Protein 6J0T (pdb70)

InterPro domains:
  IPR001362 Glycoside hydrolase, family 32 [SM00640] (43-515)
  IPR013148 Glycosyl hydrolase family 32, N-terminal [PF00251] (43-360)
  IPR013189 Glycosyl hydrolase family 32, C-terminal [PF08244] (380-536)
  IPR013320 Concanavalin A-like lectin/glucanase domain superfamily [SSF49899] (376-532)
  IPR018053 Glycoside hydrolase, family 32, active site [PS00609] (43-56)
  IPR023296 Glycosyl hydrolase, five-bladed beta-propeller domain superfamily [G3DSA:2.115.10.20] (36-379)
  IPR023296 Glycosyl hydrolase, five-bladed beta-propeller domain superfamily [SSF75005] (34-362)

Structure (mmCIF, N/CA/C/O backbone):
data_6J0T
#
_entry.id   6J0T
#
_cell.length_a   172.650
_cell.length_b   172.650
_cell.length_c   172.650
_cell.angle_alpha   90.00
_cell.angle_beta   90.00
_cell.angle_gamma   90.00
#
_symmetry.space_group_name_H-M   'I 41 2 2'
#
loop_
_entity.id
_entity.type
_entity.pdbx_description
1 polymer Inulinase
2 branched 2-acetamido-2-deoxy-beta-D-glucopyranose-(1-4)-2-acetamido-2-deoxy-beta-D-glucopyranose
3 non-polymer 'MAGNESIUM ION'
4 water water
#
loop_
_atom_site.group_PDB
_atom_site.id
_atom_site.type_symbol
_atom_site.label_atom_id
_atom_site.label_alt_id
_atom_site.label_comp_id
_atom_site.label_asym_id
_atom_site.label_entity_id
_atom_site.label_seq_id
_atom_site.pdbx_PDB_ins_code
_atom_site.Cartn_x
_atom_site.Cartn_y
_atom_site.Cartn_z
_atom_site.occupancy
_atom_site.B_iso_or_equiv
_atom_site.auth_seq_id
_atom_site.auth_comp_id
_atom_site.auth_asym_id
_atom_site.auth_atom_id
_atom_site.pdbx_PDB_model_num
ATOM 1 N N . THR A 1 33 ? -18.016 8.848 -38.531 1.00 69.02 33 THR A N 1
ATOM 2 C CA . THR A 1 33 ? -18.771 10.112 -38.617 1.00 66.84 33 THR A CA 1
ATOM 3 C C . THR A 1 33 ? -19.225 10.627 -37.221 1.00 64.69 33 THR A C 1
ATOM 4 O O . THR A 1 33 ? -20.188 11.398 -37.116 1.00 66.83 33 THR A O 1
ATOM 8 N N . THR A 1 34 ? -18.550 10.179 -36.152 1.00 51.20 34 THR A N 1
ATOM 9 C CA . THR A 1 34 ? -18.645 10.844 -34.853 1.00 54.49 34 THR A CA 1
ATOM 10 C C . THR A 1 34 ? -17.249 11.025 -34.257 1.00 59.59 34 THR A C 1
ATOM 11 O O . THR A 1 34 ? -16.901 12.106 -33.761 1.00 55.07 34 THR A O 1
ATOM 15 N N . PHE A 1 35 ? -16.446 9.972 -34.307 1.00 53.71 35 PHE A N 1
ATOM 16 C CA . PHE A 1 35 ? -15.018 10.051 -34.067 1.00 49.39 35 PHE A CA 1
ATOM 17 C C . PHE A 1 35 ? -14.263 10.123 -35.393 1.00 57.45 35 PHE A C 1
ATOM 18 O O . PHE A 1 35 ? -14.789 9.779 -36.459 1.00 57.36 35 PHE A O 1
ATOM 26 N N . SER A 1 36 ? -13.012 10.578 -35.310 1.00 55.87 36 SER A N 1
ATOM 27 C CA . SER A 1 36 ? -12.128 10.748 -36.464 1.00 48.54 36 SER A CA 1
ATOM 28 C C . SER A 1 36 ? -10.995 9.734 -36.347 1.00 47.33 36 SER A C 1
ATOM 29 O O . SER A 1 36 ? -9.868 10.078 -36.002 1.00 47.92 36 SER A O 1
ATOM 32 N N . LEU A 1 37 ? -11.292 8.477 -36.682 1.00 49.17 37 LEU A N 1
ATOM 33 C CA . LEU A 1 37 ? -10.379 7.379 -36.379 1.00 47.79 37 LEU A CA 1
ATOM 34 C C . LEU A 1 37 ? -9.269 7.232 -37.411 1.00 46.22 37 LEU A C 1
ATOM 35 O O . LEU A 1 37 ? -8.807 6.119 -37.686 1.00 49.63 37 LEU A O 1
ATOM 40 N N . ASN A 1 38 ? -8.818 8.342 -37.974 1.00 40.87 38 ASN A N 1
ATOM 41 C CA . ASN A 1 38 ? -7.650 8.340 -38.838 1.00 39.80 38 ASN A CA 1
ATOM 42 C C . ASN A 1 38 ? -6.430 8.719 -38.018 1.00 40.05 38 ASN A C 1
ATOM 43 O O . ASN A 1 38 ? -6.410 9.774 -37.378 1.00 49.65 38 ASN A O 1
ATOM 48 N N . ARG A 1 39 ? -5.432 7.880 -38.038 1.00 38.22 39 ARG A N 1
ATOM 49 C CA . ARG A 1 39 ? -4.273 8.071 -37.170 1.00 40.80 39 ARG A CA 1
ATOM 50 C C . ARG A 1 39 ? -3.054 8.492 -37.969 1.00 43.38 39 ARG A C 1
ATOM 51 O O . ARG A 1 39 ? -2.717 7.820 -38.943 1.00 41.07 39 ARG A O 1
ATOM 59 N N . PRO A 1 40 ? -2.355 9.560 -37.555 1.00 46.41 40 PRO A N 1
ATOM 60 C CA . PRO A 1 40 ? -1.136 9.979 -38.258 1.00 39.98 40 PRO A CA 1
ATOM 61 C C . PRO A 1 40 ? -0.188 8.844 -38.583 1.00 42.68 40 PRO A C 1
ATOM 62 O O . PRO A 1 40 ? -0.171 7.824 -37.891 1.00 47.06 40 PRO A O 1
ATOM 66 N N . SER A 1 41 ? 0.620 9.025 -39.627 1.00 42.71 41 SER A N 1
ATOM 67 C CA . SER A 1 41 ? 1.568 8.013 -40.050 1.00 38.09 41 SER A CA 1
ATOM 68 C C . SER A 1 41 ? 3.015 8.457 -39.947 1.00 45.61 41 SER A C 1
ATOM 69 O O . SER A 1 41 ? 3.898 7.598 -39.940 1.00 49.89 41 SER A O 1
ATOM 72 N N . VAL A 1 42 ? 3.292 9.758 -39.876 1.00 43.82 42 VAL A N 1
ATOM 73 C CA . VAL A 1 42 ? 4.649 10.244 -39.660 1.00 40.34 42 VAL A CA 1
ATOM 74 C C . VAL A 1 42 ? 4.758 11.151 -38.439 1.00 40.69 42 VAL A C 1
ATOM 75 O O . VAL A 1 42 ? 5.861 11.608 -38.114 1.00 40.30 42 VAL A O 1
ATOM 79 N N . HIS A 1 43 ? 3.664 11.406 -37.737 1.00 37.05 43 HIS A N 1
ATOM 80 C CA . HIS A 1 43 ? 3.723 11.977 -36.399 1.00 40.38 43 HIS A CA 1
ATOM 81 C C . HIS A 1 43 ? 3.543 10.848 -35.395 1.00 38.07 43 HIS A C 1
ATOM 82 O O . HIS A 1 43 ? 2.645 10.021 -35.563 1.00 40.19 43 HIS A O 1
ATOM 89 N N . PHE A 1 44 ? 4.376 10.822 -34.350 1.00 37.22 44 PHE A N 1
ATOM 90 C CA . PHE A 1 44 ? 4.235 9.795 -33.322 1.00 38.30 44 PHE A CA 1
ATOM 91 C C . PHE A 1 44 ? 2.966 9.988 -32.507 1.00 34.64 44 PHE A C 1
ATOM 92 O O . PHE A 1 44 ? 2.684 11.089 -32.040 1.00 40.13 44 PHE A O 1
ATOM 100 N N . THR A 1 45 ? 2.233 8.903 -32.297 1.00 35.49 45 THR A N 1
ATOM 101 C CA . THR A 1 45 ? 1.100 8.818 -31.388 1.00 40.42 45 THR A CA 1
ATOM 102 C C . THR A 1 45 ? 1.294 7.611 -30.483 1.00 44.66 45 THR A C 1
ATOM 103 O O . THR A 1 45 ? 1.960 6.646 -30.876 1.00 40.26 45 THR A O 1
ATOM 107 N N . PRO A 1 46 ? 0.741 7.635 -29.266 1.00 41.10 46 PRO A N 1
ATOM 108 C CA . PRO A 1 46 ? 0.747 6.421 -28.447 1.00 43.33 46 PRO A CA 1
ATOM 109 C C . PRO A 1 46 ? -0.156 5.365 -29.065 1.00 45.98 46 PRO A C 1
ATOM 110 O O . PRO A 1 46 ? -1.158 5.673 -29.723 1.00 44.84 46 PRO A O 1
ATOM 114 N N . SER A 1 47 ? 0.226 4.102 -28.876 1.00 41.34 47 SER A N 1
ATOM 115 C CA . SER A 1 47 ? -0.630 3.016 -29.329 1.00 41.90 47 SER A CA 1
ATOM 116 C C . SER A 1 47 ? -2.027 3.147 -28.735 1.00 47.99 47 SER A C 1
ATOM 117 O O . SER A 1 47 ? -3.036 2.986 -29.436 1.00 46.28 47 SER A O 1
ATOM 120 N N . HIS A 1 48 ? -2.099 3.459 -27.444 1.00 47.22 48 HIS A N 1
ATOM 121 C CA . HIS A 1 48 ? -3.345 3.734 -26.750 1.00 47.74 48 HIS A CA 1
ATOM 122 C C . HIS A 1 48 ? -3.002 4.618 -25.564 1.00 47.70 48 HIS A C 1
ATOM 123 O O . HIS A 1 48 ? -1.838 4.713 -25.157 1.00 43.65 48 HIS A O 1
ATOM 130 N N . GLY A 1 49 ? -4.028 5.211 -24.974 1.00 45.07 49 GLY A N 1
ATOM 131 C CA . GLY A 1 49 ? -3.862 6.040 -23.775 1.00 43.24 49 GLY A CA 1
ATOM 132 C C . GLY A 1 49 ? -3.844 7.509 -24.066 1.00 46.29 49 GLY A C 1
ATOM 133 O O . GLY A 1 49 ? -4.126 7.889 -25.157 1.00 50.31 49 GLY A O 1
ATOM 134 N N . TRP A 1 50 ? -3.521 8.296 -23.059 1.00 48.92 50 TRP A N 1
ATOM 135 C CA . TRP A 1 50 ? -3.428 9.760 -23.205 1.00 39.57 50 TRP A CA 1
ATOM 136 C C . TRP A 1 50 ? -1.961 10.145 -23.238 1.00 38.34 50 TRP A C 1
ATOM 137 O O . TRP A 1 50 ? -1.273 9.755 -22.351 1.00 39.29 50 TRP A O 1
ATOM 148 N N . MET A 1 51 ? -1.548 10.914 -24.240 1.00 43.74 51 MET A N 1
ATOM 149 C CA . MET A 1 51 ? -0.149 11.377 -24.387 1.00 40.00 51 MET A CA 1
ATOM 150 C C . MET A 1 51 ? -0.167 12.884 -24.234 1.00 39.93 51 MET A C 1
ATOM 151 O O . MET A 1 51 ? -1.044 13.476 -24.789 1.00 41.27 51 MET A O 1
ATOM 156 N N . ASN A 1 52 ? 0.732 13.462 -23.445 1.00 44.53 52 ASN A N 1
ATOM 157 C CA . ASN A 1 52 ? 0.618 14.933 -23.311 1.00 45.56 52 ASN A CA 1
ATOM 158 C C . ASN A 1 52 ? 1.889 15.768 -23.343 1.00 40.11 52 ASN A C 1
ATOM 159 O O . ASN A 1 52 ? 1.672 16.926 -23.214 1.00 45.26 52 ASN A O 1
ATOM 164 N N . ASP A 1 53 ? 3.115 15.278 -23.345 1.00 39.03 53 ASP A N 1
ATOM 165 C CA . ASP A 1 53 ? 4.248 16.239 -23.348 1.00 37.32 53 ASP A CA 1
ATOM 166 C C . ASP A 1 53 ? 5.499 15.474 -23.697 1.00 37.92 53 ASP A C 1
ATOM 167 O O . ASP A 1 53 ? 5.675 14.442 -23.129 1.00 36.45 53 ASP A O 1
ATOM 172 N N . PRO A 1 54 ? 6.391 15.996 -24.538 1.00 37.59 54 PRO A N 1
ATOM 173 C CA . PRO A 1 54 ? 7.636 15.335 -24.832 1.00 40.07 54 PRO A CA 1
ATOM 174 C C . PRO A 1 54 ? 8.541 15.350 -23.607 1.00 40.60 54 PRO A C 1
ATOM 175 O O . PRO A 1 54 ? 8.623 16.337 -22.995 1.00 40.82 54 PRO A O 1
ATOM 179 N N . ASN A 1 55 ? 9.238 14.257 -23.344 1.00 37.72 55 ASN A N 1
ATOM 180 C CA . ASN A 1 55 ? 10.093 14.132 -22.148 1.00 34.38 55 ASN A CA 1
ATOM 181 C C . ASN A 1 55 ? 11.357 13.363 -22.480 1.00 39.58 55 ASN A C 1
ATOM 182 O O . ASN A 1 55 ? 11.417 12.780 -23.504 1.00 39.78 55 ASN A O 1
ATOM 187 N N . GLY A 1 56 ? 12.373 13.515 -21.660 1.00 38.39 56 GLY A N 1
ATOM 188 C CA . GLY A 1 56 ? 13.606 12.750 -21.748 1.00 36.33 56 GLY A CA 1
ATOM 189 C C . GLY A 1 56 ? 14.280 12.600 -23.104 1.00 42.45 56 GLY A C 1
ATOM 190 O O . GLY A 1 56 ? 14.996 11.615 -23.316 1.00 44.65 56 GLY A O 1
ATOM 191 N N . LEU A 1 57 ? 14.089 13.562 -24.013 1.00 39.89 57 LEU A N 1
ATOM 192 C CA . LEU A 1 57 ? 14.599 13.438 -25.372 1.00 39.23 57 LEU A CA 1
ATOM 193 C C . LEU A 1 57 ? 16.103 13.239 -25.367 1.00 41.60 57 LEU A C 1
ATOM 194 O O . LEU A 1 57 ? 16.842 14.065 -24.827 1.00 43.24 57 LEU A O 1
ATOM 199 N N . TRP A 1 58 ? 16.564 12.146 -25.968 1.00 39.76 58 TRP A N 1
ATOM 200 C CA . TRP A 1 58 ? 18.006 12.007 -26.100 1.00 38.84 58 TRP A CA 1
ATOM 201 C C . TRP A 1 58 ? 18.323 11.089 -27.274 1.00 47.21 58 TRP A C 1
ATOM 202 O O . TRP A 1 58 ? 17.435 10.483 -27.887 1.00 43.99 58 TRP A O 1
ATOM 213 N N . TYR A 1 59 ? 19.610 11.027 -27.605 1.00 43.98 59 TYR A N 1
ATOM 214 C CA . TYR A 1 59 ? 20.081 10.285 -28.764 1.00 47.53 59 TYR A CA 1
ATOM 215 C C . TYR A 1 59 ? 21.186 9.334 -28.335 1.00 49.91 59 TYR A C 1
ATOM 216 O O . TYR A 1 59 ? 22.202 9.765 -27.771 1.00 42.71 59 TYR A O 1
ATOM 225 N N . ASP A 1 60 ? 20.979 8.044 -28.606 1.00 46.13 60 ASP A N 1
ATOM 226 C CA . ASP A 1 60 ? 21.900 6.989 -28.226 1.00 49.35 60 ASP A CA 1
ATOM 227 C C . ASP A 1 60 ? 22.765 6.706 -29.451 1.00 51.05 60 ASP A C 1
ATOM 228 O O . ASP A 1 60 ? 22.286 6.147 -30.449 1.00 49.37 60 ASP A O 1
ATOM 233 N N . ALA A 1 61 ? 24.032 7.115 -29.373 1.00 46.15 61 ALA A N 1
ATOM 234 C CA . ALA A 1 61 ? 24.907 7.133 -30.535 1.00 44.89 61 ALA A CA 1
ATOM 235 C C . ALA A 1 61 ? 25.509 5.773 -30.847 1.00 51.27 61 ALA A C 1
ATOM 236 O O . ALA A 1 61 ? 25.925 5.549 -31.987 1.00 53.52 61 ALA A O 1
ATOM 238 N N . LYS A 1 62 ? 25.579 4.875 -29.861 1.00 54.59 62 LYS A N 1
ATOM 239 C CA . LYS A 1 62 ? 26.089 3.529 -30.088 1.00 51.59 62 LYS A CA 1
ATOM 240 C C . LYS A 1 62 ? 25.066 2.663 -30.831 1.00 56.59 62 LYS A C 1
ATOM 241 O O . LYS A 1 62 ? 25.427 1.943 -31.767 1.00 55.05 62 LYS A O 1
ATOM 247 N N . GLU A 1 63 ? 23.787 2.737 -30.443 1.00 52.72 63 GLU A N 1
ATOM 248 C CA . GLU A 1 63 ? 22.703 2.037 -31.112 1.00 48.37 63 GLU A CA 1
ATOM 249 C C . GLU A 1 63 ? 22.106 2.834 -32.259 1.00 48.71 63 GLU A C 1
ATOM 250 O O . GLU A 1 63 ? 21.255 2.301 -32.982 1.00 45.18 63 GLU A O 1
ATOM 256 N N . GLU A 1 64 ? 22.521 4.095 -32.419 1.00 51.61 64 GLU A N 1
ATOM 257 C CA . GLU A 1 64 ? 21.944 5.052 -33.374 1.00 45.70 64 GLU A CA 1
ATOM 258 C C . GLU A 1 64 ? 20.419 5.108 -33.266 1.00 43.05 64 GLU A C 1
ATOM 259 O O . GLU A 1 64 ? 19.700 5.042 -34.263 1.00 51.01 64 GLU A O 1
ATOM 265 N N . ASP A 1 65 ? 19.926 5.249 -32.031 1.00 49.22 65 ASP A N 1
ATOM 266 C CA . ASP A 1 65 ? 18.495 5.264 -31.708 1.00 47.88 65 ASP A CA 1
ATOM 267 C C . ASP A 1 65 ? 18.100 6.615 -31.107 1.00 46.58 65 ASP A C 1
ATOM 268 O O . ASP A 1 65 ? 18.788 7.115 -30.213 1.00 49.80 65 ASP A O 1
ATOM 273 N N . TRP A 1 66 ? 16.982 7.191 -31.572 1.00 45.93 66 TRP A N 1
ATOM 274 C CA . TRP A 1 66 ? 16.388 8.396 -30.988 1.00 44.04 66 TRP A CA 1
ATOM 275 C C . TRP A 1 66 ? 15.336 8.001 -29.968 1.00 47.26 66 TRP A C 1
ATOM 276 O O . TRP A 1 66 ? 14.413 7.240 -30.297 1.00 48.44 66 TRP A O 1
ATOM 287 N N . HIS A 1 67 ? 15.437 8.564 -28.762 1.00 48.12 67 HIS A N 1
ATOM 288 C CA . HIS A 1 67 ? 14.543 8.257 -27.655 1.00 43.50 67 HIS A CA 1
ATOM 289 C C . HIS A 1 67 ? 13.643 9.439 -27.377 1.00 42.96 67 HIS A C 1
ATOM 290 O O . HIS A 1 67 ? 14.128 10.559 -27.122 1.00 46.39 67 HIS A O 1
ATOM 297 N N . LEU A 1 68 ? 12.346 9.156 -27.378 1.00 43.00 68 LEU A N 1
ATOM 298 C CA . LEU A 1 68 ? 11.282 10.115 -27.113 1.00 42.58 68 LEU A CA 1
ATOM 299 C C . LEU A 1 68 ? 10.413 9.546 -26.007 1.00 42.78 68 LEU A C 1
ATOM 300 O O . LEU A 1 68 ? 9.790 8.499 -26.192 1.00 43.13 68 LEU A O 1
ATOM 305 N N . TYR A 1 69 ? 10.383 10.211 -24.861 1.00 43.37 69 TYR A N 1
ATOM 306 C CA . TYR A 1 69 ? 9.453 9.875 -23.796 1.00 38.81 69 TYR A CA 1
ATOM 307 C C . TYR A 1 69 ? 8.337 10.896 -23.811 1.00 38.58 69 TYR A C 1
ATOM 308 O O . TYR A 1 69 ? 8.436 11.947 -24.443 1.00 43.86 69 TYR A O 1
ATOM 317 N N . TYR A 1 70 ? 7.251 10.564 -23.143 1.00 38.10 70 TYR A N 1
ATOM 318 C CA . TYR A 1 70 ? 6.110 11.465 -23.181 1.00 40.99 70 TYR A CA 1
ATOM 319 C C . TYR A 1 70 ? 5.306 11.262 -21.915 1.00 41.02 70 TYR A C 1
ATOM 320 O O . TYR A 1 70 ? 5.354 10.189 -21.319 1.00 43.57 70 TYR A O 1
ATOM 329 N N . GLN A 1 71 ? 4.575 12.290 -21.491 1.00 41.60 71 GLN A N 1
ATOM 330 C CA . GLN A 1 71 ? 3.671 12.085 -20.368 1.00 43.62 71 GLN A CA 1
ATOM 331 C C . GLN A 1 71 ? 2.495 11.250 -20.847 1.00 43.97 71 GLN A C 1
ATOM 332 O O . GLN A 1 71 ? 1.904 11.531 -21.899 1.00 38.93 71 GLN A O 1
ATOM 338 N N . TYR A 1 72 ? 2.151 10.233 -20.054 1.00 42.16 72 TYR A N 1
ATOM 339 C CA . TYR A 1 72 ? 1.323 9.133 -20.521 1.00 41.76 72 TYR A CA 1
ATOM 340 C C . TYR A 1 72 ? 0.414 8.676 -19.392 1.00 46.01 72 TYR A C 1
ATOM 341 O O . TYR A 1 72 ? 0.871 8.425 -18.266 1.00 44.15 72 TYR A O 1
ATOM 350 N N . ASN A 1 73 ? -0.877 8.616 -19.692 1.00 45.54 73 ASN A N 1
ATOM 351 C CA . ASN A 1 73 ? -1.851 7.928 -18.857 1.00 43.35 73 ASN A CA 1
ATOM 352 C C . ASN A 1 73 ? -2.273 6.673 -19.613 1.00 47.17 73 ASN A C 1
ATOM 353 O O . ASN A 1 73 ? -3.125 6.747 -20.515 1.00 49.99 73 ASN A O 1
ATOM 358 N N . PRO A 1 74 ? -1.707 5.503 -19.306 1.00 42.96 74 PRO A N 1
ATOM 359 C CA . PRO A 1 74 ? -2.065 4.301 -20.076 1.00 42.62 74 PRO A CA 1
ATOM 360 C C . PRO A 1 74 ? -3.480 3.840 -19.839 1.00 44.66 74 PRO A C 1
ATOM 361 O O . PRO A 1 74 ? -4.037 3.149 -20.694 1.00 48.79 74 PRO A O 1
ATOM 365 N N . ALA A 1 75 ? -4.089 4.227 -18.723 1.00 48.95 75 ALA A N 1
ATOM 366 C CA . ALA A 1 75 ? -5.390 3.706 -18.334 1.00 48.68 75 ALA A CA 1
ATOM 367 C C . ALA A 1 75 ? -6.545 4.285 -19.146 1.00 49.55 75 ALA A C 1
ATOM 368 O O . ALA A 1 75 ? -7.614 3.663 -19.194 1.00 46.72 75 ALA A O 1
ATOM 370 N N . ALA A 1 76 ? -6.364 5.438 -19.793 1.00 48.83 76 ALA A N 1
ATOM 371 C CA . ALA A 1 76 ? -7.483 6.103 -20.459 1.00 52.94 76 ALA A CA 1
ATOM 372 C C . ALA A 1 76 ? -6.953 7.128 -21.457 1.00 46.50 76 ALA A C 1
ATOM 373 O O . ALA A 1 76 ? -5.747 7.316 -21.605 1.00 49.57 76 ALA A O 1
ATOM 375 N N . THR A 1 77 ? -7.881 7.804 -22.131 1.00 41.43 77 THR A N 1
ATOM 376 C CA . THR A 1 77 ? -7.541 8.837 -23.097 1.00 46.89 77 THR A CA 1
ATOM 377 C C . THR A 1 77 ? -7.958 10.208 -22.571 1.00 49.76 77 THR A C 1
ATOM 378 O O . THR A 1 77 ? -8.593 10.999 -23.282 1.00 43.64 77 THR A O 1
ATOM 382 N N . ILE A 1 78 ? -7.632 10.457 -21.301 1.00 44.71 78 ILE A N 1
ATOM 383 C CA . ILE A 1 78 ? -7.672 11.770 -20.673 1.00 39.55 78 ILE A CA 1
ATOM 384 C C . ILE A 1 78 ? -6.627 11.740 -19.572 1.00 43.82 78 ILE A C 1
ATOM 385 O O . ILE A 1 78 ? -6.308 10.672 -19.037 1.00 45.65 78 ILE A O 1
ATOM 390 N N . TRP A 1 79 ? -6.120 12.919 -19.208 1.00 40.42 79 TRP A N 1
ATOM 391 C CA . TRP A 1 79 ? -5.074 13.027 -18.192 1.00 44.07 79 TRP A CA 1
ATOM 392 C C . TRP A 1 79 ? -5.516 12.402 -16.857 1.00 51.19 79 TRP A C 1
ATOM 393 O O . TRP A 1 79 ? -6.658 12.588 -16.414 1.00 48.65 79 TRP A O 1
ATOM 404 N N . GLY A 1 80 ? -4.616 11.640 -16.221 1.00 43.31 80 GLY A N 1
ATOM 405 C CA . GLY A 1 80 ? -4.939 11.026 -14.940 1.00 45.52 80 GLY A CA 1
ATOM 406 C C . GLY A 1 80 ? -3.742 10.401 -14.245 1.00 54.33 80 GLY A C 1
ATOM 407 O O . GLY A 1 80 ? -2.687 10.162 -14.847 1.00 55.58 80 GLY A O 1
ATOM 408 N N . THR A 1 81 ? -3.925 10.124 -12.956 1.00 54.20 81 THR A N 1
ATOM 409 C CA . THR A 1 81 ? -2.868 9.460 -12.214 1.00 52.28 81 THR A CA 1
ATOM 410 C C . THR A 1 81 ? -3.164 7.975 -12.072 1.00 53.20 81 THR A C 1
ATOM 411 O O . THR A 1 81 ? -4.327 7.566 -12.103 1.00 59.15 81 THR A O 1
ATOM 415 N N . PRO A 1 82 ? -2.130 7.132 -11.908 1.00 51.65 82 PRO A N 1
ATOM 416 C CA . PRO A 1 82 ? -0.708 7.507 -11.924 1.00 59.12 82 PRO A CA 1
ATOM 417 C C . PRO A 1 82 ? -0.249 7.901 -13.332 1.00 55.63 82 PRO A C 1
ATOM 418 O O . PRO A 1 82 ? -0.747 7.296 -14.285 1.00 59.60 82 PRO A O 1
ATOM 422 N N . LEU A 1 83 ? 0.633 8.894 -13.464 1.00 50.88 83 LEU A N 1
ATOM 423 C CA . LEU A 1 83 ? 1.114 9.354 -14.764 1.00 45.63 83 LEU A CA 1
ATOM 424 C C . LEU A 1 83 ? 2.545 8.895 -14.963 1.00 45.51 83 LEU A C 1
ATOM 425 O O . LEU A 1 83 ? 3.396 9.123 -14.094 1.00 47.98 83 LEU A O 1
ATOM 430 N N . TYR A 1 84 ? 2.817 8.264 -16.100 1.00 43.00 84 TYR A N 1
ATOM 431 C CA . TYR A 1 84 ? 4.159 7.770 -16.359 1.00 41.52 84 TYR A CA 1
ATOM 432 C C . TYR A 1 84 ? 4.805 8.535 -17.500 1.00 42.35 84 TYR A C 1
ATOM 433 O O . TYR A 1 84 ? 4.183 9.363 -18.185 1.00 40.73 84 TYR A O 1
ATOM 442 N N . TRP A 1 85 ? 6.077 8.219 -17.711 1.00 44.35 85 TRP A N 1
ATOM 443 C CA . TRP A 1 85 ? 6.735 8.541 -18.975 1.00 39.99 85 TRP A CA 1
ATOM 444 C C . TRP A 1 85 ? 6.580 7.351 -19.930 1.00 43.64 85 TRP A C 1
ATOM 445 O O . TRP A 1 85 ? 7.250 6.327 -19.771 1.00 42.70 85 TRP A O 1
ATOM 456 N N . GLY A 1 86 ? 5.701 7.464 -20.926 1.00 45.73 86 GLY A N 1
ATOM 457 C CA . GLY A 1 86 ? 5.782 6.556 -22.063 1.00 44.23 86 GLY A CA 1
ATOM 458 C C . GLY A 1 86 ? 7.109 6.708 -22.787 1.00 45.31 86 GLY A C 1
ATOM 459 O O . GLY A 1 86 ? 7.778 7.743 -22.671 1.00 47.57 86 GLY A O 1
ATOM 460 N N . HIS A 1 87 ? 7.491 5.677 -23.552 1.00 37.56 87 HIS A N 1
ATOM 461 C CA . HIS A 1 87 ? 8.822 5.619 -24.162 1.00 39.96 87 HIS A CA 1
ATOM 462 C C . HIS A 1 87 ? 8.755 5.015 -25.556 1.00 42.90 87 HIS A C 1
ATOM 463 O O . HIS A 1 87 ? 8.185 3.936 -25.741 1.00 45.19 87 HIS A O 1
ATOM 470 N N . ALA A 1 88 ? 9.365 5.698 -26.530 1.00 49.62 88 ALA A N 1
ATOM 471 C CA . ALA A 1 88 ? 9.326 5.303 -27.933 1.00 41.05 88 ALA A CA 1
ATOM 472 C C . ALA A 1 88 ? 10.682 5.589 -28.556 1.00 42.55 88 ALA A C 1
ATOM 473 O O . ALA A 1 88 ? 11.420 6.469 -28.100 1.00 44.72 88 ALA A O 1
ATOM 475 N N . VAL A 1 89 ? 11.021 4.802 -29.579 1.00 49.89 89 VAL A N 1
ATOM 476 C CA . VAL A 1 89 ? 12.341 4.842 -30.200 1.00 46.78 89 VAL A CA 1
ATOM 477 C C . VAL A 1 89 ? 12.207 4.875 -31.714 1.00 43.97 89 VAL A C 1
ATOM 478 O O . VAL A 1 89 ? 11.280 4.299 -32.293 1.00 44.73 89 VAL A O 1
ATOM 482 N N . SER A 1 90 ? 13.139 5.569 -32.358 1.00 43.54 90 SER A N 1
ATOM 483 C CA . SER A 1 90 ? 13.094 5.731 -33.802 1.00 37.04 90 SER A CA 1
ATOM 484 C C . SER A 1 90 ? 14.499 5.726 -34.363 1.00 38.80 90 SER A C 1
ATOM 485 O O . SER A 1 90 ? 15.417 6.254 -33.744 1.00 41.84 90 SER A O 1
ATOM 488 N N . LYS A 1 91 ? 14.670 5.119 -35.536 1.00 51.34 91 LYS A N 1
ATOM 489 C CA . LYS A 1 91 ? 15.946 5.224 -36.235 1.00 46.57 91 LYS A CA 1
ATOM 490 C C . LYS A 1 91 ? 16.053 6.534 -36.988 1.00 45.06 91 LYS A C 1
ATOM 491 O O . LYS A 1 91 ? 17.169 7.023 -37.203 1.00 42.07 91 LYS A O 1
ATOM 497 N N . ASP A 1 92 ? 14.900 7.134 -37.337 1.00 42.61 92 ASP A N 1
ATOM 498 C CA . ASP A 1 92 ? 14.845 8.170 -38.357 1.00 44.72 92 ASP A CA 1
ATOM 499 C C . ASP A 1 92 ? 13.816 9.267 -38.057 1.00 44.20 92 ASP A C 1
ATOM 500 O O . ASP A 1 92 ? 13.416 10.001 -38.977 1.00 40.70 92 ASP A O 1
ATOM 505 N N . LEU A 1 93 ? 13.358 9.382 -36.811 1.00 39.42 93 LEU A N 1
ATOM 506 C CA . LEU A 1 93 ? 12.425 10.435 -36.415 1.00 43.18 93 LEU A CA 1
ATOM 507 C C . LEU A 1 93 ? 11.150 10.427 -37.259 1.00 44.72 93 LEU A C 1
ATOM 508 O O . LEU A 1 93 ? 10.286 11.297 -37.113 1.00 43.07 93 LEU A O 1
ATOM 513 N N . THR A 1 94 ? 10.992 9.419 -38.108 1.00 44.73 94 THR A N 1
ATOM 514 C CA . THR A 1 94 ? 9.780 9.242 -38.892 1.00 39.06 94 THR A CA 1
ATOM 515 C C . THR A 1 94 ? 8.958 8.048 -38.439 1.00 43.30 94 THR A C 1
ATOM 516 O O . THR A 1 94 ? 7.721 8.125 -38.390 1.00 39.70 94 THR A O 1
ATOM 520 N N . SER A 1 95 ? 9.627 6.952 -38.082 1.00 48.33 95 SER A N 1
ATOM 521 C CA . SER A 1 95 ? 8.982 5.701 -37.705 1.00 47.12 95 SER A CA 1
ATOM 522 C C . SER A 1 95 ? 9.254 5.420 -36.239 1.00 50.14 95 SER A C 1
ATOM 523 O O . SER A 1 95 ? 10.411 5.449 -35.800 1.00 50.43 95 SER A O 1
ATOM 526 N N . TRP A 1 96 ? 8.201 5.117 -35.491 1.00 47.50 96 TRP A N 1
ATOM 527 C CA . TRP A 1 96 ? 8.308 5.016 -34.044 1.00 46.58 96 TRP A CA 1
ATOM 528 C C . TRP A 1 96 ? 7.893 3.640 -33.551 1.00 40.68 96 TRP A C 1
ATOM 529 O O . TRP A 1 96 ? 6.925 3.051 -34.040 1.00 42.58 96 TRP A O 1
ATOM 540 N N . THR A 1 97 ? 8.638 3.149 -32.576 1.00 42.11 97 THR A N 1
ATOM 541 C CA . THR A 1 97 ? 8.313 1.945 -31.816 1.00 48.74 97 THR A CA 1
ATOM 542 C C . THR A 1 97 ? 7.942 2.412 -30.407 1.00 47.94 97 THR A C 1
ATOM 543 O O . THR A 1 97 ? 8.806 2.920 -29.671 1.00 48.30 97 THR A O 1
ATOM 547 N N . ASP A 1 98 ? 6.655 2.273 -30.043 1.00 39.94 98 ASP A N 1
ATOM 548 C CA . ASP A 1 98 ? 6.129 2.734 -28.755 1.00 37.63 98 ASP A CA 1
ATOM 549 C C . ASP A 1 98 ? 6.124 1.606 -27.725 1.00 46.28 98 ASP A C 1
ATOM 550 O O . ASP A 1 98 ? 5.220 0.760 -27.735 1.00 54.19 98 ASP A O 1
ATOM 555 N N . TYR A 1 99 ? 7.049 1.652 -26.781 1.00 42.57 99 TYR A N 1
ATOM 556 C CA . TYR A 1 99 ? 7.146 0.594 -25.756 1.00 46.69 99 TYR A CA 1
ATOM 557 C C . TYR A 1 99 ? 6.233 0.865 -24.563 1.00 44.10 99 TYR A C 1
ATOM 558 O O . TYR A 1 99 ? 6.247 0.086 -23.655 1.00 40.39 99 TYR A O 1
ATOM 567 N N . GLY A 1 100 ? 5.493 1.958 -24.551 1.00 45.72 100 GLY A N 1
ATOM 568 C CA . GLY A 1 100 ? 4.583 2.200 -23.425 1.00 46.33 100 GLY A CA 1
ATOM 569 C C . GLY A 1 100 ? 5.285 2.739 -22.201 1.00 47.89 100 GLY A C 1
ATOM 570 O O . GLY A 1 100 ? 6.385 3.171 -22.323 1.00 41.46 100 GLY A O 1
ATOM 571 N N . ALA A 1 101 ? 4.662 2.607 -21.037 1.00 52.52 101 ALA A N 1
ATOM 572 C CA . ALA A 1 101 ? 5.155 3.154 -19.760 1.00 42.96 101 ALA A CA 1
ATOM 573 C C . ALA A 1 101 ? 6.523 2.613 -19.384 1.00 43.32 101 ALA A C 1
ATOM 574 O O . ALA A 1 101 ? 6.739 1.438 -19.527 1.00 44.76 101 ALA A O 1
ATOM 576 N N . SER A 1 102 ? 7.391 3.502 -18.905 1.00 48.26 102 SER A N 1
ATOM 577 C CA . SER A 1 102 ? 8.752 3.138 -18.451 1.00 48.74 102 SER A CA 1
ATOM 578 C C . SER A 1 102 ? 9.074 3.788 -17.108 1.00 50.23 102 SER A C 1
ATOM 579 O O . SER A 1 102 ? 9.351 3.082 -16.168 1.00 60.27 102 SER A O 1
ATOM 582 N N . LEU A 1 103 ? 9.040 5.102 -17.033 1.00 35.25 103 LEU A N 1
ATOM 583 C CA . LEU A 1 103 ? 9.414 5.767 -15.772 1.00 50.06 103 LEU A CA 1
ATOM 584 C C . LEU A 1 103 ? 8.154 6.081 -14.993 1.00 46.28 103 LEU A C 1
ATOM 585 O O . LEU A 1 103 ? 7.299 6.710 -15.547 1.00 39.77 103 LEU A O 1
ATOM 590 N N . GLY A 1 104 ? 8.118 5.718 -13.716 1.00 46.05 104 GLY A N 1
ATOM 591 C CA . GLY A 1 104 ? 6.887 5.890 -12.940 1.00 45.63 104 GLY A CA 1
ATOM 592 C C . GLY A 1 104 ? 7.057 6.654 -11.654 1.00 47.97 104 GLY A C 1
ATOM 593 O O . GLY A 1 104 ? 8.165 6.835 -11.224 1.00 44.28 104 GLY A O 1
ATOM 594 N N . PRO A 1 105 ? 5.952 7.191 -11.117 1.00 48.78 105 PRO A N 1
ATOM 595 C CA . PRO A 1 105 ? 5.942 7.945 -9.886 1.00 47.16 105 PRO A CA 1
ATOM 596 C C . PRO A 1 105 ? 6.219 7.142 -8.613 1.00 53.41 105 PRO A C 1
ATOM 597 O O . PRO A 1 105 ? 6.931 7.610 -7.789 1.00 60.80 105 PRO A O 1
ATOM 601 N N . GLY A 1 106 ? 5.673 5.938 -8.527 1.00 47.56 106 GLY A N 1
ATOM 602 C CA . GLY A 1 106 ? 5.849 5.091 -7.341 1.00 45.57 106 GLY A CA 1
ATOM 603 C C . GLY A 1 106 ? 4.587 4.859 -6.539 1.00 53.15 106 GLY A C 1
ATOM 604 O O . GLY A 1 106 ? 4.653 4.073 -5.624 1.00 52.53 106 GLY A O 1
ATOM 605 N N . SER A 1 107 ? 3.489 5.524 -6.863 1.00 45.49 107 SER A N 1
ATOM 606 C CA . SER A 1 107 ? 2.195 5.287 -6.182 1.00 46.70 107 SER A CA 1
ATOM 607 C C . SER A 1 107 ? 1.060 5.781 -7.068 1.00 52.43 107 SER A C 1
ATOM 608 O O . SER A 1 107 ? 1.319 6.610 -7.878 1.00 58.22 107 SER A O 1
ATOM 611 N N . ASP A 1 108 ? -0.156 5.281 -6.900 1.00 53.82 108 ASP A N 1
ATOM 612 C CA . ASP A 1 108 ? -1.283 5.732 -7.715 1.00 54.03 108 ASP A CA 1
ATOM 613 C C . ASP A 1 108 ? -1.598 7.211 -7.546 1.00 55.46 108 ASP A C 1
ATOM 614 O O . ASP A 1 108 ? -2.240 7.792 -8.423 1.00 64.39 108 ASP A O 1
ATOM 619 N N . ASP A 1 109 ? -1.195 7.824 -6.434 1.00 57.74 109 ASP A N 1
ATOM 620 C CA . ASP A 1 109 ? -1.545 9.214 -6.165 1.00 63.94 109 ASP A CA 1
ATOM 621 C C . ASP A 1 109 ? -0.747 10.195 -7.020 1.00 61.75 109 ASP A C 1
ATOM 622 O O . ASP A 1 109 ? -1.185 11.334 -7.217 1.00 64.74 109 ASP A O 1
ATOM 627 N N . ALA A 1 110 ? 0.395 9.776 -7.547 1.00 54.82 110 ALA A N 1
ATOM 628 C CA . ALA A 1 110 ? 1.437 10.703 -7.945 1.00 51.04 110 ALA A CA 1
ATOM 629 C C . ALA A 1 110 ? 1.600 10.769 -9.458 1.00 58.29 110 ALA A C 1
ATOM 630 O O . ALA A 1 110 ? 1.018 9.998 -10.235 1.00 56.95 110 ALA A O 1
ATOM 632 N N . GLY A 1 111 ? 2.423 11.721 -9.874 1.00 54.60 111 GLY A N 1
ATOM 633 C CA . GLY A 1 111 ? 2.751 11.816 -11.273 1.00 50.66 111 GLY A CA 1
ATOM 634 C C . GLY A 1 111 ? 4.240 11.886 -11.527 1.00 47.12 111 GLY A C 1
ATOM 635 O O . GLY A 1 111 ? 4.970 12.599 -10.836 1.00 44.50 111 GLY A O 1
ATOM 636 N N . ALA A 1 112 ? 4.707 11.120 -12.513 1.00 51.46 112 ALA A N 1
ATOM 637 C CA . ALA A 1 112 ? 6.017 11.376 -13.108 1.00 52.09 112 ALA A CA 1
ATOM 638 C C . ALA A 1 112 ? 5.844 12.512 -14.123 1.00 45.60 112 ALA A C 1
ATOM 639 O O . ALA A 1 112 ? 5.849 12.319 -15.336 1.00 49.46 112 ALA A O 1
ATOM 641 N N . PHE A 1 113 ? 5.659 13.726 -13.590 1.00 50.26 113 PHE A N 1
ATOM 642 C CA . PHE A 1 113 ? 5.477 14.934 -14.391 1.00 42.93 113 PHE A CA 1
ATOM 643 C C . PHE A 1 113 ? 6.716 15.197 -15.238 1.00 41.71 113 PHE A C 1
ATOM 644 O O . PHE A 1 113 ? 7.681 14.437 -15.171 1.00 40.24 113 PHE A O 1
ATOM 652 N N . SER A 1 114 ? 6.712 16.268 -16.028 1.00 48.00 114 SER A N 1
ATOM 653 C CA . SER A 1 114 ? 7.694 16.395 -17.103 1.00 44.74 114 SER A CA 1
ATOM 654 C C . SER A 1 114 ? 9.131 16.513 -16.590 1.00 42.81 114 SER A C 1
ATOM 655 O O . SER A 1 114 ? 9.404 16.678 -15.390 1.00 50.47 114 SER A O 1
ATOM 658 N N . GLY A 1 115 ? 10.055 16.372 -17.534 1.00 41.86 115 GLY A N 1
ATOM 659 C CA . GLY A 1 115 ? 11.471 16.347 -17.230 1.00 37.37 115 GLY A CA 1
ATOM 660 C C . GLY A 1 115 ? 12.274 15.953 -18.452 1.00 40.43 115 GLY A C 1
ATOM 661 O O . GLY A 1 115 ? 11.736 15.745 -19.546 1.00 41.54 115 GLY A O 1
ATOM 662 N N . SER A 1 116 ? 13.583 15.829 -18.239 1.00 36.83 116 SER A N 1
ATOM 663 C CA . SER A 1 116 ? 14.535 15.712 -19.333 1.00 39.12 116 SER A CA 1
ATOM 664 C C . SER A 1 116 ? 15.500 14.553 -19.085 1.00 41.30 116 SER A C 1
ATOM 665 O O . SER A 1 116 ? 15.498 13.928 -18.022 1.00 43.17 116 SER A O 1
ATOM 668 N N . MET A 1 117 ? 16.339 14.281 -20.084 1.00 35.01 117 MET A N 1
ATOM 669 C CA . MET A 1 117 ? 17.383 13.275 -20.009 1.00 37.69 117 MET A CA 1
ATOM 670 C C . MET A 1 117 ? 18.735 13.944 -20.208 1.00 37.54 117 MET A C 1
ATOM 671 O O . MET A 1 117 ? 18.829 14.977 -20.868 1.00 45.37 117 MET A O 1
ATOM 676 N N . VAL A 1 118 ? 19.780 13.349 -19.626 1.00 37.89 118 VAL A N 1
ATOM 677 C CA . VAL A 1 118 ? 21.161 13.779 -19.816 1.00 44.62 118 VAL A CA 1
ATOM 678 C C . VAL A 1 118 ? 22.047 12.537 -19.955 1.00 47.10 118 VAL A C 1
ATOM 679 O O . VAL A 1 118 ? 21.707 11.442 -19.492 1.00 43.66 118 VAL A O 1
ATOM 683 N N . ILE A 1 119 ? 23.193 12.717 -20.619 1.00 45.65 119 ILE A N 1
ATOM 684 C CA . ILE A 1 119 ? 24.209 11.672 -20.745 1.00 47.22 119 ILE A CA 1
ATOM 685 C C . ILE A 1 119 ? 25.400 12.089 -19.891 1.00 48.09 119 ILE A C 1
ATOM 686 O O . ILE A 1 119 ? 26.112 13.052 -20.212 1.00 50.67 119 ILE A O 1
ATOM 691 N N . ASP A 1 120 ? 25.610 11.348 -18.805 1.00 47.13 120 ASP A N 1
ATOM 692 C CA . ASP A 1 120 ? 26.648 11.619 -17.814 1.00 46.87 120 ASP A CA 1
ATOM 693 C C . ASP A 1 120 ? 27.926 10.896 -18.248 1.00 48.90 120 ASP A C 1
ATOM 694 O O . ASP A 1 120 ? 28.322 9.873 -17.686 1.00 52.18 120 ASP A O 1
ATOM 699 N N . TYR A 1 121 ? 28.562 11.445 -19.298 1.00 48.38 121 TYR A N 1
ATOM 700 C CA . TYR A 1 121 ? 29.730 10.794 -19.907 1.00 56.64 121 TYR A CA 1
ATOM 701 C C . TYR A 1 121 ? 30.842 10.555 -18.882 1.00 54.85 121 TYR A C 1
ATOM 702 O O . TYR A 1 121 ? 31.453 9.479 -18.855 1.00 46.74 121 TYR A O 1
ATOM 711 N N . ASN A 1 122 ? 31.125 11.551 -18.042 1.00 55.33 122 ASN A N 1
ATOM 712 C CA . ASN A 1 122 ? 32.203 11.476 -17.066 1.00 55.59 122 ASN A CA 1
ATOM 713 C C . ASN A 1 122 ? 31.774 10.829 -15.752 1.00 56.11 122 ASN A C 1
ATOM 714 O O . ASN A 1 122 ? 32.594 10.768 -14.823 1.00 50.87 122 ASN A O 1
ATOM 719 N N . ASN A 1 123 ? 30.516 10.366 -15.647 1.00 51.65 123 ASN A N 1
ATOM 720 C CA . ASN A 1 123 ? 30.021 9.657 -14.458 1.00 52.56 123 ASN A CA 1
ATOM 721 C C . ASN A 1 123 ? 30.031 10.574 -13.228 1.00 56.46 123 ASN A C 1
ATOM 722 O O . ASN A 1 123 ? 30.529 10.218 -12.156 1.00 56.81 123 ASN A O 1
ATOM 727 N N . THR A 1 124 ? 29.480 11.780 -13.384 1.00 51.94 124 THR A N 1
ATOM 728 C CA . THR A 1 124 ? 29.486 12.699 -12.251 1.00 56.78 124 THR A CA 1
ATOM 729 C C . THR A 1 124 ? 28.530 12.235 -11.165 1.00 56.23 124 THR A C 1
ATOM 730 O O . THR A 1 124 ? 28.831 12.339 -9.968 1.00 53.95 124 THR A O 1
ATOM 734 N N . SER A 1 125 ? 27.362 11.749 -11.569 1.00 53.39 125 SER A N 1
ATOM 735 C CA . SER A 1 125 ? 26.457 11.127 -10.621 1.00 55.63 125 SER A CA 1
ATOM 736 C C . SER A 1 125 ? 27.168 10.031 -9.837 1.00 55.91 125 SER A C 1
ATOM 737 O O . SER A 1 125 ? 26.948 9.870 -8.631 1.00 58.32 125 SER A O 1
ATOM 740 N N . GLY A 1 126 ? 28.062 9.302 -10.494 1.00 56.57 126 GLY A N 1
ATOM 741 C CA . GLY A 1 126 ? 28.647 8.138 -9.875 1.00 54.85 126 GLY A CA 1
ATOM 742 C C . GLY A 1 126 ? 27.748 6.930 -9.900 1.00 55.90 126 GLY A C 1
ATOM 743 O O . GLY A 1 126 ? 27.895 6.043 -9.061 1.00 57.10 126 GLY A O 1
ATOM 744 N N . PHE A 1 127 ? 26.805 6.873 -10.829 1.00 59.22 127 PHE A N 1
ATOM 745 C CA . PHE A 1 127 ? 25.880 5.753 -10.908 1.00 62.23 127 PHE A CA 1
ATOM 746 C C . PHE A 1 127 ? 26.398 4.610 -11.768 1.00 57.61 127 PHE A C 1
ATOM 747 O O . PHE A 1 127 ? 25.781 3.539 -11.786 1.00 61.80 127 PHE A O 1
ATOM 755 N N . PHE A 1 128 ? 27.516 4.801 -12.455 1.00 58.64 128 PHE A N 1
ATOM 756 C CA . PHE A 1 128 ? 27.836 4.032 -13.655 1.00 62.84 128 PHE A CA 1
ATOM 757 C C . PHE A 1 128 ? 29.203 3.364 -13.527 1.00 63.60 128 PHE A C 1
ATOM 758 O O . PHE A 1 128 ? 30.232 4.024 -13.711 1.00 65.04 128 PHE A O 1
ATOM 766 N N . ASN A 1 129 ? 29.232 2.059 -13.243 1.00 67.56 129 ASN A N 1
ATOM 767 C CA . ASN A 1 129 ? 30.521 1.374 -13.300 1.00 64.89 129 ASN A CA 1
ATOM 768 C C . ASN A 1 129 ? 30.974 1.265 -14.762 1.00 67.20 129 ASN A C 1
ATOM 769 O O . ASN A 1 129 ? 30.244 1.607 -15.700 1.00 68.77 129 ASN A O 1
ATOM 774 N N . SER A 1 130 ? 32.218 0.812 -14.947 1.00 69.95 130 SER A N 1
ATOM 775 C CA . SER A 1 130 ? 32.854 0.816 -16.264 1.00 66.65 130 SER A CA 1
ATOM 776 C C . SER A 1 130 ? 32.053 0.061 -17.321 1.00 68.72 130 SER A C 1
ATOM 777 O O . SER A 1 130 ? 32.300 0.240 -18.518 1.00 68.77 130 SER A O 1
ATOM 780 N N . SER A 1 131 ? 31.099 -0.772 -16.909 1.00 69.08 131 SER A N 1
ATOM 781 C CA . SER A 1 131 ? 30.390 -1.654 -17.820 1.00 63.87 131 SER A CA 1
ATOM 782 C C . SER A 1 131 ? 29.281 -0.955 -18.581 1.00 64.71 131 SER A C 1
ATOM 783 O O . SER A 1 131 ? 28.662 -1.581 -19.445 1.00 65.30 131 SER A O 1
ATOM 786 N N . VAL A 1 132 ? 28.984 0.300 -18.265 1.00 61.83 132 VAL A N 1
ATOM 787 C CA . VAL A 1 132 ? 27.982 1.065 -18.995 1.00 62.80 132 VAL A CA 1
ATOM 788 C C . VAL A 1 132 ? 28.714 1.982 -19.962 1.00 57.56 132 VAL A C 1
ATOM 789 O O . VAL A 1 132 ? 29.464 2.869 -19.540 1.00 62.56 132 VAL A O 1
ATOM 793 N N . ASP A 1 133 ? 28.515 1.751 -21.250 1.00 56.70 133 ASP A N 1
ATOM 794 C CA . ASP A 1 133 ? 29.086 2.607 -22.276 1.00 58.09 133 ASP A CA 1
ATOM 795 C C . ASP A 1 133 ? 28.836 4.075 -21.935 1.00 57.85 133 ASP A C 1
ATOM 796 O O . ASP A 1 133 ? 27.693 4.448 -21.626 1.00 59.30 133 ASP A O 1
ATOM 801 N N . PRO A 1 134 ? 29.868 4.922 -21.944 1.00 56.15 134 PRO A N 1
ATOM 802 C CA . PRO A 1 134 ? 29.646 6.349 -21.640 1.00 58.61 134 PRO A CA 1
ATOM 803 C C . PRO A 1 134 ? 28.522 6.989 -22.439 1.00 55.72 134 PRO A C 1
ATOM 804 O O . PRO A 1 134 ? 27.803 7.835 -21.892 1.00 53.42 134 PRO A O 1
ATOM 808 N N . ARG A 1 135 ? 28.339 6.587 -23.709 1.00 59.52 135 ARG A N 1
ATOM 809 C CA . ARG A 1 135 ? 27.313 7.116 -24.612 1.00 50.88 135 ARG A CA 1
ATOM 810 C C . ARG A 1 135 ? 25.897 6.728 -24.211 1.00 52.04 135 ARG A C 1
ATOM 811 O O . ARG A 1 135 ? 24.947 7.243 -24.810 1.00 50.69 135 ARG A O 1
ATOM 819 N N . GLN A 1 136 ? 25.729 5.834 -23.234 1.00 56.63 136 GLN A N 1
ATOM 820 C CA . GLN A 1 136 ? 24.413 5.382 -22.811 1.00 51.37 136 GLN A CA 1
ATOM 821 C C . GLN A 1 136 ? 24.120 5.657 -21.347 1.00 49.53 136 GLN A C 1
ATOM 822 O O . GLN A 1 136 ? 23.061 5.249 -20.864 1.00 49.12 136 GLN A O 1
ATOM 828 N N . ARG A 1 137 ? 25.015 6.322 -20.619 1.00 51.60 137 ARG A N 1
ATOM 829 C CA . ARG A 1 137 ? 24.734 6.652 -19.225 1.00 50.94 137 ARG A CA 1
ATOM 830 C C . ARG A 1 137 ? 23.590 7.666 -19.098 1.00 49.27 137 ARG A C 1
ATOM 831 O O . ARG A 1 137 ? 23.808 8.818 -18.705 1.00 51.34 137 ARG A O 1
ATOM 839 N N . ALA A 1 138 ? 22.367 7.244 -19.414 1.00 37.60 138 ALA A N 1
ATOM 840 C CA . ALA A 1 138 ? 21.204 8.122 -19.378 1.00 41.07 138 ALA A CA 1
ATOM 841 C C . ALA A 1 138 ? 20.727 8.325 -17.947 1.00 41.89 138 ALA A C 1
ATOM 842 O O . ALA A 1 138 ? 20.402 7.359 -17.252 1.00 48.47 138 ALA A O 1
ATOM 844 N N . VAL A 1 139 ? 20.693 9.580 -17.507 1.00 46.89 139 VAL A N 1
ATOM 845 C CA . VAL A 1 139 ? 20.128 9.985 -16.222 1.00 42.41 139 VAL A CA 1
ATOM 846 C C . VAL A 1 139 ? 18.921 10.854 -16.536 1.00 42.95 139 VAL A C 1
ATOM 847 O O . VAL A 1 139 ? 18.995 11.718 -17.414 1.00 44.96 139 VAL A O 1
ATOM 851 N N . ALA A 1 140 ? 17.815 10.638 -15.837 1.00 37.53 140 ALA A N 1
ATOM 852 C CA . ALA A 1 140 ? 16.583 11.365 -16.088 1.00 38.27 140 ALA A CA 1
ATOM 853 C C . ALA A 1 140 ? 16.299 12.281 -14.908 1.00 44.64 140 ALA A C 1
ATOM 854 O O . ALA A 1 140 ? 16.303 11.827 -13.758 1.00 48.80 140 ALA A O 1
ATOM 856 N N . VAL A 1 141 ? 16.057 13.561 -15.190 1.00 40.29 141 VAL A N 1
ATOM 857 C CA . VAL A 1 141 ? 15.743 14.562 -14.170 1.00 45.61 141 VAL A CA 1
ATOM 858 C C . VAL A 1 141 ? 14.279 14.935 -14.331 1.00 41.95 141 VAL A C 1
ATOM 859 O O . VAL A 1 141 ? 13.898 15.451 -15.382 1.00 48.30 141 VAL A O 1
ATOM 863 N N . TRP A 1 142 ? 13.462 14.711 -13.299 1.00 35.49 142 TRP A N 1
ATOM 864 C CA . TRP A 1 142 ? 12.023 14.726 -13.528 1.00 42.19 142 TRP A CA 1
ATOM 865 C C . TRP A 1 142 ? 11.251 15.207 -12.308 1.00 50.64 142 TRP A C 1
ATOM 866 O O . TRP A 1 142 ? 11.701 15.046 -11.171 1.00 50.17 142 TRP A O 1
ATOM 877 N N . THR A 1 143 ? 10.048 15.746 -12.549 1.00 46.73 143 THR A N 1
ATOM 878 C CA . THR A 1 143 ? 9.211 16.264 -11.470 1.00 45.70 143 THR A CA 1
ATOM 879 C C . THR A 1 143 ? 8.294 15.177 -10.914 1.00 46.29 143 THR A C 1
ATOM 880 O O . THR A 1 143 ? 7.467 14.614 -11.646 1.00 47.99 143 THR A O 1
ATOM 884 N N . LEU A 1 144 ? 8.400 14.912 -9.615 1.00 46.27 144 LEU A N 1
ATOM 885 C CA . LEU A 1 144 ? 7.366 14.169 -8.904 1.00 43.51 144 LEU A CA 1
ATOM 886 C C . LEU A 1 144 ? 6.310 15.158 -8.421 1.00 44.85 144 LEU A C 1
ATOM 887 O O . LEU A 1 144 ? 6.631 16.138 -7.730 1.00 51.93 144 LEU A O 1
ATOM 892 N N . SER A 1 145 ? 5.065 14.915 -8.812 1.00 41.14 145 SER A N 1
ATOM 893 C CA . SER A 1 145 ? 3.904 15.610 -8.275 1.00 44.41 145 SER A CA 1
ATOM 894 C C . SER A 1 145 ? 3.111 14.619 -7.434 1.00 48.10 145 SER A C 1
ATOM 895 O O . SER A 1 145 ? 2.647 13.592 -7.948 1.00 44.78 145 SER A O 1
ATOM 898 N N . LYS A 1 146 ? 2.987 14.912 -6.143 1.00 47.56 146 LYS A N 1
ATOM 899 C CA . LYS A 1 146 ? 2.230 14.072 -5.222 1.00 52.88 146 LYS A CA 1
ATOM 900 C C . LYS A 1 146 ? 1.553 14.982 -4.210 1.00 56.29 146 LYS A C 1
ATOM 901 O O . LYS A 1 146 ? 2.226 15.776 -3.539 1.00 69.12 146 LYS A O 1
ATOM 907 N N . GLY A 1 147 ? 0.233 14.880 -4.099 1.00 47.59 147 GLY A N 1
ATOM 908 C CA . GLY A 1 147 ? -0.503 15.819 -3.291 1.00 52.14 147 GLY A CA 1
ATOM 909 C C . GLY A 1 147 ? -0.139 17.238 -3.679 1.00 54.56 147 GLY A C 1
ATOM 910 O O . GLY A 1 147 ? -0.138 17.596 -4.860 1.00 62.40 147 GLY A O 1
ATOM 911 N N . PRO A 1 148 ? 0.215 18.063 -2.695 1.00 56.15 148 PRO A N 1
ATOM 912 C CA . PRO A 1 148 ? 0.596 19.457 -2.969 1.00 56.31 148 PRO A CA 1
ATOM 913 C C . PRO A 1 148 ? 2.082 19.698 -3.200 1.00 57.30 148 PRO A C 1
ATOM 914 O O . PRO A 1 148 ? 2.505 20.861 -3.165 1.00 59.83 148 PRO A O 1
ATOM 918 N N . SER A 1 149 ? 2.904 18.672 -3.402 1.00 55.12 149 SER A N 1
ATOM 919 C CA . SER A 1 149 ? 4.329 18.912 -3.573 1.00 59.42 149 SER A CA 1
ATOM 920 C C . SER A 1 149 ? 4.787 18.444 -4.943 1.00 57.78 149 SER A C 1
ATOM 921 O O . SER A 1 149 ? 4.531 17.298 -5.345 1.00 58.76 149 SER A O 1
ATOM 924 N N . GLN A 1 150 ? 5.430 19.365 -5.660 1.00 51.72 150 GLN A N 1
ATOM 925 C CA . GLN A 1 150 ? 6.126 19.112 -6.912 1.00 47.09 150 GLN A CA 1
ATOM 926 C C . GLN A 1 150 ? 7.602 19.356 -6.639 1.00 44.18 150 GLN A C 1
ATOM 927 O O . GLN A 1 150 ? 7.995 20.475 -6.291 1.00 46.14 150 GLN A O 1
ATOM 933 N N . ALA A 1 151 ? 8.407 18.307 -6.766 1.00 47.04 151 ALA A N 1
ATOM 934 C CA . ALA A 1 151 ? 9.837 18.398 -6.489 1.00 50.96 151 ALA A CA 1
ATOM 935 C C . ALA A 1 151 ? 10.601 17.521 -7.478 1.00 52.83 151 ALA A C 1
ATOM 936 O O . ALA A 1 151 ? 10.054 16.565 -8.035 1.00 49.56 151 ALA A O 1
ATOM 938 N N . GLN A 1 152 ? 11.888 17.822 -7.674 1.00 50.70 152 GLN A N 1
ATOM 939 C CA . GLN A 1 152 ? 12.674 17.167 -8.723 1.00 51.97 152 GLN A CA 1
ATOM 940 C C . GLN A 1 152 ? 13.489 15.987 -8.191 1.00 50.45 152 GLN A C 1
ATOM 941 O O . GLN A 1 152 ? 14.251 16.128 -7.229 1.00 46.29 152 GLN A O 1
ATOM 947 N N . HIS A 1 153 ? 13.339 14.833 -8.842 1.00 49.03 153 HIS A N 1
ATOM 948 C CA . HIS A 1 153 ? 14.118 13.633 -8.578 1.00 47.42 153 HIS A CA 1
ATOM 949 C C . HIS A 1 153 ? 15.033 13.334 -9.755 1.00 43.24 153 HIS A C 1
ATOM 950 O O . HIS A 1 153 ? 14.902 13.905 -10.843 1.00 42.42 153 HIS A O 1
ATOM 957 N N . ILE A 1 154 ? 15.948 12.396 -9.535 1.00 41.88 154 ILE A N 1
ATOM 958 C CA . ILE A 1 154 ? 16.737 11.850 -10.626 1.00 45.47 154 ILE A CA 1
ATOM 959 C C . ILE A 1 154 ? 16.670 10.332 -10.585 1.00 45.10 154 ILE A C 1
ATOM 960 O O . ILE A 1 154 ? 16.573 9.721 -9.521 1.00 47.30 154 ILE A O 1
ATOM 965 N N . SER A 1 155 ? 16.718 9.729 -11.772 1.00 49.55 155 SER A N 1
ATOM 966 C CA . SER A 1 155 ? 16.648 8.284 -11.949 1.00 47.54 155 SER A CA 1
ATOM 967 C C . SER A 1 155 ? 17.541 7.918 -13.118 1.00 48.19 155 SER A C 1
ATOM 968 O O . SER A 1 155 ? 17.341 8.420 -14.219 1.00 48.31 155 SER A O 1
ATOM 971 N N . TYR A 1 156 ? 18.519 7.054 -12.895 1.00 55.28 156 TYR A N 1
ATOM 972 C CA . TYR A 1 156 ? 19.420 6.620 -13.954 1.00 52.22 156 TYR A CA 1
ATOM 973 C C . TYR A 1 156 ? 18.944 5.306 -14.562 1.00 57.23 156 TYR A C 1
ATOM 974 O O . TYR A 1 156 ? 18.285 4.495 -13.902 1.00 56.59 156 TYR A O 1
ATOM 983 N N . SER A 1 157 ? 19.283 5.106 -15.833 1.00 51.86 157 SER A N 1
ATOM 984 C CA . SER A 1 157 ? 19.020 3.860 -16.534 1.00 44.85 157 SER A CA 1
ATOM 985 C C . SER A 1 157 ? 20.331 3.127 -16.757 1.00 47.39 157 SER A C 1
ATOM 986 O O . SER A 1 157 ? 21.337 3.747 -17.104 1.00 51.33 157 SER A O 1
ATOM 989 N N . LEU A 1 158 ? 20.324 1.807 -16.553 1.00 46.82 158 LEU A N 1
ATOM 990 C CA . LEU A 1 158 ? 21.513 0.985 -16.772 1.00 49.68 158 LEU A CA 1
ATOM 991 C C . LEU A 1 158 ? 21.325 -0.013 -17.912 1.00 47.77 158 LEU A C 1
ATOM 992 O O . LEU A 1 158 ? 22.084 -0.992 -18.003 1.00 41.46 158 LEU A O 1
ATOM 997 N N . ASP A 1 159 ? 20.319 0.220 -18.777 1.00 43.59 159 ASP A N 1
ATOM 998 C CA . ASP A 1 159 ? 19.971 -0.642 -19.905 1.00 46.65 159 ASP A CA 1
ATOM 999 C C . ASP A 1 159 ? 19.699 0.175 -21.175 1.00 51.86 159 ASP A C 1
ATOM 1000 O O . ASP A 1 159 ? 18.932 -0.260 -22.050 1.00 40.61 159 ASP A O 1
ATOM 1005 N N . GLY A 1 160 ? 20.294 1.368 -21.273 1.00 49.96 160 GLY A N 1
ATOM 1006 C CA . GLY A 1 160 ? 20.121 2.215 -22.439 1.00 46.36 160 GLY A CA 1
ATOM 1007 C C . GLY A 1 160 ? 18.821 2.987 -22.480 1.00 48.77 160 GLY A C 1
ATOM 1008 O O . GLY A 1 160 ? 18.342 3.337 -23.571 1.00 47.93 160 GLY A O 1
ATOM 1009 N N . GLY A 1 161 ? 18.229 3.266 -21.323 1.00 48.90 161 GLY A N 1
ATOM 1010 C CA . GLY A 1 161 ? 17.054 4.107 -21.278 1.00 43.02 161 GLY A CA 1
ATOM 1011 C C . GLY A 1 161 ? 15.756 3.366 -21.436 1.00 44.27 161 GLY A C 1
ATOM 1012 O O . GLY A 1 161 ? 14.786 3.941 -21.945 1.00 42.68 161 GLY A O 1
ATOM 1013 N N . TYR A 1 162 ? 15.697 2.100 -21.029 1.00 45.97 162 TYR A N 1
ATOM 1014 C CA . TYR A 1 162 ? 14.451 1.355 -21.141 1.00 46.47 162 TYR A CA 1
ATOM 1015 C C . TYR A 1 162 ? 13.755 1.163 -19.800 1.00 47.40 162 TYR A C 1
ATOM 1016 O O . TYR A 1 162 ? 12.531 1.307 -19.727 1.00 43.65 162 TYR A O 1
ATOM 1025 N N . THR A 1 163 ? 14.510 0.908 -18.729 1.00 48.04 163 THR A N 1
ATOM 1026 C CA . THR A 1 163 ? 14.031 0.973 -17.351 1.00 50.58 163 THR A CA 1
ATOM 1027 C C . THR A 1 163 ? 14.831 2.021 -16.595 1.00 52.48 163 THR A C 1
ATOM 1028 O O . THR A 1 163 ? 15.840 2.534 -17.086 1.00 52.63 163 THR A O 1
ATOM 1032 N N . PHE A 1 164 ? 14.392 2.320 -15.373 1.00 47.86 164 PHE A N 1
ATOM 1033 C CA . PHE A 1 164 ? 15.054 3.351 -14.584 1.00 50.12 164 PHE A CA 1
ATOM 1034 C C . PHE A 1 164 ? 15.089 2.968 -13.109 1.00 54.57 164 PHE A C 1
ATOM 1035 O O . PHE A 1 164 ? 14.180 2.311 -12.584 1.00 54.22 164 PHE A O 1
ATOM 1043 N N . GLN A 1 165 ? 16.170 3.367 -12.442 1.00 56.32 165 GLN A N 1
ATOM 1044 C CA . GLN A 1 165 ? 16.308 3.162 -11.008 1.00 59.68 165 GLN A CA 1
ATOM 1045 C C . GLN A 1 165 ? 16.388 4.518 -10.330 1.00 58.43 165 GLN A C 1
ATOM 1046 O O . GLN A 1 165 ? 17.188 5.365 -10.738 1.00 58.36 165 GLN A O 1
ATOM 1052 N N . HIS A 1 166 ? 15.521 4.732 -9.334 1.00 61.29 166 HIS A N 1
ATOM 1053 C CA . HIS A 1 166 ? 15.485 5.980 -8.576 1.00 61.68 166 HIS A CA 1
ATOM 1054 C C . HIS A 1 166 ? 16.745 6.141 -7.722 1.00 60.68 166 HIS A C 1
ATOM 1055 O O . HIS A 1 166 ? 17.201 5.188 -7.087 1.00 63.36 166 HIS A O 1
ATOM 1062 N N . TYR A 1 167 ? 17.295 7.362 -7.691 1.00 60.19 167 TYR A N 1
ATOM 1063 C CA . TYR A 1 167 ? 18.601 7.587 -7.080 1.00 63.31 167 TYR A CA 1
ATOM 1064 C C . TYR A 1 167 ? 18.567 7.181 -5.611 1.00 63.31 167 TYR A C 1
ATOM 1065 O O . TYR A 1 167 ? 19.193 6.185 -5.235 1.00 75.97 167 TYR A O 1
ATOM 1074 N N . SER A 1 168 ? 17.869 7.916 -4.758 1.00 57.53 168 SER A N 1
ATOM 1075 C CA . SER A 1 168 ? 17.905 7.593 -3.337 1.00 64.57 168 SER A CA 1
ATOM 1076 C C . SER A 1 168 ? 16.470 7.376 -2.868 1.00 73.87 168 SER A C 1
ATOM 1077 O O . SER A 1 168 ? 15.589 7.000 -3.653 1.00 72.58 168 SER A O 1
ATOM 1080 N N . ASP A 1 169 ? 16.235 7.594 -1.565 1.00 72.60 169 ASP A N 1
ATOM 1081 C CA . ASP A 1 169 ? 14.883 7.539 -1.019 1.00 71.04 169 ASP A CA 1
ATOM 1082 C C . ASP A 1 169 ? 14.093 8.820 -1.275 1.00 72.78 169 ASP A C 1
ATOM 1083 O O . ASP A 1 169 ? 12.858 8.789 -1.210 1.00 79.74 169 ASP A O 1
ATOM 1088 N N . ASN A 1 170 ? 14.788 9.905 -1.553 1.00 63.89 170 ASN A N 1
ATOM 1089 C CA . ASN A 1 170 ? 14.108 11.211 -1.600 1.00 65.70 170 ASN A CA 1
ATOM 1090 C C . ASN A 1 170 ? 14.403 11.915 -2.906 1.00 58.56 170 ASN A C 1
ATOM 1091 O O . ASN A 1 170 ? 15.024 11.338 -3.754 1.00 57.98 170 ASN A O 1
ATOM 1096 N N . ALA A 1 171 ? 13.961 13.163 -2.974 1.00 54.20 171 ALA A N 1
ATOM 1097 C CA . ALA A 1 171 ? 14.172 14.106 -4.086 1.00 50.29 171 ALA A CA 1
ATOM 1098 C C . ALA A 1 171 ? 15.563 14.714 -3.999 1.00 54.37 171 ALA A C 1
ATOM 1099 O O . ALA A 1 171 ? 16.231 14.520 -3.009 1.00 63.52 171 ALA A O 1
ATOM 1101 N N . VAL A 1 172 ? 15.994 15.394 -5.050 1.00 45.61 172 VAL A N 1
ATOM 1102 C CA . VAL A 1 172 ? 17.306 16.083 -5.002 1.00 43.00 172 VAL A CA 1
ATOM 1103 C C . VAL A 1 172 ? 17.060 17.582 -4.880 1.00 44.54 172 VAL A C 1
ATOM 1104 O O . VAL A 1 172 ? 18.001 18.298 -4.700 1.00 51.89 172 VAL A O 1
ATOM 1108 N N . LEU A 1 173 ? 15.822 18.023 -5.025 1.00 44.00 173 LEU A N 1
ATOM 1109 C CA . LEU A 1 173 ? 15.528 19.465 -4.966 1.00 43.45 173 LEU A CA 1
ATOM 1110 C C . LEU A 1 173 ? 14.062 19.675 -4.634 1.00 47.67 173 LEU A C 1
ATOM 1111 O O . LEU A 1 173 ? 13.285 19.537 -5.527 1.00 54.93 173 LEU A O 1
ATOM 1116 N N . ASP A 1 174 ? 13.731 20.032 -3.401 1.00 55.57 174 ASP A N 1
ATOM 1117 C CA . ASP A 1 174 ? 12.337 20.294 -2.965 1.00 50.54 174 ASP A CA 1
ATOM 1118 C C . ASP A 1 174 ? 12.300 21.686 -2.359 1.00 53.78 174 ASP A C 1
ATOM 1119 O O . ASP A 1 174 ? 13.068 21.918 -1.466 1.00 54.20 174 ASP A O 1
ATOM 1124 N N . ILE A 1 175 ? 11.425 22.566 -2.819 1.00 55.80 175 ILE A N 1
ATOM 1125 C CA . ILE A 1 175 ? 11.386 23.928 -2.217 1.00 59.97 175 ILE A CA 1
ATOM 1126 C C . ILE A 1 175 ? 10.043 24.183 -1.537 1.00 62.13 175 ILE A C 1
ATOM 1127 O O . ILE A 1 175 ? 9.671 25.338 -1.445 1.00 61.76 175 ILE A O 1
ATOM 1132 N N . ASN A 1 176 ? 9.376 23.130 -1.073 1.00 59.23 176 ASN A N 1
ATOM 1133 C CA . ASN A 1 176 ? 8.061 23.263 -0.401 1.00 61.83 176 ASN A CA 1
ATOM 1134 C C . ASN A 1 176 ? 7.151 24.047 -1.333 1.00 58.16 176 ASN A C 1
ATOM 1135 O O . ASN A 1 176 ? 6.538 24.997 -0.903 1.00 61.54 176 ASN A O 1
ATOM 1140 N N . SER A 1 177 ? 7.136 23.654 -2.593 1.00 60.64 177 SER A N 1
ATOM 1141 C CA . SER A 1 177 ? 6.329 24.342 -3.590 1.00 53.03 177 SER A CA 1
ATOM 1142 C C . SER A 1 177 ? 5.334 23.379 -4.216 1.00 55.11 177 SER A C 1
ATOM 1143 O O . SER A 1 177 ? 5.628 22.194 -4.399 1.00 56.64 177 SER A O 1
ATOM 1146 N N . SER A 1 178 ? 4.144 23.894 -4.517 1.00 53.66 178 SER A N 1
ATOM 1147 C CA . SER A 1 178 ? 3.145 23.122 -5.239 1.00 58.28 178 SER A CA 1
ATOM 1148 C C . SER A 1 178 ? 3.309 23.221 -6.752 1.00 55.95 178 SER A C 1
ATOM 1149 O O . SER A 1 178 ? 2.920 22.289 -7.465 1.00 47.46 178 SER A O 1
ATOM 1152 N N . ASN A 1 179 ? 3.898 24.314 -7.243 1.00 49.39 179 ASN A N 1
ATOM 1153 C CA . ASN A 1 179 ? 4.117 24.573 -8.662 1.00 47.34 179 ASN A CA 1
ATOM 1154 C C . ASN A 1 179 ? 5.617 24.727 -8.889 1.00 44.08 179 ASN A C 1
ATOM 1155 O O . ASN A 1 179 ? 6.178 25.819 -8.768 1.00 39.07 179 ASN A O 1
ATOM 1160 N N . PHE A 1 180 ? 6.257 23.608 -9.233 1.00 44.33 180 PHE A N 1
ATOM 1161 C CA . PHE A 1 180 ? 7.717 23.539 -9.305 1.00 45.76 180 PHE A CA 1
ATOM 1162 C C . PHE A 1 180 ? 8.072 22.329 -10.181 1.00 47.36 180 PHE A C 1
ATOM 1163 O O . PHE A 1 180 ? 8.281 21.225 -9.674 1.00 45.61 180 PHE A O 1
ATOM 1171 N N . ARG A 1 181 ? 8.153 22.557 -11.489 1.00 45.21 181 ARG A N 1
ATOM 1172 C CA . ARG A 1 181 ? 8.105 21.452 -12.435 1.00 42.61 181 ARG A CA 1
ATOM 1173 C C . ARG A 1 181 ? 8.995 21.731 -13.642 1.00 47.33 181 ARG A C 1
ATOM 1174 O O . ARG A 1 181 ? 9.494 22.848 -13.852 1.00 43.90 181 ARG A O 1
ATOM 1182 N N . ASP A 1 182 ? 9.188 20.670 -14.431 1.00 45.41 182 ASP A N 1
ATOM 1183 C CA . ASP A 1 182 ? 9.669 20.672 -15.808 1.00 40.18 182 ASP A CA 1
ATOM 1184 C C . ASP A 1 182 ? 11.163 20.973 -15.890 1.00 40.33 182 ASP A C 1
ATOM 1185 O O . ASP A 1 182 ? 11.589 21.844 -16.665 1.00 37.18 182 ASP A O 1
ATOM 1190 N N . PRO A 1 183 ? 11.995 20.246 -15.149 1.00 37.02 183 PRO A N 1
ATOM 1191 C CA . PRO A 1 183 ? 13.445 20.498 -15.220 1.00 38.56 183 PRO A CA 1
ATOM 1192 C C . PRO A 1 183 ? 14.016 20.111 -16.582 1.00 41.67 183 PRO A C 1
ATOM 1193 O O . PRO A 1 183 ? 13.734 19.028 -17.103 1.00 43.42 183 PRO A O 1
ATOM 1197 N N . LYS A 1 184 ? 14.810 21.011 -17.166 1.00 40.76 184 LYS A N 1
ATOM 1198 C CA . LYS A 1 184 ? 15.551 20.746 -18.396 1.00 40.37 184 LYS A CA 1
ATOM 1199 C C . LYS A 1 184 ? 17.020 21.063 -18.152 1.00 44.91 184 LYS A C 1
ATOM 1200 O O . LYS A 1 184 ? 17.370 22.219 -17.884 1.00 48.29 184 LYS A O 1
ATOM 1206 N N . VAL A 1 185 ? 17.875 20.047 -18.251 1.00 40.66 185 VAL A N 1
ATOM 1207 C CA . VAL A 1 185 ? 19.244 20.129 -17.761 1.00 40.71 185 VAL A CA 1
ATOM 1208 C C . VAL A 1 185 ? 20.223 19.966 -18.914 1.00 41.33 185 VAL A C 1
ATOM 1209 O O . VAL A 1 185 ? 20.034 19.117 -19.795 1.00 46.13 185 VAL A O 1
ATOM 1213 N N . PHE A 1 186 ? 21.269 20.789 -18.905 1.00 42.00 186 PHE A N 1
ATOM 1214 C CA . PHE A 1 186 ? 22.371 20.633 -19.838 1.00 44.12 186 PHE A CA 1
ATOM 1215 C C . PHE A 1 186 ? 23.712 20.742 -19.121 1.00 46.99 186 PHE A C 1
ATOM 1216 O O . PHE A 1 186 ? 23.814 21.167 -17.968 1.00 48.07 186 PHE A O 1
ATOM 1224 N N . TRP A 1 187 ? 24.744 20.289 -19.810 1.00 50.48 187 TRP A N 1
ATOM 1225 C CA . TRP A 1 187 ? 26.102 20.418 -19.322 1.00 47.49 187 TRP A CA 1
ATOM 1226 C C . TRP A 1 187 ? 26.646 21.736 -19.848 1.00 49.59 187 TRP A C 1
ATOM 1227 O O . TRP A 1 187 ? 26.593 21.991 -21.056 1.00 50.46 187 TRP A O 1
ATOM 1238 N N . HIS A 1 188 ? 27.115 22.592 -18.943 1.00 52.82 188 HIS A N 1
ATOM 1239 C CA . HIS A 1 188 ? 27.748 23.855 -19.295 1.00 56.53 188 HIS A CA 1
ATOM 1240 C C . HIS A 1 188 ? 29.209 23.788 -18.870 1.00 56.90 188 HIS A C 1
ATOM 1241 O O . HIS A 1 188 ? 29.506 23.374 -17.743 1.00 59.79 188 HIS A O 1
ATOM 1248 N N . GLU A 1 189 ? 30.123 24.171 -19.762 1.00 58.90 189 GLU A N 1
ATOM 1249 C CA . GLU A 1 189 ? 31.540 24.185 -19.366 1.00 70.78 189 GLU A CA 1
ATOM 1250 C C . GLU A 1 189 ? 32.165 25.579 -19.400 1.00 67.84 189 GLU A C 1
ATOM 1251 O O . GLU A 1 189 ? 33.075 25.878 -18.623 1.00 70.94 189 GLU A O 1
ATOM 1257 N N . GLY A 1 196 ? 33.425 22.847 -15.378 1.00 70.05 196 GLY A N 1
ATOM 1258 C CA . GLY A 1 196 ? 32.049 22.777 -15.849 1.00 66.11 196 GLY A CA 1
ATOM 1259 C C . GLY A 1 196 ? 31.072 22.171 -14.852 1.00 60.91 196 GLY A C 1
ATOM 1260 O O . GLY A 1 196 ? 31.475 21.412 -13.981 1.00 61.58 196 GLY A O 1
ATOM 1261 N N . ARG A 1 197 ? 29.788 22.505 -14.981 1.00 58.13 197 ARG A N 1
ATOM 1262 C CA . ARG A 1 197 ? 28.725 21.998 -14.122 1.00 51.91 197 ARG A CA 1
ATOM 1263 C C . ARG A 1 197 ? 27.495 21.635 -14.945 1.00 55.27 197 ARG A C 1
ATOM 1264 O O . ARG A 1 197 ? 27.360 22.014 -16.114 1.00 55.05 197 ARG A O 1
ATOM 1272 N N . TRP A 1 198 ? 26.558 20.938 -14.294 1.00 47.28 198 TRP A N 1
ATOM 1273 C CA . TRP A 1 198 ? 25.216 20.764 -14.815 1.00 42.63 198 TRP A CA 1
ATOM 1274 C C . TRP A 1 198 ? 24.405 22.003 -14.465 1.00 46.35 198 TRP A C 1
ATOM 1275 O O . TRP A 1 198 ? 24.490 22.503 -13.337 1.00 45.47 198 TRP A O 1
ATOM 1286 N N . ILE A 1 199 ? 23.654 22.513 -15.440 1.00 48.64 199 ILE A N 1
ATOM 1287 C CA . ILE A 1 199 ? 22.690 23.591 -15.240 1.00 48.49 199 ILE A CA 1
ATOM 1288 C C . ILE A 1 199 ? 21.293 23.028 -15.459 1.00 48.51 199 ILE A C 1
ATOM 1289 O O . ILE A 1 199 ? 21.034 22.334 -16.452 1.00 45.75 199 ILE A O 1
ATOM 1294 N N . MET A 1 200 ? 20.397 23.336 -14.538 1.00 46.67 200 MET A N 1
ATOM 1295 C CA . MET A 1 200 ? 19.000 22.962 -14.629 1.00 43.73 200 MET A CA 1
ATOM 1296 C C . MET A 1 200 ? 18.176 24.226 -14.798 1.00 47.02 200 MET A C 1
ATOM 1297 O O . MET A 1 200 ? 18.449 25.239 -14.147 1.00 47.88 200 MET A O 1
ATOM 1302 N N . ALA A 1 201 ? 17.188 24.170 -15.687 1.00 42.97 201 ALA A N 1
ATOM 1303 C CA . ALA A 1 201 ? 16.156 25.186 -15.777 1.00 40.30 201 ALA A CA 1
ATOM 1304 C C . ALA A 1 201 ? 14.844 24.560 -15.305 1.00 45.44 201 ALA A C 1
ATOM 1305 O O . ALA A 1 201 ? 14.437 23.522 -15.829 1.00 47.01 201 ALA A O 1
ATOM 1307 N N . VAL A 1 202 ? 14.207 25.153 -14.288 1.00 43.49 202 VAL A N 1
ATOM 1308 C CA . VAL A 1 202 ? 12.926 24.656 -13.792 1.00 42.35 202 VAL A CA 1
ATOM 1309 C C . VAL A 1 202 ? 11.923 25.798 -13.808 1.00 47.83 202 VAL A C 1
ATOM 1310 O O . VAL A 1 202 ? 12.273 26.973 -13.704 1.00 46.14 202 VAL A O 1
ATOM 1314 N N . ALA A 1 203 ? 10.655 25.441 -13.920 1.00 46.80 203 ALA A N 1
ATOM 1315 C CA . ALA A 1 203 ? 9.591 26.420 -13.817 1.00 42.23 203 ALA A CA 1
ATOM 1316 C C . ALA A 1 203 ? 9.109 26.453 -12.377 1.00 45.50 203 ALA A C 1
ATOM 1317 O O . ALA A 1 203 ? 8.666 25.435 -11.842 1.00 49.43 203 ALA A O 1
ATOM 1319 N N . GLU A 1 204 ? 9.272 27.594 -11.729 1.00 50.31 204 GLU A N 1
ATOM 1320 C CA . GLU A 1 204 ? 8.372 27.975 -10.652 1.00 51.76 204 GLU A CA 1
ATOM 1321 C C . GLU A 1 204 ? 7.239 28.640 -11.416 1.00 52.86 204 GLU A C 1
ATOM 1322 O O . GLU A 1 204 ? 7.290 29.837 -11.754 1.00 52.46 204 GLU A O 1
ATOM 1328 N N . SER A 1 205 ? 6.250 27.815 -11.773 1.00 45.96 205 SER A N 1
ATOM 1329 C CA . SER A 1 205 ? 5.292 28.196 -12.803 1.00 43.03 205 SER A CA 1
ATOM 1330 C C . SER A 1 205 ? 4.439 29.373 -12.370 1.00 41.96 205 SER A C 1
ATOM 1331 O O . SER A 1 205 ? 4.238 30.321 -13.130 1.00 46.89 205 SER A O 1
ATOM 1334 N N . GLN A 1 206 ? 3.918 29.326 -11.154 1.00 47.34 206 GLN A N 1
ATOM 1335 C CA . GLN A 1 206 ? 2.917 30.309 -10.781 1.00 48.99 206 GLN A CA 1
ATOM 1336 C C . GLN A 1 206 ? 3.517 31.695 -10.561 1.00 49.51 206 GLN A C 1
ATOM 1337 O O . GLN A 1 206 ? 2.784 32.689 -10.624 1.00 51.20 206 GLN A O 1
ATOM 1343 N N . VAL A 1 207 ? 4.826 31.792 -10.345 1.00 51.33 207 VAL A N 1
ATOM 1344 C CA . VAL A 1 207 ? 5.492 33.084 -10.216 1.00 52.62 207 VAL A CA 1
ATOM 1345 C C . VAL A 1 207 ? 6.138 33.511 -11.536 1.00 49.80 207 VAL A C 1
ATOM 1346 O O . VAL A 1 207 ? 6.948 34.444 -11.554 1.00 48.29 207 VAL A O 1
ATOM 1350 N N . PHE A 1 208 ? 5.775 32.858 -12.645 1.00 48.61 208 PHE A N 1
ATOM 1351 C CA . PHE A 1 208 ? 6.363 33.136 -13.960 1.00 41.47 208 PHE A CA 1
ATOM 1352 C C . PHE A 1 208 ? 7.890 33.182 -13.878 1.00 38.98 208 PHE A C 1
ATOM 1353 O O . PHE A 1 208 ? 8.534 34.152 -14.285 1.00 35.30 208 PHE A O 1
ATOM 1361 N N . SER A 1 209 ? 8.476 32.131 -13.319 1.00 39.24 209 SER A N 1
ATOM 1362 C CA . SER A 1 209 ? 9.921 32.118 -13.151 1.00 45.80 209 SER A CA 1
ATOM 1363 C C . SER A 1 209 ? 10.518 30.853 -13.740 1.00 43.99 209 SER A C 1
ATOM 1364 O O . SER A 1 209 ? 10.057 29.742 -13.461 1.00 43.09 209 SER A O 1
ATOM 1367 N N . VAL A 1 210 ? 11.549 31.031 -14.546 1.00 38.70 210 VAL A N 1
ATOM 1368 C CA . VAL A 1 210 ? 12.519 29.978 -14.771 1.00 41.99 210 VAL A CA 1
ATOM 1369 C C . VAL A 1 210 ? 13.636 30.146 -13.747 1.00 48.51 210 VAL A C 1
ATOM 1370 O O . VAL A 1 210 ? 14.430 31.090 -13.821 1.00 49.02 210 VAL A O 1
ATOM 1374 N N . LEU A 1 211 ? 13.669 29.253 -12.767 1.00 47.23 211 LEU A N 1
ATOM 1375 C CA . LEU A 1 211 ? 14.808 29.142 -11.874 1.00 47.91 211 LEU A CA 1
ATOM 1376 C C . LEU A 1 211 ? 15.945 28.424 -12.603 1.00 49.60 211 LEU A C 1
ATOM 1377 O O . LEU A 1 211 ? 15.715 27.494 -13.385 1.00 48.40 211 LEU A O 1
ATOM 1382 N N . PHE A 1 212 ? 17.171 28.865 -12.357 1.00 47.50 212 PHE A N 1
ATOM 1383 C CA . PHE A 1 212 ? 18.365 28.172 -12.820 1.00 48.98 212 PHE A CA 1
ATOM 1384 C C . PHE A 1 212 ? 19.145 27.668 -11.619 1.00 45.12 212 PHE A C 1
ATOM 1385 O O . PHE A 1 212 ? 19.348 28.403 -10.650 1.00 54.32 212 PHE A O 1
ATOM 1393 N N . TYR A 1 213 ? 19.569 26.424 -11.681 1.00 45.48 213 TYR A N 1
ATOM 1394 C CA . TYR A 1 213 ? 20.266 25.786 -10.577 1.00 47.38 213 TYR A CA 1
ATOM 1395 C C . TYR A 1 213 ? 21.526 25.127 -11.109 1.00 43.66 213 TYR A C 1
ATOM 1396 O O . TYR A 1 213 ? 21.531 24.585 -12.211 1.00 50.71 213 TYR A O 1
ATOM 1405 N N . SER A 1 214 ? 22.603 25.160 -10.346 1.00 46.32 214 SER A N 1
ATOM 1406 C CA . SER A 1 214 ? 23.750 24.385 -10.793 1.00 51.03 214 SER A CA 1
ATOM 1407 C C . SER A 1 214 ? 23.983 23.192 -9.878 1.00 49.15 214 SER A C 1
ATOM 1408 O O . SER A 1 214 ? 23.464 23.102 -8.758 1.00 47.36 214 SER A O 1
ATOM 1411 N N . SER A 1 215 ? 24.746 22.247 -10.410 1.00 46.49 215 SER A N 1
ATOM 1412 C CA . SER A 1 215 ? 25.107 21.085 -9.629 1.00 47.19 215 SER A CA 1
ATOM 1413 C C . SER A 1 215 ? 26.365 20.492 -10.223 1.00 50.03 215 SER A C 1
ATOM 1414 O O . SER A 1 215 ? 26.483 20.405 -11.452 1.00 43.35 215 SER A O 1
ATOM 1417 N N . PRO A 1 216 ? 27.322 20.098 -9.402 1.00 54.18 216 PRO A N 1
ATOM 1418 C CA . PRO A 1 216 ? 28.425 19.309 -9.947 1.00 52.13 216 PRO A CA 1
ATOM 1419 C C . PRO A 1 216 ? 27.992 17.913 -10.365 1.00 52.93 216 PRO A C 1
ATOM 1420 O O . PRO A 1 216 ? 28.408 17.459 -11.432 1.00 55.78 216 PRO A O 1
ATOM 1424 N N . ASN A 1 217 ? 27.107 17.252 -9.607 1.00 51.90 217 ASN A N 1
ATOM 1425 C CA . ASN A 1 217 ? 26.931 15.801 -9.680 1.00 55.69 217 ASN A CA 1
ATOM 1426 C C . ASN A 1 217 ? 25.505 15.346 -9.989 1.00 57.15 217 ASN A C 1
ATOM 1427 O O . ASN A 1 217 ? 25.222 14.137 -9.916 1.00 52.83 217 ASN A O 1
ATOM 1432 N N . LEU A 1 218 ? 24.601 16.276 -10.305 1.00 53.45 218 LEU A N 1
ATOM 1433 C CA . LEU A 1 218 ? 23.154 16.089 -10.438 1.00 48.31 218 LEU A CA 1
ATOM 1434 C C . LEU A 1 218 ? 22.455 15.828 -9.114 1.00 51.26 218 LEU A C 1
ATOM 1435 O O . LEU A 1 218 ? 21.232 15.641 -9.121 1.00 50.07 218 LEU A O 1
ATOM 1440 N N . LYS A 1 219 ? 23.165 15.830 -7.979 1.00 56.13 219 LYS A N 1
ATOM 1441 C CA . LYS A 1 219 ? 22.551 15.582 -6.673 1.00 55.58 219 LYS A CA 1
ATOM 1442 C C . LYS A 1 219 ? 22.422 16.835 -5.813 1.00 54.54 219 LYS A C 1
ATOM 1443 O O . LYS A 1 219 ? 21.341 17.108 -5.271 1.00 51.04 219 LYS A O 1
ATOM 1449 N N . ASN A 1 220 ? 23.495 17.612 -5.676 1.00 53.83 220 ASN A N 1
ATOM 1450 C CA . ASN A 1 220 ? 23.502 18.818 -4.853 1.00 56.36 220 ASN A CA 1
ATOM 1451 C C . ASN A 1 220 ? 23.270 20.015 -5.760 1.00 51.40 220 ASN A C 1
ATOM 1452 O O . ASN A 1 220 ? 24.162 20.407 -6.521 1.00 53.42 220 ASN A O 1
ATOM 1457 N N . TRP A 1 221 ? 22.088 20.612 -5.665 1.00 48.60 221 TRP A N 1
ATOM 1458 C CA . TRP A 1 221 ? 21.722 21.719 -6.530 1.00 53.17 221 TRP A CA 1
ATOM 1459 C C . TRP A 1 221 ? 21.705 23.014 -5.735 1.00 54.87 221 TRP A C 1
ATOM 1460 O O . TRP A 1 221 ? 21.180 23.056 -4.620 1.00 52.07 221 TRP A O 1
ATOM 1471 N N . THR A 1 222 ? 22.291 24.072 -6.296 1.00 53.74 222 THR A N 1
ATOM 1472 C CA . THR A 1 222 ? 22.270 25.361 -5.618 1.00 58.15 222 THR A CA 1
ATOM 1473 C C . THR A 1 222 ? 21.667 26.428 -6.529 1.00 56.00 222 THR A C 1
ATOM 1474 O O . THR A 1 222 ? 21.988 26.491 -7.722 1.00 52.62 222 THR A O 1
ATOM 1478 N N . LEU A 1 223 ? 20.789 27.262 -5.960 1.00 51.81 223 LEU A N 1
ATOM 1479 C CA . LEU A 1 223 ? 20.121 28.293 -6.747 1.00 55.54 223 LEU A CA 1
ATOM 1480 C C . LEU A 1 223 ? 21.141 29.276 -7.304 1.00 54.95 223 LEU A C 1
ATOM 1481 O O . LEU A 1 223 ? 22.129 29.609 -6.649 1.00 60.50 223 LEU A O 1
ATOM 1486 N N . GLU A 1 224 ? 20.881 29.755 -8.529 1.00 51.75 224 GLU A N 1
ATOM 1487 C CA . GLU A 1 224 ? 21.833 30.600 -9.250 1.00 52.91 224 GLU A CA 1
ATOM 1488 C C . GLU A 1 224 ? 21.246 31.856 -9.885 1.00 57.13 224 GLU A C 1
ATOM 1489 O O . GLU A 1 224 ? 21.972 32.853 -9.975 1.00 60.83 224 GLU A O 1
ATOM 1495 N N . SER A 1 225 ? 19.995 31.849 -10.346 1.00 54.49 225 SER A N 1
ATOM 1496 C CA . SER A 1 225 ? 19.352 33.033 -10.906 1.00 51.82 225 SER A CA 1
ATOM 1497 C C . SER A 1 225 ? 17.879 32.715 -11.144 1.00 56.88 225 SER A C 1
ATOM 1498 O O . SER A 1 225 ? 17.488 31.549 -11.275 1.00 57.01 225 SER A O 1
ATOM 1501 N N . ASN A 1 226 ? 17.067 33.768 -11.209 1.00 51.67 226 ASN A N 1
ATOM 1502 C CA . ASN A 1 226 ? 15.609 33.654 -11.160 1.00 43.92 226 ASN A CA 1
ATOM 1503 C C . ASN A 1 226 ? 15.044 34.529 -12.278 1.00 46.29 226 ASN A C 1
ATOM 1504 O O . ASN A 1 226 ? 14.728 35.699 -12.057 1.00 47.77 226 ASN A O 1
ATOM 1509 N N . PHE A 1 227 ? 14.926 33.960 -13.475 1.00 41.64 227 PHE A N 1
ATOM 1510 C CA . PHE A 1 227 ? 14.416 34.667 -14.642 1.00 46.77 227 PHE A CA 1
ATOM 1511 C C . PHE A 1 227 ? 12.897 34.780 -14.538 1.00 47.80 227 PHE A C 1
ATOM 1512 O O . PHE A 1 227 ? 12.219 33.777 -14.323 1.00 47.53 227 PHE A O 1
ATOM 1520 N N . THR A 1 228 ? 12.352 35.989 -14.672 1.00 44.65 228 THR A N 1
ATOM 1521 C CA . THR A 1 228 ? 10.987 36.154 -14.188 1.00 46.57 228 THR A CA 1
ATOM 1522 C C . THR A 1 228 ? 10.256 37.315 -14.861 1.00 46.63 228 THR A C 1
ATOM 1523 O O . THR A 1 228 ? 10.808 38.408 -15.013 1.00 45.82 228 THR A O 1
ATOM 1527 N N . HIS A 1 229 ? 8.990 37.064 -15.222 1.00 43.40 229 HIS A N 1
ATOM 1528 C CA . HIS A 1 229 ? 8.070 38.082 -15.751 1.00 42.97 229 HIS A CA 1
ATOM 1529 C C . HIS A 1 229 ? 8.558 38.657 -17.080 1.00 47.92 229 HIS A C 1
ATOM 1530 O O . HIS A 1 229 ? 8.650 39.875 -17.261 1.00 56.93 229 HIS A O 1
ATOM 1537 N N . HIS A 1 230 ? 8.841 37.765 -18.029 1.00 44.54 230 HIS A N 1
ATOM 1538 C CA . HIS A 1 230 ? 9.275 38.142 -19.365 1.00 45.53 230 HIS A CA 1
ATOM 1539 C C . HIS A 1 230 ? 8.270 37.690 -20.414 1.00 43.39 230 HIS A C 1
ATOM 1540 O O . HIS A 1 230 ? 7.584 36.679 -20.249 1.00 43.02 230 HIS A O 1
ATOM 1547 N N . GLY A 1 231 ? 8.205 38.451 -21.500 1.00 42.39 231 GLY A N 1
ATOM 1548 C CA . GLY A 1 231 ? 7.474 38.013 -22.676 1.00 47.18 231 GLY A CA 1
ATOM 1549 C C . GLY A 1 231 ? 5.977 37.986 -22.465 1.00 40.79 231 GLY A C 1
ATOM 1550 O O . GLY A 1 231 ? 5.391 38.881 -21.853 1.00 47.84 231 GLY A O 1
ATOM 1551 N N . TRP A 1 232 ? 5.342 36.961 -23.026 1.00 41.73 232 TRP A N 1
ATOM 1552 C CA . TRP A 1 232 ? 3.920 36.693 -22.830 1.00 36.95 232 TRP A CA 1
ATOM 1553 C C . TRP A 1 232 ? 3.797 35.753 -21.640 1.00 35.67 232 TRP A C 1
ATOM 1554 O O . TRP A 1 232 ? 4.198 34.592 -21.723 1.00 44.79 232 TRP A O 1
ATOM 1565 N N . THR A 1 233 ? 3.257 36.251 -20.536 1.00 37.26 233 THR A N 1
ATOM 1566 C CA . THR A 1 233 ? 3.226 35.499 -19.289 1.00 36.84 233 THR A CA 1
ATOM 1567 C C . THR A 1 233 ? 2.027 34.582 -19.179 1.00 36.74 233 THR A C 1
ATOM 1568 O O . THR A 1 233 ? 2.138 33.515 -18.560 1.00 40.05 233 THR A O 1
ATOM 1572 N N . GLY A 1 234 ? 0.894 34.963 -19.766 1.00 31.65 234 GLY A N 1
ATOM 1573 C CA . GLY A 1 234 ? -0.312 34.170 -19.591 1.00 37.61 234 GLY A CA 1
ATOM 1574 C C . GLY A 1 234 ? -0.588 33.871 -18.125 1.00 44.27 234 GLY A C 1
ATOM 1575 O O . GLY A 1 234 ? -0.432 34.729 -17.243 1.00 46.72 234 GLY A O 1
ATOM 1576 N N . THR A 1 235 ? -0.972 32.630 -17.848 1.00 41.42 235 THR A N 1
ATOM 1577 C CA . THR A 1 235 ? -1.267 32.201 -16.491 1.00 43.14 235 THR A CA 1
ATOM 1578 C C . THR A 1 235 ? -0.095 31.520 -15.794 1.00 46.76 235 THR A C 1
ATOM 1579 O O . THR A 1 235 ? 0.057 31.678 -14.578 1.00 48.78 235 THR A O 1
ATOM 1583 N N . GLN A 1 236 ? 0.714 30.730 -16.507 1.00 41.60 236 GLN A N 1
ATOM 1584 C CA . GLN A 1 236 ? 1.860 30.079 -15.877 1.00 44.37 236 GLN A CA 1
ATOM 1585 C C . GLN A 1 236 ? 3.006 29.980 -16.866 1.00 40.96 236 GLN A C 1
ATOM 1586 O O . GLN A 1 236 ? 2.814 30.065 -18.077 1.00 40.61 236 GLN A O 1
ATOM 1592 N N . TYR A 1 237 ? 4.208 29.804 -16.314 1.00 39.07 237 TYR A N 1
ATOM 1593 C CA . TYR A 1 237 ? 5.384 29.374 -17.056 1.00 42.50 237 TYR A CA 1
ATOM 1594 C C . TYR A 1 237 ? 5.456 27.856 -16.978 1.00 48.78 237 TYR A C 1
ATOM 1595 O O . TYR A 1 237 ? 5.371 27.284 -15.883 1.00 42.13 237 TYR A O 1
ATOM 1604 N N . GLU A 1 238 ? 5.606 27.201 -18.127 1.00 43.17 238 GLU A N 1
ATOM 1605 C CA . GLU A 1 238 ? 5.756 25.756 -18.111 1.00 44.57 238 GLU A CA 1
ATOM 1606 C C . GLU A 1 238 ? 6.878 25.364 -19.059 1.00 46.61 238 GLU A C 1
ATOM 1607 O O . GLU A 1 238 ? 7.107 26.030 -20.076 1.00 43.53 238 GLU A O 1
ATOM 1613 N N . CYS A 1 239 ? 7.597 24.279 -18.706 1.00 43.74 239 CYS A N 1
ATOM 1614 C CA . CYS A 1 239 ? 8.488 23.592 -19.646 1.00 43.08 239 CYS A CA 1
ATOM 1615 C C . CYS A 1 239 ? 9.621 24.471 -20.158 1.00 48.59 239 CYS A C 1
ATOM 1616 O O . CYS A 1 239 ? 9.759 24.628 -21.381 1.00 50.84 239 CYS A O 1
ATOM 1619 N N . PRO A 1 240 ? 10.439 25.070 -19.304 1.00 45.96 240 PRO A N 1
ATOM 1620 C CA . PRO A 1 240 ? 11.555 25.854 -19.829 1.00 45.41 240 PRO A CA 1
ATOM 1621 C C . PRO A 1 240 ? 12.607 24.936 -20.421 1.00 46.20 240 PRO A C 1
ATOM 1622 O O . PRO A 1 240 ? 12.710 23.763 -20.053 1.00 53.37 240 PRO A O 1
ATOM 1626 N N . GLY A 1 241 ? 13.390 25.481 -21.351 1.00 45.29 241 GLY A N 1
ATOM 1627 C CA . GLY A 1 241 ? 14.597 24.800 -21.796 1.00 36.36 241 GLY A CA 1
ATOM 1628 C C . GLY A 1 241 ? 15.590 25.767 -22.413 1.00 44.95 241 GLY A C 1
ATOM 1629 O O . GLY A 1 241 ? 15.224 26.492 -23.344 1.00 43.30 241 GLY A O 1
ATOM 1630 N N . LEU A 1 242 ? 16.827 25.824 -21.902 1.00 40.11 242 LEU A N 1
ATOM 1631 C CA . LEU A 1 242 ? 17.841 26.736 -22.417 1.00 38.66 242 LEU A CA 1
ATOM 1632 C C . LEU A 1 242 ? 18.792 25.992 -23.350 1.00 46.49 242 LEU A C 1
ATOM 1633 O O . LEU A 1 242 ? 19.160 24.846 -23.081 1.00 58.40 242 LEU A O 1
ATOM 1638 N N . VAL A 1 243 ? 19.190 26.638 -24.443 1.00 42.94 243 VAL A N 1
ATOM 1639 C CA . VAL A 1 243 ? 19.838 25.930 -25.547 1.00 50.29 243 VAL A CA 1
ATOM 1640 C C . VAL A 1 243 ? 20.783 26.889 -26.296 1.00 51.52 243 VAL A C 1
ATOM 1641 O O . VAL A 1 243 ? 20.505 28.074 -26.440 1.00 53.70 243 VAL A O 1
ATOM 1645 N N . LYS A 1 244 ? 21.930 26.401 -26.738 1.00 53.66 244 LYS A N 1
ATOM 1646 C CA . LYS A 1 244 ? 22.800 27.193 -27.609 1.00 48.58 244 LYS A CA 1
ATOM 1647 C C . LYS A 1 244 ? 22.528 26.781 -29.053 1.00 51.41 244 LYS A C 1
ATOM 1648 O O . LYS A 1 244 ? 22.569 25.590 -29.378 1.00 48.76 244 LYS A O 1
ATOM 1654 N N . VAL A 1 245 ? 22.255 27.756 -29.917 1.00 55.49 245 VAL A N 1
ATOM 1655 C CA . VAL A 1 245 ? 21.743 27.502 -31.268 1.00 55.89 245 VAL A CA 1
ATOM 1656 C C . VAL A 1 245 ? 22.657 28.149 -32.301 1.00 56.31 245 VAL A C 1
ATOM 1657 O O . VAL A 1 245 ? 23.143 29.270 -32.077 1.00 58.38 245 VAL A O 1
ATOM 1661 N N . PRO A 1 246 ? 22.929 27.479 -33.424 1.00 57.80 246 PRO A N 1
ATOM 1662 C CA . PRO A 1 246 ? 23.696 28.111 -34.505 1.00 59.08 246 PRO A CA 1
ATOM 1663 C C . PRO A 1 246 ? 22.989 29.342 -35.043 1.00 58.24 246 PRO A C 1
ATOM 1664 O O . PRO A 1 246 ? 21.771 29.501 -34.906 1.00 53.28 246 PRO A O 1
ATOM 1668 N N . TYR A 1 247 ? 23.779 30.200 -35.700 1.00 61.52 247 TYR A N 1
ATOM 1669 C CA . TYR A 1 247 ? 23.335 31.520 -36.154 1.00 58.42 247 TYR A CA 1
ATOM 1670 C C . TYR A 1 247 ? 23.900 31.783 -37.547 1.00 63.36 247 TYR A C 1
ATOM 1671 O O . TYR A 1 247 ? 25.085 32.102 -37.686 1.00 67.58 247 TYR A O 1
ATOM 1680 N N . ASP A 1 248 ? 23.048 31.679 -38.575 1.00 68.59 248 ASP A N 1
ATOM 1681 C CA . ASP A 1 248 ? 23.422 32.003 -39.959 1.00 72.89 248 ASP A CA 1
ATOM 1682 C C . ASP A 1 248 ? 23.198 33.496 -40.217 1.00 77.46 248 ASP A C 1
ATOM 1683 O O . ASP A 1 248 ? 22.088 33.924 -40.570 1.00 64.69 248 ASP A O 1
ATOM 1688 N N . SER A 1 249 ? 24.275 34.280 -40.089 1.00 77.24 249 SER A N 1
ATOM 1689 C CA . SER A 1 249 ? 24.236 35.735 -40.188 1.00 70.16 249 SER A CA 1
ATOM 1690 C C . SER A 1 249 ? 24.117 36.138 -41.662 1.00 75.92 249 SER A C 1
ATOM 1691 O O . SER A 1 249 ? 23.898 35.300 -42.545 1.00 84.97 249 SER A O 1
ATOM 1694 N N . VAL A 1 250 ? 24.245 37.437 -41.951 1.00 80.78 250 VAL A N 1
ATOM 1695 C CA . VAL A 1 250 ? 24.263 37.917 -43.338 1.00 84.02 250 VAL A CA 1
ATOM 1696 C C . VAL A 1 250 ? 25.403 38.905 -43.565 1.00 76.67 250 VAL A C 1
ATOM 1697 O O . VAL A 1 250 ? 26.472 38.778 -42.983 1.00 70.11 250 VAL A O 1
ATOM 1701 N N . PRO A 1 262 ? 28.493 36.955 -35.153 1.00 66.43 262 PRO A N 1
ATOM 1702 C CA . PRO A 1 262 ? 28.897 35.835 -34.285 1.00 69.09 262 PRO A CA 1
ATOM 1703 C C . PRO A 1 262 ? 28.357 34.503 -34.789 1.00 65.06 262 PRO A C 1
ATOM 1704 O O . PRO A 1 262 ? 27.681 34.482 -35.820 1.00 68.33 262 PRO A O 1
ATOM 1708 N N . ASP A 1 263 ? 28.661 33.408 -34.086 1.00 71.92 263 ASP A N 1
ATOM 1709 C CA . ASP A 1 263 ? 28.388 32.060 -34.586 1.00 72.03 263 ASP A CA 1
ATOM 1710 C C . ASP A 1 263 ? 27.145 31.436 -33.982 1.00 66.22 263 ASP A C 1
ATOM 1711 O O . ASP A 1 263 ? 26.411 30.726 -34.675 1.00 63.96 263 ASP A O 1
ATOM 1716 N N . SER A 1 264 ? 26.899 31.684 -32.704 1.00 68.81 264 SER A N 1
ATOM 1717 C CA . SER A 1 264 ? 25.797 31.064 -31.994 1.00 66.76 264 SER A CA 1
ATOM 1718 C C . SER A 1 264 ? 25.114 32.091 -31.097 1.00 63.45 264 SER A C 1
ATOM 1719 O O . SER A 1 264 ? 25.551 33.237 -30.966 1.00 58.96 264 SER A O 1
ATOM 1722 N N . ALA A 1 265 ? 24.011 31.655 -30.490 1.00 60.25 265 ALA A N 1
ATOM 1723 C CA . ALA A 1 265 ? 23.231 32.492 -29.588 1.00 51.13 265 ALA A CA 1
ATOM 1724 C C . ALA A 1 265 ? 22.487 31.582 -28.624 1.00 50.63 265 ALA A C 1
ATOM 1725 O O . ALA A 1 265 ? 22.112 30.464 -28.988 1.00 50.82 265 ALA A O 1
ATOM 1727 N N . TRP A 1 266 ? 22.280 32.037 -27.387 1.00 47.42 266 TRP A N 1
ATOM 1728 C CA . TRP A 1 266 ? 21.447 31.235 -26.506 1.00 46.35 266 TRP A CA 1
ATOM 1729 C C . TRP A 1 266 ? 19.976 31.544 -26.730 1.00 47.48 266 TRP A C 1
ATOM 1730 O O . TRP A 1 266 ? 19.597 32.665 -27.069 1.00 52.03 266 TRP A O 1
ATOM 1741 N N . VAL A 1 267 ? 19.148 30.522 -26.566 1.00 46.65 267 VAL A N 1
ATOM 1742 C CA . VAL A 1 267 ? 17.703 30.612 -26.712 1.00 41.88 267 VAL A CA 1
ATOM 1743 C C . VAL A 1 267 ? 17.064 29.954 -25.493 1.00 47.45 267 VAL A C 1
ATOM 1744 O O . VAL A 1 267 ? 17.425 28.824 -25.123 1.00 46.57 267 VAL A O 1
ATOM 1748 N N . LEU A 1 268 ? 16.128 30.660 -24.860 1.00 44.36 268 LEU A N 1
ATOM 1749 C CA . LEU A 1 268 ? 15.310 30.067 -23.804 1.00 41.54 268 LEU A CA 1
ATOM 1750 C C . LEU A 1 268 ? 13.929 29.812 -24.367 1.00 36.74 268 LEU A C 1
ATOM 1751 O O . LEU A 1 268 ? 13.294 30.737 -24.882 1.00 36.70 268 LEU A O 1
ATOM 1756 N N . PHE A 1 269 ? 13.478 28.560 -24.295 1.00 36.81 269 PHE A N 1
ATOM 1757 C CA . PHE A 1 269 ? 12.084 28.236 -24.566 1.00 35.58 269 PHE A CA 1
ATOM 1758 C C . PHE A 1 269 ? 11.288 28.291 -23.273 1.00 39.83 269 PHE A C 1
ATOM 1759 O O . PHE A 1 269 ? 11.757 27.830 -22.212 1.00 34.82 269 PHE A O 1
ATOM 1767 N N . VAL A 1 270 ? 10.083 28.862 -23.372 1.00 36.22 270 VAL A N 1
ATOM 1768 C CA . VAL A 1 270 ? 9.151 28.944 -22.257 1.00 36.49 270 VAL A CA 1
ATOM 1769 C C . VAL A 1 270 ? 7.767 28.681 -22.821 1.00 33.93 270 VAL A C 1
ATOM 1770 O O . VAL A 1 270 ? 7.310 29.399 -23.717 1.00 38.94 270 VAL A O 1
ATOM 1774 N N . SER A 1 271 ? 7.110 27.650 -22.321 1.00 34.35 271 SER A N 1
ATOM 1775 C CA . SER A 1 271 ? 5.748 27.359 -22.720 1.00 35.40 271 SER A CA 1
ATOM 1776 C C . SER A 1 271 ? 4.764 28.063 -21.791 1.00 37.48 271 SER A C 1
ATOM 1777 O O . SER A 1 271 ? 5.060 28.342 -20.623 1.00 38.99 271 SER A O 1
ATOM 1780 N N . ILE A 1 272 ? 3.580 28.348 -22.316 1.00 33.95 272 ILE A N 1
ATOM 1781 C CA . ILE A 1 272 ? 2.568 29.084 -21.576 1.00 37.42 272 ILE A CA 1
ATOM 1782 C C . ILE A 1 272 ? 1.281 28.282 -21.645 1.00 41.92 272 ILE A C 1
ATOM 1783 O O . ILE A 1 272 ? 0.787 27.992 -22.747 1.00 43.03 272 ILE A O 1
ATOM 1788 N N . ASN A 1 273 ? 0.744 27.912 -20.470 1.00 39.64 273 ASN A N 1
ATOM 1789 C CA . ASN A 1 273 ? -0.629 27.444 -20.368 1.00 40.25 273 ASN A CA 1
ATOM 1790 C C . ASN A 1 273 ? -1.146 27.670 -18.955 1.00 43.81 273 ASN A C 1
ATOM 1791 O O . ASN A 1 273 ? -0.400 27.435 -17.991 1.00 49.68 273 ASN A O 1
ATOM 1796 N N . PRO A 1 274 ? -2.394 28.151 -18.788 1.00 42.43 274 PRO A N 1
ATOM 1797 C CA . PRO A 1 274 ? -3.286 28.746 -19.799 1.00 38.77 274 PRO A CA 1
ATOM 1798 C C . PRO A 1 274 ? -2.823 30.134 -20.232 1.00 38.30 274 PRO A C 1
ATOM 1799 O O . PRO A 1 274 ? -1.710 30.536 -19.896 1.00 38.19 274 PRO A O 1
ATOM 1803 N N . GLY A 1 275 ? -3.674 30.864 -20.954 1.00 38.91 275 GLY A N 1
ATOM 1804 C CA . GLY A 1 275 ? -3.454 32.277 -21.199 1.00 36.51 275 GLY A CA 1
ATOM 1805 C C . GLY A 1 275 ? -2.834 32.665 -22.531 1.00 41.23 275 GLY A C 1
ATOM 1806 O O . GLY A 1 275 ? -2.581 33.854 -22.740 1.00 43.60 275 GLY A O 1
ATOM 1807 N N . GLY A 1 276 ? -2.576 31.718 -23.434 1.00 45.11 276 GLY A N 1
ATOM 1808 C CA . GLY A 1 276 ? -2.004 32.034 -24.727 1.00 42.79 276 GLY A CA 1
ATOM 1809 C C . GLY A 1 276 ? -2.948 32.880 -25.553 1.00 44.08 276 GLY A C 1
ATOM 1810 O O . GLY A 1 276 ? -4.169 32.838 -25.363 1.00 49.73 276 GLY A O 1
ATOM 1811 N N . PRO A 1 277 ? -2.407 33.654 -26.499 1.00 40.31 277 PRO A N 1
ATOM 1812 C CA . PRO A 1 277 ? -3.236 34.668 -27.182 1.00 44.81 277 PRO A CA 1
ATOM 1813 C C . PRO A 1 277 ? -4.322 34.095 -28.073 1.00 45.85 277 PRO A C 1
ATOM 1814 O O . PRO A 1 277 ? -5.304 34.793 -28.338 1.00 51.29 277 PRO A O 1
ATOM 1818 N N . LEU A 1 278 ? -4.196 32.870 -28.558 1.00 49.00 278 LEU A N 1
ATOM 1819 C CA . LEU A 1 278 ? -5.337 32.279 -29.243 1.00 50.56 278 LEU A CA 1
ATOM 1820 C C . LEU A 1 278 ? -6.263 31.560 -28.280 1.00 49.87 278 LEU A C 1
ATOM 1821 O O . LEU A 1 278 ? -7.405 31.248 -28.652 1.00 45.60 278 LEU A O 1
ATOM 1826 N N . GLY A 1 279 ? -5.818 31.337 -27.052 1.00 45.72 279 GLY A N 1
ATOM 1827 C CA . GLY A 1 279 ? -6.542 30.538 -26.083 1.00 37.83 279 GLY A CA 1
ATOM 1828 C C . GLY A 1 279 ? -5.610 29.430 -25.632 1.00 39.98 279 GLY A C 1
ATOM 1829 O O . GLY A 1 279 ? -4.911 28.805 -26.437 1.00 49.85 279 GLY A O 1
ATOM 1830 N N . GLY A 1 280 ? -5.577 29.190 -24.348 1.00 32.41 280 GLY A N 1
ATOM 1831 C CA . GLY A 1 280 ? -4.869 28.006 -23.902 1.00 43.66 280 GLY A CA 1
ATOM 1832 C C . GLY A 1 280 ? -3.376 28.112 -24.161 1.00 48.51 280 GLY A C 1
ATOM 1833 O O . GLY A 1 280 ? -2.746 29.162 -23.946 1.00 48.12 280 GLY A O 1
ATOM 1834 N N . SER A 1 281 ? -2.795 27.018 -24.641 1.00 41.87 281 SER A N 1
ATOM 1835 C CA . SER A 1 281 ? -1.349 26.887 -24.623 1.00 41.58 281 SER A CA 1
ATOM 1836 C C . SER A 1 281 ? -0.700 27.497 -25.863 1.00 42.46 281 SER A C 1
ATOM 1837 O O . SER A 1 281 ? -1.332 27.682 -26.909 1.00 44.18 281 SER A O 1
ATOM 1840 N N . VAL A 1 282 ? 0.580 27.839 -25.699 1.00 42.98 282 VAL A N 1
ATOM 1841 C CA . VAL A 1 282 ? 1.417 28.388 -26.764 1.00 38.45 282 VAL A CA 1
ATOM 1842 C C . VAL A 1 282 ? 2.847 28.226 -26.285 1.00 39.59 282 VAL A C 1
ATOM 1843 O O . VAL A 1 282 ? 3.095 27.986 -25.101 1.00 39.57 282 VAL A O 1
ATOM 1847 N N . THR A 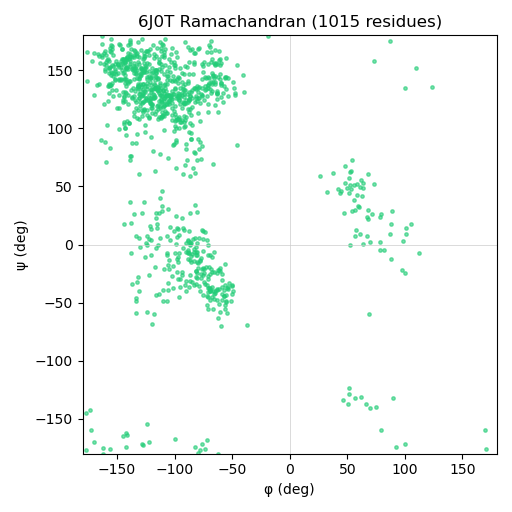1 283 ? 3.801 28.333 -27.199 1.00 41.30 283 THR A N 1
ATOM 1848 C CA . THR A 1 283 ? 5.209 28.282 -26.823 1.00 41.43 283 THR A CA 1
ATOM 1849 C C . THR A 1 283 ? 5.894 29.535 -27.337 1.00 34.30 283 THR A C 1
ATOM 1850 O O . THR A 1 283 ? 5.792 29.858 -28.523 1.00 32.50 283 THR A O 1
ATOM 1854 N N . GLN A 1 284 ? 6.564 30.247 -26.443 1.00 32.55 284 GLN A N 1
ATOM 1855 C CA . GLN A 1 284 ? 7.340 31.414 -26.805 1.00 35.36 284 GLN A CA 1
ATOM 1856 C C . GLN A 1 284 ? 8.814 31.111 -26.596 1.00 33.32 284 GLN A C 1
ATOM 1857 O O . GLN A 1 284 ? 9.181 30.128 -25.934 1.00 36.74 284 GLN A O 1
ATOM 1863 N N . TYR A 1 285 ? 9.666 31.978 -27.150 1.00 33.97 285 TYR A N 1
ATOM 1864 C CA . TYR A 1 285 ? 11.104 31.870 -26.942 1.00 36.59 285 TYR A CA 1
ATOM 1865 C C . TYR A 1 285 ? 11.734 33.256 -26.826 1.00 39.96 285 TYR A C 1
ATOM 1866 O O . TYR A 1 285 ? 11.210 34.254 -27.334 1.00 42.78 285 TYR A O 1
ATOM 1875 N N . PHE A 1 286 ? 12.896 33.283 -26.166 1.00 40.22 286 PHE A N 1
ATOM 1876 C CA . PHE A 1 286 ? 13.741 34.461 -26.020 1.00 43.77 286 PHE A CA 1
ATOM 1877 C C . PHE A 1 286 ? 15.128 34.205 -26.604 1.00 44.21 286 PHE A C 1
ATOM 1878 O O . PHE A 1 286 ? 15.666 33.101 -26.475 1.00 49.92 286 PHE A O 1
ATOM 1886 N N . VAL A 1 287 ? 15.703 35.240 -27.224 1.00 45.86 287 VAL A N 1
ATOM 1887 C CA . VAL A 1 287 ? 17.045 35.226 -27.809 1.00 46.87 287 VAL A CA 1
ATOM 1888 C C . VAL A 1 287 ? 17.982 36.035 -26.912 1.00 52.78 287 VAL A C 1
ATOM 1889 O O . VAL A 1 287 ? 17.690 37.192 -26.590 1.00 54.01 287 VAL A O 1
ATOM 1893 N N . GLY A 1 288 ? 19.121 35.453 -26.538 1.00 47.96 288 GLY A N 1
ATOM 1894 C CA . GLY A 1 288 ? 20.055 36.167 -25.690 1.00 42.24 288 GLY A CA 1
ATOM 1895 C C . GLY A 1 288 ? 21.388 35.483 -25.439 1.00 46.87 288 GLY A C 1
ATOM 1896 O O . GLY A 1 288 ? 21.953 34.826 -26.328 1.00 52.64 288 GLY A O 1
ATOM 1897 N N . ASP A 1 289 ? 21.890 35.630 -24.210 1.00 41.50 289 ASP A N 1
ATOM 1898 C CA . ASP A 1 289 ? 23.177 35.082 -23.820 1.00 42.82 289 ASP A CA 1
ATOM 1899 C C . ASP A 1 289 ? 23.102 34.558 -22.388 1.00 48.17 289 ASP A C 1
ATOM 1900 O O . ASP A 1 289 ? 22.321 35.048 -21.570 1.00 51.27 289 ASP A O 1
ATOM 1905 N N . PHE A 1 290 ? 23.925 33.555 -22.086 1.00 46.00 290 PHE A N 1
ATOM 1906 C CA . PHE A 1 290 ? 23.927 32.897 -20.784 1.00 48.83 290 PHE A CA 1
ATOM 1907 C C . PHE A 1 290 ? 25.335 32.963 -20.193 1.00 54.56 290 PHE A C 1
ATOM 1908 O O . PHE A 1 290 ? 26.267 32.364 -20.740 1.00 59.71 290 PHE A O 1
ATOM 1916 N N . ASN A 1 291 ? 25.487 33.672 -19.068 1.00 58.63 291 ASN A N 1
ATOM 1917 C CA . ASN A 1 291 ? 26.799 33.990 -18.505 1.00 49.61 291 ASN A CA 1
ATOM 1918 C C . ASN A 1 291 ? 27.336 32.909 -17.557 1.00 55.46 291 ASN A C 1
ATOM 1919 O O . ASN A 1 291 ? 28.329 33.148 -16.871 1.00 62.23 291 ASN A O 1
ATOM 1924 N N . GLY A 1 292 ? 26.728 31.726 -17.515 1.00 56.37 292 GLY A N 1
ATOM 1925 C CA . GLY A 1 292 ? 27.038 30.735 -16.511 1.00 49.81 292 GLY A CA 1
ATOM 1926 C C . GLY A 1 292 ? 26.075 30.718 -15.338 1.00 55.30 292 GLY A C 1
ATOM 1927 O O . GLY A 1 292 ? 25.979 29.693 -14.634 1.00 54.11 292 GLY A O 1
ATOM 1928 N N . THR A 1 293 ? 25.365 31.822 -15.093 1.00 49.52 293 THR A N 1
ATOM 1929 C CA . THR A 1 293 ? 24.371 31.810 -14.023 1.00 52.15 293 THR A CA 1
ATOM 1930 C C . THR A 1 293 ? 23.092 32.495 -14.478 1.00 49.98 293 THR A C 1
ATOM 1931 O O . THR A 1 293 ? 21.995 32.084 -14.088 1.00 53.35 293 THR A O 1
ATOM 1935 N N . HIS A 1 294 ? 23.208 33.514 -15.318 1.00 50.06 294 HIS A N 1
ATOM 1936 C CA . HIS A 1 294 ? 22.075 34.357 -15.661 1.00 48.07 294 HIS A CA 1
ATOM 1937 C C . HIS A 1 294 ? 21.810 34.330 -17.158 1.00 49.77 294 HIS A C 1
ATOM 1938 O O . HIS A 1 294 ? 22.739 34.269 -17.968 1.00 48.19 294 HIS A O 1
ATOM 1945 N N . PHE A 1 295 ? 20.530 34.362 -17.523 1.00 52.26 295 PHE A N 1
ATOM 1946 C CA . PHE A 1 295 ? 20.130 34.491 -18.916 1.00 44.33 295 PHE A CA 1
ATOM 1947 C C . PHE A 1 295 ? 19.678 35.911 -19.190 1.00 46.38 295 PHE A C 1
ATOM 1948 O O . PHE A 1 295 ? 18.794 36.426 -18.502 1.00 52.67 295 PHE A O 1
ATOM 1956 N N . THR A 1 296 ? 20.261 36.519 -20.212 1.00 47.68 296 THR A N 1
ATOM 1957 C CA . THR A 1 296 ? 20.048 37.930 -20.514 1.00 51.09 296 THR A CA 1
ATOM 1958 C C . THR A 1 296 ? 19.543 38.046 -21.935 1.00 50.77 296 THR A C 1
ATOM 1959 O O . THR A 1 296 ? 20.299 37.757 -22.884 1.00 55.45 296 THR A O 1
ATOM 1963 N N . PRO A 1 297 ? 18.294 38.443 -22.124 1.00 48.92 297 PRO A N 1
ATOM 1964 C CA . PRO A 1 297 ? 17.745 38.540 -23.481 1.00 44.82 297 PRO A CA 1
ATOM 1965 C C . PRO A 1 297 ? 18.311 39.736 -24.232 1.00 47.56 297 PRO A C 1
ATOM 1966 O O . PRO A 1 297 ? 18.394 40.840 -23.693 1.00 52.29 297 PRO A O 1
ATOM 1970 N N . ILE A 1 298 ? 18.662 39.518 -25.506 1.00 51.66 298 ILE A N 1
ATOM 1971 C CA . ILE A 1 298 ? 19.168 40.613 -26.341 1.00 50.06 298 ILE A CA 1
ATOM 1972 C C . ILE A 1 298 ? 18.210 41.794 -26.337 1.00 51.02 298 ILE A C 1
ATOM 1973 O O . ILE A 1 298 ? 18.639 42.951 -26.318 1.00 60.06 298 ILE A O 1
ATOM 1978 N N . ASP A 1 299 ? 16.903 41.527 -26.356 1.00 45.96 299 ASP A N 1
ATOM 1979 C CA . ASP A 1 299 ? 15.900 42.561 -26.571 1.00 48.41 299 ASP A CA 1
ATOM 1980 C C . ASP A 1 299 ? 14.694 42.279 -25.689 1.00 54.15 299 ASP A C 1
ATOM 1981 O O . ASP A 1 299 ? 14.705 41.377 -24.847 1.00 56.71 299 ASP A O 1
ATOM 1986 N N . ASP A 1 300 ? 13.647 43.073 -25.868 1.00 59.32 300 ASP A N 1
ATOM 1987 C CA . ASP A 1 300 ? 12.443 42.950 -25.061 1.00 60.38 300 ASP A CA 1
ATOM 1988 C C . ASP A 1 300 ? 11.260 42.483 -25.907 1.00 58.65 300 ASP A C 1
ATOM 1989 O O . ASP A 1 300 ? 10.099 42.762 -25.588 1.00 60.86 300 ASP A O 1
ATOM 1994 N N . GLN A 1 301 ? 11.550 41.762 -26.987 1.00 54.01 301 GLN A N 1
ATOM 1995 C CA . GLN A 1 301 ? 10.539 41.306 -27.929 1.00 52.54 301 GLN A CA 1
ATOM 1996 C C . GLN A 1 301 ? 9.872 40.020 -27.437 1.00 45.19 301 GLN A C 1
ATOM 1997 O O . GLN A 1 301 ? 10.434 39.270 -26.633 1.00 46.06 301 GLN A O 1
ATOM 2003 N N . THR A 1 302 ? 8.650 39.788 -27.906 1.00 40.77 302 THR A N 1
ATOM 2004 C CA . THR A 1 302 ? 7.929 38.544 -27.665 1.00 41.83 302 THR A CA 1
ATOM 2005 C C . THR A 1 302 ? 7.867 37.748 -28.958 1.00 39.37 302 THR A C 1
ATOM 2006 O O . THR A 1 302 ? 7.458 38.271 -29.997 1.00 45.26 302 THR A O 1
ATOM 2010 N N . ARG A 1 303 ? 8.283 36.490 -28.895 1.00 39.55 303 ARG A N 1
ATOM 2011 C CA . ARG A 1 303 ? 8.422 35.665 -30.084 1.00 36.27 303 ARG A CA 1
ATOM 2012 C C . ARG A 1 303 ? 7.747 34.333 -29.844 1.00 34.89 303 ARG A C 1
ATOM 2013 O O . ARG A 1 303 ? 8.078 33.628 -28.888 1.00 35.56 303 ARG A O 1
ATOM 2021 N N . PHE A 1 304 ? 6.844 33.969 -30.731 1.00 37.45 304 PHE A N 1
ATOM 2022 C CA . PHE A 1 304 ? 6.213 32.665 -30.672 1.00 41.92 304 PHE A CA 1
ATOM 2023 C C . PHE A 1 304 ? 6.936 31.707 -31.612 1.00 40.57 304 PHE A C 1
ATOM 2024 O O . PHE A 1 304 ? 7.423 32.111 -32.673 1.00 37.02 304 PHE A O 1
ATOM 2032 N N . LEU A 1 305 ? 7.045 30.447 -31.183 1.00 33.38 305 LEU A N 1
ATOM 2033 C CA . LEU A 1 305 ? 7.645 29.420 -32.026 1.00 37.93 305 LEU A CA 1
ATOM 2034 C C . LEU A 1 305 ? 6.708 29.018 -33.150 1.00 36.71 305 LEU A C 1
ATOM 2035 O O . LEU A 1 305 ? 7.142 28.720 -34.270 1.00 35.59 305 LEU A O 1
ATOM 2040 N N . ASP A 1 306 ? 5.426 29.028 -32.875 1.00 36.27 306 ASP A N 1
ATOM 2041 C CA . ASP A 1 306 ? 4.446 28.507 -33.798 1.00 34.40 306 ASP A CA 1
ATOM 2042 C C . ASP A 1 306 ? 3.271 29.460 -33.741 1.00 38.20 306 ASP A C 1
ATOM 2043 O O . ASP A 1 306 ? 2.934 29.980 -32.669 1.00 38.86 306 ASP A O 1
ATOM 2048 N N . MET A 1 307 ? 2.686 29.723 -34.896 1.00 32.49 307 MET A N 1
ATOM 2049 C CA . MET A 1 307 ? 1.569 30.637 -34.991 1.00 30.45 307 MET A CA 1
ATOM 2050 C C . MET A 1 307 ? 0.255 29.900 -35.075 1.00 34.84 307 MET A C 1
ATOM 2051 O O . MET A 1 307 ? -0.768 30.502 -35.410 1.00 41.68 307 MET A O 1
ATOM 2056 N N . GLY A 1 308 ? 0.261 28.602 -34.823 1.00 37.59 308 GLY A N 1
ATOM 2057 C CA . GLY A 1 308 ? -0.956 27.824 -34.826 1.00 41.67 308 GLY A CA 1
ATOM 2058 C C . GLY A 1 308 ? -1.422 27.546 -33.413 1.00 41.29 308 GLY A C 1
ATOM 2059 O O . GLY A 1 308 ? -0.718 27.778 -32.434 1.00 50.45 308 GLY A O 1
ATOM 2060 N N . LYS A 1 309 ? -2.635 27.031 -33.314 1.00 39.57 309 LYS A N 1
ATOM 2061 C CA . LYS A 1 309 ? -3.177 26.751 -31.994 1.00 39.08 309 LYS A CA 1
ATOM 2062 C C . LYS A 1 309 ? -2.671 25.457 -31.373 1.00 37.66 309 LYS A C 1
ATOM 2063 O O . LYS A 1 309 ? -2.832 25.288 -30.161 1.00 44.49 309 LYS A O 1
ATOM 2069 N N . ASP A 1 310 ? -2.064 24.546 -32.141 1.00 35.91 310 ASP A N 1
ATOM 2070 C CA . ASP A 1 310 ? -1.758 23.224 -31.591 1.00 37.76 310 ASP A CA 1
ATOM 2071 C C . ASP A 1 310 ? -0.261 22.937 -31.542 1.00 39.64 310 ASP A C 1
ATOM 2072 O O . ASP A 1 310 ? 0.218 21.987 -32.167 1.00 37.07 310 ASP A O 1
ATOM 2077 N N . TYR A 1 311 ? 0.483 23.710 -30.756 1.00 41.53 311 TYR A N 1
ATOM 2078 C CA . TYR A 1 311 ? 1.917 23.480 -30.621 1.00 40.47 311 TYR A CA 1
ATOM 2079 C C . TYR A 1 311 ? 2.350 23.927 -29.228 1.00 40.19 311 TYR A C 1
ATOM 2080 O O . TYR A 1 311 ? 2.216 25.104 -28.883 1.00 45.65 311 TYR A O 1
ATOM 2089 N N . TYR A 1 312 ? 2.849 22.993 -28.421 1.00 34.03 312 TYR A N 1
ATOM 2090 C CA . TYR A 1 312 ? 3.075 23.279 -27.015 1.00 40.33 312 TYR A CA 1
ATOM 2091 C C . TYR A 1 312 ? 4.121 22.331 -26.442 1.00 37.11 312 TYR A C 1
ATOM 2092 O O . TYR A 1 312 ? 4.364 21.246 -26.971 1.00 35.66 312 TYR A O 1
ATOM 2101 N N . ALA A 1 313 ? 4.733 22.769 -25.343 1.00 33.19 313 ALA A N 1
ATOM 2102 C CA . ALA A 1 313 ? 5.618 21.948 -24.521 1.00 34.98 313 ALA A CA 1
ATOM 2103 C C . ALA A 1 313 ? 6.809 21.435 -25.313 1.00 36.53 313 ALA A C 1
ATOM 2104 O O . ALA A 1 313 ? 7.327 20.347 -25.041 1.00 36.57 313 ALA A O 1
ATOM 2106 N N . LEU A 1 314 ? 7.256 22.236 -26.276 1.00 34.29 314 LEU A N 1
ATOM 2107 C CA . LEU A 1 314 ? 8.472 21.939 -27.014 1.00 38.87 314 LEU A CA 1
ATOM 2108 C C . LEU A 1 314 ? 9.625 21.573 -26.087 1.00 33.87 314 LEU A C 1
ATOM 2109 O O . LEU A 1 314 ? 9.860 22.244 -25.088 1.00 42.20 314 LEU A O 1
ATOM 2114 N N . GLN A 1 315 ? 10.352 20.504 -26.424 1.00 38.23 315 GLN A N 1
ATOM 2115 C CA . GLN A 1 315 ? 11.611 20.175 -25.763 1.00 38.03 315 GLN A CA 1
ATOM 2116 C C . GLN A 1 315 ? 12.656 19.808 -26.817 1.00 42.19 315 GLN A C 1
ATOM 2117 O O . GLN A 1 315 ? 12.305 19.338 -27.906 1.00 41.87 315 GLN A O 1
ATOM 2123 N N . THR A 1 316 ? 13.942 20.037 -26.501 1.00 37.09 316 THR A N 1
ATOM 2124 C CA . THR A 1 316 ? 15.040 19.723 -27.413 1.00 35.75 316 THR A CA 1
ATOM 2125 C C . THR A 1 316 ? 15.817 18.496 -26.957 1.00 32.39 316 THR A C 1
ATOM 2126 O O . THR A 1 316 ? 15.991 18.256 -25.764 1.00 37.02 316 THR A O 1
ATOM 2130 N N . PHE A 1 317 ? 16.281 17.725 -27.929 1.00 43.11 317 PHE A N 1
ATOM 2131 C CA . PHE A 1 317 ? 17.062 16.529 -27.661 1.00 41.34 317 PHE A CA 1
ATOM 2132 C C . PHE A 1 317 ? 18.355 16.921 -26.974 1.00 41.38 317 PHE A C 1
ATOM 2133 O O . PHE A 1 317 ? 19.041 17.839 -27.415 1.00 44.54 317 PHE A O 1
ATOM 2141 N N . PHE A 1 318 ? 18.686 16.227 -25.889 1.00 44.41 318 PHE A N 1
ATOM 2142 C CA . PHE A 1 318 ? 19.923 16.531 -25.188 1.00 39.64 318 PHE A CA 1
ATOM 2143 C C . PHE A 1 318 ? 21.098 16.572 -26.154 1.00 47.64 318 PHE A C 1
ATOM 2144 O O . PHE A 1 318 ? 22.013 17.390 -25.994 1.00 52.53 318 PHE A O 1
ATOM 2152 N N . ASN A 1 319 ? 21.077 15.717 -27.179 1.00 43.30 319 ASN A N 1
ATOM 2153 C CA . ASN A 1 319 ? 22.198 15.593 -28.100 1.00 42.04 319 ASN A CA 1
ATOM 2154 C C . ASN A 1 319 ? 21.658 15.170 -29.455 1.00 45.37 319 ASN A C 1
ATOM 2155 O O . ASN A 1 319 ? 20.553 14.633 -29.557 1.00 42.99 319 ASN A O 1
ATOM 2160 N N . THR A 1 320 ? 22.430 15.436 -30.501 1.00 46.00 320 THR A N 1
ATOM 2161 C CA . THR A 1 320 ? 22.129 14.990 -31.854 1.00 47.01 320 THR A CA 1
ATOM 2162 C C . THR A 1 320 ? 23.361 14.308 -32.422 1.00 49.79 320 THR A C 1
ATOM 2163 O O . THR A 1 320 ? 24.444 14.377 -31.831 1.00 50.74 320 THR A O 1
ATOM 2167 N N . PRO A 1 321 ? 23.231 13.601 -33.558 1.00 54.53 321 PRO A N 1
ATOM 2168 C CA . PRO A 1 321 ? 24.388 12.847 -34.078 1.00 56.10 321 PRO A CA 1
ATOM 2169 C C . PRO A 1 321 ? 25.627 13.685 -34.335 1.00 55.84 321 PRO A C 1
ATOM 2170 O O . PRO A 1 321 ? 26.728 13.255 -33.965 1.00 58.40 321 PRO A O 1
ATOM 2174 N N . ASN A 1 322 ? 25.497 14.863 -34.942 1.00 50.57 322 ASN A N 1
ATOM 2175 C CA . ASN A 1 322 ? 26.681 15.663 -35.240 1.00 56.79 322 ASN A CA 1
ATOM 2176 C C . ASN A 1 322 ? 27.093 16.594 -34.099 1.00 59.87 322 ASN A C 1
ATOM 2177 O O . ASN A 1 322 ? 28.122 17.272 -34.210 1.00 59.18 322 ASN A O 1
ATOM 2182 N N . GLU A 1 323 ? 26.303 16.661 -33.026 1.00 54.66 323 GLU A N 1
ATOM 2183 C CA . GLU A 1 323 ? 26.613 17.416 -31.810 1.00 59.02 323 GLU A CA 1
ATOM 2184 C C . GLU A 1 323 ? 26.637 18.925 -32.026 1.00 55.31 323 GLU A C 1
ATOM 2185 O O . GLU A 1 323 ? 27.270 19.651 -31.256 1.00 50.09 323 GLU A O 1
ATOM 2191 N N . LYS A 1 324 ? 25.939 19.418 -33.044 1.00 55.21 324 LYS A N 1
ATOM 2192 C CA . LYS A 1 324 ? 25.837 20.852 -33.262 1.00 57.50 324 LYS A CA 1
ATOM 2193 C C . LYS A 1 324 ? 24.381 21.206 -33.529 1.00 57.32 324 LYS A C 1
ATOM 2194 O O . LYS A 1 324 ? 23.849 22.143 -32.929 1.00 56.87 324 LYS A O 1
ATOM 2200 N N . ASP A 1 325 ? 23.733 20.462 -34.426 1.00 54.95 325 ASP A N 1
ATOM 2201 C CA . ASP A 1 325 ? 22.341 20.731 -34.772 1.00 53.82 325 ASP A CA 1
ATOM 2202 C C . ASP A 1 325 ? 21.456 20.713 -33.535 1.00 54.04 325 ASP A C 1
ATOM 2203 O O . ASP A 1 325 ? 21.662 19.927 -32.606 1.00 47.62 325 ASP A O 1
ATOM 2208 N N . VAL A 1 326 ? 20.456 21.583 -33.526 1.00 51.31 326 VAL A N 1
ATOM 2209 C CA . VAL A 1 326 ? 19.516 21.649 -32.420 1.00 42.53 326 VAL A CA 1
ATOM 2210 C C . VAL A 1 326 ? 18.176 21.164 -32.943 1.00 39.64 326 VAL A C 1
ATOM 2211 O O . VAL A 1 326 ? 17.545 21.827 -33.770 1.00 42.73 326 VAL A O 1
ATOM 2215 N N . TYR A 1 327 ? 17.767 19.980 -32.493 1.00 44.79 327 TYR A N 1
ATOM 2216 C CA . TYR A 1 327 ? 16.483 19.380 -32.819 1.00 37.28 327 TYR A CA 1
ATOM 2217 C C . TYR A 1 327 ? 15.561 19.445 -31.608 1.00 37.52 327 TYR A C 1
ATOM 2218 O O . TYR A 1 327 ? 16.003 19.370 -30.459 1.00 36.20 327 TYR A O 1
ATOM 2227 N N . GLY A 1 328 ? 14.268 19.537 -31.877 1.00 39.45 328 GLY A N 1
ATOM 2228 C CA . GLY A 1 328 ? 13.286 19.540 -30.815 1.00 34.27 328 GLY A CA 1
ATOM 2229 C C . GLY A 1 328 ? 11.923 19.200 -31.363 1.00 39.63 328 GLY A C 1
ATOM 2230 O O . GLY A 1 328 ? 11.637 19.418 -32.543 1.00 41.07 328 GLY A O 1
ATOM 2231 N N . ILE A 1 329 ? 11.071 18.674 -30.489 1.00 42.91 329 ILE A N 1
ATOM 2232 C CA . ILE A 1 329 ? 9.745 18.201 -30.843 1.00 39.86 329 ILE A CA 1
ATOM 2233 C C . ILE A 1 329 ? 8.760 18.810 -29.850 1.00 44.45 329 ILE A C 1
ATOM 2234 O O . ILE A 1 329 ? 9.139 19.249 -28.757 1.00 41.50 329 ILE A O 1
ATOM 2239 N N . ALA A 1 330 ? 7.477 18.809 -30.231 1.00 37.59 330 ALA A N 1
ATOM 2240 C CA . ALA A 1 330 ? 6.434 19.411 -29.417 1.00 35.68 330 ALA A CA 1
ATOM 2241 C C . ALA A 1 330 ? 5.166 18.552 -29.422 1.00 43.32 330 ALA A C 1
ATOM 2242 O O . ALA A 1 330 ? 4.901 17.785 -30.354 1.00 41.57 330 ALA A O 1
ATOM 2244 N N . TRP A 1 331 ? 4.328 18.763 -28.422 1.00 39.68 331 TRP A N 1
ATOM 2245 C CA . TRP A 1 331 ? 3.020 18.093 -28.326 1.00 33.81 331 TRP A CA 1
ATOM 2246 C C . TRP A 1 331 ? 2.076 18.839 -29.256 1.00 34.15 331 TRP A C 1
ATOM 2247 O O . TRP A 1 331 ? 1.985 20.008 -29.127 1.00 40.82 331 TRP A O 1
ATOM 2258 N N . ALA A 1 332 ? 1.423 18.151 -30.182 1.00 37.23 332 ALA A N 1
ATOM 2259 C CA . ALA A 1 332 ? 0.570 18.793 -31.202 1.00 32.80 332 ALA A CA 1
ATOM 2260 C C . ALA A 1 332 ? -0.891 18.906 -30.812 1.00 37.23 332 ALA A C 1
ATOM 2261 O O . ALA A 1 332 ? -1.711 18.440 -31.536 1.00 35.36 332 ALA A O 1
ATOM 2263 N N . SER A 1 333 ? -1.179 19.610 -29.744 1.00 44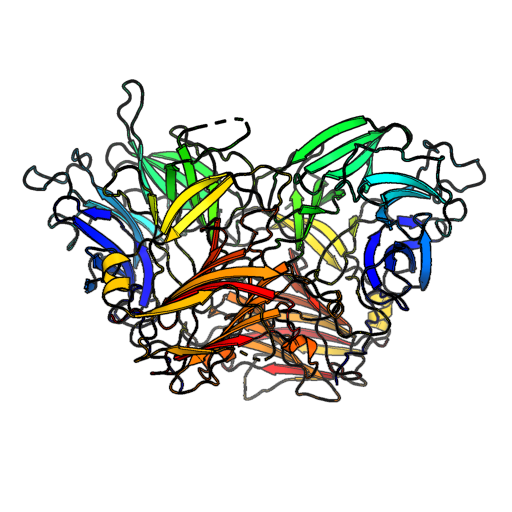.61 333 SER A N 1
ATOM 2264 C CA . SER A 1 333 ? -2.578 19.886 -29.355 1.00 43.68 333 SER A CA 1
ATOM 2265 C C . SER A 1 333 ? -2.618 21.133 -28.498 1.00 38.57 333 SER A C 1
ATOM 2266 O O . SER A 1 333 ? -1.635 21.801 -28.390 1.00 42.06 333 SER A O 1
ATOM 2269 N N . ASN A 1 334 ? -3.788 21.454 -28.001 1.00 35.98 334 ASN A N 1
ATOM 2270 C CA . ASN A 1 334 ? -3.917 22.624 -27.123 1.00 39.07 334 ASN A CA 1
ATOM 2271 C C . ASN A 1 334 ? -4.684 22.182 -25.901 1.00 39.49 334 ASN A C 1
ATOM 2272 O O . ASN A 1 334 ? -5.651 21.560 -26.099 1.00 43.95 334 ASN A O 1
ATOM 2277 N N . TRP A 1 335 ? -4.357 22.665 -24.712 1.00 37.71 335 TRP A N 1
ATOM 2278 C CA . TRP A 1 335 ? -4.996 22.243 -23.441 1.00 34.45 335 TRP A CA 1
ATOM 2279 C C . TRP A 1 335 ? -6.480 22.575 -23.360 1.00 34.97 335 TRP A C 1
ATOM 2280 O O . TRP A 1 335 ? -7.135 21.991 -22.561 1.00 37.74 335 TRP A O 1
ATOM 2291 N N . GLN A 1 336 ? -6.950 23.566 -24.085 1.00 34.34 336 GLN A N 1
ATOM 2292 C CA . GLN A 1 336 ? -8.374 23.935 -24.085 1.00 36.29 336 GLN A CA 1
ATOM 2293 C C . GLN A 1 336 ? -9.225 22.796 -24.627 1.00 36.83 336 GLN A C 1
ATOM 2294 O O . GLN A 1 336 ? -10.324 22.646 -24.167 1.00 46.54 336 GLN A O 1
ATOM 2300 N N . TYR A 1 337 ? -8.776 22.081 -25.642 1.00 38.71 337 TYR A N 1
ATOM 2301 C CA . TYR A 1 337 ? -9.631 20.987 -26.164 1.00 38.67 337 TYR A CA 1
ATOM 2302 C C . TYR A 1 337 ? -8.910 19.654 -26.326 1.00 41.39 337 TYR A C 1
ATOM 2303 O O . TYR A 1 337 ? -9.572 18.765 -26.743 1.00 46.27 337 TYR A O 1
ATOM 2312 N N . ALA A 1 338 ? -7.665 19.498 -25.906 1.00 35.52 338 ALA A N 1
ATOM 2313 C CA . ALA A 1 338 ? -6.887 18.274 -26.193 1.00 40.33 338 ALA A CA 1
ATOM 2314 C C . ALA A 1 338 ? -7.519 16.998 -25.656 1.00 42.46 338 ALA A C 1
ATOM 2315 O O . ALA A 1 338 ? -7.406 15.988 -26.297 1.00 41.61 338 ALA A O 1
ATOM 2317 N N . GLN A 1 339 ? -8.142 17.035 -24.495 1.00 43.96 339 GLN A N 1
ATOM 2318 C CA . GLN A 1 339 ? -8.732 15.800 -23.947 1.00 40.31 339 GLN A CA 1
ATOM 2319 C C . GLN A 1 339 ? -10.091 15.498 -24.565 1.00 46.18 339 GLN A C 1
ATOM 2320 O O . GLN A 1 339 ? -10.639 14.502 -24.185 1.00 49.06 339 GLN A O 1
ATOM 2326 N N . GLN A 1 340 ? -10.661 16.379 -25.380 1.00 41.31 340 GLN A N 1
ATOM 2327 C CA . GLN A 1 340 ? -11.951 16.094 -26.032 1.00 39.83 340 GLN A CA 1
ATOM 2328 C C . GLN A 1 340 ? -11.748 15.803 -27.510 1.00 46.91 340 GLN A C 1
ATOM 2329 O O . GLN A 1 340 ? -12.735 15.614 -28.186 1.00 46.52 340 GLN A O 1
ATOM 2335 N N . ALA A 1 341 ? -10.511 15.691 -27.960 1.00 45.74 341 ALA A N 1
ATOM 2336 C CA . ALA A 1 341 ? -10.245 15.446 -29.386 1.00 44.29 341 ALA A CA 1
ATOM 2337 C C . ALA A 1 341 ? -10.913 14.146 -29.777 1.00 46.17 341 ALA A C 1
ATOM 2338 O O . ALA A 1 341 ? -10.760 13.185 -29.079 1.00 42.43 341 ALA A O 1
ATOM 2340 N N . PRO A 1 342 ? -11.549 14.056 -30.951 1.00 49.90 342 PRO A N 1
ATOM 2341 C CA . PRO A 1 342 ? -12.273 12.861 -31.305 1.00 46.40 342 PRO A CA 1
ATOM 2342 C C . PRO A 1 342 ? -11.419 11.733 -31.882 1.00 48.28 342 PRO A C 1
ATOM 2343 O O . PRO A 1 342 ? -11.681 11.321 -32.940 1.00 48.00 342 PRO A O 1
ATOM 2347 N N . THR A 1 343 ? -10.471 11.220 -31.110 1.00 41.77 343 THR A N 1
ATOM 2348 C CA . THR A 1 343 ? -9.631 10.090 -31.570 1.00 44.35 343 THR A CA 1
ATOM 2349 C C . THR A 1 343 ? -9.677 8.966 -30.543 1.00 39.06 343 THR A C 1
ATOM 2350 O O . THR A 1 343 ? -9.968 9.227 -29.427 1.00 45.43 343 THR A O 1
ATOM 2354 N N . ASP A 1 344 ? -9.525 7.736 -30.983 1.00 41.71 344 ASP A N 1
ATOM 2355 C CA . ASP A 1 344 ? -9.568 6.581 -30.068 1.00 46.35 344 ASP A CA 1
ATOM 2356 C C . ASP A 1 344 ? -8.813 5.435 -30.724 1.00 47.83 344 ASP A C 1
ATOM 2357 O O . ASP A 1 344 ? -9.033 5.206 -31.871 1.00 42.32 344 ASP A O 1
ATOM 2362 N N . PRO A 1 345 ? -7.983 4.654 -30.024 1.00 48.19 345 PRO A N 1
ATOM 2363 C CA . PRO A 1 345 ? -7.932 4.641 -28.584 1.00 50.01 345 PRO A CA 1
ATOM 2364 C C . PRO A 1 345 ? -6.855 5.529 -27.945 1.00 52.63 345 PRO A C 1
ATOM 2365 O O . PRO A 1 345 ? -6.701 5.451 -26.788 1.00 58.45 345 PRO A O 1
ATOM 2369 N N . TRP A 1 346 ? -6.169 6.350 -28.732 1.00 47.43 346 TRP A N 1
ATOM 2370 C CA . TRP A 1 346 ? -5.104 7.276 -28.273 1.00 44.89 346 TRP A CA 1
ATOM 2371 C C . TRP A 1 346 ? -5.592 8.714 -28.360 1.00 45.42 346 TRP A C 1
ATOM 2372 O O . TRP A 1 346 ? -6.570 8.930 -28.997 1.00 49.54 346 TRP A O 1
ATOM 2383 N N . ARG A 1 347 ? -4.967 9.658 -27.660 1.00 45.88 347 ARG A N 1
ATOM 2384 C CA . ARG A 1 347 ? -5.434 11.049 -27.864 1.00 40.54 347 ARG A CA 1
ATOM 2385 C C . ARG A 1 347 ? -4.402 12.040 -28.397 1.00 39.81 347 ARG A C 1
ATOM 2386 O O . ARG A 1 347 ? -4.540 12.438 -29.553 1.00 43.28 347 ARG A O 1
ATOM 2394 N N . SER A 1 348 ? -3.381 12.411 -27.654 1.00 40.26 348 SER A N 1
ATOM 2395 C CA . SER A 1 348 ? -2.552 13.505 -28.224 1.00 45.84 348 SER A CA 1
ATOM 2396 C C . SER A 1 348 ? -1.652 13.067 -29.381 1.00 35.30 348 SER A C 1
ATOM 2397 O O . SER A 1 348 ? -1.401 11.930 -29.513 1.00 44.33 348 SER A O 1
ATOM 2400 N N . SER A 1 349 ? -1.243 13.982 -30.241 1.00 39.25 349 SER A N 1
ATOM 2401 C CA . SER A 1 349 ? -0.248 13.663 -31.296 1.00 36.00 349 SER A CA 1
ATOM 2402 C C . SER A 1 349 ? 0.998 14.514 -31.066 1.00 39.26 349 SER A C 1
ATOM 2403 O O . SER A 1 349 ? 0.933 15.466 -30.339 1.00 34.39 349 SER A O 1
ATOM 2406 N N . MET A 1 350 ? 2.122 14.118 -31.628 1.00 37.73 350 MET A N 1
ATOM 2407 C CA . MET A 1 350 ? 3.325 14.969 -31.512 1.00 34.81 350 MET A CA 1
ATOM 2408 C C . MET A 1 350 ? 3.551 15.661 -32.856 1.00 42.01 350 MET A C 1
ATOM 2409 O O . MET A 1 350 ? 2.993 15.242 -33.847 1.00 37.63 350 MET A O 1
ATOM 2414 N N . SER A 1 351 ? 4.172 16.818 -32.847 1.00 39.84 351 SER A N 1
ATOM 2415 C CA . SER A 1 351 ? 4.571 17.435 -34.100 1.00 40.29 351 SER A CA 1
ATOM 2416 C C . SER A 1 351 ? 5.692 16.618 -34.748 1.00 44.69 351 SER A C 1
ATOM 2417 O O . SER A 1 351 ? 6.224 15.651 -34.170 1.00 41.88 351 SER A O 1
ATOM 2420 N N . LEU A 1 352 ? 6.079 17.033 -35.955 1.00 41.09 352 LEU A N 1
ATOM 2421 C CA . LEU A 1 352 ? 7.365 16.614 -36.504 1.00 41.46 352 LEU A CA 1
ATOM 2422 C C . LEU A 1 352 ? 8.517 17.129 -35.638 1.00 36.94 352 LEU A C 1
ATOM 2423 O O . LEU A 1 352 ? 8.385 18.114 -34.915 1.00 41.70 352 LEU A O 1
ATOM 2428 N N . VAL A 1 353 ? 9.659 16.439 -35.699 1.00 39.98 353 VAL A N 1
ATOM 2429 C CA . VAL A 1 353 ? 10.894 17.019 -35.179 1.00 35.14 353 VAL A CA 1
ATOM 2430 C C . VAL A 1 353 ? 11.273 18.217 -36.042 1.00 41.13 353 VAL A C 1
ATOM 2431 O O . VAL A 1 353 ? 11.023 18.239 -37.260 1.00 41.02 353 VAL A O 1
ATOM 2435 N N . ARG A 1 354 ? 11.869 19.234 -35.412 1.00 39.76 354 ARG A N 1
ATOM 2436 C CA . ARG A 1 354 ? 12.295 20.434 -36.120 1.00 36.76 354 ARG A CA 1
ATOM 2437 C C . ARG A 1 354 ? 13.741 20.765 -35.784 1.00 40.11 354 ARG A C 1
ATOM 2438 O O . ARG A 1 354 ? 14.221 20.527 -34.672 1.00 40.35 354 ARG A O 1
ATOM 2446 N N . GLN A 1 355 ? 14.426 21.313 -36.773 1.00 43.37 355 GLN A N 1
ATOM 2447 C CA . GLN A 1 355 ? 15.751 21.881 -36.625 1.00 40.23 355 GLN A CA 1
ATOM 2448 C C . GLN A 1 355 ? 15.606 23.389 -36.496 1.00 42.21 355 GLN A C 1
ATOM 2449 O O . GLN A 1 355 ? 14.967 24.029 -37.338 1.00 37.08 355 GLN A O 1
ATOM 2455 N N . PHE A 1 356 ? 16.182 23.942 -35.433 1.00 42.29 356 PHE A N 1
ATOM 2456 C CA . PHE A 1 356 ? 16.081 25.354 -35.104 1.00 37.35 356 PHE A CA 1
ATOM 2457 C C . PHE A 1 356 ? 17.431 26.004 -35.335 1.00 43.31 356 PHE A C 1
ATOM 2458 O O . PHE A 1 356 ? 18.447 25.566 -34.777 1.00 43.88 356 PHE A O 1
ATOM 2466 N N . THR A 1 357 ? 17.448 27.031 -36.173 1.00 41.92 357 THR A N 1
ATOM 2467 C CA . THR A 1 357 ? 18.663 27.814 -36.360 1.00 46.64 357 THR A CA 1
ATOM 2468 C C . THR A 1 357 ? 18.273 29.280 -36.331 1.00 46.04 357 THR A C 1
ATOM 2469 O O . THR A 1 357 ? 17.205 29.646 -36.838 1.00 42.35 357 THR A O 1
ATOM 2473 N N . LEU A 1 358 ? 19.125 30.125 -35.736 1.00 41.01 358 LEU A N 1
ATOM 2474 C CA . LEU A 1 358 ? 18.821 31.556 -35.700 1.00 42.65 358 LEU A CA 1
ATOM 2475 C C . LEU A 1 358 ? 19.182 32.198 -37.025 1.00 44.78 358 LEU A C 1
ATOM 2476 O O . LEU A 1 358 ? 20.277 31.969 -37.540 1.00 51.68 358 LEU A O 1
ATOM 2481 N N . LYS A 1 359 ? 18.262 32.979 -37.596 1.00 43.68 359 LYS A N 1
ATOM 2482 C CA . LYS A 1 359 ? 18.510 33.666 -38.859 1.00 48.52 359 LYS A CA 1
ATOM 2483 C C . LYS A 1 359 ? 18.235 35.153 -38.724 1.00 48.11 359 LYS A C 1
ATOM 2484 O O . LYS A 1 359 ? 17.378 35.582 -37.945 1.00 52.12 359 LYS A O 1
ATOM 2490 N N . ASP A 1 360 ? 18.974 35.943 -39.495 1.00 55.69 360 ASP A N 1
ATOM 2491 C CA . ASP A 1 360 ? 18.631 37.349 -39.654 1.00 47.94 360 ASP A CA 1
ATOM 2492 C C . ASP A 1 360 ? 17.366 37.435 -40.503 1.00 45.97 360 ASP A C 1
ATOM 2493 O O . ASP A 1 360 ? 17.327 36.946 -41.635 1.00 50.85 360 ASP A O 1
ATOM 2498 N N . PHE A 1 361 ? 16.322 38.037 -39.954 1.00 45.35 361 PHE A N 1
ATOM 2499 C CA . PHE A 1 361 ? 15.066 38.135 -40.679 1.00 41.33 361 PHE A CA 1
ATOM 2500 C C . PHE A 1 361 ? 14.244 39.247 -40.055 1.00 39.74 361 PHE A C 1
ATOM 2501 O O . PHE A 1 361 ? 14.340 39.508 -38.854 1.00 38.34 361 PHE A O 1
ATOM 2509 N N . SER A 1 362 ? 13.433 39.894 -40.879 1.00 34.00 362 SER A N 1
ATOM 2510 C CA . SER A 1 362 ? 12.476 40.867 -40.391 1.00 32.92 362 SER A CA 1
ATOM 2511 C C . SER A 1 362 ? 11.205 40.710 -41.207 1.00 37.83 362 SER A C 1
ATOM 2512 O O . SER A 1 362 ? 11.205 40.107 -42.284 1.00 41.74 362 SER A O 1
ATOM 2515 N N . THR A 1 363 ? 10.111 41.238 -40.670 1.00 39.78 363 THR A N 1
ATOM 2516 C CA . THR A 1 363 ? 8.800 41.038 -41.267 1.00 36.35 363 THR A CA 1
ATOM 2517 C C . THR A 1 363 ? 8.491 42.025 -42.383 1.00 38.39 363 THR A C 1
ATOM 2518 O O . THR A 1 363 ? 7.370 42.024 -42.897 1.00 37.30 363 THR A O 1
ATOM 2522 N N . ASN A 1 364 ? 9.445 42.868 -42.755 1.00 38.91 364 ASN A N 1
ATOM 2523 C CA . ASN A 1 364 ? 9.286 43.830 -43.832 1.00 37.14 364 ASN A CA 1
ATOM 2524 C C . ASN A 1 364 ? 10.674 44.116 -44.384 1.00 43.05 364 ASN A C 1
ATOM 2525 O O . ASN A 1 364 ? 11.679 43.799 -43.731 1.00 41.66 364 ASN A O 1
ATOM 2530 N N . PRO A 1 365 ? 10.769 44.692 -45.587 1.00 40.16 365 PRO A N 1
ATOM 2531 C CA . PRO A 1 365 ? 12.075 44.846 -46.243 1.00 40.30 365 PRO A CA 1
ATOM 2532 C C . PRO A 1 365 ? 12.915 46.021 -45.766 1.00 48.49 365 PRO A C 1
ATOM 2533 O O . PRO A 1 365 ? 14.012 46.221 -46.299 1.00 47.28 365 PRO A O 1
ATOM 2537 N N . ASN A 1 366 ? 12.462 46.808 -44.789 1.00 50.23 366 ASN A N 1
ATOM 2538 C CA . ASN A 1 366 ? 13.142 48.049 -44.435 1.00 43.63 366 ASN A CA 1
ATOM 2539 C C . ASN A 1 366 ? 13.716 48.039 -43.015 1.00 44.73 366 ASN A C 1
ATOM 2540 O O . ASN A 1 366 ? 13.942 49.108 -42.441 1.00 47.00 366 ASN A O 1
ATOM 2545 N N . SER A 1 367 ? 13.969 46.866 -42.435 1.00 44.24 367 SER A N 1
ATOM 2546 C CA . SER A 1 367 ? 14.440 46.786 -41.054 1.00 45.33 367 SER A CA 1
ATOM 2547 C C . SER A 1 367 ? 15.203 45.482 -40.850 1.00 41.32 367 SER A C 1
ATOM 2548 O O . SER A 1 367 ? 15.266 44.624 -41.736 1.00 43.75 367 SER A O 1
ATOM 2551 N N . ALA A 1 368 ? 15.737 45.321 -39.644 1.00 34.45 368 ALA A N 1
ATOM 2552 C CA . ALA A 1 368 ? 16.597 44.200 -39.301 1.00 37.43 368 ALA A CA 1
ATOM 2553 C C . ALA A 1 368 ? 16.192 43.617 -37.953 1.00 40.38 368 ALA A C 1
ATOM 2554 O O . ALA A 1 368 ? 16.149 44.330 -36.946 1.00 38.48 368 ALA A O 1
ATOM 2556 N N . ASP A 1 369 ? 15.907 42.322 -37.938 1.00 42.55 369 ASP A N 1
ATOM 2557 C CA . ASP A 1 369 ? 15.591 41.613 -36.707 1.00 42.93 369 ASP A CA 1
ATOM 2558 C C . ASP A 1 369 ? 16.209 40.218 -36.797 1.00 41.99 369 ASP A C 1
ATOM 2559 O O . ASP A 1 369 ? 17.064 39.937 -37.645 1.00 45.86 369 ASP A O 1
ATOM 2564 N N . VAL A 1 370 ? 15.727 39.311 -35.954 1.00 46.50 370 VAL A N 1
ATOM 2565 C CA . VAL A 1 370 ? 16.312 37.991 -35.741 1.00 42.80 370 VAL A CA 1
ATOM 2566 C C . VAL A 1 370 ? 15.166 37.013 -35.452 1.00 50.95 370 VAL A C 1
ATOM 2567 O O . VAL A 1 370 ? 14.174 37.387 -34.812 1.00 55.08 370 VAL A O 1
ATOM 2571 N N . VAL A 1 371 ? 15.261 35.772 -35.951 1.00 50.46 371 VAL A N 1
ATOM 2572 C CA . VAL A 1 371 ? 14.156 34.821 -35.775 1.00 46.99 371 VAL A CA 1
ATOM 2573 C C . VAL A 1 371 ? 14.666 33.394 -35.792 1.00 45.34 371 VAL A C 1
ATOM 2574 O O . VAL A 1 371 ? 15.606 33.066 -36.512 1.00 49.65 371 VAL A O 1
ATOM 2578 N N . LEU A 1 372 ? 14.040 32.535 -34.985 1.00 49.58 372 LEU A N 1
ATOM 2579 C CA . LEU A 1 372 ? 14.357 31.107 -34.993 1.00 43.69 372 LEU A CA 1
ATOM 2580 C C . LEU A 1 372 ? 13.694 30.452 -36.199 1.00 39.05 372 LEU A C 1
ATOM 2581 O O . LEU A 1 372 ? 12.473 30.276 -36.238 1.00 37.58 372 LEU A O 1
ATOM 2586 N N . ASN A 1 373 ? 14.503 30.114 -37.193 1.00 42.82 373 ASN A N 1
ATOM 2587 C CA . ASN A 1 373 ? 14.054 29.334 -38.330 1.00 42.13 373 ASN A CA 1
ATOM 2588 C C . ASN A 1 373 ? 13.828 27.892 -37.904 1.00 37.31 373 ASN A C 1
ATOM 2589 O O . ASN A 1 373 ? 14.573 27.347 -37.079 1.00 40.49 373 ASN A O 1
ATOM 2594 N N . SER A 1 374 ? 12.797 27.281 -38.476 1.00 34.48 374 SER A N 1
ATOM 2595 C CA . SER A 1 374 ? 12.458 25.888 -38.232 1.00 38.59 374 SER A CA 1
ATOM 2596 C C . SER A 1 374 ? 12.507 25.133 -39.551 1.00 39.73 374 SER A C 1
ATOM 2597 O O . SER A 1 374 ? 11.785 25.468 -40.501 1.00 39.39 374 SER A O 1
ATOM 2600 N N . GLN A 1 375 ? 13.332 24.150 -39.609 1.00 36.40 375 GLN A N 1
ATOM 2601 C CA . GLN A 1 375 ? 13.322 23.264 -40.751 1.00 42.73 375 GLN A CA 1
ATOM 2602 C C . GLN A 1 375 ? 12.768 21.909 -40.313 1.00 41.78 375 GLN A C 1
ATOM 2603 O O . GLN A 1 375 ? 13.086 21.455 -39.214 1.00 43.00 375 GLN A O 1
ATOM 2609 N N . PRO A 1 376 ? 11.900 21.260 -41.092 1.00 38.94 376 PRO A N 1
ATOM 2610 C CA . PRO A 1 376 ? 11.341 19.966 -40.647 1.00 37.51 376 PRO A CA 1
ATOM 2611 C C . PRO A 1 376 ? 12.306 18.798 -40.867 1.00 39.34 376 PRO A C 1
ATOM 2612 O O . PRO A 1 376 ? 12.909 18.655 -41.931 1.00 45.56 376 PRO A O 1
ATOM 2616 N N . VAL A 1 377 ? 12.438 17.951 -39.852 1.00 40.84 377 VAL A N 1
ATOM 2617 C CA . VAL A 1 377 ? 13.232 16.724 -39.924 1.00 41.54 377 VAL A CA 1
ATOM 2618 C C . VAL A 1 377 ? 12.293 15.537 -40.168 1.00 44.05 377 VAL A C 1
ATOM 2619 O O . VAL A 1 377 ? 11.485 15.179 -39.303 1.00 45.67 377 VAL A O 1
ATOM 2623 N N . LEU A 1 378 ? 12.392 14.937 -41.354 1.00 48.89 378 LEU A N 1
ATOM 2624 C CA . LEU A 1 378 ? 11.765 13.666 -41.707 1.00 44.90 378 LEU A CA 1
ATOM 2625 C C . LEU A 1 378 ? 12.760 12.857 -42.529 1.00 45.34 378 LEU A C 1
ATOM 2626 O O . LEU A 1 378 ? 13.816 13.355 -42.918 1.00 46.73 378 LEU A O 1
ATOM 2631 N N . ASN A 1 379 ? 12.415 11.598 -42.806 1.00 48.87 379 ASN A N 1
ATOM 2632 C CA . ASN A 1 379 ? 13.221 10.758 -43.698 1.00 46.62 379 ASN A CA 1
ATOM 2633 C C . ASN A 1 379 ? 12.690 10.955 -45.114 1.00 47.67 379 ASN A C 1
ATOM 2634 O O . ASN A 1 379 ? 11.890 10.173 -45.627 1.00 48.90 379 ASN A O 1
ATOM 2639 N N . TYR A 1 380 ? 13.133 12.039 -45.754 1.00 46.37 380 TYR A N 1
ATOM 2640 C CA . TYR A 1 380 ? 12.564 12.382 -47.053 1.00 47.81 380 TYR A CA 1
ATOM 2641 C C . TYR A 1 380 ? 13.102 11.519 -48.193 1.00 51.15 380 TYR A C 1
ATOM 2642 O O . TYR A 1 380 ? 12.414 11.372 -49.213 1.00 50.78 380 TYR A O 1
ATOM 2651 N N . ASP A 1 381 ? 14.309 10.957 -48.056 1.00 49.42 381 ASP A N 1
ATOM 2652 C CA . ASP A 1 381 ? 14.791 10.002 -49.052 1.00 52.57 381 ASP A CA 1
ATOM 2653 C C . ASP A 1 381 ? 13.813 8.837 -49.206 1.00 54.68 381 ASP A C 1
ATOM 2654 O O . ASP A 1 381 ? 13.291 8.593 -50.305 1.00 60.80 381 ASP A O 1
ATOM 2659 N N . ALA A 1 382 ? 13.501 8.149 -48.099 1.00 41.01 382 ALA A N 1
ATOM 2660 C CA . ALA A 1 382 ? 12.622 6.984 -48.161 1.00 43.20 382 ALA A CA 1
ATOM 2661 C C . ALA A 1 382 ? 11.188 7.384 -48.481 1.00 41.70 382 ALA A C 1
ATOM 2662 O O . ALA A 1 382 ? 10.483 6.692 -49.237 1.00 45.20 382 ALA A O 1
ATOM 2664 N N . LEU A 1 383 ? 10.754 8.509 -47.928 1.00 38.80 383 LEU A N 1
ATOM 2665 C CA . LEU A 1 383 ? 9.370 8.928 -48.068 1.00 43.26 383 LEU A CA 1
ATOM 2666 C C . LEU A 1 383 ? 9.067 9.387 -49.490 1.00 54.97 383 LEU A C 1
ATOM 2667 O O . LEU A 1 383 ? 7.962 9.146 -50.011 1.00 52.76 383 LEU A O 1
ATOM 2672 N N . ARG A 1 384 ? 10.030 10.065 -50.129 1.00 49.25 384 ARG A N 1
ATOM 2673 C CA . ARG A 1 384 ? 9.825 10.552 -51.480 1.00 56.39 384 ARG A CA 1
ATOM 2674 C C . ARG A 1 384 ? 10.105 9.480 -52.528 1.00 59.09 384 ARG A C 1
ATOM 2675 O O . ARG A 1 384 ? 9.393 9.419 -53.539 1.00 50.43 384 ARG A O 1
ATOM 2683 N N . LYS A 1 385 ? 11.084 8.600 -52.286 1.00 59.33 385 LYS A N 1
ATOM 2684 C CA . LYS A 1 385 ? 11.275 7.433 -53.143 1.00 55.65 385 LYS A CA 1
ATOM 2685 C C . LYS A 1 385 ? 10.008 6.588 -53.226 1.00 51.25 385 LYS A C 1
ATOM 2686 O O . LYS A 1 385 ? 9.545 6.261 -54.321 1.00 54.82 385 LYS A O 1
ATOM 2692 N N . ASN A 1 386 ? 9.432 6.212 -52.074 1.00 58.05 386 ASN A N 1
ATOM 2693 C CA . ASN A 1 386 ? 8.279 5.309 -52.075 1.00 57.28 386 ASN A CA 1
ATOM 2694 C C . ASN A 1 386 ? 6.969 6.011 -52.422 1.00 57.37 386 ASN A C 1
ATOM 2695 O O . ASN A 1 386 ? 5.912 5.374 -52.349 1.00 58.54 386 ASN A O 1
ATOM 2700 N N . GLY A 1 387 ? 6.998 7.292 -52.795 1.00 59.62 387 GLY A N 1
ATOM 2701 C CA . GLY A 1 387 ? 5.760 8.045 -52.908 1.00 53.76 387 GLY A CA 1
ATOM 2702 C C . GLY A 1 387 ? 5.542 8.663 -54.268 1.00 57.78 387 GLY A C 1
ATOM 2703 O O . GLY A 1 387 ? 6.479 8.744 -55.073 1.00 58.04 387 GLY A O 1
ATOM 2704 N N . THR A 1 388 ? 4.324 9.128 -54.542 1.00 59.31 388 THR A N 1
ATOM 2705 C CA . THR A 1 388 ? 3.983 9.534 -55.905 1.00 62.59 388 THR A CA 1
ATOM 2706 C C . THR A 1 388 ? 3.760 11.047 -55.995 1.00 55.62 388 THR A C 1
ATOM 2707 O O . THR A 1 388 ? 3.008 11.626 -55.202 1.00 52.10 388 THR A O 1
ATOM 2711 N N . THR A 1 389 ? 4.435 11.679 -56.955 1.00 55.02 389 THR A N 1
ATOM 2712 C CA . THR A 1 389 ? 4.498 13.130 -57.068 1.00 46.20 389 THR A CA 1
ATOM 2713 C C . THR A 1 389 ? 3.607 13.653 -58.186 1.00 52.77 389 THR A C 1
ATOM 2714 O O . THR A 1 389 ? 3.496 13.044 -59.250 1.00 56.11 389 THR A O 1
ATOM 2718 N N . TYR A 1 390 ? 2.968 14.784 -57.926 1.00 46.61 390 TYR A N 1
ATOM 2719 C CA . TYR A 1 390 ? 2.202 15.512 -58.914 1.00 44.58 390 TYR A CA 1
ATOM 2720 C C . TYR A 1 390 ? 2.727 16.938 -58.889 1.00 46.36 390 TYR A C 1
ATOM 2721 O O . TYR A 1 390 ? 3.366 17.354 -57.926 1.00 48.60 390 TYR A O 1
ATOM 2730 N N . SER A 1 391 ? 2.496 17.692 -59.956 1.00 45.00 391 SER A N 1
ATOM 2731 C CA . SER A 1 391 ? 3.113 19.012 -60.000 1.00 46.31 391 SER A CA 1
ATOM 2732 C C . SER A 1 391 ? 2.480 19.866 -61.082 1.00 44.94 391 SER A C 1
ATOM 2733 O O . SER A 1 391 ? 1.825 19.363 -61.997 1.00 38.44 391 SER A O 1
ATOM 2736 N N . ILE A 1 392 ? 2.702 21.182 -60.950 1.00 50.41 392 ILE A N 1
ATOM 2737 C CA . ILE A 1 392 ? 2.152 22.211 -61.826 1.00 44.26 392 ILE A CA 1
ATOM 2738 C C . ILE A 1 392 ? 3.234 23.268 -62.037 1.00 42.92 392 ILE A C 1
ATOM 2739 O O . ILE A 1 392 ? 4.205 23.348 -61.285 1.00 42.90 392 ILE A O 1
ATOM 2744 N N . THR A 1 393 ? 3.107 24.048 -63.107 1.00 49.41 393 THR A N 1
ATOM 2745 C CA . THR A 1 393 ? 4.132 25.046 -63.383 1.00 49.92 393 THR A CA 1
ATOM 2746 C C . THR A 1 393 ? 3.542 26.151 -64.247 1.00 57.00 393 THR A C 1
ATOM 2747 O O . THR A 1 393 ? 2.617 25.906 -65.034 1.00 56.93 393 THR A O 1
ATOM 2751 N N . ASN A 1 394 ? 4.051 27.377 -64.037 1.00 53.77 394 ASN A N 1
ATOM 2752 C CA . ASN A 1 394 ? 3.677 28.562 -64.814 1.00 51.67 394 ASN A CA 1
ATOM 2753 C C . ASN A 1 394 ? 2.181 28.595 -65.058 1.00 44.10 394 ASN A C 1
ATOM 2754 O O . ASN A 1 394 ? 1.710 28.787 -66.178 1.00 45.21 394 ASN A O 1
ATOM 2759 N N . TYR A 1 395 ? 1.450 28.365 -63.981 1.00 38.17 395 TYR A N 1
ATOM 2760 C CA . TYR A 1 395 ? -0.017 28.318 -64.094 1.00 42.40 395 TYR A CA 1
ATOM 2761 C C . TYR A 1 395 ? -0.646 29.607 -63.598 1.00 45.03 395 TYR A C 1
ATOM 2762 O O . TYR A 1 395 ? -0.564 29.955 -62.451 1.00 45.25 395 TYR A O 1
ATOM 2771 N N . THR A 1 396 ? -1.305 30.278 -64.519 1.00 47.63 396 THR A N 1
ATOM 2772 C CA . THR A 1 396 ? -2.015 31.518 -64.219 1.00 40.07 396 THR A CA 1
ATOM 2773 C C . THR A 1 396 ? -3.403 31.060 -63.842 1.00 42.12 396 THR A C 1
ATOM 2774 O O . THR A 1 396 ? -4.092 30.618 -64.692 1.00 49.63 396 THR A O 1
ATOM 2778 N N . VAL A 1 397 ? -3.751 31.170 -62.576 1.00 45.74 397 VAL A N 1
ATOM 2779 C CA . VAL A 1 397 ? -5.062 30.674 -62.106 1.00 45.17 397 VAL A CA 1
ATOM 2780 C C . VAL A 1 397 ? -6.157 31.460 -62.791 1.00 46.12 397 VAL A C 1
ATOM 2781 O O . VAL A 1 397 ? -6.143 32.642 -62.712 1.00 49.41 397 VAL A O 1
ATOM 2785 N N . THR A 1 398 ? -7.121 30.767 -63.354 1.00 53.00 398 THR A N 1
ATOM 2786 C CA . THR A 1 398 ? -8.249 31.440 -64.014 1.00 58.40 398 THR A CA 1
ATOM 2787 C C . THR A 1 398 ? -9.403 30.456 -64.037 1.00 61.72 398 THR A C 1
ATOM 2788 O O . THR A 1 398 ? -9.150 29.286 -64.134 1.00 67.92 398 THR A O 1
ATOM 2792 N N . SER A 1 399 ? -10.625 30.944 -64.045 1.00 61.67 399 SER A N 1
ATOM 2793 C CA . SER A 1 399 ? -11.807 30.052 -64.057 1.00 70.02 399 SER A CA 1
ATOM 2794 C C . SER A 1 399 ? -11.832 29.222 -65.342 1.00 79.29 399 SER A C 1
ATOM 2795 O O . SER A 1 399 ? -12.162 28.036 -65.282 1.00 75.78 399 SER A O 1
ATOM 2798 N N . GLU A 1 400 ? -11.475 29.826 -66.469 1.00 77.98 400 GLU A N 1
ATOM 2799 C CA . GLU A 1 400 ? -11.573 29.079 -67.741 1.00 84.24 400 GLU A CA 1
ATOM 2800 C C . GLU A 1 400 ? -10.667 27.855 -67.707 1.00 87.29 400 GLU A C 1
ATOM 2801 O O . GLU A 1 400 ? -11.162 26.744 -67.922 1.00 88.83 400 GLU A O 1
ATOM 2807 N N . ASN A 1 401 ? -9.405 28.063 -67.358 1.00 83.09 401 ASN A N 1
ATOM 2808 C CA . ASN A 1 401 ? -8.420 26.963 -67.289 1.00 81.82 401 ASN A CA 1
ATOM 2809 C C . ASN A 1 401 ? -8.436 26.409 -65.872 1.00 87.37 401 ASN A C 1
ATOM 2810 O O . ASN A 1 401 ? -7.440 26.602 -65.175 1.00 88.75 401 ASN A O 1
ATOM 2815 N N . GLY A 1 402 ? -9.514 25.746 -65.458 1.00 84.46 402 GLY A N 1
ATOM 2816 C CA . GLY A 1 402 ? -9.567 25.223 -64.082 1.00 77.04 402 GLY A CA 1
ATOM 2817 C C . GLY A 1 402 ? -8.522 24.154 -63.889 1.00 70.43 402 GLY A C 1
ATOM 2818 O O . GLY A 1 402 ? -8.352 23.381 -64.801 1.00 81.38 402 GLY A O 1
ATOM 2819 N N . LYS A 1 403 ? -7.843 24.106 -62.750 1.00 65.78 403 LYS A N 1
ATOM 2820 C CA . LYS A 1 403 ? -6.854 23.021 -62.568 1.00 63.74 403 LYS A CA 1
ATOM 2821 C C . LYS A 1 403 ? -7.075 22.349 -61.224 1.00 64.00 403 LYS A C 1
ATOM 2822 O O . LYS A 1 403 ? -7.752 22.909 -60.400 1.00 63.06 403 LYS A O 1
ATOM 2828 N N . LYS A 1 404 ? -6.646 21.107 -61.128 1.00 55.90 404 LYS A N 1
ATOM 2829 C CA . LYS A 1 404 ? -6.831 20.313 -59.904 1.00 52.96 404 LYS A CA 1
ATOM 2830 C C . LYS A 1 404 ? -5.855 19.152 -59.914 1.00 53.54 404 LYS A C 1
ATOM 2831 O O . LYS A 1 404 ? -5.225 18.916 -60.922 1.00 50.96 404 LYS A O 1
ATOM 2837 N N . ILE A 1 405 ? -5.697 18.507 -58.775 1.00 51.99 405 ILE A N 1
ATOM 2838 C CA . ILE A 1 405 ? -4.810 17.321 -58.722 1.00 47.31 405 ILE A CA 1
ATOM 2839 C C . ILE A 1 405 ? -5.577 16.173 -58.092 1.00 49.64 405 ILE A C 1
ATOM 2840 O O . ILE A 1 405 ? -5.952 16.317 -56.966 1.00 51.20 405 ILE A O 1
ATOM 2845 N N . LYS A 1 406 ? -5.831 15.102 -58.836 1.00 55.95 406 LYS A N 1
ATOM 2846 C CA . LYS A 1 406 ? -6.423 13.911 -58.238 1.00 52.57 406 LYS A CA 1
ATOM 2847 C C . LYS A 1 406 ? -5.279 13.015 -57.797 1.00 54.72 406 LYS A C 1
ATOM 2848 O O . LYS A 1 406 ? -4.318 12.822 -58.549 1.00 60.25 406 LYS A O 1
ATOM 2854 N N . LEU A 1 407 ? -5.362 12.506 -56.575 1.00 49.98 407 LEU A N 1
ATOM 2855 C CA . LEU A 1 407 ? -4.312 11.679 -55.997 1.00 54.93 407 LEU A CA 1
ATOM 2856 C C . LEU A 1 407 ? -4.640 10.207 -56.219 1.00 58.91 407 LEU A C 1
ATOM 2857 O O . LEU A 1 407 ? -5.691 9.726 -55.774 1.00 56.89 407 LEU A O 1
ATOM 2862 N N . ASP A 1 408 ? -3.741 9.497 -56.900 1.00 64.80 408 ASP A N 1
ATOM 2863 C CA . ASP A 1 408 ? -3.894 8.057 -57.068 1.00 73.45 408 ASP A CA 1
ATOM 2864 C C . ASP A 1 408 ? -3.697 7.359 -55.729 1.00 68.04 408 ASP A C 1
ATOM 2865 O O . ASP A 1 408 ? -2.702 7.599 -55.032 1.00 61.78 408 ASP A O 1
ATOM 2870 N N . ASN A 1 409 ? -4.652 6.477 -55.388 1.00 67.77 409 ASN A N 1
ATOM 2871 C CA . ASN A 1 409 ? -4.636 5.637 -54.194 1.00 63.56 409 ASN A CA 1
ATOM 2872 C C . ASN A 1 409 ? -4.288 6.500 -52.988 1.00 61.08 409 ASN A C 1
ATOM 2873 O O . ASN A 1 409 ? -3.201 6.350 -52.411 1.00 58.25 409 ASN A O 1
ATOM 2878 N N . PRO A 1 410 ? -5.184 7.417 -52.600 1.00 55.39 410 PRO A N 1
ATOM 2879 C CA . PRO A 1 410 ? -4.860 8.400 -51.556 1.00 49.15 410 PRO A CA 1
ATOM 2880 C C . PRO A 1 410 ? -4.518 7.736 -50.235 1.00 52.02 410 PRO A C 1
ATOM 2881 O O . PRO A 1 410 ? -5.072 6.693 -49.880 1.00 53.13 410 PRO A O 1
ATOM 2885 N N . SER A 1 411 ? -3.606 8.375 -49.492 1.00 51.00 411 SER A N 1
ATOM 2886 C CA . SER A 1 411 ? -3.119 7.857 -48.223 1.00 45.95 411 SER A CA 1
ATOM 2887 C C . SER A 1 411 ? -3.351 8.775 -47.032 1.00 45.48 411 SER A C 1
ATOM 2888 O O . SER A 1 411 ? -3.097 8.354 -45.900 1.00 48.92 411 SER A O 1
ATOM 2891 N N . GLY A 1 412 ? -3.787 10.016 -47.248 1.00 47.80 412 GLY A N 1
ATOM 2892 C CA . GLY A 1 412 ? -3.959 10.990 -46.185 1.00 48.14 412 GLY A CA 1
ATOM 2893 C C . GLY A 1 412 ? -2.699 11.666 -45.681 1.00 42.47 412 GLY A C 1
ATOM 2894 O O . GLY A 1 412 ? -2.803 12.552 -44.824 1.00 44.52 412 GLY A O 1
ATOM 2895 N N . SER A 1 413 ? -1.518 11.277 -46.161 1.00 36.21 413 SER A N 1
ATOM 2896 C CA . SER A 1 413 ? -0.263 11.909 -45.763 1.00 46.37 413 SER A CA 1
ATOM 2897 C C . SER A 1 413 ? 0.440 12.432 -47.010 1.00 45.90 413 SER A C 1
ATOM 2898 O O . SER A 1 413 ? 0.937 11.653 -47.830 1.00 46.73 413 SER A O 1
ATOM 2901 N N . LEU A 1 414 ? 0.483 13.747 -47.149 1.00 42.40 414 LEU A N 1
ATOM 2902 C CA . LEU A 1 414 ? 1.178 14.366 -48.264 1.00 42.03 414 LEU A CA 1
ATOM 2903 C C . LEU A 1 414 ? 2.020 15.532 -47.767 1.00 44.92 414 LEU A C 1
ATOM 2904 O O . LEU A 1 414 ? 1.917 15.970 -46.624 1.00 45.54 414 LEU A O 1
ATOM 2909 N N . GLU A 1 415 ? 2.892 16.000 -48.639 1.00 49.76 415 GLU A N 1
ATOM 2910 C CA . GLU A 1 415 ? 3.613 17.241 -48.467 1.00 43.27 415 GLU A CA 1
ATOM 2911 C C . GLU A 1 415 ? 3.361 18.034 -49.728 1.00 42.54 415 GLU A C 1
ATOM 2912 O O . GLU A 1 415 ? 2.887 17.487 -50.723 1.00 47.64 415 GLU A O 1
ATOM 2918 N N . PHE A 1 416 ? 3.656 19.326 -49.674 1.00 43.93 416 PHE A N 1
ATOM 2919 C CA . PHE A 1 416 ? 3.602 20.136 -50.884 1.00 46.29 416 PHE A CA 1
ATOM 2920 C C . PHE A 1 416 ? 4.518 21.338 -50.728 1.00 49.26 416 PHE A C 1
ATOM 2921 O O . PHE A 1 416 ? 4.730 21.828 -49.616 1.00 47.71 416 PHE A O 1
ATOM 2929 N N . HIS A 1 417 ? 5.088 21.783 -51.849 1.00 46.41 417 HIS A N 1
ATOM 2930 C CA . HIS A 1 417 ? 5.665 23.111 -51.947 1.00 42.25 417 HIS A CA 1
ATOM 2931 C C . HIS A 1 417 ? 4.804 23.907 -52.914 1.00 43.85 417 HIS A C 1
ATOM 2932 O O . HIS A 1 417 ? 4.330 23.377 -53.921 1.00 48.48 417 HIS A O 1
ATOM 2939 N N . LEU A 1 418 ? 4.553 25.159 -52.572 1.00 42.45 418 LEU A N 1
ATOM 2940 C CA . LEU A 1 418 ? 3.721 26.047 -53.361 1.00 40.40 418 LEU A CA 1
ATOM 2941 C C . LEU A 1 418 ? 4.453 27.367 -53.458 1.00 40.72 418 LEU A C 1
ATOM 2942 O O . LEU A 1 418 ? 4.975 27.866 -52.457 1.00 44.59 418 LEU A O 1
ATOM 2947 N N . GLU A 1 419 ? 4.531 27.894 -54.669 1.00 44.84 419 GLU A N 1
ATOM 2948 C CA . GLU A 1 419 ? 5.198 29.154 -54.971 1.00 48.77 419 GLU A CA 1
ATOM 2949 C C . GLU A 1 419 ? 4.178 29.988 -55.727 1.00 45.64 419 GLU A C 1
ATOM 2950 O O . GLU A 1 419 ? 3.789 29.619 -56.841 1.00 44.14 419 GLU A O 1
ATOM 2956 N N . TYR A 1 420 ? 3.720 31.094 -55.140 1.00 46.17 420 TYR A N 1
ATOM 2957 C CA . TYR A 1 420 ? 2.744 31.897 -55.876 1.00 43.16 420 TYR A CA 1
ATOM 2958 C C . TYR A 1 420 ? 3.077 33.376 -55.829 1.00 39.42 420 TYR A C 1
ATOM 2959 O O . TYR A 1 420 ? 3.923 33.839 -55.057 1.00 37.83 420 TYR A O 1
ATOM 2968 N N . VAL A 1 421 ? 2.393 34.107 -56.706 1.00 36.67 421 VAL A N 1
ATOM 2969 C CA . VAL A 1 421 ? 2.509 35.554 -56.778 1.00 40.04 421 VAL A CA 1
ATOM 2970 C C . VAL A 1 421 ? 1.139 36.119 -57.073 1.00 39.60 421 VAL A C 1
ATOM 2971 O O . VAL A 1 421 ? 0.285 35.473 -57.694 1.00 41.33 421 VAL A O 1
ATOM 2975 N N . PHE A 1 422 ? 0.949 37.344 -56.637 1.00 40.79 422 PHE A N 1
ATOM 2976 C CA . PHE A 1 422 ? -0.281 38.075 -56.879 1.00 40.35 422 PHE A CA 1
ATOM 2977 C C . PHE A 1 422 ? 0.021 39.045 -58.014 1.00 44.50 422 PHE A C 1
ATOM 2978 O O . PHE A 1 422 ? 0.842 39.958 -57.857 1.00 48.86 422 PHE A O 1
ATOM 2986 N N . ASN A 1 423 ? -0.589 38.808 -59.175 1.00 42.12 423 ASN A N 1
ATOM 2987 C CA . ASN A 1 423 ? -0.430 39.727 -60.294 1.00 45.38 423 ASN A CA 1
ATOM 2988 C C . ASN A 1 423 ? -1.253 40.990 -60.126 1.00 46.06 423 ASN A C 1
ATOM 2989 O O . ASN A 1 423 ? -0.959 41.995 -60.780 1.00 50.55 423 ASN A O 1
ATOM 2994 N N . GLY A 1 424 ? -2.285 40.950 -59.296 1.00 42.11 424 GLY A N 1
ATOM 2995 C CA . GLY A 1 424 ? -3.281 41.993 -59.320 1.00 41.23 424 GLY A CA 1
ATOM 2996 C C . GLY A 1 424 ? -4.186 41.933 -60.529 1.00 43.37 424 GLY A C 1
ATOM 2997 O O . GLY A 1 424 ? -3.844 41.357 -61.566 1.00 38.66 424 GLY A O 1
ATOM 2998 N N . SER A 1 425 ? -5.355 42.544 -60.381 1.00 48.58 425 SER A N 1
ATOM 2999 C CA . SER A 1 425 ? -6.352 42.698 -61.423 1.00 46.69 425 SER A CA 1
ATOM 3000 C C . SER A 1 425 ? -7.017 44.051 -61.217 1.00 48.55 425 SER A C 1
ATOM 3001 O O . SER A 1 425 ? -7.121 44.510 -60.074 1.00 49.99 425 SER A O 1
ATOM 3004 N N . PRO A 1 426 ? -7.453 44.724 -62.289 1.00 55.98 426 PRO A N 1
ATOM 3005 C CA . PRO A 1 426 ? -8.229 45.964 -62.099 1.00 45.41 426 PRO A CA 1
ATOM 3006 C C . PRO A 1 426 ? -9.496 45.768 -61.294 1.00 46.29 426 PRO A C 1
ATOM 3007 O O . PRO A 1 426 ? -9.986 46.724 -60.688 1.00 49.19 426 PRO A O 1
ATOM 3011 N N . ASP A 1 427 ? -10.068 44.570 -61.276 1.00 52.47 427 ASP A N 1
ATOM 3012 C CA . ASP A 1 427 ? -11.365 44.409 -60.637 1.00 48.03 427 ASP A CA 1
ATOM 3013 C C . ASP A 1 427 ? -11.272 44.099 -59.151 1.00 49.77 427 ASP A C 1
ATOM 3014 O O . ASP A 1 427 ? -12.309 44.068 -58.479 1.00 52.69 427 ASP A O 1
ATOM 3019 N N . ILE A 1 428 ? -10.068 43.888 -58.625 1.00 47.56 428 ILE A N 1
ATOM 3020 C CA . ILE A 1 428 ? -9.860 43.663 -57.201 1.00 44.84 428 ILE A CA 1
ATOM 3021 C C . ILE A 1 428 ? -9.703 45.005 -56.511 1.00 46.64 428 ILE A C 1
ATOM 3022 O O . ILE A 1 428 ? -8.870 45.827 -56.917 1.00 49.07 428 ILE A O 1
ATOM 3027 N N . LYS A 1 429 ? -10.486 45.231 -55.464 1.00 45.25 429 LYS A N 1
ATOM 3028 C CA . LYS A 1 429 ? -10.226 46.343 -54.556 1.00 46.87 429 LYS A CA 1
ATOM 3029 C C . LYS A 1 429 ? -10.599 45.915 -53.143 1.00 45.34 429 LYS A C 1
ATOM 3030 O O . LYS A 1 429 ? -10.772 44.731 -52.836 1.00 48.78 429 LYS A O 1
ATOM 3036 N N . SER A 1 430 ? -10.726 46.893 -52.258 1.00 46.50 430 SER A N 1
ATOM 3037 C CA . SER A 1 430 ? -10.619 46.580 -50.848 1.00 45.08 430 SER A CA 1
ATOM 3038 C C . SER A 1 430 ? -11.894 46.017 -50.249 1.00 42.80 430 SER A C 1
ATOM 3039 O O . SER A 1 430 ? -11.845 45.522 -49.110 1.00 39.14 430 SER A O 1
ATOM 3042 N N . ASN A 1 431 ? -13.008 46.036 -50.988 1.00 40.41 431 ASN A N 1
ATOM 3043 C CA . ASN A 1 431 ? -14.285 45.558 -50.472 1.00 45.22 431 ASN A CA 1
ATOM 3044 C C . ASN A 1 431 ? -14.750 44.267 -51.149 1.00 42.86 431 ASN A C 1
ATOM 3045 O O . ASN A 1 431 ? -15.950 44.041 -51.325 1.00 43.30 431 ASN A O 1
ATOM 3050 N N . VAL A 1 432 ? -13.809 43.413 -51.531 1.00 43.59 432 VAL A N 1
ATOM 3051 C CA . VAL A 1 432 ? -14.105 42.070 -52.006 1.00 46.64 432 VAL A CA 1
ATOM 3052 C C . VAL A 1 432 ? -13.093 41.118 -51.383 1.00 46.24 432 VAL A C 1
ATOM 3053 O O . VAL A 1 432 ? -11.965 41.507 -51.056 1.00 42.17 432 VAL A O 1
ATOM 3057 N N . PHE A 1 433 ? -13.508 39.865 -51.192 1.00 44.26 433 PHE A N 1
ATOM 3058 C CA . PHE A 1 433 ? -12.579 38.816 -50.788 1.00 41.37 433 PHE A CA 1
ATOM 3059 C C . PHE A 1 433 ? -11.938 38.252 -52.052 1.00 45.83 433 PHE A C 1
ATOM 3060 O O . PHE A 1 433 ? -12.618 37.626 -52.868 1.00 51.02 433 PHE A O 1
ATOM 3068 N N . ALA A 1 434 ? -10.641 38.493 -52.235 1.00 43.45 434 ALA A N 1
ATOM 3069 C CA . ALA A 1 434 ? -9.955 38.158 -53.491 1.00 48.67 434 ALA A CA 1
ATOM 3070 C C . ALA A 1 434 ? -8.845 37.133 -53.223 1.00 45.69 434 ALA A C 1
ATOM 3071 O O . ALA A 1 434 ? -7.658 37.466 -53.162 1.00 39.71 434 ALA A O 1
ATOM 3073 N N . ASP A 1 435 ? -9.239 35.868 -53.108 1.00 45.71 435 ASP A N 1
ATOM 3074 C CA . ASP A 1 435 ? -8.391 34.822 -52.551 1.00 44.31 435 ASP A CA 1
ATOM 3075 C C . ASP A 1 435 ? -7.908 33.843 -53.610 1.00 44.16 435 ASP A C 1
ATOM 3076 O O . ASP A 1 435 ? -8.625 33.527 -54.565 1.00 51.58 435 ASP A O 1
ATOM 3081 N N . LEU A 1 436 ? -6.695 33.347 -53.403 1.00 42.18 436 LEU A N 1
ATOM 3082 C CA . LEU A 1 436 ? -6.197 32.118 -54.016 1.00 42.39 436 LEU A CA 1
ATOM 3083 C C . LEU A 1 436 ? -6.352 31.001 -52.991 1.00 40.90 436 LEU A C 1
ATOM 3084 O O . LEU A 1 436 ? -5.632 30.978 -51.979 1.00 43.17 436 LEU A O 1
ATOM 3089 N N . SER A 1 437 ? -7.322 30.116 -53.227 1.00 36.51 437 SER A N 1
ATOM 3090 C CA . SER A 1 437 ? -7.639 28.988 -52.350 1.00 39.48 437 SER A CA 1
ATOM 3091 C C . SER A 1 437 ? -7.178 27.664 -52.956 1.00 40.33 437 SER A C 1
ATOM 3092 O O . SER A 1 437 ? -7.366 27.410 -54.152 1.00 44.69 437 SER A O 1
ATOM 3095 N N . LEU A 1 438 ? -6.609 26.802 -52.125 1.00 39.09 438 LEU A N 1
ATOM 3096 C CA . LEU A 1 438 ? -6.430 25.383 -52.435 1.00 39.44 438 LEU A CA 1
ATOM 3097 C C . LEU A 1 438 ? -7.304 24.573 -51.498 1.00 39.35 438 LEU A C 1
ATOM 3098 O O . LEU A 1 438 ? -7.046 24.539 -50.288 1.00 40.48 438 LEU A O 1
ATOM 3103 N N . TYR A 1 439 ? -8.363 23.970 -52.029 1.00 39.69 439 TYR A N 1
ATOM 3104 C CA . TYR A 1 439 ? -9.170 23.047 -51.246 1.00 46.42 439 TYR A CA 1
ATOM 3105 C C . TYR A 1 439 ? -8.529 21.662 -51.302 1.00 46.25 439 TYR A C 1
ATOM 3106 O O . TYR A 1 439 ? -8.407 21.082 -52.388 1.00 44.34 439 TYR A O 1
ATOM 3115 N N . PHE A 1 440 ? -8.118 21.139 -50.141 1.00 45.68 440 PHE A N 1
ATOM 3116 C CA . PHE A 1 440 ? -7.734 19.732 -49.988 1.00 47.57 440 PHE A CA 1
ATOM 3117 C C . PHE A 1 440 ? -8.981 18.966 -49.571 1.00 49.57 440 PHE A C 1
ATOM 3118 O O . PHE A 1 440 ? -9.398 18.991 -48.395 1.00 44.03 440 PHE A O 1
ATOM 3126 N N . LYS A 1 441 ? -9.566 18.296 -50.572 1.00 58.39 441 LYS A N 1
ATOM 3127 C CA . LYS A 1 441 ? -10.883 17.667 -50.546 1.00 57.38 441 LYS A CA 1
ATOM 3128 C C . LYS A 1 441 ? -10.624 16.204 -50.269 1.00 57.61 441 LYS A C 1
ATOM 3129 O O . LYS A 1 441 ? -9.488 15.732 -50.471 1.00 57.94 441 LYS A O 1
ATOM 3135 N N . GLY A 1 442 ? -11.627 15.404 -49.905 1.00 53.64 442 GLY A N 1
ATOM 3136 C CA . GLY A 1 442 ? -11.148 14.051 -49.591 1.00 56.46 442 GLY A CA 1
ATOM 3137 C C . GLY A 1 442 ? -12.056 12.956 -50.112 1.00 55.23 442 GLY A C 1
ATOM 3138 O O . GLY A 1 442 ? -13.289 13.120 -50.166 1.00 62.33 442 GLY A O 1
ATOM 3139 N N . ASN A 1 443 ? -11.454 11.762 -50.184 1.00 49.91 443 ASN A N 1
ATOM 3140 C CA . ASN A 1 443 ? -11.786 10.786 -51.195 1.00 51.18 443 ASN A CA 1
ATOM 3141 C C . ASN A 1 443 ? -13.190 10.258 -51.014 1.00 54.80 443 ASN A C 1
ATOM 3142 O O . ASN A 1 443 ? -13.933 10.165 -51.989 1.00 59.70 443 ASN A O 1
ATOM 3147 N N . ASN A 1 444 ? -13.611 10.018 -49.782 1.00 50.57 444 ASN A N 1
ATOM 3148 C CA . ASN A 1 444 ? -14.911 9.395 -49.617 1.00 51.78 444 ASN A CA 1
ATOM 3149 C C . ASN A 1 444 ? -16.029 10.405 -49.420 1.00 50.08 444 ASN A C 1
ATOM 3150 O O . ASN A 1 444 ? -17.191 10.084 -49.690 1.00 49.80 444 ASN A O 1
ATOM 3155 N N . ASP A 1 445 ? -15.713 11.610 -48.944 1.00 51.33 445 ASP A N 1
ATOM 3156 C CA . ASP A 1 445 ? -16.707 12.672 -48.756 1.00 52.89 445 ASP A CA 1
ATOM 3157 C C . ASP A 1 445 ? -16.049 14.002 -49.135 1.00 53.33 445 ASP A C 1
ATOM 3158 O O . ASP A 1 445 ? -15.401 14.642 -48.307 1.00 54.61 445 ASP A O 1
ATOM 3163 N N . ASP A 1 446 ? -16.234 14.422 -50.389 1.00 51.16 446 ASP A N 1
ATOM 3164 C CA . ASP A 1 446 ? -15.553 15.644 -50.815 1.00 55.82 446 ASP A CA 1
ATOM 3165 C C . ASP A 1 446 ? -16.220 16.941 -50.245 1.00 59.59 446 ASP A C 1
ATOM 3166 O O . ASP A 1 446 ? -15.872 18.060 -50.696 1.00 63.16 446 ASP A O 1
ATOM 3171 N N . ASN A 1 447 ? -17.142 16.824 -49.283 1.00 52.72 447 ASN A N 1
ATOM 3172 C CA . ASN A 1 447 ? -17.598 17.974 -48.513 1.00 53.27 447 ASN A CA 1
ATOM 3173 C C . ASN A 1 447 ? -16.764 18.206 -47.267 1.00 54.63 447 ASN A C 1
ATOM 3174 O O . ASN A 1 447 ? -16.977 19.200 -46.567 1.00 57.54 447 ASN A O 1
ATOM 3179 N N . GLU A 1 448 ? -15.846 17.309 -46.958 1.00 50.48 448 GLU A N 1
ATOM 3180 C CA . GLU A 1 448 ? -14.881 17.529 -45.899 1.00 49.65 448 GLU A CA 1
ATOM 3181 C C . GLU A 1 448 ? -13.579 17.969 -46.553 1.00 53.50 448 GLU A C 1
ATOM 3182 O O . GLU A 1 448 ? -13.016 17.237 -47.380 1.00 56.37 448 GLU A O 1
ATOM 3188 N N . TYR A 1 449 ? -13.121 19.174 -46.213 1.00 51.51 449 TYR A N 1
ATOM 3189 C CA . TYR A 1 449 ? -11.925 19.699 -46.846 1.00 45.24 449 TYR A CA 1
ATOM 3190 C C . TYR A 1 449 ? -11.217 20.667 -45.907 1.00 42.07 449 TYR A C 1
ATOM 3191 O O . TYR A 1 449 ? -11.838 21.322 -45.070 1.00 48.28 449 TYR A O 1
ATOM 3200 N N . LEU A 1 450 ? -9.905 20.718 -46.039 1.00 42.20 450 LEU A N 1
ATOM 3201 C CA . LEU A 1 450 ? -9.131 21.844 -45.554 1.00 37.32 450 LEU A CA 1
ATOM 3202 C C . LEU A 1 450 ? -9.105 22.884 -46.662 1.00 39.74 450 LEU A C 1
ATOM 3203 O O . LEU A 1 450 ? -8.821 22.552 -47.812 1.00 42.24 450 LEU A O 1
ATOM 3208 N N . ARG A 1 451 ? -9.402 24.134 -46.332 1.00 40.45 451 ARG A N 1
ATOM 3209 C CA . ARG A 1 451 ? -9.301 25.205 -47.321 1.00 38.95 451 ARG A CA 1
ATOM 3210 C C . ARG A 1 451 ? -8.136 26.093 -46.925 1.00 39.44 451 ARG A C 1
ATOM 3211 O O . ARG A 1 451 ? -8.207 26.780 -45.908 1.00 43.92 451 ARG A O 1
ATOM 3219 N N . LEU A 1 452 ? -7.053 26.090 -47.690 1.00 41.32 452 LEU A N 1
ATOM 3220 C CA . LEU A 1 452 ? -5.946 26.936 -47.283 1.00 39.33 452 LEU A CA 1
ATOM 3221 C C . LEU A 1 452 ? -5.510 27.835 -48.422 1.00 41.03 452 LEU A C 1
ATOM 3222 O O . LEU A 1 452 ? -5.617 27.467 -49.585 1.00 43.44 452 LEU A O 1
ATOM 3227 N N . GLY A 1 453 ? -5.028 29.029 -48.092 1.00 42.78 453 GLY A N 1
ATOM 3228 C CA . GLY A 1 453 ? -4.614 29.922 -49.164 1.00 43.49 453 GLY A CA 1
ATOM 3229 C C . GLY A 1 453 ? -4.315 31.338 -48.697 1.00 47.52 453 GLY A C 1
ATOM 3230 O O . GLY A 1 453 ? -4.033 31.575 -47.526 1.00 44.08 453 GLY A O 1
ATOM 3231 N N . TYR A 1 454 ? -4.359 32.272 -49.654 1.00 45.28 454 TYR A N 1
ATOM 3232 C CA . TYR A 1 454 ? -3.900 33.643 -49.434 1.00 40.66 454 TYR A CA 1
ATOM 3233 C C . TYR A 1 454 ? -4.925 34.629 -49.968 1.00 42.29 454 TYR A C 1
ATOM 3234 O O . TYR A 1 454 ? -5.622 34.358 -50.950 1.00 39.38 454 TYR A O 1
ATOM 3243 N N . GLU A 1 455 ? -5.010 35.780 -49.304 1.00 45.32 455 GLU A N 1
ATOM 3244 C CA . GLU A 1 455 ? -5.864 36.867 -49.770 1.00 44.67 455 GLU A CA 1
ATOM 3245 C C . GLU A 1 455 ? -5.122 38.198 -49.620 1.00 49.64 455 GLU A C 1
ATOM 3246 O O . GLU A 1 455 ? -4.503 38.454 -48.567 1.00 48.64 455 GLU A O 1
ATOM 3252 N N . THR A 1 456 ? -5.165 39.018 -50.691 1.00 46.05 456 THR A N 1
ATOM 3253 C CA . THR A 1 456 ? -4.489 40.320 -50.707 1.00 47.21 456 THR A CA 1
ATOM 3254 C C . THR A 1 456 ? -5.027 41.226 -49.614 1.00 44.35 456 THR A C 1
ATOM 3255 O O . THR A 1 456 ? -4.273 41.726 -48.776 1.00 46.06 456 THR A O 1
ATOM 3259 N N . ASN A 1 457 ? -6.335 41.481 -49.638 1.00 40.13 457 ASN A N 1
ATOM 3260 C CA . ASN A 1 457 ? -6.883 42.552 -48.831 1.00 43.00 457 ASN A CA 1
ATOM 3261 C C . ASN A 1 457 ? -6.673 42.308 -47.340 1.00 45.10 457 ASN A C 1
ATOM 3262 O O . ASN A 1 457 ? -6.649 43.267 -46.560 1.00 48.49 457 ASN A O 1
ATOM 3267 N N . GLY A 1 458 ? -6.459 41.062 -46.933 1.00 41.94 458 GLY A N 1
ATOM 3268 C CA . GLY A 1 458 ? -6.048 40.764 -45.580 1.00 39.79 458 GLY A CA 1
ATOM 3269 C C . GLY A 1 458 ? -4.569 40.532 -45.464 1.00 45.33 458 GLY A C 1
ATOM 3270 O O . GLY A 1 458 ? -4.068 40.265 -44.364 1.00 43.49 458 GLY A O 1
ATOM 3271 N N . GLY A 1 459 ? -3.857 40.629 -46.585 1.00 50.52 459 GLY A N 1
ATOM 3272 C CA . GLY A 1 459 ? -2.430 40.417 -46.665 1.00 42.59 459 GLY A CA 1
ATOM 3273 C C . GLY A 1 459 ? -2.007 39.207 -45.876 1.00 41.03 459 GLY A C 1
ATOM 3274 O O . GLY A 1 459 ? -1.015 39.272 -45.150 1.00 45.61 459 GLY A O 1
ATOM 3275 N N . ALA A 1 460 ? -2.731 38.096 -45.986 1.00 46.29 460 ALA A N 1
ATOM 3276 C CA . ALA A 1 460 ? -2.356 36.977 -45.126 1.00 43.06 460 ALA A CA 1
ATOM 3277 C C . ALA A 1 460 ? -2.773 35.642 -45.727 1.00 37.04 460 ALA A C 1
ATOM 3278 O O . ALA A 1 460 ? -3.543 35.576 -46.698 1.00 38.85 460 ALA A O 1
ATOM 3280 N N . PHE A 1 461 ? -2.247 34.579 -45.107 1.00 35.89 461 PHE A N 1
ATOM 3281 C CA . PHE A 1 461 ? -2.600 33.186 -45.372 1.00 39.17 461 PHE A CA 1
ATOM 3282 C C . PHE A 1 461 ? -3.635 32.711 -44.351 1.00 48.33 461 PHE A C 1
ATOM 3283 O O . PHE A 1 461 ? -3.578 33.079 -43.169 1.00 51.42 461 PHE A O 1
ATOM 3291 N N . PHE A 1 462 ? -4.566 31.869 -44.803 1.00 45.41 462 PHE A N 1
ATOM 3292 C CA . PHE A 1 462 ? -5.673 31.390 -43.987 1.00 43.50 462 PHE A CA 1
ATOM 3293 C C . PHE A 1 462 ? -5.736 29.875 -44.047 1.00 46.35 462 PHE A C 1
ATOM 3294 O O . PHE A 1 462 ? -5.354 29.262 -45.057 1.00 48.89 462 PHE A O 1
ATOM 3302 N N . LEU A 1 463 ? -6.251 29.292 -42.962 1.00 40.75 463 LEU A N 1
ATOM 3303 C CA . LEU A 1 463 ? -6.551 27.870 -42.869 1.00 37.83 463 LEU A CA 1
ATOM 3304 C C . LEU A 1 463 ? -7.965 27.757 -42.350 1.00 43.79 463 LEU A C 1
ATOM 3305 O O . LEU A 1 463 ? -8.267 28.256 -41.257 1.00 52.52 463 LEU A O 1
ATOM 3310 N N . ASP A 1 464 ? -8.839 27.152 -43.139 1.00 43.90 464 ASP A N 1
ATOM 3311 C CA . ASP A 1 464 ? -10.186 26.840 -42.696 1.00 41.01 464 ASP A CA 1
ATOM 3312 C C . ASP A 1 464 ? -10.217 25.350 -42.425 1.00 44.74 464 ASP A C 1
ATOM 3313 O O . ASP A 1 464 ? -9.904 24.549 -43.325 1.00 40.36 464 ASP A O 1
ATOM 3318 N N . ARG A 1 465 ? -10.549 24.997 -41.167 1.00 48.00 465 ARG A N 1
ATOM 3319 C CA . ARG A 1 465 ? -10.582 23.628 -40.660 1.00 40.04 465 ARG A CA 1
ATOM 3320 C C . ARG A 1 465 ? -11.920 23.320 -39.989 1.00 37.15 465 ARG A C 1
ATOM 3321 O O . ARG A 1 465 ? -11.995 22.465 -39.104 1.00 32.78 465 ARG A O 1
ATOM 3329 N N . GLY A 1 466 ? -12.991 23.996 -40.397 1.00 40.95 466 GLY A N 1
ATOM 3330 C CA . GLY A 1 466 ? -14.299 23.690 -39.854 1.00 37.60 466 GLY A CA 1
ATOM 3331 C C . GLY A 1 466 ? -15.164 22.809 -40.741 1.00 43.79 466 GLY A C 1
ATOM 3332 O O . GLY A 1 466 ? -16.243 22.387 -40.326 1.00 41.08 466 GLY A O 1
ATOM 3333 N N . HIS A 1 467 ? -14.728 22.529 -41.969 1.00 43.67 467 HIS A N 1
ATOM 3334 C CA . HIS A 1 467 ? -15.586 21.834 -42.931 1.00 42.23 467 HIS A CA 1
ATOM 3335 C C . HIS A 1 467 ? -15.371 20.332 -42.788 1.00 46.90 467 HIS A C 1
ATOM 3336 O O . HIS A 1 467 ? -14.553 19.723 -43.478 1.00 45.17 467 HIS A O 1
ATOM 3343 N N . THR A 1 468 ? -16.119 19.738 -41.859 1.00 46.48 468 THR A N 1
ATOM 3344 C CA . THR A 1 468 ? -16.026 18.330 -41.510 1.00 43.82 468 THR A CA 1
ATOM 3345 C C . THR A 1 468 ? -17.313 17.943 -40.797 1.00 46.93 468 THR A C 1
ATOM 3346 O O . THR A 1 468 ? -17.948 18.775 -40.138 1.00 45.32 468 THR A O 1
ATOM 3350 N N . LYS A 1 469 ? -17.690 16.673 -40.932 1.00 52.86 469 LYS A N 1
ATOM 3351 C CA . LYS A 1 469 ? -18.904 16.178 -40.290 1.00 53.65 469 LYS A CA 1
ATOM 3352 C C . LYS A 1 469 ? -18.670 15.788 -38.838 1.00 46.27 469 LYS A C 1
ATOM 3353 O O . LYS A 1 469 ? -19.630 15.448 -38.143 1.00 45.05 469 LYS A O 1
ATOM 3359 N N . ILE A 1 470 ? -17.426 15.813 -38.372 1.00 46.09 470 ILE A N 1
ATOM 3360 C CA . ILE A 1 470 ? -17.164 15.436 -36.982 1.00 39.32 470 ILE A CA 1
ATOM 3361 C C . ILE A 1 470 ? -17.862 16.420 -36.058 1.00 48.01 470 ILE A C 1
ATOM 3362 O O . ILE A 1 470 ? -17.671 17.645 -36.195 1.00 46.87 470 ILE A O 1
ATOM 3367 N N . PRO A 1 471 ? -18.697 15.951 -35.129 1.00 52.72 471 PRO A N 1
ATOM 3368 C CA . PRO A 1 471 ? -19.340 16.877 -34.181 1.00 45.41 471 PRO A CA 1
ATOM 3369 C C . PRO A 1 471 ? -18.372 17.723 -33.369 1.00 41.47 471 PRO A C 1
ATOM 3370 O O . PRO A 1 471 ? -18.658 18.901 -33.141 1.00 44.16 471 PRO A O 1
ATOM 3374 N N . PHE A 1 472 ? -17.245 17.161 -32.917 1.00 45.02 472 PHE A N 1
ATOM 3375 C CA . PHE A 1 472 ? -16.345 17.876 -32.008 1.00 40.33 472 PHE A CA 1
ATOM 3376 C C . PHE A 1 472 ? -15.993 19.249 -32.542 1.00 45.29 472 PHE A C 1
ATOM 3377 O O . PHE A 1 472 ? -16.066 20.249 -31.817 1.00 43.28 472 PHE A O 1
ATOM 3385 N N . VAL A 1 473 ? -15.601 19.304 -33.819 1.00 43.70 473 VAL A N 1
ATOM 3386 C CA . VAL A 1 473 ? -15.173 20.537 -34.462 1.00 42.89 473 VAL A CA 1
ATOM 3387 C C . VAL A 1 473 ? -16.273 21.589 -34.468 1.00 44.52 473 VAL A C 1
ATOM 3388 O O . VAL A 1 473 ? -15.991 22.787 -34.584 1.00 46.26 473 VAL A O 1
ATOM 3392 N N . LYS A 1 474 ? -17.524 21.172 -34.363 1.00 38.66 474 LYS A N 1
ATOM 3393 C CA . LYS A 1 474 ? -18.618 22.122 -34.351 1.00 39.78 474 LYS A CA 1
ATOM 3394 C C . LYS A 1 474 ? -19.013 22.467 -32.930 1.00 45.83 474 LYS A C 1
ATOM 3395 O O . LYS A 1 474 ? -19.439 23.596 -32.656 1.00 52.50 474 LYS A O 1
ATOM 3401 N N . GLU A 1 475 ? -18.824 21.530 -32.015 1.00 46.19 475 GLU A N 1
ATOM 3402 C CA . GLU A 1 475 ? -19.368 21.663 -30.674 1.00 52.02 475 GLU A CA 1
ATOM 3403 C C . GLU A 1 475 ? -18.415 22.326 -29.709 1.00 44.90 475 GLU A C 1
ATOM 3404 O O . GLU A 1 475 ? -18.869 23.028 -28.799 1.00 52.06 475 GLU A O 1
ATOM 3410 N N . ASN A 1 476 ? -17.118 22.092 -29.854 1.00 43.72 476 ASN A N 1
ATOM 3411 C CA . ASN A 1 476 ? -16.140 22.698 -28.967 1.00 44.26 476 ASN A CA 1
ATOM 3412 C C . ASN A 1 476 ? -15.776 24.064 -29.517 1.00 45.54 476 ASN A C 1
ATOM 3413 O O . ASN A 1 476 ? -15.211 24.171 -30.612 1.00 50.38 476 ASN A O 1
ATOM 3418 N N . LEU A 1 477 ? -16.080 25.098 -28.756 1.00 39.66 477 LEU A N 1
ATOM 3419 C CA . LEU A 1 477 ? -16.009 26.432 -29.322 1.00 43.53 477 LEU A CA 1
ATOM 3420 C C . LEU A 1 477 ? -14.613 27.034 -29.248 1.00 44.86 477 LEU A C 1
ATOM 3421 O O . LEU A 1 477 ? -14.437 28.182 -29.669 1.00 42.09 477 LEU A O 1
ATOM 3426 N N . PHE A 1 478 ? -13.626 26.298 -28.721 1.00 45.17 478 PHE A N 1
ATOM 3427 C CA . PHE A 1 478 ? -12.240 26.760 -28.708 1.00 46.56 478 PHE A CA 1
ATOM 3428 C C . PHE A 1 478 ? -11.413 26.173 -29.847 1.00 40.80 478 PHE A C 1
ATOM 3429 O O . PHE A 1 478 ? -10.302 26.643 -30.092 1.00 46.22 478 PHE A O 1
ATOM 3437 N N . PHE A 1 479 ? -11.931 25.169 -30.538 1.00 41.60 479 PHE A N 1
ATOM 3438 C CA . PHE A 1 479 ? -11.376 24.662 -31.793 1.00 42.95 479 PHE A CA 1
ATOM 3439 C C . PHE A 1 479 ? -11.735 25.633 -32.919 1.00 45.04 479 PHE A C 1
ATOM 3440 O O . PHE A 1 479 ? -12.731 25.440 -33.626 1.00 43.93 479 PHE A O 1
ATOM 3448 N N . ASN A 1 480 ? -10.926 26.694 -33.091 1.00 45.33 480 ASN A N 1
ATOM 3449 C CA . ASN A 1 480 ? -11.289 27.750 -34.032 1.00 41.42 480 ASN A CA 1
ATOM 3450 C C . ASN A 1 480 ? -11.305 27.210 -35.441 1.00 43.84 480 ASN A C 1
ATOM 3451 O O . ASN A 1 480 ? -10.409 26.468 -35.854 1.00 46.30 480 ASN A O 1
ATOM 3456 N N . HIS A 1 481 ? -12.320 27.622 -36.188 1.00 47.55 481 HIS A N 1
ATOM 3457 C CA . HIS A 1 481 ? -12.412 27.247 -37.587 1.00 41.38 481 HIS A CA 1
ATOM 3458 C C . HIS A 1 481 ? -11.354 27.974 -38.402 1.00 44.94 481 HIS A C 1
ATOM 3459 O O . HIS A 1 481 ? -10.643 27.362 -39.212 1.00 50.04 481 HIS A O 1
ATOM 3466 N N . GLN A 1 482 ? -11.197 29.270 -38.163 1.00 43.06 482 GLN A N 1
ATOM 3467 C CA . GLN A 1 482 ? -10.356 30.125 -38.985 1.00 39.69 482 GLN A CA 1
ATOM 3468 C C . GLN A 1 482 ? -9.044 30.417 -38.264 1.00 36.93 482 GLN A C 1
ATOM 3469 O O . GLN A 1 482 ? -9.043 30.806 -37.094 1.00 39.13 482 GLN A O 1
ATOM 3475 N N . LEU A 1 483 ? -7.931 30.177 -38.948 1.00 37.89 483 LEU A N 1
ATOM 3476 C CA . LEU A 1 483 ? -6.612 30.537 -38.451 1.00 34.00 483 LEU A CA 1
ATOM 3477 C C . LEU A 1 483 ? -5.877 31.325 -39.519 1.00 36.16 483 LEU A C 1
ATOM 3478 O O . LEU A 1 483 ? -6.103 31.150 -40.717 1.00 46.14 483 LEU A O 1
ATOM 3483 N N . ALA A 1 484 ? -4.999 32.204 -39.082 1.00 34.27 484 ALA A N 1
ATOM 3484 C CA . ALA A 1 484 ? -4.325 33.074 -40.022 1.00 34.60 484 ALA A CA 1
ATOM 3485 C C . ALA A 1 484 ? -2.845 33.122 -39.694 1.00 36.42 484 ALA A C 1
ATOM 3486 O O . ALA A 1 484 ? -2.429 32.898 -38.555 1.00 33.73 484 ALA A O 1
ATOM 3488 N N . VAL A 1 485 ? -2.049 33.393 -40.714 1.00 36.45 485 VAL A N 1
ATOM 3489 C CA . VAL A 1 485 ? -0.630 33.634 -40.513 1.00 34.10 485 VAL A CA 1
ATOM 3490 C C . VAL A 1 485 ? -0.191 34.742 -41.466 1.00 36.07 485 VAL A C 1
ATOM 3491 O O . VAL A 1 485 ? -0.721 34.883 -42.574 1.00 39.85 485 VAL A O 1
ATOM 3495 N N . THR A 1 486 ? 0.704 35.596 -40.987 1.00 39.45 486 THR A N 1
ATOM 3496 C CA . THR A 1 486 ? 1.155 36.768 -41.733 1.00 43.99 486 THR A CA 1
ATOM 3497 C C . THR A 1 486 ? 2.483 36.371 -42.370 1.00 37.92 486 THR A C 1
ATOM 3498 O O . THR A 1 486 ? 3.551 36.578 -41.791 1.00 42.35 486 THR A O 1
ATOM 3502 N N . ASN A 1 487 ? 2.403 35.791 -43.576 1.00 37.84 487 ASN A N 1
ATOM 3503 C CA . ASN A 1 487 ? 3.542 35.117 -44.208 1.00 38.09 487 ASN A CA 1
ATOM 3504 C C . ASN A 1 487 ? 4.319 36.090 -45.087 1.00 35.83 487 ASN A C 1
ATOM 3505 O O . ASN A 1 487 ? 3.741 36.674 -46.015 1.00 39.10 487 ASN A O 1
ATOM 3510 N N . PRO A 1 488 ? 5.598 36.294 -44.850 1.00 32.87 488 PRO A N 1
ATOM 3511 C CA . PRO A 1 488 ? 6.345 37.247 -45.674 1.00 44.87 488 PRO A CA 1
ATOM 3512 C C . PRO A 1 488 ? 6.673 36.653 -47.031 1.00 42.02 488 PRO A C 1
ATOM 3513 O O . PRO A 1 488 ? 6.719 35.441 -47.211 1.00 47.96 488 PRO A O 1
ATOM 3517 N N . VAL A 1 489 ? 6.870 37.541 -48.005 1.00 46.76 489 VAL A N 1
ATOM 3518 C CA . VAL A 1 489 ? 7.405 37.113 -49.284 1.00 37.14 489 VAL A CA 1
ATOM 3519 C C . VAL A 1 489 ? 8.854 36.687 -49.094 1.00 35.02 489 VAL A C 1
ATOM 3520 O O . VAL A 1 489 ? 9.481 36.944 -48.064 1.00 40.98 489 VAL A O 1
ATOM 3524 N N . SER A 1 490 ? 9.383 36.002 -50.091 1.00 37.49 490 SER A N 1
ATOM 3525 C CA . SER A 1 490 ? 10.760 35.541 -50.021 1.00 40.34 490 SER A CA 1
ATOM 3526 C C . SER A 1 490 ? 11.716 36.531 -50.662 1.00 40.73 490 SER A C 1
ATOM 3527 O O . SER A 1 490 ? 12.896 36.599 -50.279 1.00 45.18 490 SER A O 1
ATOM 3530 N N . ASN A 1 491 ? 11.222 37.311 -51.612 1.00 33.97 491 ASN A N 1
ATOM 3531 C CA . ASN A 1 491 ? 12.063 38.232 -52.358 1.00 50.65 491 ASN A CA 1
ATOM 3532 C C . ASN A 1 491 ? 11.192 39.437 -52.721 1.00 52.87 491 ASN A C 1
ATOM 3533 O O . ASN A 1 491 ? 10.166 39.289 -53.401 1.00 42.06 491 ASN A O 1
ATOM 3538 N N . TYR A 1 492 ? 11.567 40.623 -52.205 1.00 46.40 492 TYR A N 1
ATOM 3539 C CA . TYR A 1 492 ? 10.700 41.789 -52.310 1.00 43.43 492 TYR A CA 1
ATOM 3540 C C . TYR A 1 492 ? 10.745 42.439 -53.688 1.00 53.26 492 TYR A C 1
ATOM 3541 O O . TYR A 1 492 ? 9.859 43.246 -54.000 1.00 58.90 492 TYR A O 1
ATOM 3550 N N . THR A 1 493 ? 11.732 42.104 -54.530 1.00 53.41 493 THR A N 1
ATOM 3551 C CA . THR A 1 493 ? 11.638 42.532 -55.927 1.00 53.77 493 THR A CA 1
ATOM 3552 C C . THR A 1 493 ? 10.728 41.611 -56.746 1.00 43.13 493 THR A C 1
ATOM 3553 O O . THR A 1 493 ? 10.050 42.085 -57.655 1.00 45.63 493 THR A O 1
ATOM 3557 N N . THR A 1 494 ? 10.608 40.329 -56.402 1.00 48.33 494 THR A N 1
ATOM 3558 C CA . THR A 1 494 ? 9.633 39.470 -57.080 1.00 45.53 494 THR A CA 1
ATOM 3559 C C . THR A 1 494 ? 8.303 39.291 -56.340 1.00 42.46 494 THR A C 1
ATOM 3560 O O . THR A 1 494 ? 7.283 39.090 -56.999 1.00 40.01 494 THR A O 1
ATOM 3564 N N . ASN A 1 495 ? 8.265 39.356 -55.002 1.00 47.16 495 ASN A N 1
ATOM 3565 C CA . ASN A 1 495 ? 7.026 39.142 -54.225 1.00 47.58 495 ASN A CA 1
ATOM 3566 C C . ASN A 1 495 ? 6.498 37.725 -54.416 1.00 48.36 495 ASN A C 1
ATOM 3567 O O . ASN A 1 495 ? 5.297 37.497 -54.577 1.00 48.06 495 ASN A O 1
ATOM 3572 N N . VAL A 1 496 ? 7.412 36.774 -54.407 1.00 47.30 496 VAL A N 1
ATOM 3573 C CA . VAL A 1 496 ? 7.090 35.361 -54.481 1.00 47.21 496 VAL A CA 1
ATOM 3574 C C . VAL A 1 496 ? 6.897 34.846 -53.066 1.00 41.54 496 VAL A C 1
ATOM 3575 O O . VAL A 1 496 ? 7.745 35.074 -52.197 1.00 43.04 496 VAL A O 1
ATOM 3579 N N . PHE A 1 497 ? 5.785 34.153 -52.837 1.00 42.77 497 PHE A N 1
ATOM 3580 C CA . PHE A 1 497 ? 5.486 33.502 -51.563 1.00 39.88 497 PHE A CA 1
ATOM 3581 C C . PHE A 1 497 ? 5.792 32.008 -51.648 1.00 39.25 497 PHE A C 1
ATOM 3582 O O . PHE A 1 497 ? 5.292 31.318 -52.548 1.00 47.51 497 PHE A O 1
ATOM 3590 N N . ASP A 1 498 ? 6.555 31.503 -50.682 1.00 39.37 498 ASP A N 1
ATOM 3591 C CA . ASP A 1 498 ? 6.859 30.082 -50.546 1.00 40.57 498 ASP A CA 1
ATOM 3592 C C . ASP A 1 498 ? 6.092 29.513 -49.363 1.00 43.17 498 ASP A C 1
ATOM 3593 O O . ASP A 1 498 ? 6.275 29.967 -48.233 1.00 44.67 498 ASP A O 1
ATOM 3598 N N . VAL A 1 499 ? 5.258 28.513 -49.618 1.00 41.12 499 VAL A N 1
ATOM 3599 C CA . VAL A 1 499 ? 4.639 27.720 -48.568 1.00 44.50 499 VAL A CA 1
ATOM 3600 C C . VAL A 1 499 ? 5.084 26.276 -48.736 1.00 44.03 499 VAL A C 1
ATOM 3601 O O . VAL A 1 499 ? 4.964 25.719 -49.829 1.00 43.98 499 VAL A O 1
ATOM 3605 N N . TYR A 1 500 ? 5.561 25.656 -47.660 1.00 41.32 500 TYR A N 1
ATOM 3606 C CA . TYR A 1 500 ? 5.776 24.215 -47.638 1.00 41.45 500 TYR A CA 1
ATOM 3607 C C . TYR A 1 500 ? 4.909 23.607 -46.541 1.00 47.10 500 TYR A C 1
ATOM 3608 O O . TYR A 1 500 ? 5.064 23.961 -45.372 1.00 49.53 500 TYR A O 1
ATOM 3617 N N . GLY A 1 501 ? 4.012 22.699 -46.892 1.00 47.32 501 GLY A N 1
ATOM 3618 C CA . GLY A 1 501 ? 3.126 22.106 -45.880 1.00 45.14 501 GLY A CA 1
ATOM 3619 C C . GLY A 1 501 ? 3.186 20.594 -45.800 1.00 47.69 501 GLY A C 1
ATOM 3620 O O . GLY A 1 501 ? 3.635 19.977 -46.713 1.00 46.99 501 GLY A O 1
ATOM 3621 N N . VAL A 1 502 ? 2.824 20.050 -44.648 1.00 45.87 502 VAL A N 1
ATOM 3622 C CA . VAL A 1 502 ? 2.779 18.588 -44.419 1.00 35.28 502 VAL A CA 1
ATOM 3623 C C . VAL A 1 502 ? 1.396 18.291 -43.898 1.00 33.60 502 VAL A C 1
ATOM 3624 O O . VAL A 1 502 ? 0.991 18.980 -43.052 1.00 38.02 502 VAL A O 1
ATOM 3628 N N . ILE A 1 503 ? 0.733 17.294 -44.453 1.00 36.19 503 ILE A N 1
ATOM 3629 C CA . ILE A 1 503 ? -0.608 16.851 -43.994 1.00 39.68 503 ILE A CA 1
ATOM 3630 C C . ILE A 1 503 ? -0.500 15.378 -43.620 1.00 46.06 503 ILE A C 1
ATOM 3631 O O . ILE A 1 503 ? 0.048 14.633 -44.393 1.00 46.65 503 ILE A O 1
ATOM 3636 N N . ASP A 1 504 ? -0.953 15.023 -42.426 1.00 41.45 504 ASP A N 1
ATOM 3637 C CA . ASP A 1 504 ? -0.893 13.640 -41.923 1.00 37.52 504 ASP A CA 1
ATOM 3638 C C . ASP A 1 504 ? -2.182 13.299 -41.197 1.00 41.78 504 ASP A C 1
ATOM 3639 O O . ASP A 1 504 ? -2.196 13.444 -40.009 1.00 45.82 504 ASP A O 1
ATOM 3644 N N . LYS A 1 505 ? -3.264 13.047 -41.913 1.00 36.95 505 LYS A N 1
ATOM 3645 C CA . LYS A 1 505 ? -4.537 12.520 -41.356 1.00 31.85 505 LYS A CA 1
ATOM 3646 C C . LYS A 1 505 ? -5.310 13.485 -40.464 1.00 30.02 505 LYS A C 1
ATOM 3647 O O . LYS A 1 505 ? -6.464 13.637 -40.708 1.00 37.45 505 LYS A O 1
ATOM 3653 N N . ASN A 1 506 ? -4.746 13.967 -39.370 1.00 36.42 506 ASN A N 1
ATOM 3654 C CA . ASN A 1 506 ? -5.517 14.885 -38.503 1.00 37.28 506 ASN A CA 1
ATOM 3655 C C . ASN A 1 506 ? -4.711 16.133 -38.192 1.00 40.94 506 ASN A C 1
ATOM 3656 O O . ASN A 1 506 ? -5.252 17.005 -37.566 1.00 37.83 506 ASN A O 1
ATOM 3661 N N . ILE A 1 507 ? -3.485 16.203 -38.677 1.00 39.54 507 ILE A N 1
ATOM 3662 C CA . ILE A 1 507 ? -2.616 17.369 -38.383 1.00 39.75 507 ILE A CA 1
ATOM 3663 C C . ILE A 1 507 ? -1.964 17.930 -39.650 1.00 42.05 507 ILE A C 1
ATOM 3664 O O . ILE A 1 507 ? -1.503 17.186 -40.448 1.00 39.13 507 ILE A O 1
ATOM 3669 N N . ILE A 1 508 ? -1.913 19.248 -39.761 1.00 41.43 508 ILE A N 1
ATOM 3670 C CA . ILE A 1 508 ? -1.279 19.948 -40.905 1.00 37.71 508 ILE A CA 1
ATOM 3671 C C . ILE A 1 508 ? -0.281 20.965 -40.352 1.00 33.64 508 ILE A C 1
ATOM 3672 O O . ILE A 1 508 ? -0.624 21.648 -39.440 1.00 41.17 508 ILE A O 1
ATOM 3677 N N . GLU A 1 509 ? 0.926 21.019 -40.892 1.00 34.45 509 GLU A N 1
ATOM 3678 C CA . GLU A 1 509 ? 1.942 22.008 -40.478 1.00 37.02 509 GLU A CA 1
ATOM 3679 C C . GLU A 1 509 ? 2.329 22.825 -41.701 1.00 37.97 509 GLU A C 1
ATOM 3680 O O . GLU A 1 509 ? 2.721 22.247 -42.648 1.00 37.81 509 GLU A O 1
ATOM 3686 N N . LEU A 1 510 ? 2.246 24.142 -41.618 1.00 34.79 510 LEU A N 1
ATOM 3687 C CA . LEU A 1 510 ? 2.540 25.060 -42.710 1.00 35.76 510 LEU A CA 1
ATOM 3688 C C . LEU A 1 510 ? 3.795 25.857 -42.369 1.00 38.55 510 LEU A C 1
ATOM 3689 O O . LEU A 1 510 ? 3.817 26.582 -41.371 1.00 41.00 510 LEU A O 1
ATOM 3694 N N . TYR A 1 511 ? 4.850 25.694 -43.180 1.00 43.23 511 TYR A N 1
ATOM 3695 C CA . TYR A 1 511 ? 6.129 26.382 -43.026 1.00 35.74 511 TYR A CA 1
ATOM 3696 C C . TYR A 1 511 ? 6.239 27.432 -44.124 1.00 37.59 511 TYR A C 1
ATOM 3697 O O . TYR A 1 511 ? 6.328 27.096 -45.310 1.00 38.89 511 TYR A O 1
ATOM 3706 N N . PHE A 1 512 ? 6.224 28.693 -43.728 1.00 36.85 512 PHE A N 1
ATOM 3707 C CA . PHE A 1 512 ? 6.311 29.827 -44.622 1.00 33.83 512 PHE A CA 1
ATOM 3708 C C . PHE A 1 512 ? 7.725 30.390 -44.624 1.00 32.86 512 PHE A C 1
ATOM 3709 O O . PHE A 1 512 ? 8.401 30.435 -43.577 1.00 39.39 512 PHE A O 1
ATOM 3717 N N . ASP A 1 513 ? 8.163 30.790 -45.817 1.00 30.73 513 ASP A N 1
ATOM 3718 C CA . ASP A 1 513 ? 9.413 31.515 -46.028 1.00 35.64 513 ASP A CA 1
ATOM 3719 C C . ASP A 1 513 ? 10.600 30.689 -45.578 1.00 33.73 513 ASP A C 1
ATOM 3720 O O . ASP A 1 513 ? 11.450 31.160 -44.830 1.00 46.39 513 ASP A O 1
ATOM 3725 N N . ASN A 1 514 ? 10.642 29.437 -46.026 1.00 38.02 514 ASN A N 1
ATOM 3726 C CA . ASN A 1 514 ? 11.718 28.499 -45.680 1.00 39.68 514 ASN A CA 1
ATOM 3727 C C . ASN A 1 514 ? 11.869 28.314 -44.172 1.00 41.95 514 ASN A C 1
ATOM 3728 O O . ASN A 1 514 ? 12.975 28.064 -43.678 1.00 43.39 514 ASN A O 1
ATOM 3733 N N . GLY A 1 515 ? 10.769 28.451 -43.428 1.00 37.40 515 GLY A N 1
ATOM 3734 C CA . GLY A 1 515 ? 10.745 28.092 -42.025 1.00 41.55 515 GLY A CA 1
ATOM 3735 C C . GLY A 1 515 ? 10.867 29.228 -41.038 1.00 42.39 515 GLY A C 1
ATOM 3736 O O . GLY A 1 515 ? 11.059 28.968 -39.836 1.00 39.49 515 GLY A O 1
ATOM 3737 N N . ASN A 1 516 ? 10.792 30.475 -41.511 1.00 44.16 516 ASN A N 1
ATOM 3738 C CA . ASN A 1 516 ? 10.801 31.629 -40.625 1.00 37.43 516 ASN A CA 1
ATOM 3739 C C . ASN A 1 516 ? 9.474 31.801 -39.941 1.00 38.13 516 ASN A C 1
ATOM 3740 O O . ASN A 1 516 ? 9.420 32.385 -38.852 1.00 44.90 516 ASN A O 1
ATOM 3745 N N . VAL A 1 517 ? 8.392 31.326 -40.558 1.00 41.05 517 VAL A N 1
ATOM 3746 C CA . VAL A 1 517 ? 7.093 31.353 -39.890 1.00 39.78 517 VAL A CA 1
ATOM 3747 C C . VAL A 1 517 ? 6.464 29.979 -40.020 1.00 40.19 517 VAL A C 1
ATOM 3748 O O . VAL A 1 517 ? 6.523 29.369 -41.079 1.00 41.86 517 VAL A O 1
ATOM 3752 N N . VAL A 1 518 ? 5.891 29.474 -38.944 1.00 41.58 518 VAL A N 1
ATOM 3753 C CA . VAL A 1 518 ? 5.382 28.107 -38.906 1.00 33.17 518 VAL A CA 1
ATOM 3754 C C . VAL A 1 518 ? 4.062 28.077 -38.146 1.00 32.86 518 VAL A C 1
ATOM 3755 O O . VAL A 1 518 ? 3.910 28.722 -37.104 1.00 38.31 518 VAL A O 1
ATOM 3759 N N . SER A 1 519 ? 3.110 27.308 -38.655 1.00 34.05 519 SER A N 1
ATOM 3760 C CA . SER A 1 519 ? 1.796 27.200 -38.036 1.00 34.40 519 SER A CA 1
ATOM 3761 C C . SER A 1 519 ? 1.364 25.743 -38.047 1.00 37.91 519 SER A C 1
ATOM 3762 O O . SER A 1 519 ? 1.335 25.124 -39.109 1.00 38.16 519 SER A O 1
ATOM 3765 N N . THR A 1 520 ? 0.994 25.210 -36.885 1.00 34.72 520 THR A N 1
ATOM 3766 C CA . THR A 1 520 ? 0.661 23.799 -36.727 1.00 37.74 520 THR A CA 1
ATOM 3767 C C . THR A 1 520 ? -0.751 23.680 -36.170 1.00 37.23 520 THR A C 1
ATOM 3768 O O . THR A 1 520 ? -1.058 24.261 -35.127 1.00 39.99 520 THR A O 1
ATOM 3772 N N . ASN A 1 521 ? -1.619 22.952 -36.865 1.00 37.78 521 ASN A N 1
ATOM 3773 C CA . ASN A 1 521 ? -2.986 22.811 -36.386 1.00 38.60 521 ASN A CA 1
ATOM 3774 C C . ASN A 1 521 ? -3.483 21.406 -36.687 1.00 36.54 521 ASN A C 1
ATOM 3775 O O . ASN A 1 521 ? -2.929 20.708 -37.533 1.00 38.51 521 ASN A O 1
ATOM 3780 N N . THR A 1 522 ? -4.480 20.971 -35.919 1.00 31.76 522 THR A N 1
ATOM 3781 C CA . THR A 1 522 ? -5.107 19.670 -36.102 1.00 37.78 522 THR A CA 1
ATOM 3782 C C . THR A 1 522 ? -6.452 19.847 -36.810 1.00 41.50 522 THR A C 1
ATOM 3783 O O . THR A 1 522 ? -7.186 20.807 -36.552 1.00 39.94 522 THR A O 1
ATOM 3787 N N . PHE A 1 523 ? -6.766 18.934 -37.720 1.00 39.08 523 PHE A N 1
ATOM 3788 C CA . PHE A 1 523 ? -8.103 18.857 -38.291 1.00 39.99 523 PHE A CA 1
ATOM 3789 C C . PHE A 1 523 ? -8.606 17.446 -38.069 1.00 34.88 523 PHE A C 1
ATOM 3790 O O . PHE A 1 523 ? -7.841 16.542 -37.735 1.00 29.94 523 PHE A O 1
ATOM 3798 N N . PHE A 1 524 ? -9.897 17.251 -38.272 1.00 37.09 524 PHE A N 1
ATOM 3799 C CA . PHE A 1 524 ? -10.484 15.925 -38.097 1.00 41.13 524 PHE A CA 1
ATOM 3800 C C . PHE A 1 524 ? -11.506 15.675 -39.199 1.00 46.65 524 PHE A C 1
ATOM 3801 O O . PHE A 1 524 ? -12.614 16.225 -39.181 1.00 44.15 524 PHE A O 1
ATOM 3809 N N . PHE A 1 525 ? -11.114 14.850 -40.162 1.00 48.22 525 PHE A N 1
ATOM 3810 C CA . PHE A 1 525 ? -12.051 14.343 -41.144 1.00 46.74 525 PHE A CA 1
ATOM 3811 C C . PHE A 1 525 ? -12.867 13.197 -40.546 1.00 53.94 525 PHE A C 1
ATOM 3812 O O . PHE A 1 525 ? -12.567 12.681 -39.461 1.00 53.71 525 PHE A O 1
ATOM 3820 N N . SER A 1 526 ? -13.919 12.800 -41.263 1.00 55.15 526 SER A N 1
ATOM 3821 C CA . SER A 1 526 ? -14.599 11.563 -40.911 1.00 52.26 526 SER A CA 1
ATOM 3822 C C . SER A 1 526 ? -13.664 10.369 -41.102 1.00 51.69 526 SER A C 1
ATOM 3823 O O . SER A 1 526 ? -12.683 10.410 -41.865 1.00 42.07 526 SER A O 1
ATOM 3826 N N . THR A 1 527 ? -13.972 9.300 -40.369 1.00 50.01 527 THR A N 1
ATOM 3827 C CA . THR A 1 527 ? -13.139 8.110 -40.404 1.00 48.82 527 THR A CA 1
ATOM 3828 C C . THR A 1 527 ? -13.022 7.551 -41.820 1.00 50.31 527 THR A C 1
ATOM 3829 O O . THR A 1 527 ? -14.024 7.375 -42.529 1.00 43.55 527 THR A O 1
ATOM 3833 N N . ASN A 1 528 ? -11.782 7.291 -42.227 1.00 44.15 528 ASN A N 1
ATOM 3834 C CA . ASN A 1 528 ? -11.418 6.753 -43.533 1.00 52.45 528 ASN A CA 1
ATOM 3835 C C . ASN A 1 528 ? -11.705 7.718 -44.670 1.00 58.68 528 ASN A C 1
ATOM 3836 O O . ASN A 1 528 ? -11.574 7.351 -45.848 1.00 56.49 528 ASN A O 1
ATOM 3841 N N . ASN A 1 529 ? -12.085 8.946 -44.345 1.00 60.97 529 ASN A N 1
ATOM 3842 C CA . ASN A 1 529 ? -12.015 10.055 -45.270 1.00 49.22 529 ASN A CA 1
ATOM 3843 C C . ASN A 1 529 ? -10.602 10.619 -45.263 1.00 50.82 529 ASN A C 1
ATOM 3844 O O . ASN A 1 529 ? -10.003 10.851 -44.207 1.00 56.93 529 ASN A O 1
ATOM 3849 N N . VAL A 1 530 ? -10.090 10.864 -46.455 1.00 52.85 530 VAL A N 1
ATOM 3850 C CA . VAL A 1 530 ? -8.679 11.114 -46.671 1.00 49.37 530 VAL A CA 1
ATOM 3851 C C . VAL A 1 530 ? -8.549 12.017 -47.880 1.00 55.09 530 VAL A C 1
ATOM 3852 O O . VAL A 1 530 ? -9.380 11.980 -48.795 1.00 63.35 530 VAL A O 1
ATOM 3856 N N . ILE A 1 531 ? -7.533 12.872 -47.849 1.00 47.90 531 ILE A N 1
ATOM 3857 C CA . ILE A 1 531 ? -7.364 13.895 -48.875 1.00 54.42 531 ILE A CA 1
ATOM 3858 C C . ILE A 1 531 ? -6.944 13.269 -50.198 1.00 59.51 531 ILE A C 1
ATOM 3859 O O . ILE A 1 531 ? -5.841 12.683 -50.304 1.00 60.28 531 ILE A O 1
ATOM 3864 N N . GLY A 1 532 ? -7.851 13.375 -51.192 1.00 53.28 532 GLY A N 1
ATOM 3865 C CA . GLY A 1 532 ? -7.584 12.715 -52.451 1.00 54.61 532 GLY A CA 1
ATOM 3866 C C . GLY A 1 532 ? -7.650 13.621 -53.665 1.00 55.15 532 GLY A C 1
ATOM 3867 O O . GLY A 1 532 ? -7.261 13.233 -54.772 1.00 55.62 532 GLY A O 1
ATOM 3868 N N . GLU A 1 533 ? -8.150 14.838 -53.467 1.00 59.61 533 GLU A N 1
ATOM 3869 C CA . GLU A 1 533 ? -8.251 15.843 -54.519 1.00 60.47 533 GLU A CA 1
ATOM 3870 C C . GLU A 1 533 ? -7.824 17.200 -53.974 1.00 53.77 533 GLU A C 1
ATOM 3871 O O . GLU A 1 533 ? -8.376 17.673 -52.976 1.00 54.83 533 GLU A O 1
ATOM 3877 N N . ILE A 1 534 ? -6.877 17.836 -54.657 1.00 50.12 534 ILE A N 1
ATOM 3878 C CA . ILE A 1 534 ? -6.456 19.200 -54.359 1.00 45.66 534 ILE A CA 1
ATOM 3879 C C . ILE A 1 534 ? -6.937 20.115 -55.474 1.00 47.22 534 ILE A C 1
ATOM 3880 O O . ILE A 1 534 ? -6.519 19.978 -56.627 1.00 53.23 534 ILE A O 1
ATOM 3885 N N . ASP A 1 535 ? -7.758 21.085 -55.120 1.00 49.93 535 ASP A N 1
ATOM 3886 C CA . ASP A 1 535 ? -8.493 21.894 -56.072 1.00 50.08 535 ASP A CA 1
ATOM 3887 C C . ASP A 1 535 ? -8.071 23.351 -55.929 1.00 51.36 535 ASP A C 1
ATOM 3888 O O . ASP A 1 535 ? -8.086 23.894 -54.819 1.00 50.95 535 ASP A O 1
ATOM 3893 N N . ILE A 1 536 ? -7.708 23.978 -57.046 1.00 53.05 536 ILE A N 1
ATOM 3894 C CA . ILE A 1 536 ? -7.201 25.352 -57.079 1.00 55.65 536 ILE A CA 1
ATOM 3895 C C . ILE A 1 536 ? -8.282 26.293 -57.612 1.00 50.75 536 ILE A C 1
ATOM 3896 O O . ILE A 1 536 ? -8.840 26.053 -58.687 1.00 47.06 536 ILE A O 1
ATOM 3901 N N . LYS A 1 537 ? -8.560 27.380 -56.884 1.00 46.97 537 LYS A N 1
ATOM 3902 C CA . LYS A 1 537 ? -9.650 28.282 -57.253 1.00 46.90 537 LYS A CA 1
ATOM 3903 C C . LYS A 1 537 ? -9.279 29.736 -56.951 1.00 46.41 537 LYS A C 1
ATOM 3904 O O . LYS A 1 537 ? -8.361 30.019 -56.179 1.00 45.98 537 LYS A O 1
ATOM 3910 N N . SER A 1 538 ? -9.988 30.667 -57.615 1.00 46.68 538 SER A N 1
ATOM 3911 C CA . SER A 1 538 ? -9.933 32.101 -57.341 1.00 45.87 538 SER A CA 1
ATOM 3912 C C . SER A 1 538 ? -11.020 32.839 -58.098 1.00 46.61 538 SER A C 1
ATOM 3913 O O . SER A 1 538 ? -11.111 32.706 -59.325 1.00 48.04 538 SER A O 1
ATOM 3916 N N . PRO A 1 539 ? -11.826 33.666 -57.423 1.00 46.39 539 PRO A N 1
ATOM 3917 C CA . PRO A 1 539 ? -12.898 34.378 -58.127 1.00 50.21 539 PRO A CA 1
ATOM 3918 C C . PRO A 1 539 ? -12.398 35.485 -59.035 1.00 49.80 539 PRO A C 1
ATOM 3919 O O . PRO A 1 539 ? -13.226 36.171 -59.643 1.00 54.48 539 PRO A O 1
ATOM 3923 N N . TYR A 1 540 ? -11.084 35.665 -59.175 1.00 46.22 540 TYR A N 1
ATOM 3924 C CA . TYR A 1 540 ? -10.531 36.730 -60.006 1.00 49.81 540 TYR A CA 1
ATOM 3925 C C . TYR A 1 540 ? -9.513 36.138 -60.975 1.00 47.30 540 TYR A C 1
ATOM 3926 O O . TYR A 1 540 ? -8.431 35.693 -60.572 1.00 48.52 540 TYR A O 1
ATOM 3935 N N . ASP A 1 541 ? -9.870 36.140 -62.253 1.00 46.64 541 ASP A N 1
ATOM 3936 C CA . ASP A 1 541 ? -9.083 35.454 -63.259 1.00 46.30 541 ASP A CA 1
ATOM 3937 C C . ASP A 1 541 ? -7.766 36.173 -63.513 1.00 48.12 541 ASP A C 1
ATOM 3938 O O . ASP A 1 541 ? -7.698 37.406 -63.553 1.00 50.21 541 ASP A O 1
ATOM 3943 N N . LYS A 1 542 ? -6.710 35.380 -63.628 1.00 40.17 542 LYS A N 1
ATOM 3944 C CA . LYS A 1 542 ? -5.364 35.863 -63.867 1.00 43.50 542 LYS A CA 1
ATOM 3945 C C . LYS A 1 542 ? -4.874 36.716 -62.699 1.00 43.67 542 LYS A C 1
ATOM 3946 O O . LYS A 1 542 ? -3.723 37.172 -62.702 1.00 43.35 542 LYS A O 1
ATOM 3952 N N . ALA A 1 543 ? -5.702 36.881 -61.661 1.00 39.69 543 ALA A N 1
ATOM 3953 C CA . ALA A 1 543 ? -5.272 37.649 -60.496 1.00 39.20 543 ALA A CA 1
ATOM 3954 C C . ALA A 1 543 ? -4.068 37.009 -59.816 1.00 44.03 543 ALA A C 1
ATOM 3955 O O . ALA A 1 543 ? -3.165 37.711 -59.350 1.00 44.91 543 ALA A O 1
ATOM 3957 N N . TYR A 1 544 ? -4.027 35.682 -59.746 1.00 45.07 544 TYR A N 1
ATOM 3958 C CA . TYR A 1 544 ? -2.877 35.011 -59.158 1.00 43.28 544 TYR A CA 1
ATOM 3959 C C . TYR A 1 544 ? -2.157 34.154 -60.183 1.00 42.23 544 TYR A C 1
ATOM 3960 O O . TYR A 1 544 ? -2.709 33.792 -61.222 1.00 47.70 544 TYR A O 1
ATOM 3969 N N . THR A 1 545 ? -0.917 33.811 -59.858 1.00 38.91 545 THR A N 1
ATOM 3970 C CA . THR A 1 545 ? -0.152 32.888 -60.677 1.00 42.71 545 THR A CA 1
ATOM 3971 C C . THR A 1 545 ? 0.652 31.958 -59.781 1.00 41.87 545 THR A C 1
ATOM 3972 O O . THR A 1 545 ? 1.362 32.414 -58.881 1.00 45.63 545 THR A O 1
ATOM 3976 N N . ILE A 1 546 ? 0.532 30.659 -60.027 1.00 41.30 546 ILE A N 1
ATOM 3977 C CA . ILE A 1 546 ? 1.290 29.640 -59.316 1.00 44.35 546 ILE A CA 1
ATOM 3978 C C . ILE A 1 546 ? 2.505 29.302 -60.169 1.00 44.16 546 ILE A C 1
ATOM 3979 O O . ILE A 1 546 ? 2.385 28.687 -61.235 1.00 44.49 546 ILE A O 1
ATOM 3984 N N . ASN A 1 547 ? 3.679 29.732 -59.711 1.00 44.47 547 ASN A N 1
ATOM 3985 C CA . ASN A 1 547 ? 4.907 29.352 -60.387 1.00 40.97 547 ASN A CA 1
ATOM 3986 C C . ASN A 1 547 ? 5.102 27.854 -60.310 1.00 43.39 547 ASN A C 1
ATOM 3987 O O . ASN A 1 547 ? 5.354 27.193 -61.321 1.00 52.94 547 ASN A O 1
ATOM 3992 N N . SER A 1 548 ? 4.938 27.298 -59.120 1.00 49.22 548 SER A N 1
ATOM 3993 C CA . SER A 1 548 ? 5.326 25.930 -58.820 1.00 48.44 548 SER A CA 1
ATOM 3994 C C . SER A 1 548 ? 4.359 25.394 -57.784 1.00 46.85 548 SER A C 1
ATOM 3995 O O . SER A 1 548 ? 3.949 26.127 -56.885 1.00 46.57 548 SER A O 1
ATOM 3998 N N . PHE A 1 549 ? 3.986 24.124 -57.929 1.00 50.96 549 PHE A N 1
ATOM 3999 C CA . PHE A 1 549 ? 3.146 23.455 -56.948 1.00 48.97 549 PHE A CA 1
ATOM 4000 C C . PHE A 1 549 ? 3.338 21.942 -57.012 1.00 52.90 549 PHE A C 1
ATOM 4001 O O . PHE A 1 549 ? 2.559 21.241 -57.668 1.00 53.94 549 PHE A O 1
ATOM 4009 N N . ASN A 1 550 ? 4.375 21.442 -56.339 1.00 51.81 550 ASN A N 1
ATOM 4010 C CA . ASN A 1 550 ? 4.596 20.012 -56.182 1.00 47.08 550 ASN A CA 1
ATOM 4011 C C . ASN A 1 550 ? 3.723 19.460 -55.057 1.00 51.50 550 ASN A C 1
ATOM 4012 O O . ASN A 1 550 ? 3.620 20.062 -53.987 1.00 55.45 550 ASN A O 1
ATOM 4017 N N . VAL A 1 551 ? 3.101 18.316 -55.294 1.00 51.23 551 VAL A N 1
ATOM 4018 C CA . VAL A 1 551 ? 2.541 17.471 -54.245 1.00 46.14 551 VAL A CA 1
ATOM 4019 C C . VAL A 1 551 ? 3.306 16.153 -54.273 1.00 46.43 551 VAL A C 1
ATOM 4020 O O . VAL A 1 551 ? 3.792 15.713 -55.318 1.00 49.01 551 VAL A O 1
ATOM 4024 N N . THR A 1 552 ? 3.422 15.520 -53.118 1.00 47.16 552 THR A N 1
ATOM 4025 C CA . THR A 1 552 ? 4.059 14.214 -53.039 1.00 44.15 552 THR A CA 1
ATOM 4026 C C . THR A 1 552 ? 3.309 13.387 -52.004 1.00 48.90 552 THR A C 1
ATOM 4027 O O . THR A 1 552 ? 3.498 13.586 -50.801 1.00 49.67 552 THR A O 1
ATOM 4031 N N . GLN A 1 553 ? 2.422 12.502 -52.469 1.00 46.74 553 GLN A N 1
ATOM 4032 C CA . GLN A 1 553 ? 1.718 11.623 -51.550 1.00 44.68 553 GLN A CA 1
ATOM 4033 C C . GLN A 1 553 ? 2.684 10.589 -50.988 1.00 43.70 553 GLN A C 1
ATOM 4034 O O . GLN A 1 553 ? 3.488 10.010 -51.732 1.00 50.12 553 GLN A O 1
ATOM 4040 N N . PHE A 1 554 ? 2.615 10.393 -49.669 1.00 42.36 554 PHE A N 1
ATOM 4041 C CA . PHE A 1 554 ? 3.453 9.445 -48.939 1.00 51.65 554 PHE A CA 1
ATOM 4042 C C . PHE A 1 554 ? 2.718 8.121 -48.869 1.00 51.64 554 PHE A C 1
ATOM 4043 O O . PHE A 1 554 ? 1.564 8.069 -48.427 1.00 43.78 554 PHE A O 1
ATOM 4051 N N . ASN A 1 555 ? 3.377 7.055 -49.289 1.00 52.71 555 ASN A N 1
ATOM 4052 C CA . ASN A 1 555 ? 2.720 5.754 -49.346 1.00 53.62 555 ASN A CA 1
ATOM 4053 C C . ASN A 1 555 ? 3.116 4.983 -48.089 1.00 55.69 555 ASN A C 1
ATOM 4054 O O . ASN A 1 555 ? 4.218 4.439 -47.981 1.00 51.01 555 ASN A O 1
ATOM 4059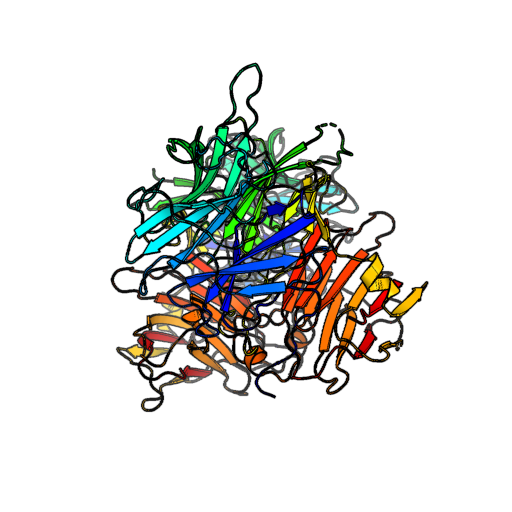 N N . VAL A 1 556 ? 2.191 4.998 -47.129 1.00 62.40 556 VAL A N 1
ATOM 4060 C CA . VAL A 1 556 ? 2.359 4.644 -45.723 1.00 63.71 556 VAL A CA 1
ATOM 4061 C C . VAL A 1 556 ? 0.949 4.602 -45.135 1.00 75.18 556 VAL A C 1
ATOM 4062 O O . VAL A 1 556 ? 0.722 4.143 -44.007 1.00 83.45 556 VAL A O 1
ATOM 4067 N N . THR B 1 33 ? -30.742 40.746 -47.375 1.00 76.64 33 THR B N 1
ATOM 4068 C CA . THR B 1 33 ? -30.090 39.612 -46.726 1.00 80.27 33 THR B CA 1
ATOM 4069 C C . THR B 1 33 ? -28.553 39.753 -46.839 1.00 78.68 33 THR B C 1
ATOM 4070 O O . THR B 1 33 ? -27.815 39.143 -46.044 1.00 73.40 33 THR B O 1
ATOM 4074 N N . THR B 1 34 ? -28.077 40.601 -47.772 1.00 72.08 34 THR B N 1
ATOM 4075 C CA . THR B 1 34 ? -26.646 40.695 -48.086 1.00 68.23 34 THR B CA 1
ATOM 4076 C C . THR B 1 34 ? -25.891 41.728 -47.246 1.00 68.66 34 THR B C 1
ATOM 4077 O O . THR B 1 34 ? -24.744 41.479 -46.841 1.00 57.53 34 THR B O 1
ATOM 4081 N N . PHE B 1 35 ? -26.501 42.888 -46.996 1.00 67.70 35 PHE B N 1
ATOM 4082 C CA . PHE B 1 35 ? -25.876 43.981 -46.267 1.00 53.69 35 PHE B CA 1
ATOM 4083 C C . PHE B 1 35 ? -26.614 44.221 -44.957 1.00 56.49 35 PHE B C 1
ATOM 4084 O O . PHE B 1 35 ? -27.846 44.275 -44.920 1.00 63.23 35 PHE B O 1
ATOM 4092 N N . SER B 1 36 ? -25.852 44.396 -43.889 1.00 54.75 36 SER B N 1
ATOM 4093 C CA . SER B 1 36 ? -26.378 44.428 -42.528 1.00 51.64 36 SER B CA 1
ATOM 4094 C C . SER B 1 36 ? -26.521 45.899 -42.125 1.00 54.41 36 SER B C 1
ATOM 4095 O O . SER B 1 36 ? -25.601 46.498 -41.577 1.00 52.09 36 SER B O 1
ATOM 4098 N N . LEU B 1 37 ? -27.686 46.499 -42.398 1.00 56.79 37 LEU B N 1
ATOM 4099 C CA . LEU B 1 37 ? -27.818 47.958 -42.315 1.00 54.39 37 LEU B CA 1
ATOM 4100 C C . LEU B 1 37 ? -28.166 48.471 -40.923 1.00 51.99 37 LEU B C 1
ATOM 4101 O O . LEU B 1 37 ? -28.764 49.546 -40.806 1.00 54.65 37 LEU B O 1
ATOM 4106 N N . ASN B 1 38 ? -27.793 47.742 -39.874 1.00 43.14 38 ASN B N 1
ATOM 4107 C CA . ASN B 1 38 ? -28.051 48.165 -38.500 1.00 48.07 38 ASN B CA 1
ATOM 4108 C C . ASN B 1 38 ? -26.914 49.057 -38.013 1.00 50.40 38 ASN B C 1
ATOM 4109 O O . ASN B 1 38 ? -25.780 48.588 -37.882 1.00 58.77 38 ASN B O 1
ATOM 4114 N N . ARG B 1 39 ? -27.218 50.393 -37.746 1.00 47.72 39 ARG B N 1
ATOM 4115 C CA . ARG B 1 39 ? -26.213 51.379 -37.332 1.00 44.37 39 ARG B CA 1
ATOM 4116 C C . ARG B 1 39 ? -26.123 51.458 -35.808 1.00 45.48 39 ARG B C 1
ATOM 4117 O O . ARG B 1 39 ? -27.158 51.505 -35.137 1.00 46.73 39 ARG B O 1
ATOM 4125 N N . PRO B 1 40 ? -24.912 51.448 -35.239 1.00 49.53 40 PRO B N 1
ATOM 4126 C CA . PRO B 1 40 ? -24.772 51.523 -33.775 1.00 50.43 40 PRO B CA 1
ATOM 4127 C C . PRO B 1 40 ? -25.260 52.846 -33.209 1.00 51.00 40 PRO B C 1
ATOM 4128 O O . PRO B 1 40 ? -25.043 53.909 -33.800 1.00 56.77 40 PRO B O 1
ATOM 4132 N N . SER B 1 41 ? -25.851 52.779 -32.007 1.00 51.21 41 SER B N 1
ATOM 4133 C CA . SER B 1 41 ? -26.530 53.913 -31.384 1.00 47.82 41 SER B CA 1
ATOM 4134 C C . SER B 1 41 ? -25.743 54.605 -30.290 1.00 50.19 41 SER B C 1
ATOM 4135 O O . SER B 1 41 ? -25.988 55.786 -30.044 1.00 61.77 41 SER B O 1
ATOM 4138 N N . VAL B 1 42 ? -24.834 53.922 -29.599 1.00 51.55 42 VAL B N 1
ATOM 4139 C CA . VAL B 1 42 ? -23.984 54.582 -28.614 1.00 46.90 42 VAL B CA 1
ATOM 4140 C C . VAL B 1 42 ? -22.516 54.571 -29.005 1.00 47.98 42 VAL B C 1
ATOM 4141 O O . VAL B 1 42 ? -21.690 55.129 -28.266 1.00 52.95 42 VAL B O 1
ATOM 4145 N N . HIS B 1 43 ? -22.161 53.973 -30.148 1.00 48.09 43 HIS B N 1
ATOM 4146 C CA . HIS B 1 43 ? -20.822 54.043 -30.728 1.00 40.19 43 HIS B CA 1
ATOM 4147 C C . HIS B 1 43 ? -20.845 54.960 -31.940 1.00 38.00 43 HIS B C 1
ATOM 4148 O O . HIS B 1 43 ? -21.789 54.924 -32.736 1.00 44.07 43 HIS B O 1
ATOM 4155 N N . PHE B 1 44 ? -19.789 55.749 -32.115 1.00 36.99 44 PHE B N 1
ATOM 4156 C CA . PHE B 1 44 ? -19.774 56.718 -33.204 1.00 39.05 44 PHE B CA 1
ATOM 4157 C C . PHE B 1 44 ? -19.500 56.083 -34.562 1.00 43.95 44 PHE B C 1
ATOM 4158 O O . PHE B 1 44 ? -18.500 55.382 -34.741 1.00 47.81 44 PHE B O 1
ATOM 4166 N N . THR B 1 45 ? -20.345 56.403 -35.539 1.00 39.76 45 THR B N 1
ATOM 4167 C CA . THR B 1 45 ? -20.144 56.053 -36.926 1.00 35.33 45 THR B CA 1
ATOM 4168 C C . THR B 1 45 ? -20.399 57.281 -37.787 1.00 37.18 45 THR B C 1
ATOM 4169 O O . THR B 1 45 ? -21.308 58.057 -37.485 1.00 41.21 45 THR B O 1
ATOM 4173 N N . PRO B 1 46 ? -19.649 57.480 -38.870 1.00 43.31 46 PRO B N 1
ATOM 4174 C CA . PRO B 1 46 ? -19.899 58.648 -39.723 1.00 45.60 46 PRO B CA 1
ATOM 4175 C C . PRO B 1 46 ? -21.239 58.521 -40.432 1.00 44.56 46 PRO B C 1
ATOM 4176 O O . PRO B 1 46 ? -21.817 57.436 -40.543 1.00 43.65 46 PRO B O 1
ATOM 4180 N N . SER B 1 47 ? -21.759 59.665 -40.878 1.00 42.40 47 SER B N 1
ATOM 4181 C CA . SER B 1 47 ? -22.995 59.631 -41.655 1.00 44.67 47 SER B CA 1
ATOM 4182 C C . SER B 1 47 ? -22.841 58.708 -42.856 1.00 42.38 47 SER B C 1
ATOM 4183 O O . SER B 1 47 ? -23.694 57.856 -43.116 1.00 42.42 47 SER B O 1
ATOM 4186 N N . HIS B 1 48 ? -21.761 58.880 -43.593 1.00 48.02 48 HIS B N 1
ATOM 4187 C CA . HIS B 1 48 ? -21.497 58.057 -44.791 1.00 48.80 48 HIS B CA 1
ATOM 4188 C C . HIS B 1 48 ? -20.003 58.043 -45.077 1.00 50.35 48 HIS B C 1
ATOM 4189 O O . HIS B 1 48 ? -19.300 58.823 -44.502 1.00 51.22 48 HIS B O 1
ATOM 4196 N N . GLY B 1 49 ? -19.541 57.157 -45.937 1.00 43.52 49 GLY B N 1
ATOM 4197 C CA . GLY B 1 49 ? -18.103 57.139 -46.221 1.00 41.48 49 GLY B CA 1
ATOM 4198 C C . GLY B 1 49 ? -17.319 56.185 -45.347 1.00 45.56 49 GLY B C 1
ATOM 4199 O O . GLY B 1 49 ? -17.895 55.476 -44.567 1.00 43.34 49 GLY B O 1
ATOM 4200 N N . TRP B 1 50 ? -16.003 56.214 -45.482 1.00 41.31 50 TRP B N 1
ATOM 4201 C CA . TRP B 1 50 ? -15.118 55.287 -44.754 1.00 34.43 50 TRP B CA 1
ATOM 4202 C C . TRP B 1 50 ? -14.468 55.993 -43.579 1.00 38.36 50 TRP B C 1
ATOM 4203 O O . TRP B 1 50 ? -13.949 57.043 -43.760 1.00 38.77 50 TRP B O 1
ATOM 4214 N N . MET B 1 51 ? -14.501 55.372 -42.413 1.00 37.80 51 MET B N 1
ATOM 4215 C CA . MET B 1 51 ? -13.887 55.951 -41.207 1.00 39.10 51 MET B CA 1
ATOM 4216 C C . MET B 1 51 ? -12.800 54.996 -40.751 1.00 43.89 51 MET B C 1
ATOM 4217 O O . MET B 1 51 ? -12.974 53.818 -40.845 1.00 42.17 51 MET B O 1
ATOM 4222 N N . ASN B 1 52 ? -11.774 55.567 -40.158 1.00 43.21 52 ASN B N 1
ATOM 4223 C CA . ASN B 1 52 ? -10.527 54.877 -39.793 1.00 41.43 52 ASN B CA 1
ATOM 4224 C C . ASN B 1 52 ? -10.142 55.472 -38.440 1.00 43.93 52 ASN B C 1
ATOM 4225 O O . ASN B 1 52 ? -10.960 56.073 -37.849 1.00 42.73 52 ASN B O 1
ATOM 4230 N N . ASP B 1 53 ? -8.903 55.286 -38.010 1.00 42.47 53 ASP B N 1
ATOM 4231 C CA . ASP B 1 53 ? -8.400 55.660 -36.666 1.00 46.54 53 ASP B CA 1
ATOM 4232 C C . ASP B 1 53 ? -8.860 56.985 -36.065 1.00 45.54 53 ASP B C 1
ATOM 4233 O O . ASP B 1 53 ? -9.149 57.891 -36.799 1.00 45.37 53 ASP B O 1
ATOM 4238 N N . PRO B 1 54 ? -9.034 57.053 -34.735 1.00 44.15 54 PRO B N 1
ATOM 4239 C CA . PRO B 1 54 ? -9.361 58.273 -34.032 1.00 45.83 54 PRO B CA 1
ATOM 4240 C C . PRO B 1 54 ? -8.241 59.312 -34.073 1.00 45.69 54 PRO B C 1
ATOM 4241 O O . PRO B 1 54 ? -7.142 58.966 -33.916 1.00 47.00 54 PRO B O 1
ATOM 4245 N N . ASN B 1 55 ? -8.582 60.580 -34.238 1.00 41.18 55 ASN B N 1
ATOM 4246 C CA . ASN B 1 55 ? -7.522 61.600 -34.389 1.00 47.05 55 ASN B CA 1
ATOM 4247 C C . ASN B 1 55 ? -7.874 62.888 -33.654 1.00 48.80 55 ASN B C 1
ATOM 4248 O O . ASN B 1 55 ? -9.036 63.151 -33.465 1.00 46.08 55 ASN B O 1
ATOM 4253 N N . GLY B 1 56 ? -6.858 63.608 -33.206 1.00 48.01 56 GLY B N 1
ATOM 4254 C CA . GLY B 1 56 ? -6.992 64.937 -32.593 1.00 47.83 56 GLY B CA 1
ATOM 4255 C C . GLY B 1 56 ? -8.000 64.993 -31.482 1.00 50.80 56 GLY B C 1
ATOM 4256 O O . GLY B 1 56 ? -8.754 65.928 -31.463 1.00 52.49 56 GLY B O 1
ATOM 4257 N N . LEU B 1 57 ? -8.014 64.022 -30.592 1.00 45.33 57 LEU B N 1
ATOM 4258 C CA . LEU B 1 57 ? -8.999 64.037 -29.537 1.00 43.35 57 LEU B CA 1
ATOM 4259 C C . LEU B 1 57 ? -8.671 65.077 -28.484 1.00 51.09 57 LEU B C 1
ATOM 4260 O O . LEU B 1 57 ? -7.570 65.057 -27.899 1.00 45.30 57 LEU B O 1
ATOM 4265 N N . TRP B 1 58 ? -9.625 65.985 -28.228 1.00 50.34 58 TRP B N 1
ATOM 4266 C CA . TRP B 1 58 ? -9.403 66.900 -27.113 1.00 54.79 58 TRP B CA 1
ATOM 4267 C C . TRP B 1 58 ? -10.732 67.256 -26.465 1.00 55.77 58 TRP B C 1
ATOM 4268 O O . TRP B 1 58 ? -11.816 66.907 -26.955 1.00 53.58 58 TRP B O 1
ATOM 4279 N N . TYR B 1 59 ? -10.625 67.940 -25.336 1.00 55.06 59 TYR B N 1
ATOM 4280 C CA . TYR B 1 59 ? -11.774 68.375 -24.560 1.00 53.78 59 TYR B CA 1
ATOM 4281 C C . TYR B 1 59 ? -11.793 69.896 -24.486 1.00 50.67 59 TYR B C 1
ATOM 4282 O O . TYR B 1 59 ? -10.812 70.522 -24.065 1.00 50.03 59 TYR B O 1
ATOM 4291 N N . ASP B 1 60 ? -12.918 70.479 -24.881 1.00 50.73 60 ASP B N 1
ATOM 4292 C CA . ASP B 1 60 ? -13.166 71.913 -24.773 1.00 58.74 60 ASP B CA 1
ATOM 4293 C C . ASP B 1 60 ? -13.829 72.199 -23.426 1.00 54.30 60 ASP B C 1
ATOM 4294 O O . ASP B 1 60 ? -15.027 71.961 -23.250 1.00 55.44 60 ASP B O 1
ATOM 4299 N N . ALA B 1 61 ? -13.043 72.695 -22.464 1.00 52.55 61 ALA B N 1
ATOM 4300 C CA . ALA B 1 61 ? -13.569 72.976 -21.131 1.00 56.33 61 ALA B CA 1
ATOM 4301 C C . ALA B 1 61 ? -14.437 74.234 -21.098 1.00 57.76 61 ALA B C 1
ATOM 4302 O O . ALA B 1 61 ? -15.290 74.360 -20.215 1.00 51.49 61 ALA B O 1
ATOM 4304 N N . LYS B 1 62 ? -14.238 75.164 -22.035 1.00 63.40 62 LYS B N 1
ATOM 4305 C CA . LYS B 1 62 ? -15.107 76.325 -22.183 1.00 56.24 62 LYS B CA 1
ATOM 4306 C C . LYS B 1 62 ? -16.516 75.898 -22.527 1.00 61.79 62 LYS B C 1
ATOM 4307 O O . LYS B 1 62 ? -17.453 76.156 -21.764 1.00 72.76 62 LYS B O 1
ATOM 4313 N N . GLU B 1 63 ? -16.674 75.261 -23.686 1.00 59.26 63 GLU B N 1
ATOM 4314 C CA . GLU B 1 63 ? -17.985 74.820 -24.136 1.00 54.18 63 GLU B CA 1
ATOM 4315 C C . GLU B 1 63 ? -18.369 73.464 -23.576 1.00 48.81 63 GLU B C 1
ATOM 4316 O O . GLU B 1 63 ? -19.522 73.054 -23.746 1.00 48.39 63 GLU B O 1
ATOM 4322 N N . GLU B 1 64 ? -17.435 72.780 -22.907 1.00 55.79 64 GLU B N 1
ATOM 4323 C CA . GLU B 1 64 ? -17.603 71.412 -22.402 1.00 55.04 64 GLU B CA 1
ATOM 4324 C C . GLU B 1 64 ? -17.999 70.438 -23.524 1.00 56.19 64 GLU B C 1
ATOM 4325 O O . GLU B 1 64 ? -18.967 69.669 -23.432 1.00 50.82 64 GLU B O 1
ATOM 4331 N N . ASP B 1 65 ? -17.214 70.470 -24.599 1.00 52.37 65 ASP B N 1
ATOM 4332 C CA . ASP B 1 65 ? -17.467 69.668 -25.791 1.00 57.70 65 ASP B CA 1
ATOM 4333 C C . ASP B 1 65 ? -16.300 68.700 -26.010 1.00 57.27 65 ASP B C 1
ATOM 4334 O O . ASP B 1 65 ? -15.135 69.113 -26.055 1.00 52.34 65 ASP B O 1
ATOM 4339 N N . TRP B 1 66 ? -16.603 67.416 -26.143 1.00 56.01 66 TRP B N 1
ATOM 4340 C CA . TRP B 1 66 ? -15.604 66.441 -26.554 1.00 53.85 66 TRP B CA 1
ATOM 4341 C C . TRP B 1 66 ? -15.443 66.466 -28.070 1.00 47.67 66 TRP B C 1
ATOM 4342 O O . TRP B 1 66 ? -16.436 66.344 -28.803 1.00 47.09 66 TRP B O 1
ATOM 4353 N N . HIS B 1 67 ? -14.203 66.608 -28.539 1.00 45.27 67 HIS B N 1
ATOM 4354 C CA . HIS B 1 67 ? -13.898 66.641 -29.963 1.00 48.82 67 HIS B CA 1
ATOM 4355 C C . HIS B 1 67 ? -13.192 65.358 -30.374 1.00 50.32 67 HIS B C 1
ATOM 4356 O O . HIS B 1 67 ? -12.146 64.990 -29.791 1.00 49.15 67 HIS B O 1
ATOM 4363 N N . LEU B 1 68 ? -13.768 64.708 -31.395 1.00 47.52 68 LEU B N 1
ATOM 4364 C CA . LEU B 1 68 ? -13.252 63.497 -32.012 1.00 45.13 68 LEU B CA 1
ATOM 4365 C C . LEU B 1 68 ? -12.991 63.760 -33.488 1.00 45.51 68 LEU B C 1
ATOM 4366 O O . LEU B 1 68 ? -13.835 64.334 -34.180 1.00 44.73 68 LEU B O 1
ATOM 4371 N N . TYR B 1 69 ? -11.825 63.359 -33.970 1.00 45.09 69 TYR B N 1
ATOM 4372 C CA . TYR B 1 69 ? -11.565 63.402 -35.397 1.00 45.22 69 TYR B CA 1
ATOM 4373 C C . TYR B 1 69 ? -11.213 62.001 -35.871 1.00 48.57 69 TYR B C 1
ATOM 4374 O O . TYR B 1 69 ? -10.767 61.140 -35.094 1.00 42.89 69 TYR B O 1
ATOM 4383 N N . TYR B 1 70 ? -11.455 61.774 -37.156 1.00 44.53 70 TYR B N 1
ATOM 4384 C CA . TYR B 1 70 ? -11.263 60.444 -37.701 1.00 43.08 70 TYR B CA 1
ATOM 4385 C C . TYR B 1 70 ? -10.713 60.468 -39.124 1.00 46.06 70 TYR B C 1
ATOM 4386 O O . TYR B 1 70 ? -11.085 61.316 -39.940 1.00 44.86 70 TYR B O 1
ATOM 4395 N N . GLN B 1 71 ? -9.826 59.523 -39.418 1.00 43.49 71 GLN B N 1
ATOM 4396 C CA . GLN B 1 71 ? -9.463 59.248 -40.805 1.00 41.52 71 GLN B CA 1
ATOM 4397 C C . GLN B 1 71 ? -10.712 58.990 -41.629 1.00 41.22 71 GLN B C 1
ATOM 4398 O O . GLN B 1 71 ? -11.528 58.141 -41.269 1.00 45.38 71 GLN B O 1
ATOM 4404 N N . TYR B 1 72 ? -10.860 59.707 -42.744 1.00 39.44 72 TYR B N 1
ATOM 4405 C CA . TYR B 1 72 ? -12.149 59.787 -43.419 1.00 38.09 72 TYR B CA 1
ATOM 4406 C C . TYR B 1 72 ? -11.996 59.843 -44.936 1.00 43.07 72 TYR B C 1
ATOM 4407 O O . TYR B 1 72 ? -11.214 60.641 -45.471 1.00 44.39 72 TYR B O 1
ATOM 4416 N N . ASN B 1 73 ? -12.755 59.010 -45.630 1.00 38.44 73 ASN B N 1
ATOM 4417 C CA . ASN B 1 73 ? -12.984 59.208 -47.055 1.00 39.26 73 ASN B CA 1
ATOM 4418 C C . ASN B 1 73 ? -14.478 59.386 -47.242 1.00 40.67 73 ASN B C 1
ATOM 4419 O O . ASN B 1 73 ? -15.252 58.455 -46.954 1.00 42.01 73 ASN B O 1
ATOM 4424 N N . PRO B 1 74 ? -14.932 60.569 -47.652 1.00 40.79 74 PRO B N 1
ATOM 4425 C CA . PRO B 1 74 ? -16.362 60.777 -47.907 1.00 43.19 74 PRO B CA 1
ATOM 4426 C C . PRO B 1 74 ? -16.825 60.319 -49.271 1.00 44.98 74 PRO B C 1
ATOM 4427 O O . PRO B 1 74 ? -18.042 60.213 -49.481 1.00 50.61 74 PRO B O 1
ATOM 4431 N N . ALA B 1 75 ? -15.911 60.051 -50.204 1.00 46.84 75 ALA B N 1
ATOM 4432 C CA . ALA B 1 75 ? -16.291 59.727 -51.572 1.00 34.92 75 ALA B CA 1
ATOM 4433 C C . ALA B 1 75 ? -16.601 58.254 -51.773 1.00 37.51 75 ALA B C 1
ATOM 4434 O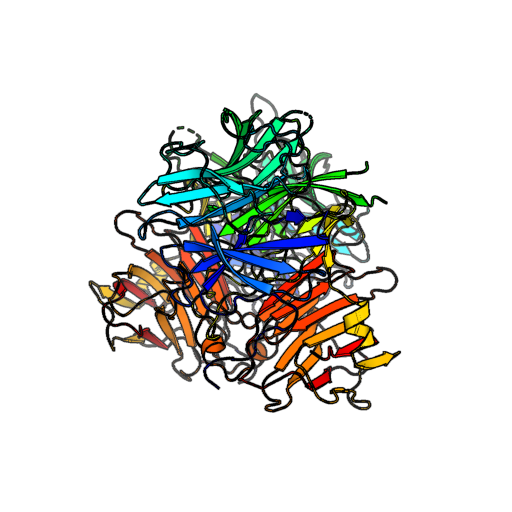 O . ALA B 1 75 ? -17.109 57.889 -52.836 1.00 46.09 75 ALA B O 1
ATOM 4436 N N . ALA B 1 76 ? -16.314 57.400 -50.793 1.00 42.29 76 ALA B N 1
ATOM 4437 C CA . ALA B 1 76 ? -16.686 55.991 -50.872 1.00 39.39 76 ALA B CA 1
ATOM 4438 C C . ALA B 1 76 ? -16.621 55.378 -49.481 1.00 41.32 76 ALA B C 1
ATOM 4439 O O . ALA B 1 76 ? -16.161 55.996 -48.524 1.00 41.65 76 ALA B O 1
ATOM 4441 N N . THR B 1 77 ? -17.079 54.136 -49.391 1.00 47.04 77 THR B N 1
ATOM 4442 C CA . THR B 1 77 ? -17.033 53.378 -48.154 1.00 42.51 77 THR B CA 1
ATOM 4443 C C . THR B 1 77 ? -15.776 52.519 -48.061 1.00 47.45 77 THR B C 1
ATOM 4444 O O . THR B 1 77 ? -15.758 51.523 -47.326 1.00 49.29 77 THR B O 1
ATOM 4448 N N . ILE B 1 78 ? -14.725 52.883 -48.793 1.00 43.35 78 ILE B N 1
ATOM 4449 C CA . ILE B 1 78 ? -13.427 52.234 -48.688 1.00 39.82 78 ILE B CA 1
ATOM 4450 C C . ILE B 1 78 ? -12.366 53.317 -48.605 1.00 42.24 78 ILE B C 1
ATOM 4451 O O . ILE B 1 78 ? -12.561 54.444 -49.071 1.00 47.79 78 ILE B O 1
ATOM 4456 N N . TRP B 1 79 ? -11.242 52.980 -47.991 1.00 43.12 79 TRP B N 1
ATOM 4457 C CA . TRP B 1 79 ? -10.142 53.927 -47.923 1.00 40.92 79 TRP B CA 1
ATOM 4458 C C . TRP B 1 79 ? -9.759 54.397 -49.328 1.00 47.37 79 TRP B C 1
ATOM 4459 O O . TRP B 1 79 ? -9.844 53.646 -50.308 1.00 50.36 79 TRP B O 1
ATOM 4470 N N . GLY B 1 80 ? -9.383 55.661 -49.424 1.00 44.35 80 GLY B N 1
ATOM 4471 C CA . GLY B 1 80 ? -8.970 56.236 -50.691 1.00 44.93 80 GLY B CA 1
ATOM 4472 C C . GLY B 1 80 ? -8.513 57.658 -50.483 1.00 44.40 80 GLY B C 1
ATOM 4473 O O . GLY B 1 80 ? -8.754 58.262 -49.434 1.00 45.27 80 GLY B O 1
ATOM 4474 N N . THR B 1 81 ? -7.842 58.185 -51.499 1.00 38.88 81 THR B N 1
ATOM 4475 C CA . THR B 1 81 ? -7.415 59.563 -51.343 1.00 42.16 81 THR B CA 1
ATOM 4476 C C . THR B 1 81 ? -8.235 60.468 -52.256 1.00 41.33 81 THR B C 1
ATOM 4477 O O . THR B 1 81 ? -8.810 60.006 -53.246 1.00 47.44 81 THR B O 1
ATOM 4481 N N . PRO B 1 82 ? -8.378 61.767 -51.910 1.00 46.44 82 PRO B N 1
ATOM 4482 C CA . PRO B 1 82 ? -7.823 62.410 -50.704 1.00 47.60 82 PRO B CA 1
ATOM 4483 C C . PRO B 1 82 ? -8.504 62.028 -49.381 1.00 40.76 82 PRO B C 1
ATOM 4484 O O . PRO B 1 82 ? -9.724 62.095 -49.251 1.00 43.56 82 PRO B O 1
ATOM 4488 N N . LEU B 1 83 ? -7.699 61.613 -48.411 1.00 37.42 83 LEU B N 1
ATOM 4489 C CA . LEU B 1 83 ? -8.178 61.327 -47.063 1.00 45.13 83 LEU B CA 1
ATOM 4490 C C . LEU B 1 83 ? -8.226 62.614 -46.243 1.00 44.82 83 LEU B C 1
ATOM 4491 O O . LEU B 1 83 ? -7.264 63.392 -46.243 1.00 44.89 83 LEU B O 1
ATOM 4496 N N . TYR B 1 84 ? -9.339 62.831 -45.543 1.00 41.14 84 TYR B N 1
ATOM 4497 C CA . TYR B 1 84 ? -9.519 63.976 -44.657 1.00 40.90 84 TYR B CA 1
ATOM 4498 C C . TYR B 1 84 ? -9.550 63.513 -43.205 1.00 43.27 84 TYR B C 1
ATOM 4499 O O . TYR B 1 84 ? -9.580 62.310 -42.914 1.00 43.03 84 TYR B O 1
ATOM 4508 N N . TRP B 1 85 ? -9.559 64.493 -42.289 1.00 43.23 85 TRP B N 1
ATOM 4509 C CA . TRP B 1 85 ? -10.012 64.284 -40.908 1.00 41.96 85 TRP B CA 1
ATOM 4510 C C . TRP B 1 85 ? -11.491 64.652 -40.821 1.00 46.99 85 TRP B C 1
ATOM 4511 O O . TRP B 1 85 ? -11.841 65.835 -40.842 1.00 49.78 85 TRP B O 1
ATOM 4522 N N . GLY B 1 86 ? -12.364 63.662 -40.709 1.00 48.26 86 GLY B N 1
ATOM 4523 C CA . GLY B 1 86 ? -13.725 63.943 -40.295 1.00 48.85 86 GLY B CA 1
ATOM 4524 C C . GLY B 1 86 ? -13.781 64.444 -38.861 1.00 51.31 86 GLY B C 1
ATOM 4525 O O . GLY B 1 86 ? -12.892 64.157 -38.045 1.00 49.24 86 GLY B O 1
ATOM 4526 N N . HIS B 1 87 ? -14.854 65.186 -38.546 1.00 47.82 87 HIS B N 1
ATOM 4527 C CA . HIS B 1 87 ? -14.997 65.837 -37.247 1.00 42.53 87 HIS B CA 1
ATOM 4528 C C . HIS B 1 87 ? -16.353 65.542 -36.615 1.00 47.43 87 HIS B C 1
ATOM 4529 O O . HIS B 1 87 ? -17.395 65.684 -37.266 1.00 46.49 87 HIS B O 1
ATOM 4536 N N . ALA B 1 88 ? -16.337 65.159 -35.336 1.00 48.94 88 ALA B N 1
ATOM 4537 C CA . ALA B 1 88 ? -17.546 64.935 -34.552 1.00 47.06 88 ALA B CA 1
ATOM 4538 C C . ALA B 1 88 ? -17.394 65.598 -33.187 1.00 47.77 88 ALA B C 1
ATOM 4539 O O . ALA B 1 88 ? -16.275 65.725 -32.663 1.00 49.22 88 ALA B O 1
ATOM 4541 N N . VAL B 1 89 ? -18.534 66.030 -32.615 1.00 49.74 89 VAL B N 1
ATOM 4542 C CA . VAL B 1 89 ? -18.571 66.677 -31.296 1.00 47.35 89 VAL B CA 1
ATOM 4543 C C . VAL B 1 89 ? -19.631 66.022 -30.411 1.00 47.80 89 VAL B C 1
ATOM 4544 O O . VAL B 1 89 ? -20.691 65.602 -30.899 1.00 47.73 89 VAL B O 1
ATOM 4548 N N . SER B 1 90 ? -19.347 65.930 -29.105 1.00 42.57 90 SER B N 1
ATOM 4549 C CA . SER B 1 90 ? -20.294 65.291 -28.188 1.00 44.99 90 SER B CA 1
ATOM 4550 C C . SER B 1 90 ? -20.228 65.886 -26.785 1.00 50.92 90 SER B C 1
ATOM 4551 O O . SER B 1 90 ? -19.161 66.268 -26.295 1.00 45.01 90 SER B O 1
ATOM 4554 N N . LYS B 1 91 ? -21.386 65.905 -26.119 1.00 50.15 91 LYS B N 1
ATOM 4555 C CA . LYS B 1 91 ? -21.447 66.405 -24.751 1.00 49.96 91 LYS B CA 1
ATOM 4556 C C . LYS B 1 91 ? -21.144 65.312 -23.736 1.00 47.74 91 LYS B C 1
ATOM 4557 O O . LYS B 1 91 ? -20.480 65.571 -22.728 1.00 48.33 91 LYS B O 1
ATOM 4563 N N . ASP B 1 92 ? -21.589 64.087 -24.004 1.00 43.50 92 ASP B N 1
ATOM 4564 C CA . ASP B 1 92 ? -21.534 63.012 -23.026 1.00 49.78 92 ASP B CA 1
ATOM 4565 C C . ASP B 1 92 ? -20.718 61.812 -23.496 1.00 53.58 92 ASP B C 1
ATOM 4566 O O . ASP B 1 92 ? -20.814 60.739 -22.883 1.00 51.06 92 ASP B O 1
ATOM 4571 N N . LEU B 1 93 ? -19.940 61.949 -24.577 1.00 51.16 93 LEU B N 1
ATOM 4572 C CA . LEU B 1 93 ? -19.224 60.816 -25.172 1.00 46.10 93 LEU B CA 1
ATOM 4573 C C . LEU B 1 93 ? -20.179 59.666 -25.500 1.00 50.04 93 LEU B C 1
ATOM 4574 O O . LEU B 1 93 ? -19.796 58.491 -25.478 1.00 54.18 93 LEU B O 1
ATOM 4579 N N . THR B 1 94 ? -21.447 59.991 -25.782 1.00 52.73 94 THR B N 1
ATOM 4580 C CA . THR B 1 94 ? -22.460 58.975 -26.068 1.00 47.85 94 THR B CA 1
ATOM 4581 C C . THR B 1 94 ? -23.254 59.289 -27.324 1.00 50.53 94 THR B C 1
ATOM 4582 O O . THR B 1 94 ? -23.544 58.376 -28.099 1.00 57.31 94 THR B O 1
ATOM 4586 N N . SER B 1 95 ? -23.610 60.553 -27.549 1.00 51.85 95 SER B N 1
ATOM 4587 C CA . SER B 1 95 ? -24.303 60.980 -28.757 1.00 46.70 95 SER B CA 1
ATOM 4588 C C . SER B 1 95 ? -23.401 61.975 -29.451 1.00 45.86 95 SER B C 1
ATOM 4589 O O . SER B 1 95 ? -22.854 62.863 -28.795 1.00 47.85 95 SER B O 1
ATOM 4592 N N . TRP B 1 96 ? -23.235 61.825 -30.762 1.00 45.85 96 TRP B N 1
ATOM 4593 C CA . TRP B 1 96 ? -22.256 62.606 -31.508 1.00 40.17 96 TRP B CA 1
ATOM 4594 C C . TRP B 1 96 ? -22.956 63.329 -32.637 1.00 42.46 96 TRP B C 1
ATOM 4595 O O . TRP B 1 96 ? -23.886 62.793 -33.244 1.00 47.10 96 TRP B O 1
ATOM 4606 N N . THR B 1 97 ? -22.492 64.539 -32.919 1.00 44.81 97 THR B N 1
ATOM 4607 C CA . THR B 1 97 ? -22.896 65.309 -34.088 1.00 44.75 97 THR B CA 1
ATOM 4608 C C . THR B 1 97 ? -21.731 65.261 -35.069 1.00 47.27 97 THR B C 1
ATOM 4609 O O . THR B 1 97 ? -20.610 65.643 -34.710 1.00 52.39 97 THR B O 1
ATOM 4613 N N . ASP B 1 98 ? -21.988 64.770 -36.284 1.00 46.13 98 ASP B N 1
ATOM 4614 C CA . ASP B 1 98 ? -20.962 64.619 -37.313 1.00 43.17 98 ASP B CA 1
ATOM 4615 C C . ASP B 1 98 ? -20.941 65.868 -38.191 1.00 42.45 98 ASP B C 1
ATOM 4616 O O . ASP B 1 98 ? -21.948 66.211 -38.808 1.00 46.21 98 ASP B O 1
ATOM 4621 N N . TYR B 1 99 ? -19.789 66.523 -38.284 1.00 50.49 99 TYR B N 1
ATOM 4622 C CA . TYR B 1 99 ? -19.631 67.776 -39.065 1.00 46.37 99 TYR B CA 1
ATOM 4623 C C . TYR B 1 99 ? -18.902 67.548 -40.389 1.00 48.73 99 TYR B C 1
ATOM 4624 O O . TYR B 1 99 ? -18.639 68.514 -41.072 1.00 43.99 99 TYR B O 1
ATOM 4633 N N . GLY B 1 100 ? -18.585 66.297 -40.711 1.00 45.45 100 GLY B N 1
ATOM 4634 C CA . GLY B 1 100 ? -17.915 65.907 -41.963 1.00 45.29 100 GLY B CA 1
ATOM 4635 C C . GLY B 1 100 ? -16.437 66.216 -42.060 1.00 47.61 100 GLY B C 1
ATOM 4636 O O . GLY B 1 100 ? -15.708 65.974 -41.122 1.00 45.22 100 GLY B O 1
ATOM 4637 N N . ALA B 1 101 ? -16.014 66.665 -43.230 1.00 43.79 101 ALA B N 1
ATOM 4638 C CA . ALA B 1 101 ? -14.595 66.927 -43.518 1.00 41.22 101 ALA B CA 1
ATOM 4639 C C . ALA B 1 101 ? -14.144 68.256 -42.932 1.00 43.32 101 ALA B C 1
ATOM 4640 O O . ALA B 1 101 ? -14.731 69.254 -43.248 1.00 52.61 101 ALA B O 1
ATOM 4642 N N . SER B 1 102 ? -13.085 68.234 -42.136 1.00 47.89 102 SER B N 1
ATOM 4643 C CA . SER B 1 102 ? -12.540 69.456 -41.520 1.00 43.92 102 SER B CA 1
ATOM 4644 C C . SER B 1 102 ? -11.072 69.615 -41.879 1.00 43.01 102 SER B C 1
ATOM 4645 O O . SER B 1 102 ? -10.764 70.589 -42.462 1.00 57.41 102 SER B O 1
ATOM 4648 N N . LEU B 1 103 ? -10.198 68.677 -41.575 1.00 45.43 103 LEU B N 1
ATOM 4649 C CA . LEU B 1 103 ? -8.784 68.922 -41.943 1.00 51.73 103 LEU B CA 1
ATOM 4650 C C . LEU B 1 103 ? -8.444 68.119 -43.187 1.00 48.38 103 LEU B C 1
ATOM 4651 O O . LEU B 1 103 ? -8.588 66.937 -43.143 1.00 46.57 103 LEU B O 1
ATOM 4656 N N . GLY B 1 104 ? -7.943 68.775 -44.224 1.00 49.53 104 GLY B N 1
ATOM 4657 C CA . GLY B 1 104 ? -7.644 68.110 -45.498 1.00 45.21 104 GLY B CA 1
ATOM 4658 C C . GLY B 1 104 ? -6.217 68.344 -45.912 1.00 48.35 104 GLY B C 1
ATOM 4659 O O . GLY B 1 104 ? -5.624 69.241 -45.382 1.00 49.51 104 GLY B O 1
ATOM 4660 N N . PRO B 1 105 ? -5.658 67.539 -46.832 1.00 47.29 105 PRO B N 1
ATOM 4661 C CA . PRO B 1 105 ? -4.280 67.622 -47.256 1.00 41.81 105 PRO B CA 1
ATOM 4662 C C . PRO B 1 105 ? -3.993 68.719 -48.280 1.00 44.16 105 PRO B C 1
ATOM 4663 O O . PRO B 1 105 ? -2.886 69.016 -48.497 1.00 47.19 105 PRO B O 1
ATOM 4667 N N . GLY B 1 106 ? -5.017 69.266 -48.903 1.00 44.94 106 GLY B N 1
ATOM 4668 C CA . GLY B 1 106 ? -4.764 70.338 -49.863 1.00 39.58 106 GLY B CA 1
ATOM 4669 C C . GLY B 1 106 ? -4.461 69.869 -51.262 1.00 49.69 106 GLY B C 1
ATOM 4670 O O . GLY B 1 106 ? -4.049 70.710 -52.029 1.00 54.57 106 GLY B O 1
ATOM 4671 N N . SER B 1 107 ? -4.614 68.584 -51.573 1.00 47.02 107 SER B N 1
ATOM 4672 C CA . SER B 1 107 ? -4.355 68.067 -52.943 1.00 43.48 107 SER B CA 1
ATOM 4673 C C . SER B 1 107 ? -5.109 66.760 -53.155 1.00 53.76 107 SER B C 1
ATOM 4674 O O . SER B 1 107 ? -5.421 66.143 -52.176 1.00 55.15 107 SER B O 1
ATOM 4677 N N . ASP B 1 108 ? -5.348 66.355 -54.399 1.00 54.69 108 ASP B N 1
ATOM 4678 C CA . ASP B 1 108 ? -6.127 65.145 -54.653 1.00 56.29 108 ASP B CA 1
ATOM 4679 C C . ASP B 1 108 ? -5.348 63.886 -54.270 1.00 58.82 108 ASP B C 1
ATOM 4680 O O . ASP B 1 108 ? -5.824 63.049 -53.494 1.00 60.03 108 ASP B O 1
ATOM 4685 N N . ASP B 1 109 ? -4.153 63.724 -54.828 1.00 60.37 109 ASP B N 1
ATOM 4686 C CA . ASP B 1 109 ? -3.380 62.510 -54.611 1.00 51.09 109 ASP B CA 1
ATOM 4687 C C . ASP B 1 109 ? -3.087 62.272 -53.137 1.00 51.87 109 ASP B C 1
ATOM 4688 O O . ASP B 1 109 ? -2.992 61.118 -52.701 1.00 60.84 109 ASP B O 1
ATOM 4693 N N . ALA B 1 110 ? -2.968 63.336 -52.352 1.00 53.14 110 ALA B N 1
ATOM 4694 C CA . ALA B 1 110 ? -2.362 63.269 -51.032 1.00 50.67 110 ALA B CA 1
ATOM 4695 C C . ALA B 1 110 ? -3.325 62.717 -49.975 1.00 47.75 110 ALA B C 1
ATOM 4696 O O . ALA B 1 110 ? -4.480 62.365 -50.242 1.00 41.84 110 ALA B O 1
ATOM 4698 N N . GLY B 1 111 ? -2.826 62.649 -48.743 1.00 42.82 111 GLY B N 1
ATOM 4699 C CA . GLY B 1 111 ? -3.612 62.155 -47.637 1.00 38.16 111 GLY B CA 1
ATOM 4700 C C . GLY B 1 111 ? -3.264 62.844 -46.335 1.00 42.64 111 GLY B C 1
ATOM 4701 O O . GLY B 1 111 ? -2.097 63.143 -46.075 1.00 42.66 111 GLY B O 1
ATOM 4702 N N . ALA B 1 112 ? -4.278 63.111 -45.510 1.00 45.90 112 ALA B N 1
ATOM 4703 C CA . ALA B 1 112 ? -4.117 63.740 -44.198 1.00 42.72 112 ALA B CA 1
ATOM 4704 C C . ALA B 1 112 ? -4.206 62.643 -43.145 1.00 42.22 112 ALA B C 1
ATOM 4705 O O . ALA B 1 112 ? -5.274 62.381 -42.589 1.00 45.02 112 ALA B O 1
ATOM 4707 N N . PHE B 1 113 ? -3.075 61.999 -42.865 1.00 43.08 113 PHE B N 1
ATOM 4708 C CA . PHE B 1 113 ? -3.059 60.805 -42.023 1.00 43.91 113 PHE B CA 1
ATOM 4709 C C . PHE B 1 113 ? -3.164 61.187 -40.551 1.00 38.75 113 PHE B C 1
ATOM 4710 O O . PHE B 1 113 ? -3.285 62.355 -40.197 1.00 40.89 113 PHE B O 1
ATOM 4718 N N . SER B 1 114 ? -3.091 60.182 -39.681 1.00 44.24 114 SER B N 1
ATOM 4719 C CA . SER B 1 114 ? -3.355 60.355 -38.252 1.00 47.38 114 SER B CA 1
ATOM 4720 C C . SER B 1 114 ? -2.493 61.450 -37.599 1.00 43.06 114 SER B C 1
ATOM 4721 O O . SER B 1 114 ? -1.435 61.864 -38.097 1.00 44.80 114 SER B O 1
ATOM 4724 N N . GLY B 1 115 ? -2.981 61.902 -36.451 1.00 47.10 115 GLY B N 1
ATOM 4725 C CA . GLY B 1 115 ? -2.306 62.881 -35.623 1.00 45.49 115 GLY B CA 1
ATOM 4726 C C . GLY B 1 115 ? -3.113 63.114 -34.364 1.00 45.92 115 GLY B C 1
ATOM 4727 O O . GLY B 1 115 ? -4.150 62.480 -34.126 1.00 46.86 115 GLY B O 1
ATOM 4728 N N . SER B 1 116 ? -2.625 64.049 -33.563 1.00 45.24 116 SER B N 1
ATOM 4729 C CA . SER B 1 116 ? -3.204 64.347 -32.263 1.00 45.44 116 SER B CA 1
ATOM 4730 C C . SER B 1 116 ? -3.463 65.850 -32.153 1.00 47.07 116 SER B C 1
ATOM 4731 O O . SER B 1 116 ? -3.162 66.635 -33.056 1.00 47.58 116 SER B O 1
ATOM 4734 N N . MET B 1 117 ? -4.053 66.248 -31.039 1.00 46.63 117 MET B N 1
ATOM 4735 C CA . MET B 1 117 ? -4.407 67.636 -30.827 1.00 43.89 117 MET B CA 1
ATOM 4736 C C . MET B 1 117 ? -3.893 68.065 -29.473 1.00 41.31 117 MET B C 1
ATOM 4737 O O . MET B 1 117 ? -3.983 67.312 -28.499 1.00 39.78 117 MET B O 1
ATOM 4742 N N . VAL B 1 118 ? -3.344 69.269 -29.416 1.00 44.96 118 VAL B N 1
ATOM 4743 C CA . VAL B 1 118 ? -2.885 69.827 -28.152 1.00 49.24 118 VAL B CA 1
ATOM 4744 C C . VAL B 1 118 ? -3.562 71.168 -27.952 1.00 50.16 118 VAL B C 1
ATOM 4745 O O . VAL B 1 118 ? -3.877 71.875 -28.917 1.00 48.75 118 VAL B O 1
ATOM 4749 N N . ILE B 1 119 ? -3.800 71.508 -26.687 1.00 49.01 119 ILE B N 1
ATOM 4750 C CA . ILE B 1 119 ? -4.332 72.818 -26.313 1.00 54.64 119 ILE B CA 1
ATOM 4751 C C . ILE B 1 119 ? -3.164 73.689 -25.848 1.00 55.43 119 ILE B C 1
ATOM 4752 O O . ILE B 1 119 ? -2.635 73.502 -24.744 1.00 55.50 119 ILE B O 1
ATOM 4757 N N . ASP B 1 120 ? -2.760 74.650 -26.690 1.00 51.04 120 ASP B N 1
ATOM 4758 C CA . ASP B 1 120 ? -1.572 75.475 -26.443 1.00 50.33 120 ASP B CA 1
ATOM 4759 C C . ASP B 1 120 ? -1.933 76.646 -25.531 1.00 53.38 120 ASP B C 1
ATOM 4760 O O . ASP B 1 120 ? -1.897 77.814 -25.921 1.00 58.02 120 ASP B O 1
ATOM 4765 N N . TYR B 1 121 ? -2.284 76.303 -24.292 1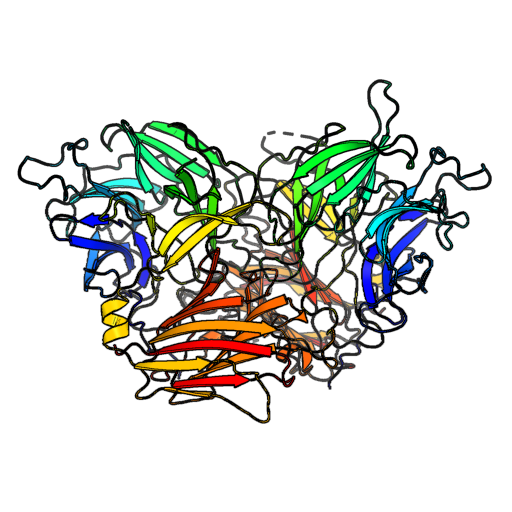.00 50.74 121 TYR B N 1
ATOM 4766 C CA . TYR B 1 121 ? -2.681 77.272 -23.277 1.00 54.17 121 TYR B CA 1
ATOM 4767 C C . TYR B 1 121 ? -1.876 78.571 -23.343 1.00 57.83 121 TYR B C 1
ATOM 4768 O O . TYR B 1 121 ? -2.413 79.610 -23.743 1.00 59.82 121 TYR B O 1
ATOM 4777 N N . ASN B 1 122 ? -0.585 78.515 -23.003 1.00 55.97 122 ASN B N 1
ATOM 4778 C CA . ASN B 1 122 ? 0.279 79.694 -22.940 1.00 52.05 122 ASN B CA 1
ATOM 4779 C C . ASN B 1 122 ? 0.805 80.151 -24.310 1.00 56.46 122 ASN B C 1
ATOM 4780 O O . ASN B 1 122 ? 1.875 80.769 -24.380 1.00 55.25 122 ASN B O 1
ATOM 4785 N N . ASN B 1 123 ? 0.060 79.875 -25.388 1.00 54.36 123 ASN B N 1
ATOM 4786 C CA . ASN B 1 123 ? 0.386 80.266 -26.774 1.00 52.28 123 ASN B CA 1
ATOM 4787 C C . ASN B 1 123 ? 1.893 80.174 -27.073 1.00 52.25 123 ASN B C 1
ATOM 4788 O O . ASN B 1 123 ? 2.573 81.157 -27.374 1.00 46.68 123 ASN B O 1
ATOM 4793 N N . THR B 1 124 ? 2.412 78.947 -26.964 1.00 56.38 124 THR B N 1
ATOM 4794 C CA . THR B 1 124 ? 3.806 78.674 -27.300 1.00 51.74 124 THR B CA 1
ATOM 4795 C C . THR B 1 124 ? 4.005 78.586 -28.797 1.00 44.22 124 THR B C 1
ATOM 4796 O O . THR B 1 124 ? 5.145 78.612 -29.266 1.00 45.56 124 THR B O 1
ATOM 4800 N N . SER B 1 125 ? 2.915 78.494 -29.543 1.00 46.61 125 SER B N 1
ATOM 4801 C CA . SER B 1 125 ? 2.972 78.365 -30.985 1.00 52.29 125 SER B CA 1
ATOM 4802 C C . SER B 1 125 ? 3.065 79.709 -31.698 1.00 57.52 125 SER B C 1
ATOM 4803 O O . SER B 1 125 ? 3.403 79.733 -32.886 1.00 56.26 125 SER B O 1
ATOM 4806 N N . GLY B 1 126 ? 2.779 80.817 -31.008 1.00 50.99 126 GLY B N 1
ATOM 4807 C CA . GLY B 1 126 ? 2.712 82.113 -31.654 1.00 55.98 126 GLY B CA 1
ATOM 4808 C C . GLY B 1 126 ? 1.559 82.292 -32.623 1.00 64.28 126 GLY B C 1
ATOM 4809 O O . GLY B 1 126 ? 1.630 83.157 -33.507 1.00 61.32 126 GLY B O 1
ATOM 4810 N N . PHE B 1 127 ? 0.496 81.491 -32.490 1.00 63.43 127 PHE B N 1
ATOM 4811 C CA . PHE B 1 127 ? -0.636 81.531 -33.411 1.00 64.45 127 PHE B CA 1
ATOM 4812 C C . PHE B 1 127 ? -1.841 82.278 -32.864 1.00 63.31 127 PHE B C 1
ATOM 4813 O O . PHE B 1 127 ? -2.733 82.618 -33.643 1.00 69.68 127 PHE B O 1
ATOM 4821 N N . PHE B 1 128 ? -1.928 82.490 -31.554 1.00 64.12 128 PHE B N 1
ATOM 4822 C CA . PHE B 1 128 ? -3.186 82.846 -30.904 1.00 64.33 128 PHE B CA 1
ATOM 4823 C C . PHE B 1 128 ? -3.085 84.227 -30.267 1.00 64.99 128 PHE B C 1
ATOM 4824 O O . PHE B 1 128 ? -2.342 84.407 -29.298 1.00 68.83 128 PHE B O 1
ATOM 4832 N N . ASN B 1 129 ? -3.833 85.198 -30.805 1.00 79.12 129 ASN B N 1
ATOM 4833 C CA . ASN B 1 129 ? -4.029 86.472 -30.111 1.00 63.17 129 ASN B CA 1
ATOM 4834 C C . ASN B 1 129 ? -4.908 86.225 -28.877 1.00 64.26 129 ASN B C 1
ATOM 4835 O O . ASN B 1 129 ? -5.468 85.139 -28.704 1.00 71.81 129 ASN B O 1
ATOM 4840 N N . SER B 1 130 ? -5.026 87.223 -27.994 1.00 68.05 130 SER B N 1
ATOM 4841 C CA . SER B 1 130 ? -5.725 86.922 -26.746 1.00 60.99 130 SER B CA 1
ATOM 4842 C C . SER B 1 130 ? -7.244 86.823 -26.915 1.00 61.64 130 SER B C 1
ATOM 4843 O O . SER B 1 130 ? -7.929 86.461 -25.953 1.00 68.26 130 SER B O 1
ATOM 4846 N N . SER B 1 131 ? -7.808 87.118 -28.093 1.00 62.10 131 SER B N 1
ATOM 4847 C CA . SER B 1 131 ? -9.244 86.913 -28.244 1.00 66.19 131 SER B CA 1
ATOM 4848 C C . SER B 1 131 ? -9.590 85.433 -28.275 1.00 65.01 131 SER B C 1
ATOM 4849 O O . SER B 1 131 ? -10.741 85.064 -28.040 1.00 66.21 131 SER B O 1
ATOM 4852 N N . VAL B 1 132 ? -8.615 84.586 -28.561 1.00 65.46 132 VAL B N 1
ATOM 4853 C CA . VAL B 1 132 ? -8.796 83.144 -28.512 1.00 64.39 132 VAL B CA 1
ATOM 4854 C C . VAL B 1 132 ? -8.629 82.707 -27.067 1.00 59.49 132 VAL B C 1
ATOM 4855 O O . VAL B 1 132 ? -7.588 82.957 -26.456 1.00 63.01 132 VAL B O 1
ATOM 4859 N N . ASP B 1 133 ? -9.646 82.061 -26.520 1.00 56.99 133 ASP B N 1
ATOM 4860 C CA . ASP B 1 133 ? -9.552 81.573 -25.153 1.00 56.80 133 ASP B CA 1
ATOM 4861 C C . ASP B 1 133 ? -8.380 80.597 -25.049 1.00 61.47 133 ASP B C 1
ATOM 4862 O O . ASP B 1 133 ? -8.119 79.837 -25.995 1.00 56.07 133 ASP B O 1
ATOM 4867 N N . PRO B 1 134 ? -7.594 80.660 -23.957 1.00 65.44 134 PRO B N 1
ATOM 4868 C CA . PRO B 1 134 ? -6.578 79.620 -23.715 1.00 64.91 134 PRO B CA 1
ATOM 4869 C C . PRO B 1 134 ? -7.086 78.192 -23.805 1.00 62.01 134 PRO B C 1
ATOM 4870 O O . PRO B 1 134 ? -6.406 77.328 -24.384 1.00 59.83 134 PRO B O 1
ATOM 4874 N N . ARG B 1 135 ? -8.264 77.922 -23.241 1.00 59.14 135 ARG B N 1
ATOM 4875 C CA . ARG B 1 135 ? -8.819 76.577 -23.228 1.00 56.16 135 ARG B CA 1
ATOM 4876 C C . ARG B 1 135 ? -9.167 76.072 -24.624 1.00 58.66 135 ARG B C 1
ATOM 4877 O O . ARG B 1 135 ? -9.537 74.899 -24.770 1.00 58.27 135 ARG B O 1
ATOM 4885 N N . GLN B 1 136 ? -9.054 76.924 -25.644 1.00 57.60 136 GLN B N 1
ATOM 4886 C CA . GLN B 1 136 ? -9.502 76.624 -26.998 1.00 55.82 136 GLN B CA 1
ATOM 4887 C C . GLN B 1 136 ? -8.383 76.723 -28.029 1.00 56.22 136 GLN B C 1
ATOM 4888 O O . GLN B 1 136 ? -8.651 76.615 -29.232 1.00 55.94 136 GLN B O 1
ATOM 4894 N N . ARG B 1 137 ? -7.145 76.961 -27.596 1.00 54.81 137 ARG B N 1
ATOM 4895 C CA . ARG B 1 137 ? -6.022 77.172 -28.510 1.00 59.73 137 ARG B CA 1
ATOM 4896 C C . ARG B 1 137 ? -5.533 75.822 -29.035 1.00 63.64 137 ARG B C 1
ATOM 4897 O O . ARG B 1 137 ? -4.545 75.247 -28.559 1.00 58.12 137 ARG B O 1
ATOM 4905 N N . ALA B 1 138 ? -6.232 75.329 -30.065 1.00 57.23 138 ALA B N 1
ATOM 4906 C CA . ALA B 1 138 ? -6.097 73.957 -30.539 1.00 52.34 138 ALA B CA 1
ATOM 4907 C C . ALA B 1 138 ? -5.120 73.889 -31.712 1.00 53.26 138 ALA B C 1
ATOM 4908 O O . ALA B 1 138 ? -5.301 74.577 -32.724 1.00 52.56 138 ALA B O 1
ATOM 4910 N N . VAL B 1 139 ? -4.094 73.050 -31.574 1.00 56.08 139 VAL B N 1
ATOM 4911 C CA . VAL B 1 139 ? -3.138 72.767 -32.641 1.00 54.58 139 VAL B CA 1
ATOM 4912 C C . VAL B 1 139 ? -3.161 71.268 -32.925 1.00 58.09 139 VAL B C 1
ATOM 4913 O O . VAL B 1 139 ? -2.917 70.448 -32.022 1.00 51.66 139 VAL B O 1
ATOM 4917 N N . ALA B 1 140 ? -3.468 70.923 -34.179 1.00 55.22 140 ALA B N 1
ATOM 4918 C CA . ALA B 1 140 ? -3.387 69.564 -34.691 1.00 47.05 140 ALA B CA 1
ATOM 4919 C C . ALA B 1 140 ? -1.977 69.284 -35.191 1.00 45.59 140 ALA B C 1
ATOM 4920 O O . ALA B 1 140 ? -1.426 70.065 -35.979 1.00 50.21 140 ALA B O 1
ATOM 4922 N N . VAL B 1 141 ? -1.394 68.184 -34.720 1.00 44.21 141 VAL B N 1
ATOM 4923 C CA . VAL B 1 141 ? -0.106 67.683 -35.197 1.00 49.50 141 VAL B CA 1
ATOM 4924 C C . VAL B 1 141 ? -0.388 66.390 -35.954 1.00 48.53 141 VAL B C 1
ATOM 4925 O O . VAL B 1 141 ? -0.805 65.398 -35.341 1.00 46.19 141 VAL B O 1
ATOM 4929 N N . TRP B 1 142 ? -0.150 66.380 -37.272 1.00 42.41 142 TRP B N 1
ATOM 4930 C CA . TRP B 1 142 ? -0.664 65.316 -38.124 1.00 40.48 142 TRP B CA 1
ATOM 4931 C C . TRP B 1 142 ? 0.364 64.928 -39.173 1.00 44.81 142 TRP B C 1
ATOM 4932 O O . TRP B 1 142 ? 1.319 65.659 -39.424 1.00 46.39 142 TRP B O 1
ATOM 4943 N N . THR B 1 143 ? 0.155 63.769 -39.808 1.00 43.51 143 THR B N 1
ATOM 4944 C CA . THR B 1 143 ? 1.039 63.295 -40.874 1.00 40.80 143 THR B CA 1
ATOM 4945 C C . THR B 1 143 ? 0.481 63.631 -42.256 1.00 39.89 143 THR B C 1
ATOM 4946 O O . THR B 1 143 ? -0.654 63.264 -42.581 1.00 40.21 143 THR B O 1
ATOM 4950 N N . LEU B 1 144 ? 1.280 64.298 -43.085 1.00 42.53 144 LEU B N 1
ATOM 4951 C CA . LEU B 1 144 ? 0.952 64.440 -44.503 1.00 43.75 144 LEU B CA 1
ATOM 4952 C C . LEU B 1 144 ? 1.612 63.296 -45.263 1.00 40.74 144 LEU B C 1
ATOM 4953 O O . LEU B 1 144 ? 2.836 63.094 -45.186 1.00 45.24 144 LEU B O 1
ATOM 4958 N N . SER B 1 145 ? 0.792 62.518 -45.927 1.00 36.21 145 SER B N 1
ATOM 4959 C CA . SER B 1 145 ? 1.233 61.414 -46.756 1.00 43.02 145 SER B CA 1
ATOM 4960 C C . SER B 1 145 ? 0.932 61.824 -48.180 1.00 46.93 145 SER B C 1
ATOM 4961 O O . SER B 1 145 ? -0.240 61.935 -48.564 1.00 44.98 145 SER B O 1
ATOM 4964 N N . LYS B 1 146 ? 1.980 62.079 -48.953 1.00 45.41 146 LYS B N 1
ATOM 4965 C CA . LYS B 1 146 ? 1.760 62.477 -50.332 1.00 52.15 146 LYS B CA 1
ATOM 4966 C C . LYS B 1 146 ? 2.853 61.879 -51.195 1.00 56.28 146 LYS B C 1
ATOM 4967 O O . LYS B 1 146 ? 4.043 62.057 -50.905 1.00 56.68 146 LYS B O 1
ATOM 4973 N N . GLY B 1 147 ? 2.438 61.175 -52.253 1.00 53.34 147 GLY B N 1
ATOM 4974 C CA . GLY B 1 147 ? 3.348 60.393 -53.052 1.00 51.31 147 GLY B CA 1
ATOM 4975 C C . GLY B 1 147 ? 4.163 59.496 -52.146 1.00 56.23 147 GLY B C 1
ATOM 4976 O O . GLY B 1 147 ? 3.614 58.727 -51.346 1.00 58.58 147 GLY B O 1
ATOM 4977 N N . PRO B 1 148 ? 5.489 59.612 -52.212 1.00 50.83 148 PRO B N 1
ATOM 4978 C CA . PRO B 1 148 ? 6.353 58.766 -51.381 1.00 50.92 148 PRO B CA 1
ATOM 4979 C C . PRO B 1 148 ? 6.703 59.344 -50.022 1.00 46.93 148 PRO B C 1
ATOM 4980 O O . PRO B 1 148 ? 7.446 58.694 -49.286 1.00 54.62 148 PRO B O 1
ATOM 4984 N N . SER B 1 149 ? 6.209 60.523 -49.662 1.00 47.74 149 SER B N 1
ATOM 4985 C CA . SER B 1 149 ? 6.632 61.188 -48.437 1.00 42.31 149 SER B CA 1
ATOM 4986 C C . SER B 1 149 ? 5.609 61.032 -47.316 1.00 45.87 149 SER B C 1
ATOM 4987 O O . SER B 1 149 ? 4.389 61.059 -47.545 1.00 47.38 149 SER B O 1
ATOM 4990 N N . GLN B 1 150 ? 6.119 60.924 -46.092 1.00 40.54 150 GLN B N 1
ATOM 4991 C CA . GLN B 1 150 ? 5.300 60.997 -44.887 1.00 46.22 150 GLN B CA 1
ATOM 4992 C C . GLN B 1 150 ? 6.002 61.889 -43.874 1.00 47.95 150 GLN B C 1
ATOM 4993 O O . GLN B 1 150 ? 7.046 61.512 -43.321 1.00 50.38 150 GLN B O 1
ATOM 4999 N N . ALA B 1 151 ? 5.429 63.067 -43.634 1.00 42.87 151 ALA B N 1
ATOM 5000 C CA . ALA B 1 151 ? 6.080 64.047 -42.776 1.00 45.42 151 ALA B CA 1
ATOM 5001 C C . ALA B 1 151 ? 5.047 64.699 -41.865 1.00 44.62 151 ALA B C 1
ATOM 5002 O O . ALA B 1 151 ? 3.867 64.767 -42.205 1.00 43.39 151 ALA B O 1
ATOM 5004 N N . GLN B 1 152 ? 5.490 65.183 -40.707 1.00 40.92 152 GLN B N 1
ATOM 5005 C CA . GLN B 1 152 ? 4.579 65.784 -39.730 1.00 43.31 152 GLN B CA 1
ATOM 5006 C C . GLN B 1 152 ? 4.364 67.273 -40.003 1.00 50.25 152 GLN B C 1
ATOM 5007 O O . GLN B 1 152 ? 5.321 68.062 -40.048 1.00 52.09 152 GLN B O 1
ATOM 5013 N N . HIS B 1 153 ? 3.101 67.650 -40.160 1.00 45.20 153 HIS B N 1
ATOM 5014 C CA . HIS B 1 153 ? 2.641 69.019 -40.286 1.00 45.77 153 HIS B CA 1
ATOM 5015 C C . HIS B 1 153 ? 1.880 69.426 -39.029 1.00 46.80 153 HIS B C 1
ATOM 5016 O O . HIS B 1 153 ? 1.502 68.583 -38.208 1.00 46.67 153 HIS B O 1
ATOM 5023 N N . ILE B 1 154 ? 1.695 70.737 -38.851 1.00 55.33 154 ILE B N 1
ATOM 5024 C CA . ILE B 1 154 ? 0.764 71.250 -37.849 1.00 51.83 154 ILE B CA 1
ATOM 5025 C C . ILE B 1 154 ? -0.190 72.228 -38.512 1.00 47.81 154 ILE B C 1
ATOM 5026 O O . ILE B 1 154 ? 0.203 73.026 -39.371 1.00 51.05 154 ILE B O 1
ATOM 5031 N N . SER B 1 155 ? -1.451 72.129 -38.131 1.00 49.18 155 SER B N 1
ATOM 5032 C CA . SER B 1 155 ? -2.474 73.110 -38.439 1.00 50.90 155 SER B CA 1
ATOM 5033 C C . SER B 1 155 ? -3.086 73.583 -37.117 1.00 54.82 155 SER B C 1
ATOM 5034 O O . SER B 1 155 ? -2.855 72.996 -36.057 1.00 54.60 155 SER B O 1
ATOM 5037 N N . TYR B 1 156 ? -3.842 74.679 -37.157 1.00 60.41 156 TYR B N 1
ATOM 5038 C CA . TYR B 1 156 ? -4.414 75.233 -35.933 1.00 57.74 156 TYR B CA 1
ATOM 5039 C C . TYR B 1 156 ? -5.771 75.835 -36.250 1.00 55.19 156 TYR B C 1
ATOM 5040 O O . TYR B 1 156 ? -6.055 76.203 -37.394 1.00 54.85 156 TYR B O 1
ATOM 5049 N N . SER B 1 157 ? -6.606 75.923 -35.215 1.00 52.74 157 SER B N 1
ATOM 5050 C CA . SER B 1 157 ? -7.977 76.396 -35.334 1.00 55.64 157 SER B CA 1
ATOM 5051 C C . SER B 1 157 ? -8.166 77.676 -34.527 1.00 58.56 157 SER B C 1
ATOM 5052 O O . SER B 1 157 ? -7.616 77.823 -33.430 1.00 55.09 157 SER B O 1
ATOM 5055 N N . LEU B 1 158 ? -8.950 78.600 -35.086 1.00 59.40 158 LEU B N 1
ATOM 5056 C CA . LEU B 1 158 ? -9.357 79.828 -34.417 1.00 51.47 158 LEU B CA 1
ATOM 5057 C C . LEU B 1 158 ? -10.850 79.855 -34.119 1.00 55.71 158 LEU B C 1
ATOM 5058 O O . LEU B 1 158 ? -11.362 80.877 -33.646 1.00 61.90 158 LEU B O 1
ATOM 5063 N N . ASP B 1 159 ? -11.566 78.766 -34.382 1.00 49.53 159 ASP B N 1
ATOM 5064 C CA . ASP B 1 159 ? -12.976 78.681 -34.042 1.00 45.10 159 ASP B CA 1
ATOM 5065 C C . ASP B 1 159 ? -13.241 77.439 -33.219 1.00 50.75 159 ASP B C 1
ATOM 5066 O O . ASP B 1 159 ? -14.282 76.796 -33.351 1.00 53.92 159 ASP B O 1
ATOM 5071 N N . GLY B 1 160 ? -12.299 77.091 -32.345 1.00 54.94 160 GLY B N 1
ATOM 5072 C CA . GLY B 1 160 ? -12.507 76.011 -31.398 1.00 48.31 160 GLY B CA 1
ATOM 5073 C C . GLY B 1 160 ? -12.522 74.621 -31.997 1.00 49.94 160 GLY B C 1
ATOM 5074 O O . GLY B 1 160 ? -13.164 73.720 -31.443 1.00 54.97 160 GLY B O 1
ATOM 5075 N N . GLY B 1 161 ? -11.848 74.419 -33.122 1.00 46.47 161 GLY B N 1
ATOM 5076 C CA . GLY B 1 161 ? -11.639 73.088 -33.652 1.00 55.90 161 GLY B CA 1
ATOM 5077 C C . GLY B 1 161 ? -12.540 72.672 -34.793 1.00 52.92 161 GLY B C 1
ATOM 5078 O O . GLY B 1 161 ? -12.591 71.480 -35.120 1.00 50.92 161 GLY B O 1
ATOM 5079 N N . TYR B 1 162 ? -13.241 73.602 -35.418 1.00 52.82 162 TYR B N 1
ATOM 5080 C CA . TYR B 1 162 ? -14.081 73.222 -36.539 1.00 53.08 162 TYR B CA 1
ATOM 5081 C C . TYR B 1 162 ? -13.387 73.428 -37.884 1.00 52.91 162 TYR B C 1
ATOM 5082 O O . TYR B 1 162 ? -13.393 72.519 -38.722 1.00 50.15 162 TYR B O 1
ATOM 5091 N N . THR B 1 163 ? -12.732 74.565 -38.092 1.00 49.93 163 THR B N 1
ATOM 5092 C CA . THR B 1 163 ? -11.987 74.824 -39.313 1.00 49.77 163 THR B CA 1
ATOM 5093 C C . THR B 1 163 ? -10.517 74.974 -38.953 1.00 51.88 163 THR B C 1
ATOM 5094 O O . THR B 1 163 ? -10.186 75.398 -37.841 1.00 56.93 163 THR B O 1
ATOM 5098 N N . PHE B 1 164 ? -9.623 74.609 -39.869 1.00 46.70 164 PHE B N 1
ATOM 5099 C CA . PHE B 1 164 ? -8.176 74.629 -39.559 1.00 46.14 164 PHE B CA 1
ATOM 5100 C C . PHE B 1 164 ? -7.354 75.311 -40.637 1.00 49.67 164 PHE B C 1
ATOM 5101 O O . PHE B 1 164 ? -7.819 75.421 -41.742 1.00 55.94 164 PHE B O 1
ATOM 5109 N N . GLN B 1 165 ? -6.169 75.784 -40.259 1.00 53.72 165 GLN B N 1
ATOM 5110 C CA . GLN B 1 165 ? -5.238 76.441 -41.201 1.00 57.80 165 GLN B CA 1
ATOM 5111 C C . GLN B 1 165 ? -3.862 75.809 -41.101 1.00 54.13 165 GLN B C 1
ATOM 5112 O O . GLN B 1 165 ? -3.347 75.747 -40.031 1.00 58.79 165 GLN B O 1
ATOM 5118 N N . HIS B 1 166 ? -3.299 75.412 -42.228 1.00 53.78 166 HIS B N 1
ATOM 5119 C CA . HIS B 1 166 ? -1.976 74.756 -42.269 1.00 53.99 166 HIS B CA 1
ATOM 5120 C C . HIS B 1 166 ? -0.900 75.782 -41.952 1.00 59.07 166 HIS B C 1
ATOM 5121 O O . HIS B 1 166 ? -1.011 76.896 -42.408 1.00 62.01 166 HIS B O 1
ATOM 5128 N N . TYR B 1 167 ? 0.149 75.389 -41.250 1.00 58.03 167 TYR B N 1
ATOM 5129 C CA . TYR B 1 167 ? 1.202 76.376 -40.942 1.00 57.68 167 TYR B CA 1
ATOM 5130 C C . TYR B 1 167 ? 2.424 76.165 -41.822 1.00 66.40 167 TYR B C 1
ATOM 5131 O O . TYR B 1 167 ? 2.843 75.033 -41.942 1.00 70.70 167 TYR B O 1
ATOM 5140 N N . SER B 1 168 ? 2.855 77.229 -42.488 1.00 57.19 168 SER B N 1
ATOM 5141 C CA . SER B 1 168 ? 4.143 77.419 -43.200 1.00 58.92 168 SER B CA 1
ATOM 5142 C C . SER B 1 168 ? 4.232 76.859 -44.598 1.00 64.25 168 SER B C 1
ATOM 5143 O O . SER B 1 168 ? 5.309 76.983 -45.133 1.00 63.89 168 SER B O 1
ATOM 5146 N N . ASP B 1 169 ? 3.250 76.149 -45.121 1.00 61.75 169 ASP B N 1
ATOM 5147 C CA . ASP B 1 169 ? 3.436 75.592 -46.491 1.00 68.51 169 ASP B CA 1
ATOM 5148 C C . ASP B 1 169 ? 4.662 74.652 -46.602 1.00 71.68 169 ASP B C 1
ATOM 5149 O O . ASP B 1 169 ? 5.250 74.600 -47.672 1.00 71.96 169 ASP B O 1
ATOM 5154 N N . ASN B 1 170 ? 4.985 73.919 -45.530 1.00 61.52 170 ASN B N 1
ATOM 5155 C CA . ASN B 1 170 ? 6.102 72.968 -45.351 1.00 61.77 170 ASN B CA 1
ATOM 5156 C C . ASN B 1 170 ? 5.842 72.163 -44.083 1.00 57.01 170 ASN B C 1
ATOM 5157 O O . ASN B 1 170 ? 5.076 72.603 -43.263 1.00 60.81 170 ASN B O 1
ATOM 5162 N N . ALA B 1 171 ? 6.525 71.046 -43.906 1.00 53.54 171 ALA B N 1
ATOM 5163 C CA . ALA B 1 171 ? 6.347 70.224 -42.695 1.00 55.04 171 ALA B CA 1
ATOM 5164 C C . ALA B 1 171 ? 7.169 70.783 -41.540 1.00 47.73 171 ALA B C 1
ATOM 5165 O O . ALA B 1 171 ? 7.983 71.631 -41.756 1.00 49.94 171 ALA B O 1
ATOM 5167 N N . VAL B 1 172 ? 6.895 70.351 -40.328 1.00 42.42 172 VAL B N 1
ATOM 5168 C CA . VAL B 1 172 ? 7.728 70.765 -39.206 1.00 40.04 172 VAL B CA 1
ATOM 5169 C C . VAL B 1 172 ? 8.649 69.661 -38.731 1.00 46.99 172 VAL B C 1
ATOM 5170 O O . VAL B 1 172 ? 9.585 69.946 -37.962 1.00 44.18 172 VAL B O 1
ATOM 5174 N N . LEU B 1 173 ? 8.425 68.411 -39.159 1.00 48.82 173 LEU B N 1
ATOM 5175 C CA . LEU B 1 173 ? 9.334 67.311 -38.835 1.00 47.69 173 LEU B CA 1
ATOM 5176 C C . LEU B 1 173 ? 9.310 66.307 -39.988 1.00 55.63 173 LEU B C 1
ATOM 5177 O O . LEU B 1 173 ? 8.412 65.457 -40.066 1.00 60.47 173 LEU B O 1
ATOM 5182 N N . ASP B 1 174 ? 10.321 66.391 -40.850 1.00 50.73 174 ASP B N 1
ATOM 5183 C CA . ASP B 1 174 ? 10.509 65.518 -42.001 1.00 46.05 174 ASP B CA 1
ATOM 5184 C C . ASP B 1 174 ? 11.803 64.735 -41.798 1.00 53.10 174 ASP B C 1
ATOM 5185 O O . ASP B 1 174 ? 12.750 65.257 -41.213 1.00 61.76 174 ASP B O 1
ATOM 5190 N N . ILE B 1 175 ? 11.854 63.472 -42.234 1.00 49.75 175 ILE B N 1
ATOM 5191 C CA . ILE B 1 175 ? 13.134 62.772 -42.165 1.00 46.21 175 ILE B CA 1
ATOM 5192 C C . ILE B 1 175 ? 13.387 61.941 -43.423 1.00 49.88 175 ILE B C 1
ATOM 5193 O O . ILE B 1 175 ? 14.046 60.895 -43.359 1.00 54.43 175 ILE B O 1
ATOM 5198 N N . ASN B 1 176 ? 12.969 62.464 -44.584 1.00 50.17 176 ASN B N 1
ATOM 5199 C CA . ASN B 1 176 ? 12.831 61.732 -45.847 1.00 53.42 176 ASN B CA 1
ATOM 5200 C C . ASN B 1 176 ? 12.592 60.249 -45.613 1.00 53.50 176 ASN B C 1
ATOM 5201 O O . ASN B 1 176 ? 13.381 59.396 -46.025 1.00 52.84 176 ASN B O 1
ATOM 5206 N N . SER B 1 177 ? 11.515 59.947 -44.911 1.00 54.70 177 SER B N 1
ATOM 5207 C CA . SER B 1 177 ? 11.079 58.587 -44.690 1.00 41.02 177 SER B CA 1
ATOM 5208 C C . SER B 1 177 ? 9.789 58.362 -45.456 1.00 45.65 177 SER B C 1
ATOM 5209 O O . SER B 1 177 ? 9.039 59.297 -45.740 1.00 46.17 177 SER B O 1
ATOM 5212 N N . SER B 1 178 ? 9.551 57.123 -45.826 1.00 49.27 178 SER B N 1
ATOM 5213 C CA . SER B 1 178 ? 8.253 56.797 -46.365 1.00 47.69 178 SER B CA 1
ATOM 5214 C C . SER B 1 178 ? 7.317 56.229 -45.305 1.00 48.50 178 SER B C 1
ATOM 5215 O O . SER B 1 178 ? 6.124 56.054 -45.586 1.00 45.22 178 SER B O 1
ATOM 5218 N N . ASN B 1 179 ? 7.828 55.964 -44.078 1.00 38.37 179 ASN B N 1
ATOM 5219 C CA . ASN B 1 179 ? 7.037 55.338 -43.017 1.00 45.17 179 ASN B CA 1
ATOM 5220 C C . ASN B 1 179 ? 7.333 56.052 -41.691 1.00 46.77 179 ASN B C 1
ATOM 5221 O O . ASN B 1 179 ? 8.037 55.553 -40.802 1.00 44.47 179 ASN B O 1
ATOM 5226 N N . PHE B 1 180 ? 6.749 57.240 -41.564 1.00 47.76 180 PHE B N 1
ATOM 5227 C CA . PHE B 1 180 ? 7.017 58.175 -40.474 1.00 45.06 180 PHE B CA 1
ATOM 5228 C C . PHE B 1 180 ? 5.661 58.805 -40.191 1.00 44.02 180 PHE B C 1
ATOM 5229 O O . PHE B 1 180 ? 5.222 59.674 -40.954 1.00 51.35 180 PHE B O 1
ATOM 5237 N N . ARG B 1 181 ? 4.966 58.344 -39.152 1.00 39.74 181 ARG B N 1
ATOM 5238 C CA . ARG B 1 181 ? 3.570 58.761 -39.030 1.00 47.27 181 ARG B CA 1
ATOM 5239 C C . ARG B 1 181 ? 3.088 58.706 -37.580 1.00 44.60 181 ARG B C 1
ATOM 5240 O O . ARG B 1 181 ? 3.785 58.235 -36.673 1.00 39.39 181 ARG B O 1
ATOM 5248 N N . ASP B 1 182 ? 1.878 59.267 -37.382 1.00 47.23 182 ASP B N 1
ATOM 5249 C CA . ASP B 1 182 ? 0.999 59.176 -36.214 1.00 44.49 182 ASP B CA 1
ATOM 5250 C C . ASP B 1 182 ? 1.550 59.873 -34.975 1.00 41.05 182 ASP B C 1
ATOM 5251 O O . ASP B 1 182 ? 1.712 59.239 -33.921 1.00 41.90 182 ASP B O 1
ATOM 5256 N N . PRO B 1 183 ? 1.790 61.182 -35.037 1.00 38.05 183 PRO B N 1
ATOM 5257 C CA . PRO B 1 183 ? 2.367 61.879 -33.875 1.00 40.81 183 PRO B CA 1
ATOM 5258 C C . PRO B 1 183 ? 1.320 62.103 -32.792 1.00 38.60 183 PRO B C 1
ATOM 5259 O O . PRO B 1 183 ? 0.220 62.575 -33.069 1.00 46.65 183 PRO B O 1
ATOM 5263 N N . LYS B 1 184 ? 1.644 61.711 -31.565 1.00 38.14 184 LYS B N 1
ATOM 5264 C CA . LYS B 1 184 ? 0.782 61.942 -30.411 1.00 45.40 184 LYS B CA 1
ATOM 5265 C C . LYS B 1 184 ? 1.574 62.792 -29.429 1.00 48.37 184 LYS B C 1
ATOM 5266 O O . LYS B 1 184 ? 2.641 62.374 -28.961 1.00 46.27 184 LYS B O 1
ATOM 5272 N N . VAL B 1 185 ? 1.076 63.993 -29.151 1.00 42.68 185 VAL B N 1
ATOM 5273 C CA . VAL B 1 185 ? 1.832 64.992 -28.410 1.00 43.92 185 VAL B CA 1
ATOM 5274 C C . VAL B 1 185 ? 1.162 65.271 -27.069 1.00 44.79 185 VAL B C 1
ATOM 5275 O O . VAL B 1 185 ? -0.070 65.257 -26.945 1.00 42.24 185 VAL B O 1
ATOM 5279 N N . PHE B 1 186 ? 1.993 65.500 -26.060 1.00 47.06 186 PHE B N 1
ATOM 5280 C CA . PHE B 1 186 ? 1.535 65.918 -24.744 1.00 51.01 186 PHE B CA 1
ATOM 5281 C C . PHE B 1 186 ? 2.513 66.959 -24.199 1.00 49.06 186 PHE B C 1
ATOM 5282 O O . PHE B 1 186 ? 3.561 67.230 -24.793 1.00 45.78 186 PHE B O 1
ATOM 5290 N N . TRP B 1 187 ? 2.161 67.577 -23.074 1.00 51.04 187 TRP B N 1
ATOM 5291 C CA . TRP B 1 187 ? 3.035 68.569 -22.453 1.00 50.87 187 TRP B CA 1
ATOM 5292 C C . TRP B 1 187 ? 3.743 67.954 -21.247 1.00 44.92 187 TRP B C 1
ATOM 5293 O O . TRP B 1 187 ? 3.104 67.367 -20.370 1.00 43.58 187 TRP B O 1
ATOM 5304 N N . HIS B 1 188 ? 5.057 68.092 -21.209 1.00 47.59 188 HIS B N 1
ATOM 5305 C CA . HIS B 1 188 ? 5.887 67.634 -20.100 1.00 57.78 188 HIS B CA 1
ATOM 5306 C C . HIS B 1 188 ? 6.268 68.841 -19.236 1.00 62.91 188 HIS B C 1
ATOM 5307 O O . HIS B 1 188 ? 7.069 69.695 -19.660 1.00 59.59 188 HIS B O 1
ATOM 5314 N N . GLU B 1 189 ? 5.660 68.934 -18.046 1.00 63.60 189 GLU B N 1
ATOM 5315 C CA . GLU B 1 189 ? 6.051 69.966 -17.089 1.00 73.29 189 GLU B CA 1
ATOM 5316 C C . GLU B 1 189 ? 7.479 69.727 -16.626 1.00 70.82 189 GLU B C 1
ATOM 5317 O O . GLU B 1 189 ? 7.790 68.664 -16.072 1.00 72.06 189 GLU B O 1
ATOM 5323 N N . GLY B 1 190 ? 8.350 70.700 -16.879 1.00 68.69 190 GLY B N 1
ATOM 5324 C CA . GLY B 1 190 ? 9.694 70.631 -16.335 1.00 77.49 190 GLY B CA 1
ATOM 5325 C C . GLY B 1 190 ? 9.674 70.760 -14.819 1.00 86.55 190 GLY B C 1
ATOM 5326 O O . GLY B 1 190 ? 8.836 71.458 -14.239 1.00 80.14 190 GLY B O 1
ATOM 5327 N N . GLU B 1 191 ? 10.586 70.046 -14.168 1.00 91.06 191 GLU B N 1
ATOM 5328 C CA . GLU B 1 191 ? 10.749 70.182 -12.730 1.00 90.69 191 GLU B CA 1
ATOM 5329 C C . GLU B 1 191 ? 12.057 70.922 -12.437 1.00 92.36 191 GLU B C 1
ATOM 5330 O O . GLU B 1 191 ? 12.843 71.241 -13.343 1.00 87.03 191 GLU B O 1
ATOM 5336 N N . ASN B 1 192 ? 12.290 71.174 -11.147 1.00 93.62 192 ASN B N 1
ATOM 5337 C CA . ASN B 1 192 ? 13.065 72.324 -10.704 1.00 92.09 192 ASN B CA 1
ATOM 5338 C C . ASN B 1 192 ? 12.554 73.532 -11.480 1.00 87.41 192 ASN B C 1
ATOM 5339 O O . ASN B 1 192 ? 11.337 73.725 -11.602 1.00 83.80 192 ASN B O 1
ATOM 5344 N N . GLY B 1 193 ? 13.455 74.346 -12.015 1.00 82.68 193 GLY B N 1
ATOM 5345 C CA . GLY B 1 193 ? 13.007 75.545 -12.696 1.00 79.24 193 GLY B CA 1
ATOM 5346 C C . GLY B 1 193 ? 13.086 75.411 -14.200 1.00 82.47 193 GLY B C 1
ATOM 5347 O O . GLY B 1 193 ? 13.027 76.416 -14.915 1.00 72.19 193 GLY B O 1
ATOM 5348 N N . GLU B 1 194 ? 13.235 74.181 -14.691 1.00 87.05 194 GLU B N 1
ATOM 5349 C CA . GLU B 1 194 ? 13.344 73.951 -16.129 1.00 89.47 194 GLU B CA 1
ATOM 5350 C C . GLU B 1 194 ? 11.983 74.135 -16.798 1.00 82.09 194 GLU B C 1
ATOM 5351 O O . GLU B 1 194 ? 10.942 73.806 -16.224 1.00 83.39 194 GLU B O 1
ATOM 5357 N N . ASP B 1 195 ? 11.997 74.674 -18.020 1.00 76.71 195 ASP B N 1
ATOM 5358 C CA . ASP B 1 195 ? 10.799 75.319 -18.540 1.00 73.58 195 ASP B CA 1
ATOM 5359 C C . ASP B 1 195 ? 9.674 74.317 -18.784 1.00 75.94 195 ASP B C 1
ATOM 5360 O O . ASP B 1 195 ? 8.527 74.565 -18.393 1.00 80.44 195 ASP B O 1
ATOM 5365 N N . GLY B 1 196 ? 9.979 73.179 -19.389 1.00 69.18 196 GLY B N 1
ATOM 5366 C CA . GLY B 1 196 ? 8.948 72.266 -19.847 1.00 68.66 196 GLY B CA 1
ATOM 5367 C C . GLY B 1 196 ? 8.856 72.239 -21.369 1.00 61.12 196 GLY B C 1
ATOM 5368 O O . GLY B 1 196 ? 9.189 73.212 -22.060 1.00 61.11 196 GLY B O 1
ATOM 5369 N N . ARG B 1 197 ? 8.409 71.104 -21.905 1.00 57.83 197 ARG B N 1
ATOM 5370 C CA . ARG B 1 197 ? 8.426 70.974 -23.359 1.00 51.24 197 ARG B CA 1
ATOM 5371 C C . ARG B 1 197 ? 7.240 70.178 -23.871 1.00 46.73 197 ARG B C 1
ATOM 5372 O O . ARG B 1 197 ? 6.630 69.392 -23.154 1.00 50.90 197 ARG B O 1
ATOM 5380 N N . TRP B 1 198 ? 6.943 70.370 -25.145 1.00 48.81 198 TRP B N 1
ATOM 5381 C CA . TRP B 1 198 ? 6.096 69.433 -25.866 1.00 49.30 198 TRP B CA 1
ATOM 5382 C C . TRP B 1 198 ? 6.869 68.142 -26.155 1.00 50.89 198 TRP B C 1
ATOM 5383 O O . TRP B 1 198 ? 8.011 68.182 -26.632 1.00 51.98 198 TRP B O 1
ATOM 5394 N N . ILE B 1 199 ? 6.239 66.999 -25.888 1.00 50.31 199 ILE B N 1
ATOM 5395 C CA . ILE B 1 199 ? 6.770 65.687 -26.243 1.00 50.07 199 ILE B CA 1
ATOM 5396 C C . ILE B 1 199 ? 5.885 65.091 -27.338 1.00 44.37 199 ILE B C 1
ATOM 5397 O O . ILE B 1 199 ? 4.661 65.005 -27.182 1.00 43.27 199 ILE B O 1
ATOM 5402 N N . MET B 1 200 ? 6.503 64.715 -28.456 1.00 41.65 200 MET B N 1
ATOM 5403 C CA . MET B 1 200 ? 5.856 64.007 -29.549 1.00 41.69 200 MET B CA 1
ATOM 5404 C C . MET B 1 200 ? 6.337 62.562 -29.556 1.00 46.63 200 MET B C 1
ATOM 5405 O O . MET B 1 200 ? 7.551 62.308 -29.462 1.00 49.45 200 MET B O 1
ATOM 5410 N N . ALA B 1 201 ? 5.383 61.626 -29.657 1.00 44.73 201 ALA B N 1
ATOM 5411 C CA . ALA B 1 201 ? 5.641 60.220 -29.929 1.00 36.57 201 ALA B CA 1
ATOM 5412 C C . ALA B 1 201 ? 5.208 59.952 -31.361 1.00 40.14 201 ALA B C 1
ATOM 5413 O O . ALA B 1 201 ? 4.052 60.194 -31.722 1.00 40.07 201 ALA B O 1
ATOM 5415 N N . VAL B 1 202 ? 6.139 59.493 -32.182 1.00 42.43 202 VAL B N 1
ATOM 5416 C CA . VAL B 1 202 ? 5.845 59.174 -33.570 1.00 42.64 202 VAL B CA 1
ATOM 5417 C C . VAL B 1 202 ? 6.296 57.753 -33.867 1.00 39.94 202 VAL B C 1
ATOM 5418 O O . VAL B 1 202 ? 7.152 57.192 -33.189 1.00 42.94 202 VAL B O 1
ATOM 5422 N N . ALA B 1 203 ? 5.770 57.215 -34.952 1.00 36.25 203 ALA B N 1
ATOM 5423 C CA . ALA B 1 203 ? 6.074 55.871 -35.396 1.00 36.35 203 ALA B CA 1
ATOM 5424 C C . ALA B 1 203 ? 6.980 55.963 -36.609 1.00 44.13 203 ALA B C 1
ATOM 5425 O O . ALA B 1 203 ? 6.552 56.438 -37.672 1.00 41.41 203 ALA B O 1
ATOM 5427 N N . GLU B 1 204 ? 8.232 55.514 -36.439 1.00 43.16 204 GLU B N 1
ATOM 5428 C CA . GLU B 1 204 ? 9.055 55.052 -37.561 1.00 47.55 204 GLU B CA 1
ATOM 5429 C C . GLU B 1 204 ? 8.670 53.585 -37.726 1.00 48.28 204 GLU B C 1
ATOM 5430 O O . GLU B 1 204 ? 9.238 52.673 -37.091 1.00 49.12 204 GLU B O 1
ATOM 5436 N N . SER B 1 205 ? 7.667 53.382 -38.583 1.00 39.98 205 SER B N 1
ATOM 5437 C CA . SER B 1 205 ? 6.823 52.199 -38.532 1.00 37.66 205 SER B CA 1
ATOM 5438 C C . SER B 1 205 ? 7.592 50.937 -38.870 1.00 41.07 205 SER B C 1
ATOM 5439 O O . SER B 1 205 ? 7.582 49.971 -38.100 1.00 43.13 205 SER B O 1
ATOM 5442 N N . GLN B 1 206 ? 8.237 50.911 -40.044 1.00 43.47 206 GLN B N 1
ATOM 5443 C CA . GLN B 1 206 ? 8.856 49.683 -40.527 1.00 34.48 206 GLN B CA 1
ATOM 5444 C C . GLN B 1 206 ? 10.009 49.231 -39.650 1.00 40.28 206 GLN B C 1
ATOM 5445 O O . GLN B 1 206 ? 10.307 48.035 -39.631 1.00 46.95 206 GLN B O 1
ATOM 5451 N N . VAL B 1 207 ? 10.634 50.134 -38.893 1.00 41.92 207 VAL B N 1
ATOM 5452 C CA . VAL B 1 207 ? 11.732 49.762 -38.008 1.00 39.53 207 VAL B CA 1
ATOM 5453 C C . VAL B 1 207 ? 11.260 49.547 -36.575 1.00 44.16 207 VAL B C 1
ATOM 5454 O O . VAL B 1 207 ? 12.095 49.466 -35.659 1.00 42.16 207 VAL B O 1
ATOM 5458 N N . PHE B 1 208 ? 9.947 49.437 -36.356 1.00 38.92 208 PHE B N 1
ATOM 5459 C CA . PHE B 1 208 ? 9.397 49.203 -35.023 1.00 40.16 208 PHE B CA 1
ATOM 5460 C C . PHE B 1 208 ? 9.955 50.215 -34.023 1.00 42.65 208 PHE B C 1
ATOM 5461 O O . PHE B 1 208 ? 10.584 49.861 -33.020 1.00 39.49 208 PHE B O 1
ATOM 5469 N N . SER B 1 209 ? 9.756 51.499 -34.329 1.00 45.78 209 SER B N 1
ATOM 5470 C CA . SER B 1 209 ? 10.297 52.550 -33.474 1.00 46.62 209 SER B CA 1
ATOM 5471 C C . SER B 1 209 ? 9.221 53.564 -33.123 1.00 46.54 209 SER B C 1
ATOM 5472 O O . SER B 1 209 ? 8.504 54.054 -34.007 1.00 40.69 209 SER B O 1
ATOM 5475 N N . VAL B 1 210 ? 9.094 53.843 -31.829 1.00 46.05 210 VAL B N 1
ATOM 5476 C CA . VAL B 1 210 ? 8.448 55.056 -31.331 1.00 47.82 210 VAL B CA 1
ATOM 5477 C C . VAL B 1 210 ? 9.575 56.054 -31.058 1.00 48.73 210 VAL B C 1
ATOM 5478 O O . VAL B 1 210 ? 10.406 55.858 -30.155 1.00 49.49 210 VAL B O 1
ATOM 5482 N N . LEU B 1 211 ? 9.652 57.098 -31.873 1.00 47.23 211 LEU B N 1
ATOM 5483 C CA . LEU B 1 211 ? 10.578 58.191 -31.609 1.00 49.82 211 LEU B CA 1
ATOM 5484 C C . LEU B 1 211 ? 9.937 59.242 -30.723 1.00 47.09 211 LEU B C 1
ATOM 5485 O O . LEU B 1 211 ? 8.739 59.531 -30.838 1.00 44.98 211 LEU B O 1
ATOM 5490 N N . PHE B 1 212 ? 10.737 59.776 -29.809 1.00 50.71 212 PHE B N 1
ATOM 5491 C CA . PHE B 1 212 ? 10.324 60.818 -28.884 1.00 51.24 212 PHE B CA 1
ATOM 5492 C C . PHE B 1 212 ? 11.123 62.067 -29.236 1.00 52.88 212 PHE B C 1
ATOM 5493 O O . PHE B 1 212 ? 12.342 62.103 -29.008 1.00 52.24 212 PHE B O 1
ATOM 5501 N N . TYR B 1 213 ? 10.436 63.057 -29.823 1.00 49.53 213 TYR B N 1
ATOM 5502 C CA . TYR B 1 213 ? 10.989 64.380 -30.104 1.00 47.71 213 TYR B CA 1
ATOM 5503 C C . TYR B 1 213 ? 10.428 65.395 -29.116 1.00 51.99 213 TYR B C 1
ATOM 5504 O O . TYR B 1 213 ? 9.254 65.325 -28.731 1.00 47.30 213 TYR B O 1
ATOM 5513 N N . SER B 1 214 ? 11.243 66.366 -28.724 1.00 54.82 214 SER B N 1
ATOM 5514 C CA . SER B 1 214 ? 10.692 67.468 -27.944 1.00 57.85 214 SER B CA 1
ATOM 5515 C C . SER B 1 214 ? 10.669 68.745 -28.776 1.00 56.29 214 SER B C 1
ATOM 5516 O O . SER B 1 214 ? 11.263 68.842 -29.862 1.00 51.38 214 SER B O 1
ATOM 5519 N N . SER B 1 215 ? 9.918 69.714 -28.260 1.00 52.53 215 SER B N 1
ATOM 5520 C CA . SER B 1 215 ? 9.857 71.028 -28.872 1.00 50.96 215 SER B CA 1
ATOM 5521 C C . SER B 1 215 ? 9.543 72.048 -27.801 1.00 54.12 215 SER B C 1
ATOM 5522 O O . SER B 1 215 ? 8.839 71.734 -26.833 1.00 54.40 215 SER B O 1
ATOM 5525 N N . PRO B 1 216 ? 10.054 73.258 -27.928 1.00 55.79 216 PRO B N 1
ATOM 5526 C CA . PRO B 1 216 ? 9.562 74.344 -27.074 1.00 57.38 216 PRO B CA 1
ATOM 5527 C C . PRO B 1 216 ? 8.269 74.916 -27.624 1.00 56.53 216 PRO B C 1
ATOM 5528 O O . PRO B 1 216 ? 7.419 75.395 -26.864 1.00 57.06 216 PRO B O 1
ATOM 5532 N N . ASN B 1 217 ? 8.090 74.819 -28.951 1.00 54.55 217 ASN B N 1
ATOM 5533 C CA . ASN B 1 217 ? 7.079 75.632 -29.619 1.00 51.66 217 ASN B CA 1
ATOM 5534 C C . ASN B 1 217 ? 6.255 74.902 -30.680 1.00 55.34 217 ASN B C 1
ATOM 5535 O O . ASN B 1 217 ? 5.652 75.573 -31.530 1.00 58.92 217 ASN B O 1
ATOM 5540 N N . LEU B 1 218 ? 6.220 73.561 -30.681 1.00 53.06 218 LEU B N 1
ATOM 5541 C CA . LEU B 1 218 ? 5.510 72.748 -31.678 1.00 45.68 218 LEU B CA 1
ATOM 5542 C C . LEU B 1 218 ? 6.019 72.956 -33.108 1.00 48.69 218 LEU B C 1
ATOM 5543 O O . LEU B 1 218 ? 5.388 72.474 -34.058 1.00 48.41 218 LEU B O 1
ATOM 5548 N N . LYS B 1 219 ? 7.135 73.666 -33.298 1.00 50.39 219 LYS B N 1
ATOM 5549 C CA . LYS B 1 219 ? 7.664 73.942 -34.633 1.00 51.64 219 LYS B CA 1
ATOM 5550 C C . LYS B 1 219 ? 9.046 73.334 -34.832 1.00 49.57 219 LYS B C 1
ATOM 5551 O O . LYS B 1 219 ? 9.233 72.535 -35.752 1.00 49.16 219 LYS B O 1
ATOM 5557 N N . ASN B 1 220 ? 10.028 73.720 -34.022 1.00 50.59 220 ASN B N 1
ATOM 5558 C CA . ASN B 1 220 ? 11.362 73.144 -34.079 1.00 52.83 220 ASN B CA 1
ATOM 5559 C C . ASN B 1 220 ? 11.366 71.917 -33.168 1.00 55.59 220 ASN B C 1
ATOM 5560 O O . ASN B 1 220 ? 11.141 72.041 -31.956 1.00 53.86 220 ASN B O 1
ATOM 5565 N N . TRP B 1 221 ? 11.584 70.734 -33.750 1.00 51.56 221 TRP B N 1
ATOM 5566 C CA . TRP B 1 221 ? 11.586 69.479 -33.007 1.00 45.95 221 TRP B CA 1
ATOM 5567 C C . TRP B 1 221 ? 12.990 68.902 -32.965 1.00 50.09 221 TRP B C 1
ATOM 5568 O O . TRP B 1 221 ? 13.788 69.094 -33.888 1.00 53.10 221 TRP B O 1
ATOM 5579 N N . THR B 1 222 ? 13.291 68.195 -31.880 1.00 44.82 222 THR B N 1
ATOM 5580 C CA . THR B 1 222 ? 14.595 67.561 -31.738 1.00 44.23 222 THR B CA 1
ATOM 5581 C C . THR B 1 222 ? 14.444 66.136 -31.206 1.00 50.76 222 THR B C 1
ATOM 5582 O O . THR B 1 222 ? 13.719 65.891 -30.233 1.00 50.33 222 THR B O 1
ATOM 5586 N N . LEU B 1 223 ? 15.165 65.210 -31.830 1.00 48.40 223 LEU B N 1
ATOM 5587 C CA . LEU B 1 223 ? 15.169 63.818 -31.400 1.00 46.83 223 LEU B CA 1
ATOM 5588 C C . LEU B 1 223 ? 15.654 63.671 -29.963 1.00 48.83 223 LEU B C 1
ATOM 5589 O O . LEU B 1 223 ? 16.726 64.148 -29.604 1.00 54.43 223 LEU B O 1
ATOM 5594 N N . GLU B 1 224 ? 14.864 63.004 -29.137 1.00 51.49 224 GLU B N 1
ATOM 5595 C CA . GLU B 1 224 ? 15.253 62.748 -27.759 1.00 53.65 224 GLU B CA 1
ATOM 5596 C C . GLU B 1 224 ? 15.488 61.276 -27.462 1.00 55.62 224 GLU B C 1
ATOM 5597 O O . GLU B 1 224 ? 16.451 60.942 -26.759 1.00 54.98 224 GLU B O 1
ATOM 5603 N N . SER B 1 225 ? 14.632 60.376 -27.948 1.00 54.82 225 SER B N 1
ATOM 5604 C CA . SER B 1 225 ? 14.948 58.953 -27.797 1.00 54.56 225 SER B CA 1
ATOM 5605 C C . SER B 1 225 ? 14.229 58.132 -28.862 1.00 47.71 225 SER B C 1
ATOM 5606 O O . SER B 1 225 ? 13.368 58.636 -29.582 1.00 54.97 225 SER B O 1
ATOM 5609 N N . ASN B 1 226 ? 14.627 56.851 -28.959 1.00 44.68 226 ASN B N 1
ATOM 5610 C CA . ASN B 1 226 ? 14.269 55.933 -30.053 1.00 43.96 226 ASN B CA 1
ATOM 5611 C C . ASN B 1 226 ? 13.935 54.600 -29.375 1.00 50.52 226 ASN B C 1
ATOM 5612 O O . ASN B 1 226 ? 14.794 53.738 -29.151 1.00 47.62 226 ASN B O 1
ATOM 5617 N N . PHE B 1 227 ? 12.670 54.464 -28.982 1.00 53.01 227 PHE B N 1
ATOM 5618 C CA . PHE B 1 227 ? 12.155 53.252 -28.343 1.00 49.81 227 PHE B CA 1
ATOM 5619 C C . PHE B 1 227 ? 11.875 52.206 -29.420 1.00 53.75 227 PHE B C 1
ATOM 5620 O O . PHE B 1 227 ? 10.968 52.381 -30.252 1.00 51.75 227 PHE B O 1
ATOM 5628 N N . THR B 1 228 ? 12.637 51.113 -29.417 1.00 46.64 228 THR B N 1
ATOM 5629 C CA . THR B 1 228 ? 12.689 50.285 -30.613 1.00 51.54 228 THR B CA 1
ATOM 5630 C C . THR B 1 228 ? 12.668 48.805 -30.240 1.00 45.30 228 THR B C 1
ATOM 5631 O O . THR B 1 228 ? 13.233 48.395 -29.223 1.00 42.68 228 THR B O 1
ATOM 5635 N N . HIS B 1 229 ? 11.945 48.023 -31.041 1.00 43.24 229 HIS B N 1
ATOM 5636 C CA . HIS B 1 229 ? 11.962 46.563 -30.957 1.00 46.07 229 HIS B CA 1
ATOM 5637 C C . HIS B 1 229 ? 11.544 46.054 -29.576 1.00 47.97 229 HIS B C 1
ATOM 5638 O O . HIS B 1 229 ? 12.222 45.226 -28.957 1.00 49.91 229 HIS B O 1
ATOM 5645 N N . HIS B 1 230 ? 10.386 46.526 -29.113 1.00 40.34 230 HIS B N 1
ATOM 5646 C CA . HIS B 1 230 ? 9.797 46.046 -27.875 1.00 41.71 230 HIS B CA 1
ATOM 5647 C C . HIS B 1 230 ? 8.502 45.311 -28.144 1.00 41.04 230 HIS B C 1
ATOM 5648 O O . HIS B 1 230 ? 7.846 45.530 -29.163 1.00 41.35 230 HIS B O 1
ATOM 5655 N N . GLY B 1 231 ? 8.150 44.448 -27.190 1.00 40.30 231 GLY B N 1
ATOM 5656 C CA . GLY B 1 231 ? 6.842 43.820 -27.162 1.00 42.14 231 GLY B CA 1
ATOM 5657 C C . GLY B 1 231 ? 6.554 42.954 -28.379 1.00 43.29 231 GLY B C 1
ATOM 5658 O O . GLY B 1 231 ? 7.351 42.099 -28.779 1.00 39.91 231 GLY B O 1
ATOM 5659 N N . TRP B 1 232 ? 5.377 43.173 -28.963 1.00 42.59 232 TRP B N 1
ATOM 5660 C CA . TRP B 1 232 ? 4.908 42.437 -30.131 1.00 40.24 232 TRP B CA 1
ATOM 5661 C C . TRP B 1 232 ? 5.149 43.311 -31.350 1.00 39.62 232 TRP B C 1
ATOM 5662 O O . TRP B 1 232 ? 4.341 44.183 -31.674 1.00 42.51 232 TRP B O 1
ATOM 5673 N N . THR B 1 233 ? 6.250 43.068 -32.047 1.00 39.23 233 THR B N 1
ATOM 5674 C CA . THR B 1 233 ? 6.591 43.971 -33.137 1.00 39.91 233 THR B CA 1
ATOM 5675 C C . THR B 1 233 ? 5.690 43.757 -34.342 1.00 38.42 233 THR B C 1
ATOM 5676 O O . THR B 1 233 ? 5.348 44.723 -35.036 1.00 35.93 233 THR B O 1
ATOM 5680 N N . GLY B 1 234 ? 5.248 42.524 -34.576 1.00 40.64 234 GLY B N 1
ATOM 5681 C CA . GLY B 1 234 ? 4.400 42.291 -35.735 1.00 34.84 234 GLY B CA 1
ATOM 5682 C C . GLY B 1 234 ? 5.114 42.753 -36.992 1.00 39.65 234 GLY B C 1
ATOM 5683 O O . GLY B 1 234 ? 6.299 42.465 -37.211 1.00 44.09 234 GLY B O 1
ATOM 5684 N N . THR B 1 235 ? 4.411 43.517 -37.812 1.00 34.23 235 THR B N 1
ATOM 5685 C CA . THR B 1 235 ? 4.977 44.017 -39.052 1.00 37.70 235 THR B CA 1
ATOM 5686 C C . THR B 1 235 ? 5.332 45.495 -39.004 1.00 46.04 235 THR B C 1
ATOM 5687 O O . THR B 1 235 ? 6.321 45.902 -39.616 1.00 52.07 235 THR B O 1
ATOM 5691 N N . GLN B 1 236 ? 4.580 46.304 -38.265 1.00 46.81 236 GLN B N 1
ATOM 5692 C CA . GLN B 1 236 ? 4.824 47.735 -38.196 1.00 44.04 236 GLN B CA 1
ATOM 5693 C C . GLN B 1 236 ? 4.352 48.256 -36.855 1.00 44.80 236 GLN B C 1
ATOM 5694 O O . GLN B 1 236 ? 3.289 47.847 -36.372 1.00 44.84 236 GLN B O 1
ATOM 5700 N N . TYR B 1 237 ? 5.119 49.189 -36.288 1.00 43.44 237 TYR B N 1
ATOM 5701 C CA . TYR B 1 237 ? 4.613 50.049 -35.227 1.00 44.02 237 TYR B CA 1
ATOM 5702 C C . TYR B 1 237 ? 3.714 51.118 -35.828 1.00 43.61 237 TYR B C 1
ATOM 5703 O O . TYR B 1 237 ? 4.081 51.759 -36.823 1.00 38.29 237 TYR B O 1
ATOM 5712 N N . GLU B 1 238 ? 2.554 51.337 -35.202 1.00 39.61 238 GLU B N 1
ATOM 5713 C CA . GLU B 1 238 ? 1.658 52.405 -35.621 1.00 41.91 238 GLU B CA 1
ATOM 5714 C C . GLU B 1 238 ? 1.031 53.053 -34.393 1.00 43.78 238 GLU B C 1
ATOM 5715 O O . GLU B 1 238 ? 0.916 52.425 -33.329 1.00 43.74 238 GLU B O 1
ATOM 5721 N N . CYS B 1 239 ? 0.660 54.345 -34.547 1.00 37.90 239 CYS B N 1
ATOM 5722 C CA . CYS B 1 239 ? -0.184 55.072 -33.597 1.00 38.60 239 CYS B CA 1
ATOM 5723 C C . CYS B 1 239 ? 0.313 55.038 -32.159 1.00 39.12 239 CYS B C 1
ATOM 5724 O O . CYS B 1 239 ? -0.396 54.554 -31.270 1.00 41.15 239 CYS B O 1
ATOM 5727 N N . PRO B 1 240 ? 1.482 55.590 -31.876 1.00 35.22 240 PRO B N 1
ATOM 5728 C CA . PRO B 1 240 ? 2.005 55.532 -30.520 1.00 35.45 240 PRO B CA 1
ATOM 5729 C C . PRO B 1 240 ? 1.422 56.645 -29.668 1.00 37.97 240 PRO B C 1
ATOM 5730 O O . PRO B 1 240 ? 0.972 57.681 -30.157 1.00 34.88 240 PRO B O 1
ATOM 5734 N N . GLY B 1 241 ? 1.450 56.415 -28.364 1.00 38.47 241 GLY B N 1
ATOM 5735 C CA . GLY B 1 241 ? 1.031 57.460 -27.467 1.00 41.64 241 GLY B CA 1
ATOM 5736 C C . GLY B 1 241 ? 1.528 57.245 -26.054 1.00 46.43 241 GLY B C 1
ATOM 5737 O O . GLY B 1 241 ? 1.237 56.216 -25.433 1.00 46.34 241 GLY B O 1
ATOM 5738 N N . LEU B 1 242 ? 2.293 58.205 -25.540 1.00 44.48 242 LEU B N 1
ATOM 5739 C CA . LEU B 1 242 ? 2.762 58.157 -24.169 1.00 44.08 242 LEU B CA 1
ATOM 5740 C C . LEU B 1 242 ? 1.802 58.927 -23.276 1.00 47.96 242 LEU B C 1
ATOM 5741 O O . LEU B 1 242 ? 1.302 59.999 -23.645 1.00 54.56 242 LEU B O 1
ATOM 5746 N N . VAL B 1 243 ? 1.556 58.369 -22.095 1.00 41.28 243 VAL B N 1
ATOM 5747 C CA . VAL B 1 243 ? 0.526 58.851 -21.188 1.00 41.31 243 VAL B CA 1
ATOM 5748 C C . VAL B 1 243 ? 0.996 58.570 -19.763 1.00 51.46 243 VAL B C 1
ATOM 5749 O O . VAL B 1 243 ? 1.819 57.681 -19.515 1.00 54.62 243 VAL B O 1
ATOM 5753 N N . LYS B 1 244 ? 0.491 59.345 -18.811 1.00 54.53 244 LYS B N 1
ATOM 5754 C CA . LYS B 1 244 ? 0.733 59.056 -17.397 1.00 54.82 244 LYS B CA 1
ATOM 5755 C C . LYS B 1 244 ? -0.594 58.763 -16.730 1.00 50.01 244 LYS B C 1
ATOM 5756 O O . LYS B 1 244 ? -1.566 59.497 -16.940 1.00 59.12 244 LYS B O 1
ATOM 5762 N N . VAL B 1 245 ? -0.632 57.704 -15.930 1.00 47.58 245 VAL B N 1
ATOM 5763 C CA . VAL B 1 245 ? -1.883 57.046 -15.570 1.00 52.05 245 VAL B CA 1
ATOM 5764 C C . VAL B 1 245 ? -1.893 56.859 -14.055 1.00 57.32 245 VAL B C 1
ATOM 5765 O O . VAL B 1 245 ? -0.868 56.456 -13.475 1.00 61.89 245 VAL B O 1
ATOM 5769 N N . PRO B 1 246 ? -3.009 57.139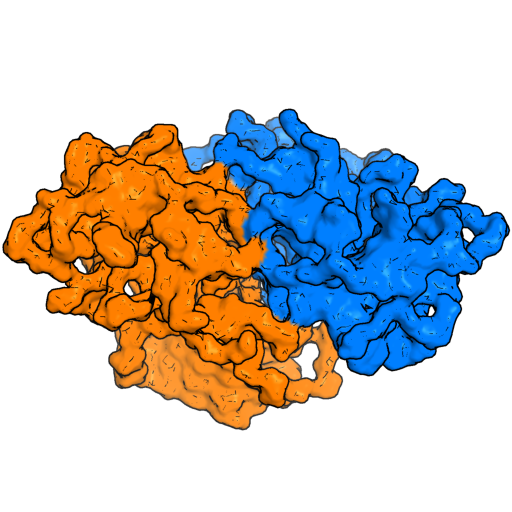 -13.381 1.00 56.17 246 PRO B N 1
ATOM 5770 C CA . PRO B 1 246 ? -3.104 56.860 -11.941 1.00 53.79 246 PRO B CA 1
ATOM 5771 C C . PRO B 1 246 ? -2.920 55.380 -11.637 1.00 57.93 246 PRO B C 1
ATOM 5772 O O . PRO B 1 246 ? -3.202 54.522 -12.472 1.00 63.23 246 PRO B O 1
ATOM 5776 N N . TYR B 1 247 ? -2.465 55.082 -10.414 1.00 60.90 247 TYR B N 1
ATOM 5777 C CA . TYR B 1 247 ? -2.097 53.725 -10.003 1.00 59.61 247 TYR B CA 1
ATOM 5778 C C . TYR B 1 247 ? -2.722 53.427 -8.642 1.00 71.79 247 TYR B C 1
ATOM 5779 O O . TYR B 1 247 ? -2.281 53.977 -7.627 1.00 73.66 247 TYR B O 1
ATOM 5788 N N . ASP B 1 248 ? -3.743 52.550 -8.631 1.00 72.25 248 ASP B N 1
ATOM 5789 C CA . ASP B 1 248 ? -4.402 52.044 -7.419 1.00 74.76 248 ASP B CA 1
ATOM 5790 C C . ASP B 1 248 ? -3.538 50.945 -6.825 1.00 77.57 248 ASP B C 1
ATOM 5791 O O . ASP B 1 248 ? -3.700 49.765 -7.149 1.00 72.58 248 ASP B O 1
ATOM 5796 N N . SER B 1 249 ? -2.629 51.324 -5.926 1.00 79.57 249 SER B N 1
ATOM 5797 C CA . SER B 1 249 ? -1.684 50.374 -5.350 1.00 82.49 249 SER B CA 1
ATOM 5798 C C . SER B 1 249 ? -2.294 49.720 -4.113 1.00 96.94 249 SER B C 1
ATOM 5799 O O . SER B 1 249 ? -2.709 50.408 -3.174 1.00 99.11 249 SER B O 1
ATOM 5802 N N . VAL B 1 250 ? -2.371 48.387 -4.137 1.00 99.16 250 VAL B N 1
ATOM 5803 C CA . VAL B 1 250 ? -2.690 47.549 -2.982 1.00 101.06 250 VAL B CA 1
ATOM 5804 C C . VAL B 1 250 ? -1.734 46.358 -3.107 1.00 101.18 250 VAL B C 1
ATOM 5805 O O . VAL B 1 250 ? -2.116 45.252 -3.512 1.00 99.93 250 VAL B O 1
ATOM 5809 N N . ALA B 1 251 ? -0.454 46.606 -2.821 1.00 104.02 251 ALA B N 1
ATOM 5810 C CA . ALA B 1 251 ? 0.628 45.656 -3.068 1.00 104.31 251 ALA B CA 1
ATOM 5811 C C . ALA B 1 251 ? 1.374 45.346 -1.766 1.00 106.37 251 ALA B C 1
ATOM 5812 O O . ALA B 1 251 ? 0.940 45.715 -0.669 1.00 103.86 251 ALA B O 1
ATOM 5814 N N . ASP B 1 252 ? 2.509 44.660 -1.901 1.00 108.12 252 ASP B N 1
ATOM 5815 C CA . ASP B 1 252 ? 3.423 44.417 -0.791 1.00 103.45 252 ASP B CA 1
ATOM 5816 C C . ASP B 1 252 ? 4.718 45.198 -0.998 1.00 107.33 252 ASP B C 1
ATOM 5817 O O . ASP B 1 252 ? 5.356 45.095 -2.047 1.00 98.97 252 ASP B O 1
ATOM 5822 N N . PRO B 1 262 ? 3.725 53.637 -6.231 1.00 75.31 262 PRO B N 1
ATOM 5823 C CA . PRO B 1 262 ? 3.514 55.085 -6.239 1.00 75.21 262 PRO B CA 1
ATOM 5824 C C . PRO B 1 262 ? 2.084 55.511 -6.545 1.00 77.03 262 PRO B C 1
ATOM 5825 O O . PRO B 1 262 ? 1.134 54.720 -6.525 1.00 75.90 262 PRO B O 1
ATOM 5829 N N . ASP B 1 263 ? 1.948 56.806 -6.808 1.00 74.55 263 ASP B N 1
ATOM 5830 C CA . ASP B 1 263 ? 0.655 57.374 -7.162 1.00 77.84 263 ASP B CA 1
ATOM 5831 C C . ASP B 1 263 ? 0.316 57.095 -8.622 1.00 78.97 263 ASP B C 1
ATOM 5832 O O . ASP B 1 263 ? -0.851 56.857 -8.963 1.00 77.35 263 ASP B O 1
ATOM 5837 N N . SER B 1 264 ? 1.327 57.107 -9.489 1.00 74.84 264 SER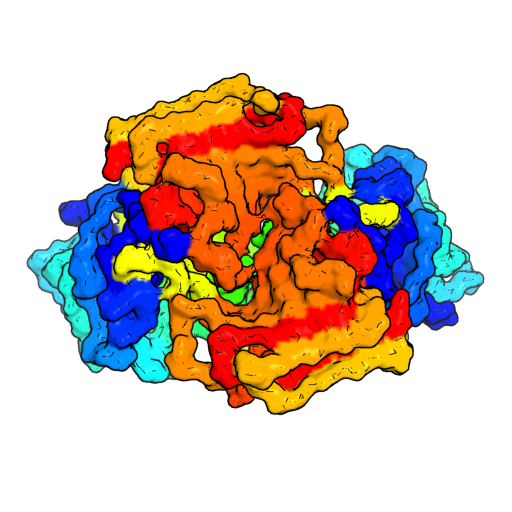 B N 1
ATOM 5838 C CA . SER B 1 264 ? 1.135 57.059 -10.927 1.00 62.43 264 SER B CA 1
ATOM 5839 C C . SER B 1 264 ? 2.170 56.138 -11.542 1.00 60.35 264 SER B C 1
ATOM 5840 O O . SER B 1 264 ? 3.059 55.618 -10.865 1.00 64.64 264 SER B O 1
ATOM 5843 N N . ALA B 1 265 ? 2.040 55.946 -12.849 1.00 63.91 265 ALA B N 1
ATOM 5844 C CA . ALA B 1 265 ? 3.044 55.259 -13.652 1.00 59.09 265 ALA B CA 1
ATOM 5845 C C . ALA B 1 265 ? 2.814 55.689 -15.088 1.00 50.17 265 ALA B C 1
ATOM 5846 O O . ALA B 1 265 ? 1.719 56.128 -15.436 1.00 55.15 265 ALA B O 1
ATOM 5848 N N . TRP B 1 266 ? 3.834 55.563 -15.929 1.00 42.33 266 TRP B N 1
ATOM 5849 C CA . TRP B 1 266 ? 3.622 55.897 -17.328 1.00 48.59 266 TRP B CA 1
ATOM 5850 C C . TRP B 1 266 ? 3.207 54.672 -18.151 1.00 49.38 266 TRP B C 1
ATOM 5851 O O . TRP B 1 266 ? 3.637 53.543 -17.893 1.00 46.75 266 TRP B O 1
ATOM 5862 N N . VAL B 1 267 ? 2.361 54.908 -19.155 1.00 42.40 267 VAL B N 1
ATOM 5863 C CA . VAL B 1 267 ? 1.923 53.879 -20.096 1.00 40.95 267 VAL B CA 1
ATOM 5864 C C . VAL B 1 267 ? 2.232 54.323 -21.531 1.00 42.67 267 VAL B C 1
ATOM 5865 O O . VAL B 1 267 ? 1.951 55.465 -21.923 1.00 42.63 267 VAL B O 1
ATOM 5869 N N . LEU B 1 268 ? 2.810 53.415 -22.318 1.00 46.90 268 LEU B N 1
ATOM 5870 C CA . LEU B 1 268 ? 3.043 53.650 -23.744 1.00 48.70 268 LEU B CA 1
ATOM 5871 C C . LEU B 1 268 ? 2.143 52.736 -24.568 1.00 43.98 268 LEU B C 1
ATOM 5872 O O . LEU B 1 268 ? 2.190 51.513 -24.403 1.00 44.44 268 LEU B O 1
ATOM 5877 N N . PHE B 1 269 ? 1.322 53.326 -25.438 1.00 41.52 269 PHE B N 1
ATOM 5878 C CA . PHE B 1 269 ? 0.472 52.573 -26.351 1.00 41.35 269 PHE B CA 1
ATOM 5879 C C . PHE B 1 269 ? 1.171 52.454 -27.689 1.00 43.15 269 PHE B C 1
ATOM 5880 O O . PHE B 1 269 ? 1.617 53.463 -28.256 1.00 45.69 269 PHE B O 1
ATOM 5888 N N . VAL B 1 270 ? 1.251 51.230 -28.197 1.00 40.97 270 VAL B N 1
ATOM 5889 C CA . VAL B 1 270 ? 1.765 50.987 -29.533 1.00 41.84 270 VAL B CA 1
ATOM 5890 C C . VAL B 1 270 ? 0.777 50.078 -30.245 1.00 41.73 270 VAL B C 1
ATOM 5891 O O . VAL B 1 270 ? 0.410 49.014 -29.724 1.00 39.06 270 VAL B O 1
ATOM 5895 N N . SER B 1 271 ? 0.321 50.509 -31.414 1.00 42.07 271 SER B N 1
ATOM 5896 C CA . SER B 1 271 ? -0.560 49.690 -32.231 1.00 45.05 271 SER B CA 1
ATOM 5897 C C . SER B 1 271 ? 0.257 48.983 -33.311 1.00 48.62 271 SER B C 1
ATOM 5898 O O . SER B 1 271 ? 1.230 49.542 -33.840 1.00 45.90 271 SER B O 1
ATOM 5901 N N . ILE B 1 272 ? -0.122 47.734 -33.598 1.00 45.17 272 ILE B N 1
ATOM 5902 C CA . ILE B 1 272 ? 0.595 46.856 -34.517 1.00 44.00 272 ILE B CA 1
ATOM 5903 C C . ILE B 1 272 ? -0.344 46.465 -35.643 1.00 41.98 272 ILE B C 1
ATOM 5904 O O . ILE B 1 272 ? -1.448 45.964 -35.387 1.00 43.92 272 ILE B O 1
ATOM 5909 N N . ASN B 1 273 ? 0.089 46.696 -36.879 1.00 40.27 273 ASN B N 1
ATOM 5910 C CA . ASN B 1 273 ? -0.592 46.125 -38.036 1.00 41.09 273 ASN B CA 1
ATOM 5911 C C . ASN B 1 273 ? 0.264 46.272 -39.285 1.00 40.38 273 ASN B C 1
ATOM 5912 O O . ASN B 1 273 ? 0.857 47.334 -39.513 1.00 37.80 273 ASN B O 1
ATOM 5917 N N . PRO B 1 274 ? 0.351 45.232 -40.120 1.00 39.45 274 PRO B N 1
ATOM 5918 C CA . PRO B 1 274 ? -0.230 43.922 -39.841 1.00 37.47 274 PRO B CA 1
ATOM 5919 C C . PRO B 1 274 ? 0.547 43.157 -38.779 1.00 40.64 274 PRO B C 1
ATOM 5920 O O . PRO B 1 274 ? 1.489 43.714 -38.205 1.00 38.04 274 PRO B O 1
ATOM 5924 N N . GLY B 1 275 ? 0.142 41.916 -38.516 1.00 39.05 275 GLY B N 1
ATOM 5925 C CA . GLY B 1 275 ? 0.911 41.022 -37.692 1.00 26.67 275 GLY B CA 1
ATOM 5926 C C . GLY B 1 275 ? 0.386 40.793 -36.300 1.00 37.99 275 GLY B C 1
ATOM 5927 O O . GLY B 1 275 ? 1.148 40.315 -35.448 1.00 43.64 275 GLY B O 1
ATOM 5928 N N . GLY B 1 276 ? -0.874 41.112 -36.029 1.00 36.98 276 GLY B N 1
ATOM 5929 C CA . GLY B 1 276 ? -1.463 40.743 -34.767 1.00 40.34 276 GLY B CA 1
ATOM 5930 C C . GLY B 1 276 ? -1.558 39.234 -34.653 1.00 46.99 276 GLY B C 1
ATOM 5931 O O . GLY B 1 276 ? -1.619 38.515 -35.661 1.00 49.42 276 GLY B O 1
ATOM 5932 N N . PRO B 1 277 ? -1.577 38.723 -33.418 1.00 46.68 277 PRO B N 1
ATOM 5933 C CA . PRO B 1 277 ? -1.620 37.260 -33.238 1.00 53.35 277 PRO B CA 1
ATOM 5934 C C . PRO B 1 277 ? -2.898 36.629 -33.756 1.00 51.65 277 PRO B C 1
ATOM 5935 O O . PRO B 1 277 ? -2.852 35.550 -34.366 1.00 52.54 277 PRO B O 1
ATOM 5939 N N . LEU B 1 278 ? -4.041 37.279 -33.544 1.00 52.92 278 LEU B N 1
ATOM 5940 C CA . LEU B 1 278 ? -5.278 36.859 -34.200 1.00 52.78 278 LEU B CA 1
ATOM 5941 C C . LEU B 1 278 ? -5.274 37.168 -35.695 1.00 52.43 278 LEU B C 1
ATOM 5942 O O . LEU B 1 278 ? -6.153 36.678 -36.418 1.00 51.98 278 LEU B O 1
ATOM 5947 N N . GLY B 1 279 ? -4.281 37.921 -36.174 1.00 52.26 279 GLY B N 1
ATOM 5948 C CA . GLY B 1 279 ? -4.198 38.322 -37.559 1.00 43.53 279 GLY B CA 1
ATOM 5949 C C . GLY B 1 279 ? -4.680 39.729 -37.695 1.00 44.73 279 GLY B C 1
ATOM 5950 O O . GLY B 1 279 ? -5.696 40.086 -37.102 1.00 51.74 279 GLY B O 1
ATOM 5951 N N . GLY B 1 280 ? -3.959 40.561 -38.429 1.00 43.59 280 GLY B N 1
ATOM 5952 C CA . GLY B 1 280 ? -4.409 41.927 -38.660 1.00 46.47 280 GLY B CA 1
ATOM 5953 C C . GLY B 1 280 ? -3.892 42.847 -37.582 1.00 43.24 280 GLY B C 1
ATOM 5954 O O . GLY B 1 280 ? -2.719 42.801 -37.242 1.00 43.99 280 GLY B O 1
ATOM 5955 N N . SER B 1 281 ? -4.776 43.665 -37.030 1.00 38.80 281 SER B N 1
ATOM 5956 C CA . SER B 1 281 ? -4.373 44.750 -36.152 1.00 37.06 281 SER B CA 1
ATOM 5957 C C . SER B 1 281 ? -4.555 44.391 -34.682 1.00 37.26 281 SER B C 1
ATOM 5958 O O . SER B 1 281 ? -5.341 43.513 -34.330 1.00 45.02 281 SER B O 1
ATOM 5961 N N . VAL B 1 282 ? -3.801 45.077 -33.821 1.00 40.24 282 VAL B N 1
ATOM 5962 C CA . VAL B 1 282 ? -3.878 44.859 -32.377 1.00 39.69 282 VAL B CA 1
ATOM 5963 C C . VAL B 1 282 ? -3.230 46.050 -31.676 1.00 45.62 282 VAL B C 1
ATOM 5964 O O . VAL B 1 282 ? -2.470 46.808 -32.284 1.00 43.37 282 VAL B O 1
ATOM 5968 N N . THR B 1 283 ? -3.540 46.223 -30.385 1.00 44.84 283 THR B N 1
ATOM 5969 C CA . THR B 1 283 ? -3.002 47.315 -29.580 1.00 40.52 283 THR B CA 1
ATOM 5970 C C . THR B 1 283 ? -2.334 46.736 -28.338 1.00 41.39 283 THR B C 1
ATOM 5971 O O . THR B 1 283 ? -2.979 46.022 -27.561 1.00 38.23 283 THR B O 1
ATOM 5975 N N . GLN B 1 284 ? -1.055 47.061 -28.132 1.00 37.33 284 GLN B N 1
ATOM 5976 C CA . GLN B 1 284 ? -0.359 46.691 -26.911 1.00 36.13 284 GLN B CA 1
ATOM 5977 C C . GLN B 1 284 ? 0.041 47.938 -26.119 1.00 36.70 284 GLN B C 1
ATOM 5978 O O . GLN B 1 284 ? -0.031 49.074 -26.600 1.00 36.76 284 GLN B O 1
ATOM 5984 N N . TYR B 1 285 ? 0.481 47.713 -24.885 1.00 33.71 285 TYR B N 1
ATOM 5985 C CA . TYR B 1 285 ? 0.927 48.796 -24.028 1.00 34.40 285 TYR B CA 1
ATOM 5986 C C . TYR B 1 285 ? 2.080 48.311 -23.145 1.00 43.01 285 TYR B C 1
ATOM 5987 O O . TYR B 1 285 ? 2.159 47.132 -22.777 1.00 46.27 285 TYR B O 1
ATOM 5996 N N . PHE B 1 286 ? 2.964 49.240 -22.797 1.00 38.99 286 PHE B N 1
ATOM 5997 C CA . PHE B 1 286 ? 4.035 49.001 -21.840 1.00 41.94 286 PHE B CA 1
ATOM 5998 C C . PHE B 1 286 ? 3.853 49.872 -20.604 1.00 38.89 286 PHE B C 1
ATOM 5999 O O . PHE B 1 286 ? 3.356 50.990 -20.699 1.00 46.45 286 PHE B O 1
ATOM 6007 N N . VAL B 1 287 ? 4.267 49.361 -19.444 1.00 41.80 287 VAL B N 1
ATOM 6008 C CA . VAL B 1 287 ? 4.186 50.080 -18.170 1.00 41.23 287 VAL B CA 1
ATOM 6009 C C . VAL B 1 287 ? 5.599 50.441 -17.732 1.00 48.62 287 VAL B C 1
ATOM 6010 O O . VAL B 1 287 ? 6.502 49.598 -17.770 1.00 52.07 287 VAL B O 1
ATOM 6014 N N . GLY B 1 288 ? 5.798 51.687 -17.318 1.00 55.50 288 GLY B N 1
ATOM 6015 C CA . GLY B 1 288 ? 7.142 52.116 -16.970 1.00 51.93 288 GLY B CA 1
ATOM 6016 C C . GLY B 1 288 ? 7.256 53.533 -16.448 1.00 52.18 288 GLY B C 1
ATOM 6017 O O . GLY B 1 288 ? 6.359 54.033 -15.751 1.00 54.59 288 GLY B O 1
ATOM 6018 N N . ASP B 1 289 ? 8.357 54.195 -16.793 1.00 49.12 289 ASP B N 1
ATOM 6019 C CA . ASP B 1 289 ? 8.540 55.579 -16.400 1.00 46.58 289 ASP B CA 1
ATOM 6020 C C . ASP B 1 289 ? 9.075 56.392 -17.566 1.00 46.83 289 ASP B C 1
ATOM 6021 O O . ASP B 1 289 ? 9.768 55.876 -18.442 1.00 49.36 289 ASP B O 1
ATOM 6026 N N . PHE B 1 290 ? 8.758 57.678 -17.567 1.00 54.25 290 PHE B N 1
ATOM 6027 C CA . PHE B 1 290 ? 9.322 58.625 -18.521 1.00 53.63 290 PHE B CA 1
ATOM 6028 C C . PHE B 1 290 ? 10.184 59.609 -17.741 1.00 55.37 290 PHE B C 1
ATOM 6029 O O . PHE B 1 290 ? 9.683 60.278 -16.837 1.00 52.91 290 PHE B O 1
ATOM 6037 N N . ASN B 1 291 ? 11.481 59.666 -18.063 1.00 55.88 291 ASN B N 1
ATOM 6038 C CA . ASN B 1 291 ? 12.420 60.530 -17.356 1.00 48.68 291 ASN B CA 1
ATOM 6039 C C . ASN B 1 291 ? 12.579 61.894 -18.031 1.00 54.93 291 ASN B C 1
ATOM 6040 O O . ASN B 1 291 ? 13.520 62.623 -17.703 1.00 61.88 291 ASN B O 1
ATOM 6045 N N . GLY B 1 292 ? 11.691 62.257 -18.963 1.00 52.31 292 GLY B N 1
ATOM 6046 C CA . GLY B 1 292 ? 11.828 63.473 -19.736 1.00 45.47 292 GLY B CA 1
ATOM 6047 C C . GLY B 1 292 ? 12.387 63.281 -21.134 1.00 43.32 292 GLY B C 1
ATOM 6048 O O . GLY B 1 292 ? 12.132 64.111 -22.007 1.00 43.63 292 GLY B O 1
ATOM 6049 N N . THR B 1 293 ? 13.138 62.217 -21.375 1.00 46.87 293 THR B N 1
ATOM 6050 C CA . THR B 1 293 ? 13.591 61.937 -22.731 1.00 51.20 293 THR B CA 1
ATOM 6051 C C . THR B 1 293 ? 13.347 60.484 -23.114 1.00 52.60 293 THR B C 1
ATOM 6052 O O . THR B 1 293 ? 13.191 60.174 -24.298 1.00 54.16 293 THR B O 1
ATOM 6056 N N . HIS B 1 294 ? 13.325 59.587 -22.134 1.00 44.30 294 HIS B N 1
ATOM 6057 C CA . HIS B 1 294 ? 13.325 58.162 -22.403 1.00 45.67 294 HIS B CA 1
ATOM 6058 C C . HIS B 1 294 ? 12.161 57.497 -21.698 1.00 51.55 294 HIS B C 1
ATOM 6059 O O . HIS B 1 294 ? 11.897 57.767 -20.519 1.00 53.69 294 HIS B O 1
ATOM 6066 N N . PHE B 1 295 ? 11.490 56.598 -22.414 1.00 47.52 295 PHE B N 1
ATOM 6067 C CA . PHE B 1 295 ? 10.541 55.708 -21.779 1.00 44.52 295 PHE B CA 1
ATOM 6068 C C . PHE B 1 295 ? 11.242 54.404 -21.410 1.00 44.19 295 PHE B C 1
ATOM 6069 O O . PHE B 1 295 ? 11.950 53.821 -22.235 1.00 41.58 295 PHE B O 1
ATOM 6077 N N . THR B 1 296 ? 11.071 53.973 -20.164 1.00 45.61 296 THR B N 1
ATOM 6078 C CA . THR B 1 296 ? 11.811 52.837 -19.613 1.00 46.85 296 THR B CA 1
ATOM 6079 C C . THR B 1 296 ? 10.838 51.889 -18.940 1.00 46.68 296 THR B C 1
ATOM 6080 O O . THR B 1 296 ? 10.290 52.230 -17.871 1.00 50.15 296 THR B O 1
ATOM 6084 N N . PRO B 1 297 ? 10.589 50.725 -19.534 1.00 47.31 297 PRO B N 1
ATOM 6085 C CA . PRO B 1 297 ? 9.570 49.824 -19.007 1.00 46.26 297 PRO B CA 1
ATOM 6086 C C . PRO B 1 297 ? 10.071 49.119 -17.769 1.00 46.96 297 PRO B C 1
ATOM 6087 O O . PRO B 1 297 ? 11.275 48.945 -17.584 1.00 47.97 297 PRO B O 1
ATOM 6091 N N . ILE B 1 298 ? 9.115 48.729 -16.913 1.00 50.57 298 ILE B N 1
ATOM 6092 C CA . ILE B 1 298 ? 9.397 48.057 -15.643 1.00 46.96 298 ILE B CA 1
ATOM 6093 C C . ILE B 1 298 ? 9.659 46.571 -15.798 1.00 55.03 298 ILE B C 1
ATOM 6094 O O . ILE B 1 298 ? 10.016 45.915 -14.810 1.00 56.83 298 ILE B O 1
ATOM 6099 N N . ASP B 1 299 ? 9.434 46.025 -16.995 1.00 54.63 299 ASP B N 1
ATOM 6100 C CA . ASP B 1 299 ? 9.719 44.640 -17.357 1.00 48.33 299 ASP B CA 1
ATOM 6101 C C . ASP B 1 299 ? 9.720 44.574 -18.880 1.00 51.78 299 ASP B C 1
ATOM 6102 O O . ASP B 1 299 ? 9.513 45.583 -19.559 1.00 52.46 299 ASP B O 1
ATOM 6107 N N . ASP B 1 300 ? 9.970 43.387 -19.425 1.00 53.13 300 ASP B N 1
ATOM 6108 C CA . ASP B 1 300 ? 9.852 43.197 -20.868 1.00 61.09 300 ASP B CA 1
ATOM 6109 C C . ASP B 1 300 ? 8.600 42.399 -21.231 1.00 56.31 300 ASP B C 1
ATOM 6110 O O . ASP B 1 300 ? 8.575 41.683 -22.238 1.00 59.60 300 ASP B O 1
ATOM 6115 N N . GLN B 1 301 ? 7.558 42.530 -20.418 1.00 50.71 301 GLN B N 1
ATOM 6116 C CA . GLN B 1 301 ? 6.298 41.851 -20.637 1.00 44.02 301 GLN B CA 1
ATOM 6117 C C . GLN B 1 301 ? 5.603 42.410 -21.870 1.00 49.84 301 GLN B C 1
ATOM 6118 O O . GLN B 1 301 ? 5.849 43.541 -22.297 1.00 56.48 301 GLN B O 1
ATOM 6124 N N . THR B 1 302 ? 4.727 41.602 -22.450 1.00 49.19 302 THR B N 1
ATOM 6125 C CA . THR B 1 302 ? 3.861 42.046 -23.531 1.00 44.15 302 THR B CA 1
ATOM 6126 C C . THR B 1 302 ? 2.432 42.030 -23.018 1.00 45.76 302 THR B C 1
ATOM 6127 O O . THR B 1 302 ? 1.947 41.003 -22.534 1.00 47.55 302 THR B O 1
ATOM 6131 N N . ARG B 1 303 ? 1.775 43.175 -23.102 1.00 43.41 303 ARG B N 1
ATOM 6132 C CA . ARG B 1 303 ? 0.440 43.343 -22.571 1.00 40.00 303 ARG B CA 1
ATOM 6133 C C . ARG B 1 303 ? -0.433 43.893 -23.691 1.00 41.74 303 ARG B C 1
ATOM 6134 O O . ARG B 1 303 ? -0.100 44.911 -24.306 1.00 42.18 303 ARG B O 1
ATOM 6142 N N . PHE B 1 304 ? -1.516 43.190 -23.989 1.00 41.38 304 PHE B N 1
ATOM 6143 C CA . PHE B 1 304 ? -2.476 43.652 -24.978 1.00 47.05 304 PHE B CA 1
ATOM 6144 C C . PHE B 1 304 ? -3.567 44.442 -24.274 1.00 48.27 304 PHE B C 1
ATOM 6145 O O . PHE B 1 304 ? -4.070 44.034 -23.224 1.00 43.83 304 PHE B O 1
ATOM 6153 N N . LEU B 1 305 ? -3.934 45.573 -24.871 1.00 49.12 305 LEU B N 1
ATOM 6154 C CA . LEU B 1 305 ? -4.961 46.417 -24.283 1.00 44.07 305 LEU B CA 1
ATOM 6155 C C . LEU B 1 305 ? -6.329 45.766 -24.415 1.00 44.52 305 LEU B C 1
ATOM 6156 O O . LEU B 1 305 ? -7.191 45.919 -23.540 1.00 48.00 305 LEU B O 1
ATOM 6161 N N . ASP B 1 306 ? -6.553 45.052 -25.511 1.00 47.72 306 ASP B N 1
ATOM 6162 C CA . ASP B 1 306 ? -7.833 44.401 -25.769 1.00 44.82 306 ASP B CA 1
ATOM 6163 C C . ASP B 1 306 ? -7.579 43.057 -26.443 1.00 47.59 306 ASP B C 1
ATOM 6164 O O . ASP B 1 306 ? -6.807 42.958 -27.406 1.00 47.96 306 ASP B O 1
ATOM 6169 N N . MET B 1 307 ? -8.223 42.027 -25.926 1.00 38.63 307 MET B N 1
ATOM 6170 C CA . MET B 1 307 ? -8.053 40.683 -26.432 1.00 33.16 307 MET B CA 1
ATOM 6171 C C . MET B 1 307 ? -8.986 40.357 -27.596 1.00 42.06 307 MET B C 1
ATOM 6172 O O . MET B 1 307 ? -8.942 39.238 -28.113 1.00 38.66 307 MET B O 1
ATOM 6177 N N . GLY B 1 308 ? -9.833 41.288 -28.026 1.00 42.00 308 GLY B N 1
ATOM 6178 C CA . GLY B 1 308 ? -10.689 41.034 -29.165 1.00 45.60 308 GLY B CA 1
ATOM 6179 C C . GLY B 1 308 ? -9.970 41.265 -30.487 1.00 49.32 308 GLY B C 1
ATOM 6180 O O . GLY B 1 308 ? -8.768 41.538 -30.555 1.00 49.89 308 GLY B O 1
ATOM 6181 N N . LYS B 1 309 ? -10.744 41.167 -31.564 1.00 44.80 309 LYS B N 1
ATOM 6182 C CA . LYS B 1 309 ? -10.200 41.264 -32.910 1.00 50.11 309 LYS B CA 1
ATOM 6183 C C . LYS B 1 309 ? -10.328 42.641 -33.528 1.00 48.55 309 LYS B C 1
ATOM 6184 O O . LYS B 1 309 ? -9.658 42.901 -34.540 1.00 48.21 309 LYS B O 1
ATOM 6190 N N . ASP B 1 310 ? -11.160 43.519 -32.948 1.00 48.03 310 ASP B N 1
ATOM 6191 C CA . ASP B 1 310 ? -11.572 44.780 -33.570 1.00 42.47 310 ASP B CA 1
ATOM 6192 C C . ASP B 1 310 ? -11.395 45.952 -32.596 1.00 38.23 310 ASP B C 1
ATOM 6193 O O . ASP B 1 310 ? -12.330 46.661 -32.242 1.00 42.06 310 ASP B O 1
ATOM 6198 N N . TYR B 1 311 ? -10.164 46.167 -32.167 1.00 44.01 311 TYR B N 1
ATOM 6199 C CA . TYR B 1 311 ? -9.822 47.266 -31.273 1.00 43.77 311 TYR B CA 1
ATOM 6200 C C . TYR B 1 311 ? -8.446 47.736 -31.701 1.00 45.86 311 TYR B C 1
ATOM 6201 O O . TYR B 1 311 ? -7.445 47.058 -31.431 1.00 48.85 311 TYR B O 1
ATOM 6210 N N . TYR B 1 312 ? -8.390 48.879 -32.373 1.00 38.30 312 TYR B N 1
ATOM 6211 C CA . TYR B 1 312 ? -7.137 49.266 -32.980 1.00 37.41 312 TYR B CA 1
ATOM 6212 C C . TYR B 1 312 ? -6.976 50.776 -32.963 1.00 40.79 312 TYR B C 1
ATOM 6213 O O . TYR B 1 312 ? -7.962 51.519 -32.976 1.00 40.29 312 TYR B O 1
ATOM 6222 N N . ALA B 1 313 ? -5.712 51.218 -32.943 1.00 35.06 313 ALA B N 1
ATOM 6223 C CA . ALA B 1 313 ? -5.361 52.611 -33.152 1.00 31.82 313 ALA B CA 1
ATOM 6224 C C . ALA B 1 313 ? -5.832 53.490 -32.011 1.00 37.91 313 ALA B C 1
ATOM 6225 O O . ALA B 1 313 ? -6.158 54.661 -32.217 1.00 42.84 313 ALA B O 1
ATOM 6227 N N . LEU B 1 314 ? -5.898 52.928 -30.812 1.00 37.53 314 LEU B N 1
ATOM 6228 C CA . LEU B 1 314 ? -6.315 53.697 -29.659 1.00 37.02 314 LEU B CA 1
ATOM 6229 C C . LEU B 1 314 ? -5.584 55.028 -29.582 1.00 36.62 314 LEU B C 1
ATOM 6230 O O . LEU B 1 314 ? -4.356 55.077 -29.662 1.00 44.01 314 LEU B O 1
ATOM 6235 N N . GLN B 1 315 ? -6.345 56.105 -29.407 1.00 39.46 315 GLN B N 1
ATOM 6236 C CA . GLN B 1 315 ? -5.793 57.393 -28.998 1.00 44.05 315 GLN B CA 1
ATOM 6237 C C . GLN B 1 315 ? -6.421 57.864 -27.681 1.00 38.65 315 GLN B C 1
ATOM 6238 O O . GLN B 1 315 ? -7.636 57.728 -27.474 1.00 36.81 315 GLN B O 1
ATOM 6244 N N . THR B 1 316 ? -5.591 58.398 -26.780 1.00 37.18 316 THR B N 1
ATOM 6245 C CA . THR B 1 316 ? -6.104 59.077 -25.591 1.00 36.68 316 THR B CA 1
ATOM 6246 C C . THR B 1 316 ? -6.384 60.549 -25.867 1.00 44.24 316 THR B C 1
ATOM 6247 O O . THR B 1 316 ? -5.664 61.219 -26.624 1.00 37.27 316 THR B O 1
ATOM 6251 N N . PHE B 1 317 ? -7.419 61.059 -25.197 1.00 44.22 317 PHE B N 1
ATOM 6252 C CA . PHE B 1 317 ? -7.710 62.484 -25.245 1.00 44.94 317 PHE B CA 1
ATOM 6253 C C . PHE B 1 317 ? -6.536 63.275 -24.705 1.00 40.10 317 PHE B C 1
ATOM 6254 O O . PHE B 1 317 ? -5.865 62.837 -23.768 1.00 39.32 317 PHE B O 1
ATOM 6262 N N . PHE B 1 318 ? -6.273 64.431 -25.331 1.00 35.36 318 PHE B N 1
ATOM 6263 C CA . PHE B 1 318 ? -5.212 65.307 -24.854 1.00 32.55 318 PHE B CA 1
ATOM 6264 C C . PHE B 1 318 ? -5.406 65.700 -23.396 1.00 40.20 318 PHE B C 1
ATOM 6265 O O . PHE B 1 318 ? -4.423 65.860 -22.666 1.00 39.35 318 PHE B O 1
ATOM 6273 N N . ASN B 1 319 ? -6.653 65.871 -22.961 1.00 41.83 319 ASN B N 1
ATOM 6274 C CA . ASN B 1 319 ? -6.964 66.421 -21.653 1.00 43.67 319 ASN B CA 1
ATOM 6275 C C . ASN B 1 319 ? -8.350 65.959 -21.277 1.00 43.50 319 ASN B C 1
ATOM 6276 O O . ASN B 1 319 ? -9.192 65.750 -22.148 1.00 45.98 319 ASN B O 1
ATOM 6281 N N . THR B 1 320 ? -8.588 65.844 -19.962 1.00 56.80 320 THR B N 1
ATOM 6282 C CA . THR B 1 320 ? -9.907 65.492 -19.435 1.00 56.40 320 THR B CA 1
ATOM 6283 C C . THR B 1 320 ? -10.432 66.581 -18.505 1.00 62.26 320 THR B C 1
ATOM 6284 O O . THR B 1 320 ? -9.663 67.481 -18.125 1.00 62.24 320 THR B O 1
ATOM 6288 N N . PRO B 1 321 ? -11.723 66.537 -18.123 1.00 66.26 321 PRO B N 1
ATOM 6289 C CA . PRO B 1 321 ? -12.233 67.514 -17.133 1.00 66.88 321 PRO B CA 1
ATOM 6290 C C . PRO B 1 321 ? -11.464 67.551 -15.815 1.00 63.79 321 PRO B C 1
ATOM 6291 O O . PRO B 1 321 ? -11.061 68.631 -15.373 1.00 64.31 321 PRO B O 1
ATOM 6295 N N . ASN B 1 322 ? -11.222 66.402 -15.188 1.00 64.70 322 ASN B N 1
ATOM 6296 C CA . ASN B 1 322 ? -10.491 66.293 -13.928 1.00 65.40 322 ASN B CA 1
ATOM 6297 C C . ASN B 1 322 ? -8.994 66.560 -14.041 1.00 68.34 322 ASN B C 1
ATOM 6298 O O . ASN B 1 322 ? -8.299 66.470 -13.024 1.00 68.96 322 ASN B O 1
ATOM 6303 N N . GLU B 1 323 ? -8.470 66.855 -15.234 1.00 71.39 323 GLU B N 1
ATOM 6304 C CA . GLU B 1 323 ? -7.032 67.027 -15.478 1.00 80.17 323 GLU B CA 1
ATOM 6305 C C . GLU B 1 323 ? -6.132 65.885 -14.997 1.00 72.99 323 GLU B C 1
ATOM 6306 O O . GLU B 1 323 ? -4.915 65.964 -15.193 1.00 67.72 323 GLU B O 1
ATOM 6312 N N . LYS B 1 324 ? -6.685 64.826 -14.386 1.00 70.43 324 LYS B N 1
ATOM 6313 C CA . LYS B 1 324 ? -5.881 63.673 -13.978 1.00 71.74 324 LYS B CA 1
ATOM 6314 C C . LYS B 1 324 ? -6.341 62.335 -14.577 1.00 64.15 324 LYS B C 1
ATOM 6315 O O . LYS B 1 324 ? -5.515 61.429 -14.736 1.00 62.83 324 LYS B O 1
ATOM 6321 N N . ASP B 1 325 ? -7.619 62.187 -14.925 1.00 59.12 325 ASP B N 1
ATOM 6322 C CA . ASP B 1 325 ? -8.114 60.937 -15.488 1.00 61.10 325 ASP B CA 1
ATOM 6323 C C . ASP B 1 325 ? -7.669 60.786 -16.944 1.00 59.91 325 ASP B C 1
ATOM 6324 O O . ASP B 1 325 ? -7.532 61.771 -17.674 1.00 51.15 325 ASP B O 1
ATOM 6329 N N . VAL B 1 326 ? -7.457 59.535 -17.372 1.00 56.99 326 VAL B N 1
ATOM 6330 C CA . VAL B 1 326 ? -6.992 59.239 -18.726 1.00 46.70 326 VAL B CA 1
ATOM 6331 C C . VAL B 1 326 ? -8.073 58.471 -19.482 1.00 49.20 326 VAL B C 1
ATOM 6332 O O . VAL B 1 326 ? -8.437 57.354 -19.088 1.00 45.34 326 VAL B O 1
ATOM 6336 N N . TYR B 1 327 ? -8.548 59.060 -20.589 1.00 42.34 327 TYR B N 1
ATOM 6337 C CA . TYR B 1 327 ? -9.592 58.515 -21.451 1.00 37.89 327 TYR B CA 1
ATOM 6338 C C . TYR B 1 327 ? -9.027 58.183 -22.826 1.00 44.39 327 TYR B C 1
ATOM 6339 O O . TYR B 1 327 ? -8.241 58.964 -23.377 1.00 41.81 327 TYR B O 1
ATOM 6348 N N . GLY B 1 328 ? -9.494 57.083 -23.421 1.00 47.29 328 GLY B N 1
ATOM 6349 C CA . GLY B 1 328 ? -9.061 56.703 -24.756 1.00 37.51 328 GLY B CA 1
ATOM 6350 C C . GLY B 1 328 ? -10.192 56.125 -25.579 1.00 41.23 328 GLY B C 1
ATOM 6351 O O . GLY B 1 328 ? -11.111 55.495 -25.058 1.00 45.71 328 GLY B O 1
ATOM 6352 N N . ILE B 1 329 ? -10.089 56.318 -26.893 1.00 49.41 329 ILE B N 1
ATOM 6353 C CA . ILE B 1 329 ? -11.025 55.773 -27.873 1.00 42.80 329 ILE B CA 1
ATOM 6354 C C . ILE B 1 329 ? -10.219 54.989 -28.892 1.00 40.08 329 ILE B C 1
ATOM 6355 O O . ILE B 1 329 ? -9.051 55.301 -29.147 1.00 42.04 329 ILE B O 1
ATOM 6360 N N . ALA B 1 330 ? -10.847 53.974 -29.488 1.00 43.04 330 ALA B N 1
ATOM 6361 C CA . ALA B 1 330 ? -10.184 53.145 -30.486 1.00 40.52 330 ALA B CA 1
ATOM 6362 C C . ALA B 1 330 ? -11.118 52.875 -31.657 1.00 40.77 330 ALA B C 1
ATOM 6363 O O . ALA B 1 330 ? -12.339 53.031 -31.565 1.00 41.33 330 ALA B O 1
ATOM 6365 N N . TRP B 1 331 ? -10.513 52.471 -32.773 1.00 42.79 331 TRP B N 1
ATOM 6366 C CA . TRP B 1 331 ? -11.236 52.099 -33.980 1.00 36.27 331 TRP B CA 1
ATOM 6367 C C . TRP B 1 331 ? -11.659 50.643 -33.885 1.00 39.61 331 TRP B C 1
ATOM 6368 O O . TRP B 1 331 ? -10.827 49.757 -33.664 1.00 40.41 331 TRP B O 1
ATOM 6379 N N . ALA B 1 332 ? -12.950 50.402 -34.074 1.00 42.20 332 ALA B N 1
ATOM 6380 C CA . ALA B 1 332 ? -13.564 49.122 -33.737 1.00 42.91 332 ALA B CA 1
ATOM 6381 C C . ALA B 1 332 ? -13.709 48.242 -34.978 1.00 42.53 332 ALA B C 1
ATOM 6382 O O . ALA B 1 332 ? -14.818 47.922 -35.421 1.00 42.75 332 ALA B O 1
ATOM 6384 N N . SER B 1 333 ? -12.563 47.848 -35.531 1.00 41.24 333 SER B N 1
ATOM 6385 C CA . SER B 1 333 ? -12.523 46.883 -36.626 1.00 39.61 333 SER B CA 1
ATOM 6386 C C . SER B 1 333 ? -11.107 46.318 -36.739 1.00 40.36 333 SER B C 1
ATOM 6387 O O . SER B 1 333 ? -10.241 46.580 -35.898 1.00 39.29 333 SER B O 1
ATOM 6390 N N . ASN B 1 334 ? -10.881 45.501 -37.764 1.00 38.34 334 ASN B N 1
ATOM 6391 C CA . ASN B 1 334 ? -9.568 44.936 -38.040 1.00 37.19 334 ASN B CA 1
ATOM 6392 C C . ASN B 1 334 ? -9.230 45.228 -39.494 1.00 38.01 334 ASN B C 1
ATOM 6393 O O . ASN B 1 334 ? -10.098 45.111 -40.366 1.00 38.30 334 ASN B O 1
ATOM 6398 N N . TRP B 1 335 ? -7.973 45.621 -39.756 1.00 34.78 335 TRP B N 1
ATOM 6399 C CA . TRP B 1 335 ? -7.597 46.018 -41.115 1.00 34.64 335 TRP B CA 1
ATOM 6400 C C . TRP B 1 335 ? -7.774 44.897 -42.125 1.00 36.58 335 TRP B C 1
ATOM 6401 O O . TRP B 1 335 ? -7.864 45.175 -43.328 1.00 34.01 335 TRP B O 1
ATOM 6412 N N . GLN B 1 336 ? -7.820 43.641 -41.666 1.00 34.46 336 GLN B N 1
ATOM 6413 C CA . GLN B 1 336 ? -7.933 42.526 -42.596 1.00 36.94 336 GLN B CA 1
ATOM 6414 C C . GLN B 1 336 ? -9.257 42.562 -43.342 1.00 37.77 336 GLN B C 1
ATOM 6415 O O . GLN B 1 336 ? -9.290 42.326 -44.550 1.00 44.31 336 GLN B O 1
ATOM 6421 N N . TYR B 1 337 ? -10.354 42.878 -42.663 1.00 31.76 337 TYR B N 1
ATOM 6422 C CA . TYR B 1 337 ? -11.651 42.807 -43.309 1.00 35.60 337 TYR B CA 1
ATOM 6423 C C . TYR B 1 337 ? -12.442 44.102 -43.244 1.00 38.67 337 TYR B C 1
ATOM 6424 O O . TYR B 1 337 ? -13.566 44.141 -43.760 1.00 38.58 337 TYR B O 1
ATOM 6433 N N . ALA B 1 338 ? -11.890 45.164 -42.650 1.00 40.20 338 ALA B N 1
ATOM 6434 C CA . ALA B 1 338 ? -12.695 46.349 -42.339 1.00 38.03 338 ALA B CA 1
ATOM 6435 C C . ALA B 1 338 ? -13.332 46.945 -43.593 1.00 38.27 338 ALA B C 1
ATOM 6436 O O . ALA B 1 338 ? -14.534 47.230 -43.610 1.00 40.95 338 ALA B O 1
ATOM 6438 N N . GLN B 1 339 ? -12.558 47.126 -44.664 1.00 32.74 339 GLN B N 1
ATOM 6439 C CA . GLN B 1 339 ? -13.151 47.732 -45.850 1.00 36.42 339 GLN B CA 1
ATOM 6440 C C . GLN B 1 339 ? -14.071 46.773 -46.596 1.00 40.19 339 GLN B C 1
ATOM 6441 O O . GLN B 1 339 ? -14.483 47.086 -47.711 1.00 40.33 339 GLN B O 1
ATOM 6447 N N . GLN B 1 340 ? -14.404 45.622 -46.009 1.00 41.21 340 GLN B N 1
ATOM 6448 C CA . GLN B 1 340 ? -15.351 44.682 -46.585 1.00 35.08 340 GLN B CA 1
ATOM 6449 C C . GLN B 1 340 ? -16.595 44.510 -45.735 1.00 42.44 340 GLN B C 1
ATOM 6450 O O . GLN B 1 340 ? -17.507 43.778 -46.142 1.00 46.31 340 GLN B O 1
ATOM 6456 N N . ALA B 1 341 ? -16.654 45.170 -44.574 1.00 48.22 341 ALA B N 1
ATOM 6457 C CA . ALA B 1 341 ? -17.779 45.054 -43.656 1.00 41.63 341 ALA B CA 1
ATOM 6458 C C . ALA B 1 341 ? -19.096 45.350 -44.369 1.00 44.68 341 ALA B C 1
ATOM 6459 O O . ALA B 1 341 ? -19.152 46.234 -45.228 1.00 43.83 341 ALA B O 1
ATOM 6461 N N . PRO B 1 342 ? -20.164 44.654 -44.032 1.00 49.58 342 PRO B N 1
ATOM 6462 C CA . PRO B 1 342 ? -21.434 44.791 -44.773 1.00 48.42 342 PRO B CA 1
ATOM 6463 C C . PRO B 1 342 ? -22.323 45.923 -44.259 1.00 44.78 342 PRO B C 1
ATOM 6464 O O . PRO B 1 342 ? -23.462 45.709 -43.852 1.00 52.43 342 PRO B O 1
ATOM 6468 N N . THR B 1 343 ? -21.806 47.141 -44.286 1.00 48.55 343 THR B N 1
ATOM 6469 C CA . THR B 1 343 ? -22.586 48.314 -43.830 1.00 43.77 343 THR B CA 1
ATOM 6470 C C . THR B 1 343 ? -22.581 49.357 -44.932 1.00 47.70 343 THR B C 1
ATOM 6471 O O . THR B 1 343 ? -21.679 49.336 -45.732 1.00 56.67 343 THR B O 1
ATOM 6475 N N . ASP B 1 344 ? -23.651 50.126 -45.039 1.00 47.74 344 ASP B N 1
ATOM 6476 C CA . ASP B 1 344 ? -23.755 51.201 -46.048 1.00 51.99 344 ASP B CA 1
ATOM 6477 C C . ASP B 1 344 ? -24.609 52.290 -45.418 1.00 52.56 344 ASP B C 1
ATOM 6478 O O . ASP B 1 344 ? -25.556 51.931 -44.774 1.00 57.12 344 ASP B O 1
ATOM 6483 N N . PRO B 1 345 ? -24.365 53.595 -45.613 1.00 51.68 345 PRO B N 1
ATOM 6484 C CA . PRO B 1 345 ? -23.350 54.117 -46.476 1.00 49.80 345 PRO B CA 1
ATOM 6485 C C . PRO B 1 345 ? -22.107 54.503 -45.683 1.00 52.06 345 PRO B C 1
ATOM 6486 O O . PRO B 1 345 ? -21.441 55.382 -46.096 1.00 50.46 345 PRO B O 1
ATOM 6490 N N . TRP B 1 346 ? -21.913 53.888 -44.526 1.00 46.75 346 TRP B N 1
ATOM 6491 C CA . TRP B 1 346 ? -20.741 54.154 -43.663 1.00 46.26 346 TRP B CA 1
ATOM 6492 C C . TRP B 1 346 ? -19.993 52.854 -43.445 1.00 44.41 346 TRP B C 1
ATOM 6493 O O 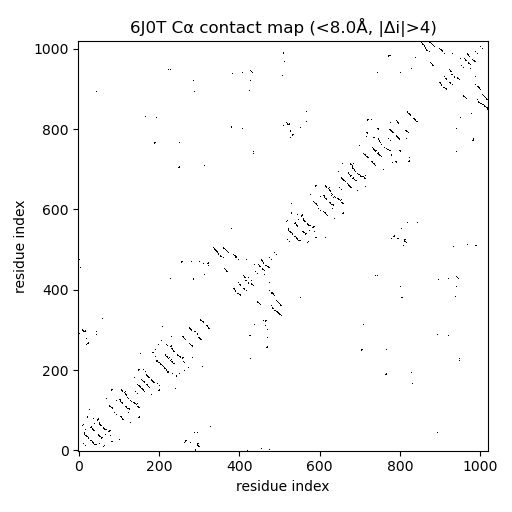. TRP B 1 346 ? -20.632 51.858 -43.470 1.00 44.81 346 TRP B O 1
ATOM 6504 N N . ARG B 1 347 ? -18.679 52.882 -43.260 1.00 41.20 347 ARG B N 1
ATOM 6505 C CA . ARG B 1 347 ? -18.030 51.578 -43.036 1.00 42.12 347 ARG B CA 1
ATOM 6506 C C . ARG B 1 347 ? -17.522 51.389 -41.611 1.00 34.63 347 ARG B C 1
ATOM 6507 O O . ARG B 1 347 ? -17.896 50.370 -41.047 1.00 34.31 347 ARG B O 1
ATOM 6515 N N . SER B 1 348 ? -16.790 52.306 -41.004 1.00 41.01 348 SER B N 1
ATOM 6516 C CA . SER B 1 348 ? -16.299 51.876 -39.666 1.00 43.66 348 SER B CA 1
ATOM 6517 C C . SER B 1 348 ? -17.019 52.496 -38.469 1.00 37.54 348 SER B C 1
ATOM 6518 O O . SER B 1 348 ? -17.705 53.457 -38.616 1.00 39.60 348 SER B O 1
ATOM 6521 N N . SER B 1 349 ? -16.904 51.857 -37.323 1.00 35.48 349 SER B N 1
ATOM 6522 C CA . SER B 1 349 ? -17.486 52.341 -36.055 1.00 34.04 349 SER B CA 1
ATOM 6523 C C . SER B 1 349 ? -16.363 52.604 -35.056 1.00 36.53 349 SER B C 1
ATOM 6524 O O . SER B 1 349 ? -15.260 52.238 -35.315 1.00 41.96 349 SER B O 1
ATOM 6527 N N . MET B 1 350 ? -16.635 53.338 -33.995 1.00 34.88 350 MET B N 1
ATOM 6528 C CA . MET B 1 350 ? -15.611 53.513 -32.937 1.00 37.71 350 MET B CA 1
ATOM 6529 C C . MET B 1 350 ? -16.033 52.716 -31.709 1.00 38.82 350 MET B C 1
ATOM 6530 O O . MET B 1 350 ? -17.106 52.191 -31.681 1.00 36.18 350 MET B O 1
ATOM 6535 N N . SER B 1 351 ? -15.134 52.563 -30.768 1.00 36.19 351 SER B N 1
ATOM 6536 C CA . SER B 1 351 ? -15.460 51.844 -29.529 1.00 41.65 351 SER B CA 1
ATOM 6537 C C . SER B 1 351 ? -15.973 52.821 -28.488 1.00 51.12 351 SER B C 1
ATOM 6538 O O . SER B 1 351 ? -16.065 53.985 -28.750 1.00 54.12 351 SER B O 1
ATOM 6541 N N . LEU B 1 352 ? -16.410 52.307 -27.366 1.00 45.43 352 LEU B N 1
ATOM 6542 C CA . LEU B 1 352 ? -16.663 53.206 -26.264 1.00 45.98 352 LEU B CA 1
ATOM 6543 C C . LEU B 1 352 ? -15.334 53.797 -25.817 1.00 49.46 352 LEU B C 1
ATOM 6544 O O . LEU B 1 352 ? -14.298 53.125 -25.855 1.00 51.74 352 LEU B O 1
ATOM 6549 N N . VAL B 1 353 ? -15.358 55.074 -25.429 1.00 50.21 353 VAL B N 1
ATOM 6550 C CA . VAL B 1 353 ? -14.268 55.622 -24.636 1.00 44.03 353 VAL B CA 1
ATOM 6551 C C . VAL B 1 353 ? -14.112 54.784 -23.378 1.00 36.53 353 VAL B C 1
ATOM 6552 O O . VAL B 1 353 ? -15.092 54.286 -22.818 1.00 38.87 353 VAL B O 1
ATOM 6556 N N . ARG B 1 354 ? -12.875 54.592 -22.946 1.00 38.95 354 ARG B N 1
ATOM 6557 C CA . ARG B 1 354 ? -12.603 53.840 -21.731 1.00 42.44 354 ARG B CA 1
ATOM 6558 C C . ARG B 1 354 ? -11.693 54.663 -20.844 1.00 47.00 354 ARG B C 1
ATOM 6559 O O . ARG B 1 354 ? -10.928 55.505 -21.332 1.00 44.25 354 ARG B O 1
ATOM 6567 N N . GLN B 1 355 ? -11.818 54.436 -19.533 1.00 47.43 355 GLN B N 1
ATOM 6568 C CA . GLN B 1 355 ? -10.997 55.096 -18.531 1.00 50.29 355 GLN B CA 1
ATOM 6569 C C . GLN B 1 355 ? -9.944 54.104 -18.076 1.00 49.41 355 GLN B C 1
ATOM 6570 O O . GLN B 1 355 ? -10.276 52.996 -17.627 1.00 48.46 355 GLN B O 1
ATOM 6576 N N . PHE B 1 356 ? -8.688 54.493 -18.240 1.00 47.61 356 PHE B N 1
ATOM 6577 C CA . PHE B 1 356 ? -7.549 53.613 -18.056 1.00 49.96 356 PHE B CA 1
ATOM 6578 C C . PHE B 1 356 ? -6.876 53.942 -16.741 1.00 54.09 356 PHE B C 1
ATOM 6579 O O . PHE B 1 356 ? -6.456 55.087 -16.507 1.00 52.45 356 PHE B O 1
ATOM 6587 N N . THR B 1 357 ? -6.747 52.930 -15.905 1.00 51.68 357 THR B N 1
ATOM 6588 C CA . THR B 1 357 ? -6.153 53.114 -14.598 1.00 48.24 357 THR B CA 1
ATOM 6589 C C . THR B 1 357 ? -5.321 51.880 -14.304 1.00 47.85 357 THR B C 1
ATOM 6590 O O . THR B 1 357 ? -5.748 50.762 -14.598 1.00 52.09 357 THR B O 1
ATOM 6594 N N . LEU B 1 358 ? -4.116 52.061 -13.768 1.00 51.10 358 LEU B N 1
ATOM 6595 C CA . LEU B 1 358 ? -3.231 50.919 -13.540 1.00 49.14 358 LEU B CA 1
ATOM 6596 C C . LEU B 1 358 ? -3.499 50.299 -12.174 1.00 51.40 358 LEU B C 1
ATOM 6597 O O . LEU B 1 358 ? -3.470 51.008 -11.168 1.00 57.86 358 LEU B O 1
ATOM 6602 N N . LYS B 1 359 ? -3.777 48.982 -12.132 1.00 48.26 359 LYS B N 1
ATOM 6603 C CA . LYS B 1 359 ? -4.111 48.275 -10.902 1.00 48.47 359 LYS B CA 1
ATOM 6604 C C . LYS B 1 359 ? -3.140 47.125 -10.676 1.00 50.69 359 LYS B C 1
ATOM 6605 O O . LYS B 1 359 ? -2.414 46.701 -11.583 1.00 53.97 359 LYS B O 1
ATOM 6611 N N . ASP B 1 360 ? -3.126 46.632 -9.445 1.00 51.55 360 ASP B N 1
ATOM 6612 C CA . ASP B 1 360 ? -2.358 45.442 -9.109 1.00 42.30 360 ASP B CA 1
ATOM 6613 C C . ASP B 1 360 ? -3.175 44.237 -9.535 1.00 50.72 360 ASP B C 1
ATOM 6614 O O . ASP B 1 360 ? -4.315 44.069 -9.090 1.00 55.27 360 ASP B O 1
ATOM 6619 N N . PHE B 1 361 ? -2.601 43.389 -10.381 1.00 52.98 361 PHE B N 1
ATOM 6620 C CA . PHE B 1 361 ? -3.359 42.265 -10.915 1.00 49.22 361 PHE B CA 1
ATOM 6621 C C . PHE B 1 361 ? -2.389 41.170 -11.312 1.00 50.87 361 PHE B C 1
ATOM 6622 O O . PHE B 1 361 ? -1.260 41.443 -11.727 1.00 46.58 361 PHE B O 1
ATOM 6630 N N . SER B 1 362 ? -2.829 39.928 -11.140 1.00 49.65 362 SER B N 1
ATOM 6631 C CA . SER B 1 362 ? -2.104 38.790 -11.668 1.00 43.33 362 SER B CA 1
ATOM 6632 C C . SER B 1 362 ? -3.129 37.732 -12.026 1.00 49.78 362 SER B C 1
ATOM 6633 O O . SER B 1 362 ? -4.221 37.698 -11.454 1.00 56.06 362 SER B O 1
ATOM 6636 N N . THR B 1 363 ? -2.780 36.883 -12.998 1.00 57.53 363 THR B N 1
ATOM 6637 C CA . THR B 1 363 ? -3.734 35.928 -13.560 1.00 57.01 363 THR B CA 1
ATOM 6638 C C . THR B 1 363 ? -3.867 34.665 -12.727 1.00 53.83 363 THR B C 1
ATOM 6639 O O . THR B 1 363 ? -4.688 33.809 -13.067 1.00 53.08 363 THR B O 1
ATOM 6643 N N . ASN B 1 364 ? -3.084 34.524 -11.669 1.00 48.02 364 ASN B N 1
ATOM 6644 C CA . ASN B 1 364 ? -3.232 33.452 -10.703 1.00 50.17 364 ASN B CA 1
ATOM 6645 C C . ASN B 1 364 ? -3.111 34.065 -9.316 1.00 53.70 364 ASN B C 1
ATOM 6646 O O . ASN B 1 364 ? -2.641 35.200 -9.172 1.00 48.51 364 ASN B O 1
ATOM 6651 N N . PRO B 1 365 ? -3.551 33.355 -8.274 1.00 55.07 365 PRO B N 1
ATOM 6652 C CA . PRO B 1 365 ? -3.585 33.943 -6.933 1.00 54.14 365 PRO B CA 1
ATOM 6653 C C . PRO B 1 365 ? -2.263 33.903 -6.193 1.00 47.61 365 PRO B C 1
ATOM 6654 O O . PRO B 1 365 ? -2.225 34.267 -5.017 1.00 57.98 365 PRO B O 1
ATOM 6658 N N . ASN B 1 366 ? -1.195 33.466 -6.838 1.00 52.30 366 ASN B N 1
ATOM 6659 C CA . ASN B 1 366 ? 0.061 33.183 -6.160 1.00 52.44 366 ASN B CA 1
ATOM 6660 C C . ASN B 1 366 ? 1.177 34.112 -6.599 1.00 43.55 366 ASN B C 1
ATOM 6661 O O . ASN B 1 366 ? 2.340 33.847 -6.293 1.00 47.29 366 ASN B O 1
ATOM 6666 N N . SER B 1 367 ? 0.853 35.205 -7.282 1.00 43.93 367 SER B N 1
ATOM 6667 C CA . SER B 1 367 ? 1.892 36.060 -7.827 1.00 46.43 367 SER B CA 1
ATOM 6668 C C . SER B 1 367 ? 1.455 37.514 -7.783 1.00 40.33 367 SER B C 1
ATOM 6669 O O . SER B 1 367 ? 0.290 37.835 -7.555 1.00 45.74 367 SER B O 1
ATOM 6672 N N . ALA B 1 368 ? 2.412 38.390 -8.031 1.00 46.12 368 ALA B N 1
ATOM 6673 C CA . ALA B 1 368 ? 2.156 39.802 -8.244 1.00 49.44 368 ALA B CA 1
ATOM 6674 C C . ALA B 1 368 ? 2.499 40.174 -9.678 1.00 47.67 368 ALA B C 1
ATOM 6675 O O . ALA B 1 368 ? 3.361 39.558 -10.307 1.00 53.05 368 ALA B O 1
ATOM 6677 N N . ASP B 1 369 ? 1.796 41.180 -10.181 1.00 49.82 369 ASP B N 1
ATOM 6678 C CA . ASP B 1 369 ? 2.029 41.841 -11.464 1.00 48.71 369 ASP B CA 1
ATOM 6679 C C . ASP B 1 369 ? 1.140 43.085 -11.481 1.00 49.36 369 ASP B C 1
ATOM 6680 O O . ASP B 1 369 ? 0.529 43.442 -10.464 1.00 43.37 369 ASP B O 1
ATOM 6685 N N . VAL B 1 370 ? 1.044 43.731 -12.641 1.00 48.46 370 VAL B N 1
ATOM 6686 C CA . VAL B 1 370 ? 0.374 45.018 -12.777 1.00 49.50 370 VAL B CA 1
ATOM 6687 C C . VAL B 1 370 ? -0.350 45.043 -14.123 1.00 48.42 370 VAL B C 1
ATOM 6688 O O . VAL B 1 370 ? 0.181 44.551 -15.122 1.00 53.56 370 VAL B O 1
ATOM 6692 N N . VAL B 1 371 ? -1.574 45.582 -14.151 1.00 48.68 371 VAL B N 1
ATOM 6693 C CA . VAL B 1 371 ? -2.426 45.547 -15.344 1.00 48.98 371 VAL B CA 1
ATOM 6694 C C . VAL B 1 371 ? -3.093 46.899 -15.570 1.00 47.87 371 VAL B C 1
ATOM 6695 O O . VAL B 1 371 ? -3.381 47.647 -14.632 1.00 48.64 371 VAL B O 1
ATOM 6699 N N . LEU B 1 372 ? -3.364 47.206 -16.831 1.00 51.92 372 LEU B N 1
ATOM 6700 C CA . LEU B 1 372 ? -4.167 48.381 -17.162 1.00 46.67 372 LEU B CA 1
ATOM 6701 C C . LEU B 1 372 ? -5.630 47.977 -17.074 1.00 42.99 372 LEU B C 1
ATOM 6702 O O . LEU B 1 372 ? -6.150 47.293 -17.957 1.00 47.27 372 LEU B O 1
ATOM 6707 N N . ASN B 1 373 ? -6.281 48.365 -15.981 1.00 42.99 373 ASN B N 1
ATOM 6708 C CA . ASN B 1 373 ? -7.725 48.242 -15.872 1.00 47.66 373 ASN B CA 1
ATOM 6709 C C . ASN B 1 373 ? -8.419 49.237 -16.797 1.00 42.37 373 ASN B C 1
ATOM 6710 O O . ASN B 1 373 ? -7.995 50.392 -16.930 1.00 42.63 373 ASN B O 1
ATOM 6715 N N . SER B 1 374 ? -9.489 48.773 -17.440 1.00 43.95 374 SER B N 1
ATOM 6716 C CA . SER B 1 374 ? -10.273 49.570 -18.373 1.00 47.28 374 SER B CA 1
ATOM 6717 C C . SER B 1 374 ? -11.703 49.646 -17.868 1.00 48.62 374 SER B C 1
ATOM 6718 O O . SER B 1 374 ? -12.270 48.636 -17.443 1.00 50.31 374 SER B O 1
ATOM 6721 N N . GLN B 1 375 ? -12.273 50.846 -17.873 1.00 50.64 375 GLN B N 1
ATOM 6722 C CA . GLN B 1 375 ? -13.596 51.069 -17.299 1.00 53.63 375 GLN B CA 1
ATOM 6723 C C . GLN B 1 375 ? -14.429 51.825 -18.326 1.00 50.88 375 GLN B C 1
ATOM 6724 O O . GLN B 1 375 ? -14.011 52.913 -18.770 1.00 50.09 375 GLN B O 1
ATOM 6730 N N . PRO B 1 376 ? -15.581 51.302 -18.761 1.00 48.57 376 PRO B N 1
ATOM 6731 C CA . PRO B 1 376 ? -16.339 51.997 -19.812 1.00 46.50 376 PRO B CA 1
ATOM 6732 C C . PRO B 1 376 ? -16.720 53.394 -19.347 1.00 48.78 376 PRO B C 1
ATOM 6733 O O . PRO B 1 376 ? -16.789 53.684 -18.151 1.00 49.34 376 PRO B O 1
ATOM 6737 N N . VAL B 1 377 ? -16.949 54.276 -20.308 1.00 45.85 377 VAL B N 1
ATOM 6738 C CA . VAL B 1 377 ? -17.293 55.666 -20.024 1.00 49.49 377 VAL B CA 1
ATOM 6739 C C . VAL B 1 377 ? -18.491 55.994 -20.911 1.00 53.62 377 VAL B C 1
ATOM 6740 O O . VAL B 1 377 ? -18.347 56.308 -22.097 1.00 61.22 377 VAL B O 1
ATOM 6744 N N . LEU B 1 378 ? -19.689 55.870 -20.353 1.00 51.47 378 LEU B N 1
ATOM 6745 C CA . LEU B 1 378 ? -20.923 56.218 -21.038 1.00 53.54 378 LEU B CA 1
ATOM 6746 C C . LEU B 1 378 ? -21.787 57.060 -20.114 1.00 58.26 378 LEU B C 1
ATOM 6747 O O . LEU B 1 378 ? -21.594 57.094 -18.896 1.00 62.70 378 LEU B O 1
ATOM 6752 N N . ASN B 1 379 ? -22.753 57.747 -20.716 1.00 58.14 379 ASN B N 1
ATOM 6753 C CA . ASN B 1 379 ? -23.769 58.498 -19.980 1.00 60.94 379 ASN B CA 1
ATOM 6754 C C . ASN B 1 379 ? -24.803 57.512 -19.430 1.00 58.63 379 ASN B C 1
ATOM 6755 O O . ASN B 1 379 ? -25.937 57.396 -19.904 1.00 54.63 379 ASN B O 1
ATOM 6760 N N . TYR B 1 380 ? -24.368 56.784 -18.400 1.00 59.02 380 TYR B N 1
ATOM 6761 C CA . TYR B 1 380 ? -25.152 55.673 -17.874 1.00 60.20 380 TYR B CA 1
ATOM 6762 C C . TYR B 1 380 ? -26.436 56.153 -17.216 1.00 63.23 380 TYR B C 1
ATOM 6763 O O . TYR B 1 380 ? -27.465 55.474 -17.285 1.00 62.28 380 TYR B O 1
ATOM 6772 N N . ASP B 1 381 ? -26.391 57.306 -16.544 1.00 63.51 381 ASP B N 1
ATOM 6773 C CA . ASP B 1 381 ? -27.597 57.868 -15.945 1.00 63.29 381 ASP B CA 1
ATOM 6774 C C . ASP B 1 381 ? -28.706 58.017 -16.989 1.00 69.27 381 ASP B C 1
ATOM 6775 O O . ASP B 1 381 ? -29.787 57.408 -16.874 1.00 70.63 381 ASP B O 1
ATOM 6780 N N . ALA B 1 382 ? -28.428 58.795 -18.043 1.00 59.04 382 ALA B N 1
ATOM 6781 C CA . ALA B 1 382 ? -29.408 58.999 -19.104 1.00 59.02 382 ALA B CA 1
ATOM 6782 C C . ALA B 1 382 ? -29.808 57.684 -19.755 1.00 65.68 382 ALA B C 1
ATOM 6783 O O . ALA B 1 382 ? -30.994 57.447 -20.028 1.00 67.42 382 ALA B O 1
ATOM 6785 N N . LEU B 1 383 ? -28.837 56.810 -20.008 1.00 65.28 383 LEU B N 1
ATOM 6786 C CA . LEU B 1 383 ? -29.133 55.620 -20.792 1.00 66.59 383 LEU B CA 1
ATOM 6787 C C . LEU B 1 383 ? -30.015 54.664 -20.013 1.00 64.69 383 LEU B C 1
ATOM 6788 O O . LEU B 1 383 ? -31.028 54.180 -20.533 1.00 67.57 383 LEU B O 1
ATOM 6793 N N . ARG B 1 384 ? -29.647 54.393 -18.759 1.00 61.74 384 ARG B N 1
ATOM 6794 C CA . ARG B 1 384 ? -30.378 53.422 -17.954 1.00 61.36 384 ARG B CA 1
ATOM 6795 C C . ARG B 1 384 ? -31.754 53.945 -17.562 1.00 70.63 384 ARG B C 1
ATOM 6796 O O . ARG B 1 384 ? -32.727 53.173 -17.563 1.00 66.67 384 ARG B O 1
ATOM 6804 N N . LYS B 1 385 ? -31.877 55.254 -17.255 1.00 72.78 385 LYS B N 1
ATOM 6805 C CA . LYS B 1 385 ? -33.193 55.741 -16.851 1.00 71.06 385 LYS B CA 1
ATOM 6806 C C . LYS B 1 385 ? -34.108 55.924 -18.060 1.00 68.33 385 LYS B C 1
ATOM 6807 O O . LYS B 1 385 ? -35.333 55.819 -17.938 1.00 74.16 385 LYS B O 1
ATOM 6813 N N . ASN B 1 386 ? -33.561 56.215 -19.236 1.00 68.00 386 ASN B N 1
ATOM 6814 C CA . ASN B 1 386 ? -34.426 56.196 -20.409 1.00 73.54 386 ASN B CA 1
ATOM 6815 C C . ASN B 1 386 ? -34.736 54.771 -20.879 1.00 75.87 386 ASN B C 1
ATOM 6816 O O . ASN B 1 386 ? -35.266 54.623 -21.986 1.00 76.47 386 ASN B O 1
ATOM 6821 N N . GLY B 1 387 ? -34.430 53.731 -20.071 1.00 66.28 387 GLY B N 1
ATOM 6822 C CA . GLY B 1 387 ? -34.391 52.363 -20.562 1.00 66.48 387 GLY B CA 1
ATOM 6823 C C . GLY B 1 387 ? -34.771 51.297 -19.547 1.00 66.46 387 GLY B C 1
ATOM 6824 O O . GLY B 1 387 ? -34.897 51.557 -18.348 1.00 70.85 387 GLY B O 1
ATOM 6825 N N . THR B 1 388 ? -34.893 50.060 -20.049 1.00 63.48 388 THR B N 1
ATOM 6826 C CA . THR B 1 388 ? -35.631 48.980 -19.384 1.00 66.35 388 THR B CA 1
ATOM 6827 C C . THR B 1 388 ? -34.702 47.920 -18.795 1.00 71.98 388 THR B C 1
ATOM 6828 O O . THR B 1 388 ? -33.874 47.348 -19.511 1.00 71.12 388 THR B O 1
ATOM 6832 N N . THR B 1 389 ? -34.890 47.606 -17.512 1.00 64.75 389 THR B N 1
ATOM 6833 C CA . THR B 1 389 ? -34.024 46.693 -16.772 1.00 58.90 389 THR B CA 1
ATOM 6834 C C . THR B 1 389 ? -34.679 45.320 -16.595 1.00 63.11 389 THR B C 1
ATOM 6835 O O . THR B 1 389 ? -35.894 45.173 -16.711 1.00 70.82 389 THR B O 1
ATOM 6839 N N . TYR B 1 390 ? -33.840 44.299 -16.386 1.00 65.73 390 TYR B N 1
ATOM 6840 C CA . TYR B 1 390 ? -34.215 42.907 -16.132 1.00 62.98 390 TYR B CA 1
ATOM 6841 C C . TYR B 1 390 ? -33.214 42.331 -15.138 1.00 69.01 390 TYR B C 1
ATOM 6842 O O . TYR B 1 390 ? -32.039 42.709 -15.171 1.00 72.18 390 TYR B O 1
ATOM 6851 N N . SER B 1 391 ? -33.661 41.387 -14.285 1.00 70.49 391 SER B N 1
ATOM 6852 C CA . SER B 1 391 ? -32.793 40.758 -13.280 1.00 63.79 391 SER B CA 1
ATOM 6853 C C . SER B 1 391 ? -33.046 39.252 -13.177 1.00 67.31 391 SER B C 1
ATOM 6854 O O . SER B 1 391 ? -34.076 38.738 -13.623 1.00 65.74 391 SER B O 1
ATOM 6857 N N . ILE B 1 392 ? -32.066 38.548 -12.583 1.00 64.12 392 ILE B N 1
ATOM 6858 C CA . ILE B 1 392 ? -32.099 37.119 -12.247 1.00 57.70 392 ILE B CA 1
ATOM 6859 C C . ILE B 1 392 ? -31.102 36.869 -11.112 1.00 67.81 392 ILE B C 1
ATOM 6860 O O . ILE B 1 392 ? -29.938 37.276 -11.208 1.00 66.89 392 ILE B O 1
ATOM 6865 N N . THR B 1 393 ? -31.528 36.184 -10.037 1.00 65.26 393 THR B N 1
ATOM 6866 C CA . THR B 1 393 ? -30.687 35.955 -8.864 1.00 59.69 393 THR B CA 1
ATOM 6867 C C . THR B 1 393 ? -30.759 34.494 -8.442 1.00 62.32 393 THR B C 1
ATOM 6868 O O . THR B 1 393 ? -31.634 33.752 -8.890 1.00 57.44 393 THR B O 1
ATOM 6872 N N . ASN B 1 394 ? -29.806 34.090 -7.584 1.00 70.96 394 ASN B N 1
ATOM 6873 C CA . ASN B 1 394 ? -29.669 32.755 -7.005 1.00 74.30 394 ASN B CA 1
ATOM 6874 C C . ASN B 1 394 ? -30.135 31.665 -7.946 1.00 74.02 394 ASN B C 1
ATOM 6875 O O . ASN B 1 394 ? -30.857 30.753 -7.541 1.00 81.14 394 ASN B O 1
ATOM 6880 N N . TYR B 1 395 ? -29.722 31.760 -9.196 1.00 69.76 395 TYR B N 1
ATOM 6881 C CA . TYR B 1 395 ? -30.192 30.865 -10.238 1.00 69.85 395 TYR B CA 1
ATOM 6882 C C . TYR B 1 395 ? -29.160 29.771 -10.504 1.00 74.49 395 TYR B C 1
ATOM 6883 O O . TYR B 1 395 ? -27.966 30.048 -10.634 1.00 72.77 395 TYR B O 1
ATOM 6892 N N . THR B 1 396 ? -29.634 28.534 -10.592 1.00 65.72 396 THR B N 1
ATOM 6893 C CA . THR B 1 396 ? -28.803 27.363 -10.843 1.00 69.23 396 THR B CA 1
ATOM 6894 C C . THR B 1 396 ? -29.297 26.669 -12.108 1.00 72.84 396 THR B C 1
ATOM 6895 O O . THR B 1 396 ? -30.471 26.300 -12.204 1.00 79.47 396 THR B O 1
ATOM 6899 N N . VAL B 1 397 ? -28.400 26.480 -13.075 1.00 68.15 397 VAL B N 1
ATOM 6900 C CA . VAL B 1 397 ? -28.817 26.299 -14.463 1.00 69.95 397 VAL B CA 1
ATOM 6901 C C . VAL B 1 397 ? -29.236 24.858 -14.691 1.00 64.98 397 VAL B C 1
ATOM 6902 O O . VAL B 1 397 ? -28.483 23.928 -14.397 1.00 69.54 397 VAL B O 1
ATOM 6906 N N . THR B 1 398 ? -30.443 24.673 -15.216 1.00 67.19 398 THR B N 1
ATOM 6907 C CA . THR B 1 398 ? -30.995 23.343 -15.413 1.00 72.36 398 THR B CA 1
ATOM 6908 C C . THR B 1 398 ? -32.053 23.403 -16.510 1.00 74.42 398 THR B C 1
ATOM 6909 O O . THR B 1 398 ? -32.844 24.355 -16.577 1.00 79.59 398 THR B O 1
ATOM 6913 N N . SER B 1 399 ? -32.022 22.404 -17.387 1.00 71.44 399 SER B N 1
ATOM 6914 C CA . SER B 1 399 ? -32.937 22.312 -18.529 1.00 75.23 399 SER B CA 1
ATOM 6915 C C . SER B 1 399 ? -34.397 22.589 -18.161 1.00 74.17 399 SER B C 1
ATOM 6916 O O . SER B 1 399 ? -34.947 23.630 -18.542 1.00 68.32 399 SER B O 1
ATOM 6919 N N . LYS B 1 403 ? -34.414 28.777 -18.623 1.00 88.73 403 LYS B N 1
ATOM 6920 C CA . LYS B 1 403 ? -34.893 30.146 -18.402 1.00 87.38 403 LYS B CA 1
ATOM 6921 C C . LYS B 1 403 ? -34.425 31.070 -19.549 1.00 86.54 403 LYS B C 1
ATOM 6922 O O . LYS B 1 403 ? -33.294 30.947 -20.049 1.00 84.36 403 LYS B O 1
ATOM 6928 N N . LYS B 1 404 ? -35.326 31.951 -19.989 1.00 81.18 404 LYS B N 1
ATOM 6929 C CA . LYS B 1 404 ? -35.083 32.858 -21.133 1.00 67.26 404 LYS B CA 1
ATOM 6930 C C . LYS B 1 404 ? -35.560 34.269 -20.804 1.00 72.05 404 LYS B C 1
ATOM 6931 O O . LYS B 1 404 ? -36.293 34.450 -19.847 1.00 77.83 404 LYS B O 1
ATOM 6937 N N . ILE B 1 405 ? -35.075 35.248 -21.545 1.00 70.57 405 ILE B N 1
ATOM 6938 C CA . ILE B 1 405 ? -35.496 36.652 -21.333 1.00 66.15 405 ILE B CA 1
ATOM 6939 C C . ILE B 1 405 ? -35.936 37.196 -22.677 1.00 71.41 405 ILE B C 1
ATOM 6940 O O . ILE B 1 405 ? -35.169 37.098 -23.611 1.00 73.76 405 ILE B O 1
ATOM 6945 N N . LYS B 1 406 ? -37.128 37.765 -22.724 1.00 68.33 406 LYS B N 1
ATOM 6946 C CA . LYS B 1 406 ? -37.648 38.386 -23.952 1.00 65.66 406 LYS B CA 1
ATOM 6947 C C . LYS B 1 406 ? -37.441 39.878 -23.759 1.00 76.00 406 LYS B C 1
ATOM 6948 O O . LYS B 1 406 ? -37.784 40.376 -22.703 1.00 74.58 406 LYS B O 1
ATOM 6954 N N . LEU B 1 407 ? -36.840 40.552 -24.723 1.00 74.73 407 LEU B N 1
ATOM 6955 C CA . LEU B 1 407 ? -36.642 41.999 -24.531 1.00 74.96 407 LEU B CA 1
ATOM 6956 C C . LEU B 1 407 ? -37.848 42.701 -25.128 1.00 74.86 407 LEU B C 1
ATOM 6957 O O . LEU B 1 407 ? -38.233 42.350 -26.219 1.00 75.92 407 LEU B O 1
ATOM 6962 N N . ASP B 1 408 ? -38.419 43.639 -24.390 1.00 77.82 408 ASP B N 1
ATOM 6963 C CA . ASP B 1 408 ? -39.642 44.334 -24.844 1.00 78.59 408 ASP B CA 1
ATOM 6964 C C . ASP B 1 408 ? -39.239 45.507 -25.727 1.00 75.51 408 ASP B C 1
ATOM 6965 O O . ASP B 1 408 ? -38.406 46.282 -25.275 1.00 84.63 408 ASP B O 1
ATOM 6970 N N . ASN B 1 409 ? -39.859 45.640 -26.903 1.00 80.66 409 ASN B N 1
ATOM 6971 C CA . ASN B 1 409 ? -39.567 46.767 -27.828 1.00 78.11 409 ASN B CA 1
ATOM 6972 C C . ASN B 1 409 ? -38.065 46.824 -28.043 1.00 78.39 409 ASN B C 1
ATOM 6973 O O . ASN B 1 409 ? -37.461 47.838 -27.707 1.00 72.93 409 ASN B O 1
ATOM 6978 N N . PRO B 1 410 ? -37.469 45.770 -28.619 1.00 72.19 410 PRO B N 1
ATOM 6979 C CA . PRO B 1 410 ? -36.039 45.686 -28.752 1.00 62.16 410 PRO B CA 1
ATOM 6980 C C . PRO B 1 410 ? -35.433 46.882 -29.470 1.00 61.98 410 PRO B C 1
ATOM 6981 O O . PRO B 1 410 ? -35.942 47.268 -30.446 1.00 60.17 410 PRO B O 1
ATOM 6985 N N . SER B 1 411 ? -34.353 47.416 -28.913 1.00 62.11 411 SER B N 1
ATOM 6986 C CA . SER B 1 411 ? -33.659 48.562 -29.529 1.00 59.72 411 SER B CA 1
ATOM 6987 C C . SER B 1 411 ? -32.375 48.072 -30.169 1.00 65.42 411 SER B C 1
ATOM 6988 O O . SER B 1 411 ? -31.897 48.744 -31.055 1.00 57.31 411 SER B O 1
ATOM 6991 N N . GLY B 1 412 ? -31.886 46.914 -29.736 1.00 65.24 412 GLY B N 1
ATOM 6992 C CA . GLY B 1 412 ? -30.632 46.405 -30.240 1.00 59.48 412 GLY B CA 1
ATOM 6993 C C . GLY B 1 412 ? -29.408 46.877 -29.485 1.00 61.19 412 GLY B C 1
ATOM 6994 O O . GLY B 1 412 ? -28.313 46.346 -29.709 1.00 61.29 412 GLY B O 1
ATOM 6995 N N . SER B 1 413 ? -29.555 47.880 -28.625 1.00 56.61 413 SER B N 1
ATOM 6996 C CA . SER B 1 413 ? -28.478 48.374 -27.788 1.00 50.42 413 SER B CA 1
ATOM 6997 C C . SER B 1 413 ? -28.804 47.998 -26.351 1.00 61.88 413 SER B C 1
ATOM 6998 O O . SER B 1 413 ? -29.915 48.248 -25.872 1.00 66.59 413 SER B O 1
ATOM 7001 N N . LEU B 1 414 ? -27.858 47.354 -25.681 1.00 58.27 414 LEU B N 1
ATOM 7002 C CA . LEU B 1 414 ? -28.146 46.849 -24.354 1.00 55.30 414 LEU B CA 1
ATOM 7003 C C . LEU B 1 414 ? -26.842 46.704 -23.594 1.00 57.46 414 LEU B C 1
ATOM 7004 O O . LEU B 1 414 ? -25.779 46.522 -24.188 1.00 56.56 414 LEU B O 1
ATOM 7009 N N . GLU B 1 415 ? -26.935 46.804 -22.278 1.00 58.44 415 GLU B N 1
ATOM 7010 C CA . GLU B 1 415 ? -25.848 46.446 -21.389 1.00 55.94 415 GLU B CA 1
ATOM 7011 C C . GLU B 1 415 ? -26.286 45.235 -20.579 1.00 57.90 415 GLU B C 1
ATOM 7012 O O . GLU B 1 415 ? -27.479 44.940 -20.460 1.00 60.35 415 GLU B O 1
ATOM 7018 N N . PHE B 1 416 ? -25.313 44.514 -20.038 1.00 55.24 416 PHE B N 1
ATOM 7019 C CA . PHE B 1 416 ? -25.646 43.412 -19.151 1.00 54.45 416 PHE B CA 1
ATOM 7020 C C . PHE B 1 416 ? -24.494 43.162 -18.196 1.00 55.94 416 PHE B C 1
ATOM 7021 O O . PHE B 1 416 ? -23.337 43.464 -18.490 1.00 56.97 416 PHE B O 1
ATOM 7029 N N . HIS B 1 417 ? -24.831 42.596 -17.047 1.00 60.41 417 HIS B N 1
ATOM 7030 C CA . HIS B 1 417 ? -23.862 42.254 -16.017 1.00 57.08 417 HIS B CA 1
ATOM 7031 C C . HIS B 1 417 ? -24.100 40.808 -15.626 1.00 63.18 417 HIS B C 1
ATOM 7032 O O . HIS B 1 417 ? -25.238 40.330 -15.658 1.00 65.14 417 HIS B O 1
ATOM 7039 N N . LEU B 1 418 ? -23.032 40.096 -15.299 1.00 58.74 418 LEU B N 1
ATOM 7040 C CA . LEU B 1 418 ? -23.184 38.673 -15.055 1.00 57.94 418 LEU B CA 1
ATOM 7041 C C . LEU B 1 418 ? -22.164 38.238 -14.018 1.00 63.58 418 LEU B C 1
ATOM 7042 O O . LEU B 1 418 ? -20.974 38.554 -14.140 1.00 61.07 418 LEU B O 1
ATOM 7047 N N . GLU B 1 419 ? -22.652 37.552 -12.985 1.00 57.25 419 GLU B N 1
ATOM 7048 C CA . GLU B 1 419 ? -21.827 36.909 -11.973 1.00 57.28 419 GLU B CA 1
ATOM 7049 C C . GLU B 1 419 ? -22.179 35.435 -11.999 1.00 56.22 419 GLU B C 1
ATOM 7050 O O . GLU B 1 419 ? -23.348 35.080 -11.836 1.00 59.98 419 GLU B O 1
ATOM 7056 N N . TYR B 1 420 ? -21.191 34.578 -12.228 1.00 54.78 420 TYR B N 1
ATOM 7057 C CA . TYR B 1 420 ? -21.508 33.155 -12.297 1.00 54.48 420 TYR B CA 1
ATOM 7058 C C . TYR B 1 420 ? -20.427 32.365 -11.581 1.00 53.08 420 TYR B C 1
ATOM 7059 O O . TYR B 1 420 ? -19.350 32.883 -11.269 1.00 52.19 420 TYR B O 1
ATOM 7068 N N . VAL B 1 421 ? -20.755 31.114 -11.272 1.00 45.05 421 VAL B N 1
ATOM 7069 C CA . VAL B 1 421 ? -19.828 30.247 -10.559 1.00 50.99 421 VAL B CA 1
ATOM 7070 C C . VAL B 1 421 ? -20.093 28.820 -11.006 1.00 58.06 421 VAL B C 1
ATOM 7071 O O . VAL B 1 421 ? -21.189 28.485 -11.469 1.00 58.23 421 VAL B O 1
ATOM 7075 N N . PHE B 1 422 ? -19.067 27.983 -10.885 1.00 55.56 422 PHE B N 1
ATOM 7076 C CA . PHE B 1 422 ? -19.110 26.600 -11.337 1.00 54.48 422 PHE B CA 1
ATOM 7077 C C . PHE B 1 422 ? -19.081 25.689 -10.115 1.00 55.47 422 PHE B C 1
ATOM 7078 O O . PHE B 1 422 ? -18.308 25.921 -9.178 1.00 50.36 422 PHE B O 1
ATOM 7086 N N . ASN B 1 423 ? -19.956 24.682 -10.114 1.00 52.92 423 ASN B N 1
ATOM 7087 C CA . ASN B 1 423 ? -20.202 23.862 -8.939 1.00 56.52 423 ASN B CA 1
ATOM 7088 C C . ASN B 1 423 ? -19.584 22.481 -9.046 1.00 59.90 423 ASN B C 1
ATOM 7089 O O . ASN B 1 423 ? -19.428 21.804 -8.023 1.00 66.28 423 ASN B O 1
ATOM 7094 N N . GLY B 1 424 ? -19.240 22.043 -10.242 1.00 54.66 424 GLY B N 1
ATOM 7095 C CA . GLY B 1 424 ? -18.860 20.661 -10.428 1.00 57.87 424 GLY B CA 1
ATOM 7096 C C . GLY B 1 424 ? -20.077 19.816 -10.699 1.00 57.89 424 GLY B C 1
ATOM 7097 O O . GLY B 1 424 ? -21.221 20.278 -10.670 1.00 62.38 424 GLY B O 1
ATOM 7098 N N . SER B 1 425 ? -19.818 18.551 -10.985 1.00 59.75 425 SER B N 1
ATOM 7099 C CA . SER B 1 425 ? -20.887 17.608 -11.287 1.00 68.90 425 SER B CA 1
ATOM 7100 C C . SER B 1 425 ? -20.276 16.233 -11.482 1.00 71.71 425 SER B C 1
ATOM 7101 O O . SER B 1 425 ? -19.196 16.120 -12.076 1.00 73.20 425 SER B O 1
ATOM 7104 N N . PRO B 1 426 ? -20.926 15.172 -11.001 1.00 78.87 426 PRO B N 1
ATOM 7105 C CA . PRO B 1 426 ? -20.429 13.818 -11.294 1.00 75.71 426 PRO B CA 1
ATOM 7106 C C . PRO B 1 426 ? -20.232 13.578 -12.773 1.00 72.45 426 PRO B C 1
ATOM 7107 O O . PRO B 1 426 ? -19.302 12.859 -13.160 1.00 68.85 426 PRO B O 1
ATOM 7111 N N . ASP B 1 427 ? -21.066 14.187 -13.615 1.00 69.20 427 ASP B N 1
ATOM 7112 C CA . ASP B 1 427 ? -21.109 13.878 -15.035 1.00 75.58 427 ASP B CA 1
ATOM 7113 C C . ASP B 1 427 ? -20.126 14.700 -15.880 1.00 72.56 427 ASP B C 1
ATOM 7114 O O . ASP B 1 427 ? -20.121 14.548 -17.104 1.00 80.43 427 ASP B O 1
ATOM 7119 N N . ILE B 1 428 ? -19.286 15.538 -15.276 1.00 61.50 428 ILE B N 1
ATOM 7120 C CA . ILE B 1 428 ? -18.342 16.374 -16.017 1.00 60.09 428 ILE B CA 1
ATOM 7121 C C . ILE B 1 428 ? -16.931 15.845 -15.803 1.00 64.84 428 ILE B C 1
ATOM 7122 O O . ILE B 1 428 ? -16.412 15.893 -14.680 1.00 67.63 428 ILE B O 1
ATOM 7127 N N . LYS B 1 429 ? -16.298 15.357 -16.877 1.00 60.83 429 LYS B N 1
ATOM 7128 C CA . LYS B 1 429 ? -14.858 15.101 -16.832 1.00 66.42 429 LYS B CA 1
ATOM 7129 C C . LYS B 1 429 ? -14.137 15.771 -18.008 1.00 60.70 429 LYS B C 1
ATOM 7130 O O . LYS B 1 429 ? -14.735 16.575 -18.727 1.00 57.99 429 LYS B O 1
ATOM 7136 N N . SER B 1 430 ? -12.846 15.479 -18.189 1.00 53.16 430 SER B N 1
ATOM 7137 C CA . SER B 1 430 ? -12.002 16.274 -19.073 1.00 51.89 430 SER B CA 1
ATOM 7138 C C . SER B 1 430 ? -12.365 16.155 -20.548 1.00 49.27 430 SER B C 1
ATOM 7139 O O . SER B 1 430 ? -11.830 16.920 -21.354 1.00 50.87 430 SER B O 1
ATOM 7142 N N . ASN B 1 431 ? -13.228 15.230 -20.938 1.00 53.30 431 ASN B N 1
ATOM 7143 C CA . ASN B 1 431 ? -13.456 14.959 -22.355 1.00 52.83 431 ASN B CA 1
ATOM 7144 C C . ASN B 1 431 ? -14.858 15.353 -22.799 1.00 48.48 431 ASN B C 1
ATOM 7145 O O . ASN B 1 431 ? -15.483 14.653 -23.596 1.00 43.92 431 ASN B O 1
ATOM 7150 N N . VAL B 1 432 ? -15.359 16.490 -22.306 1.00 49.73 432 VAL B N 1
ATOM 7151 C CA . VAL B 1 432 ? -16.693 16.961 -22.655 1.00 54.13 432 VAL B CA 1
ATOM 7152 C C . VAL B 1 432 ? -16.706 18.482 -22.690 1.00 52.15 432 VAL B C 1
ATOM 7153 O O . VAL B 1 432 ? -15.876 19.151 -22.071 1.00 55.57 432 VAL B O 1
ATOM 7157 N N . PHE B 1 433 ? -17.679 19.027 -23.413 1.00 46.75 433 PHE B N 1
ATOM 7158 C CA . PHE B 1 433 ? -17.895 20.466 -23.451 1.00 50.63 433 PHE B CA 1
ATOM 7159 C C . PHE B 1 433 ? -18.983 20.795 -22.429 1.00 50.89 433 PHE B C 1
ATOM 7160 O O . PHE B 1 433 ? -20.179 20.629 -22.693 1.00 51.49 433 PHE B O 1
ATOM 7168 N N . ALA B 1 434 ? -18.551 21.276 -21.266 1.00 48.52 434 ALA B N 1
ATOM 7169 C CA . ALA B 1 434 ? -19.403 21.579 -20.122 1.00 47.41 434 ALA B CA 1
ATOM 7170 C C . ALA B 1 434 ? -19.543 23.095 -20.026 1.00 51.39 434 ALA B C 1
ATOM 7171 O O . ALA B 1 434 ? -18.949 23.751 -19.160 1.00 47.07 434 ALA B O 1
ATOM 7173 N N . ASP B 1 435 ? -20.342 23.657 -20.927 1.00 49.02 435 ASP B N 1
ATOM 7174 C CA . ASP B 1 435 ? -20.406 25.100 -21.074 1.00 48.12 435 ASP B CA 1
ATOM 7175 C C . ASP B 1 435 ? -21.615 25.671 -20.368 1.00 50.09 435 ASP B C 1
ATOM 7176 O O . ASP B 1 435 ? -22.627 24.995 -20.169 1.00 53.70 435 ASP B O 1
ATOM 7181 N N . LEU B 1 436 ? -21.482 26.932 -19.987 1.00 52.91 436 LEU B N 1
ATOM 7182 C CA . LEU B 1 436 ? -22.599 27.793 -19.632 1.00 51.40 436 LEU B CA 1
ATOM 7183 C C . LEU B 1 436 ? -22.653 28.833 -20.732 1.00 51.86 436 LEU B C 1
ATOM 7184 O O . LEU B 1 436 ? -21.746 29.665 -20.834 1.00 56.82 436 LEU B O 1
ATOM 7189 N N . SER B 1 437 ? -23.672 28.754 -21.580 1.00 44.42 437 SER B N 1
ATOM 7190 C CA . SER B 1 437 ? -23.804 29.634 -22.726 1.00 44.29 437 SER B CA 1
ATOM 7191 C C . SER B 1 437 ? -25.006 30.542 -22.548 1.00 52.67 437 SER B C 1
ATOM 7192 O O . SER B 1 437 ? -25.952 30.226 -21.825 1.00 58.45 437 SER B O 1
ATOM 7195 N N . LEU B 1 438 ? -24.955 31.680 -23.233 1.00 50.50 438 LEU B N 1
ATOM 7196 C CA . LEU B 1 438 ? -26.039 32.646 -23.290 1.00 46.65 438 LEU B CA 1
ATOM 7197 C C . LEU B 1 438 ? -26.198 33.018 -24.750 1.00 52.89 438 LEU B C 1
ATOM 7198 O O . LEU B 1 438 ? -25.261 33.543 -25.371 1.00 57.77 438 LEU B O 1
ATOM 7203 N N . TYR B 1 439 ? -27.357 32.720 -25.300 1.00 52.60 439 TYR B N 1
ATOM 7204 C CA . TYR B 1 439 ? -27.645 32.985 -26.695 1.00 49.78 439 TYR B CA 1
ATOM 7205 C C . TYR B 1 439 ? -28.442 34.277 -26.771 1.00 53.11 439 TYR B C 1
ATOM 7206 O O . TYR B 1 439 ? -29.604 34.314 -26.366 1.00 63.50 439 TYR B O 1
ATOM 7215 N N . PHE B 1 440 ? -27.821 35.333 -27.278 1.00 49.68 440 PHE B N 1
ATOM 7216 C CA . PHE B 1 440 ? -28.533 36.566 -27.605 1.00 52.69 440 PHE B CA 1
ATOM 7217 C C . PHE B 1 440 ? -29.088 36.393 -29.017 1.00 59.42 440 PHE B C 1
ATOM 7218 O O . PHE B 1 440 ? -28.379 36.580 -30.010 1.00 57.88 440 PHE B O 1
ATOM 7226 N N . LYS B 1 441 ? -30.360 35.982 -29.102 1.00 63.82 441 LYS B N 1
ATOM 7227 C CA . LYS B 1 441 ? -31.035 35.699 -30.363 1.00 61.06 441 LYS B CA 1
ATOM 7228 C C . LYS B 1 441 ? -31.636 36.992 -30.934 1.00 55.35 441 LYS B C 1
ATOM 7229 O O . LYS B 1 441 ? -31.774 37.998 -30.235 1.00 62.40 441 LYS B O 1
ATOM 7235 N N . GLY B 1 442 ? -32.050 36.944 -32.200 1.00 59.15 442 GLY B N 1
ATOM 7236 C CA . GLY B 1 442 ? -32.614 38.105 -32.897 1.00 61.97 442 GLY B CA 1
ATOM 7237 C C . GLY B 1 442 ? -34.123 37.985 -33.018 1.00 67.55 442 GLY B C 1
ATOM 7238 O O . GLY B 1 442 ? -34.650 36.873 -33.161 1.00 65.82 442 GLY B O 1
ATOM 7239 N N . ASN B 1 443 ? -34.814 39.140 -33.003 1.00 67.56 443 ASN B N 1
ATOM 7240 C CA . ASN B 1 443 ? -36.277 39.147 -32.977 1.00 62.54 443 ASN B CA 1
ATOM 7241 C C . ASN B 1 443 ? -36.878 38.721 -34.314 1.00 64.14 443 ASN B C 1
ATOM 7242 O O . ASN B 1 443 ? -37.736 37.831 -34.360 1.00 66.57 443 ASN B O 1
ATOM 7247 N N . ASN B 1 444 ? -36.449 39.351 -35.413 1.00 64.94 444 ASN B N 1
ATOM 7248 C CA . ASN B 1 444 ? -37.032 39.040 -36.718 1.00 65.40 444 ASN B CA 1
ATOM 7249 C C . ASN B 1 444 ? -36.592 37.660 -37.216 1.00 71.42 444 ASN B C 1
ATOM 7250 O O . ASN B 1 444 ? -37.407 36.887 -37.744 1.00 76.90 444 ASN B O 1
ATOM 7255 N N . ASP B 1 445 ? -35.308 37.341 -37.087 1.00 67.05 445 ASP B N 1
ATOM 7256 C CA . ASP B 1 445 ? -34.793 36.015 -37.413 1.00 70.16 445 ASP B CA 1
ATOM 7257 C C . ASP B 1 445 ? -33.923 35.559 -36.254 1.00 70.73 445 ASP B C 1
ATOM 7258 O O . ASP B 1 445 ? -32.886 36.176 -35.973 1.00 69.71 445 ASP B O 1
ATOM 7263 N N . ASP B 1 446 ? -34.340 34.484 -35.587 1.00 66.32 446 ASP B N 1
ATOM 7264 C CA . ASP B 1 446 ? -33.645 34.021 -34.399 1.00 66.03 446 ASP B CA 1
ATOM 7265 C C . ASP B 1 446 ? -32.678 32.878 -34.692 1.00 62.99 446 ASP B C 1
ATOM 7266 O O . ASP B 1 446 ? -32.085 32.328 -33.757 1.00 66.50 446 ASP B O 1
ATOM 7271 N N . ASN B 1 447 ? -32.485 32.528 -35.963 1.00 58.10 447 ASN B N 1
ATOM 7272 C CA . ASN B 1 447 ? -31.365 31.666 -36.326 1.00 66.51 447 ASN B CA 1
ATOM 7273 C C . ASN B 1 447 ? -30.069 32.447 -36.454 1.00 62.01 447 ASN B C 1
ATOM 7274 O O . ASN B 1 447 ? -29.027 31.855 -36.761 1.00 54.93 447 ASN B O 1
ATOM 7279 N N . GLU B 1 448 ? -30.142 33.761 -36.274 1.00 59.94 448 GLU B N 1
ATOM 7280 C CA . GLU B 1 448 ? -28.988 34.627 -36.117 1.00 59.47 448 GLU B CA 1
ATOM 7281 C C . GLU B 1 448 ? -28.862 34.944 -34.632 1.00 59.76 448 GLU B C 1
ATOM 7282 O O . GLU B 1 448 ? -29.828 35.397 -34.005 1.00 60.52 448 GLU B O 1
ATOM 7288 N N . TYR B 1 449 ? -27.690 34.682 -34.063 1.00 59.12 449 TYR B N 1
ATOM 7289 C CA . TYR B 1 449 ? -27.531 34.929 -32.641 1.00 58.63 449 TYR B CA 1
ATOM 7290 C C . TYR B 1 449 ? -26.056 35.049 -32.286 1.00 55.82 449 TYR B C 1
ATOM 7291 O O . TYR B 1 449 ? -25.180 34.505 -32.967 1.00 55.78 449 TYR B O 1
ATOM 7300 N N . LEU B 1 450 ? -25.802 35.768 -31.207 1.00 52.93 450 LEU B N 1
ATOM 7301 C CA . LEU B 1 450 ? -24.516 35.705 -30.544 1.00 51.24 450 LEU B CA 1
ATOM 7302 C C . LEU B 1 450 ? -24.551 34.590 -29.513 1.00 53.18 450 LEU B C 1
ATOM 7303 O O . LEU B 1 450 ? -25.552 34.407 -28.825 1.00 56.57 450 LEU B O 1
ATOM 7308 N N . ARG B 1 451 ? -23.476 33.820 -29.413 1.00 53.13 451 ARG B N 1
ATOM 7309 C CA . ARG B 1 451 ? -23.424 32.819 -28.351 1.00 51.37 451 ARG B CA 1
ATOM 7310 C C . ARG B 1 451 ? -22.201 33.094 -27.498 1.00 54.87 451 ARG B C 1
ATOM 7311 O O . ARG B 1 451 ? -21.078 32.850 -27.941 1.00 57.14 451 ARG B O 1
ATOM 7319 N N . LEU B 1 452 ? -22.389 33.575 -26.272 1.00 56.93 452 LEU B N 1
ATOM 7320 C CA . LEU B 1 452 ? -21.234 33.827 -25.417 1.00 48.95 452 LEU B CA 1
ATOM 7321 C C . LEU B 1 452 ? -21.365 33.077 -24.098 1.00 48.75 452 LEU B C 1
ATOM 7322 O O . LEU B 1 452 ? -22.459 32.977 -23.550 1.00 53.41 452 LEU B O 1
ATOM 7327 N N . GLY B 1 453 ? -20.258 32.555 -23.583 1.00 47.41 453 GLY B N 1
ATOM 7328 C CA . GLY B 1 453 ? -20.315 31.893 -22.290 1.00 43.52 453 GLY B CA 1
ATOM 7329 C C . GLY B 1 453 ? -18.962 31.500 -21.730 1.00 50.72 453 GLY B C 1
ATOM 7330 O O . GLY B 1 453 ? -17.930 32.045 -22.119 1.00 53.45 453 GLY B O 1
ATOM 7331 N N . TYR B 1 454 ? -18.982 30.538 -20.798 1.00 43.99 454 TYR B N 1
ATOM 7332 C CA . TYR B 1 454 ? -17.779 30.008 -20.156 1.00 41.71 454 TYR B CA 1
ATOM 7333 C C . TYR B 1 454 ? -17.734 28.499 -20.330 1.00 48.29 454 TYR B C 1
ATOM 7334 O O . TYR B 1 454 ? -18.767 27.841 -20.481 1.00 51.96 454 TYR B O 1
ATOM 7343 N N . GLU B 1 455 ? -16.528 27.949 -20.331 1.00 45.72 455 GLU B N 1
ATOM 7344 C CA . GLU B 1 455 ? -16.421 26.503 -20.282 1.00 42.86 455 GLU B CA 1
ATOM 7345 C C . GLU B 1 455 ? -15.258 26.111 -19.391 1.00 51.58 455 GLU B C 1
ATOM 7346 O O . GLU B 1 455 ? -14.194 26.763 -19.405 1.00 54.58 455 GLU B O 1
ATOM 7352 N N . THR B 1 456 ? -15.500 25.048 -18.605 1.00 47.45 456 THR B N 1
ATOM 7353 C CA . THR B 1 456 ? -14.631 24.695 -17.491 1.00 49.87 456 THR B CA 1
ATOM 7354 C C . THR B 1 456 ? -13.368 23.984 -17.966 1.00 45.39 456 THR B C 1
ATOM 7355 O O . THR B 1 456 ? -12.277 24.266 -17.463 1.00 48.73 456 THR B O 1
ATOM 7359 N N . ASN B 1 457 ? -13.483 23.091 -18.953 1.00 44.36 457 ASN B N 1
ATOM 7360 C CA . ASN B 1 457 ? -12.314 22.348 -19.418 1.00 50.92 457 ASN B CA 1
ATOM 7361 C C . ASN B 1 457 ? -11.349 23.235 -20.183 1.00 50.13 457 ASN B C 1
ATOM 7362 O O . ASN B 1 457 ? -10.139 22.969 -20.193 1.00 50.85 457 ASN B O 1
ATOM 7367 N N . GLY B 1 458 ? -11.858 24.270 -20.836 1.00 42.55 458 GLY B N 1
ATOM 7368 C CA . GLY B 1 458 ? -11.011 25.274 -21.429 1.00 45.38 458 GLY B CA 1
ATOM 7369 C C . GLY B 1 458 ? -10.735 26.449 -20.537 1.00 49.09 458 GLY B C 1
ATOM 7370 O O . GLY B 1 458 ? -9.971 27.345 -20.931 1.00 46.10 458 GLY B O 1
ATOM 7371 N N . GLY B 1 459 ? -11.341 26.473 -19.353 1.00 46.50 459 GLY B N 1
ATOM 7372 C CA . GLY B 1 459 ? -11.151 27.565 -18.403 1.00 46.34 459 GLY B CA 1
ATOM 7373 C C . GLY B 1 459 ? -11.217 28.933 -19.035 1.00 42.38 459 GLY B C 1
ATOM 7374 O O . GLY B 1 459 ? -10.346 29.778 -18.777 1.00 40.15 459 GLY B O 1
ATOM 7375 N N . ALA B 1 460 ? -12.208 29.170 -19.888 1.00 40.15 460 ALA B N 1
ATOM 7376 C CA . ALA B 1 460 ? -12.169 30.456 -20.568 1.00 36.75 460 ALA B CA 1
ATOM 7377 C C . ALA B 1 460 ? -13.534 30.804 -21.129 1.00 38.16 460 ALA B C 1
ATOM 7378 O O . ALA B 1 460 ? -14.435 29.962 -21.240 1.00 41.88 460 ALA B O 1
ATOM 7380 N N . PHE B 1 461 ? -13.662 32.076 -21.478 1.00 37.64 461 PHE B N 1
ATOM 7381 C CA . PHE B 1 461 ? -14.888 32.653 -21.982 1.00 41.97 461 PHE B CA 1
ATOM 7382 C C . PHE B 1 461 ? -14.826 32.690 -23.500 1.00 44.65 461 PHE B C 1
ATOM 7383 O O . PHE B 1 461 ? -13.786 33.025 -24.072 1.00 47.09 461 PHE B O 1
ATOM 7391 N N . PHE B 1 462 ? -15.943 32.371 -24.153 1.00 44.60 462 PHE B N 1
ATOM 7392 C CA . PHE B 1 462 ? -15.997 32.316 -25.612 1.00 44.74 462 PHE B CA 1
ATOM 7393 C C . PHE B 1 462 ? -17.129 33.181 -26.147 1.00 43.41 462 PHE B C 1
ATOM 7394 O O . PHE B 1 462 ? -18.114 33.458 -25.456 1.00 48.46 462 PHE B O 1
ATOM 7402 N N . LEU B 1 463 ? -16.960 33.592 -27.401 1.00 38.56 463 LEU B N 1
ATOM 7403 C CA . LEU B 1 463 ? -17.961 34.305 -28.178 1.00 41.42 463 LEU B CA 1
ATOM 7404 C C . LEU B 1 463 ? -17.995 33.671 -29.558 1.00 45.92 463 LEU B C 1
ATOM 7405 O O . LEU B 1 463 ? -16.943 33.488 -30.180 1.00 47.84 463 LEU B O 1
ATOM 7410 N N . ASP B 1 464 ? -19.186 33.291 -30.010 1.00 44.82 464 ASP B N 1
ATOM 7411 C CA . ASP B 1 464 ? -19.399 32.777 -31.355 1.00 41.66 464 ASP B CA 1
ATOM 7412 C C . ASP B 1 464 ? -20.239 33.809 -32.081 1.00 46.08 464 ASP B C 1
ATOM 7413 O O . ASP B 1 464 ? -21.353 34.136 -31.630 1.00 48.27 464 ASP B O 1
ATOM 7418 N N . ARG B 1 465 ? -19.671 34.354 -33.167 1.00 47.90 465 ARG B N 1
ATOM 7419 C CA . ARG B 1 465 ? -20.278 35.409 -33.974 1.00 48.07 465 ARG B CA 1
ATOM 7420 C C . ARG B 1 465 ? -20.456 34.974 -35.422 1.00 44.94 465 ARG B C 1
ATOM 7421 O O . ARG B 1 465 ? -20.674 35.810 -36.302 1.00 51.82 465 ARG B O 1
ATOM 7429 N N . GLY B 1 466 ? -20.361 33.678 -35.693 1.00 49.99 466 GLY B N 1
ATOM 7430 C CA . GLY B 1 466 ? -20.623 33.205 -37.032 1.00 48.96 466 GLY B CA 1
ATOM 7431 C C . GLY B 1 466 ? -22.085 33.027 -37.369 1.00 48.26 466 GLY B C 1
ATOM 7432 O O . GLY B 1 466 ? -22.436 33.039 -38.550 1.00 56.04 466 GLY B O 1
ATOM 7433 N N . HIS B 1 467 ? -22.953 32.857 -36.381 1.00 49.26 467 HIS B N 1
ATOM 7434 C CA . HIS B 1 467 ? -24.322 32.436 -36.694 1.00 55.29 467 HIS B CA 1
ATOM 7435 C C . HIS B 1 467 ? -25.135 33.627 -37.202 1.00 52.87 467 HIS B C 1
ATOM 7436 O O . HIS B 1 467 ? -25.791 34.346 -36.448 1.00 49.97 467 HIS B O 1
ATOM 7443 N N . THR B 1 468 ? -25.075 33.835 -38.515 1.00 51.34 468 THR B N 1
ATOM 7444 C CA . THR B 1 468 ? -25.879 34.856 -39.172 1.00 51.68 468 THR B CA 1
ATOM 7445 C C . THR B 1 468 ? -25.993 34.523 -40.654 1.00 52.08 468 THR B C 1
ATOM 7446 O O . THR B 1 468 ? -25.219 33.729 -41.200 1.00 48.52 468 THR B O 1
ATOM 7450 N N . LYS B 1 469 ? -26.972 35.153 -41.296 1.00 50.65 469 LYS B N 1
ATOM 7451 C CA . LYS B 1 469 ? -27.232 34.944 -42.708 1.00 53.90 469 LYS B CA 1
ATOM 7452 C C . LYS B 1 469 ? -26.390 35.846 -43.599 1.00 54.75 469 LYS B C 1
ATOM 7453 O O . LYS B 1 469 ? -26.320 35.605 -44.809 1.00 52.74 469 LYS B O 1
ATOM 7459 N N . ILE B 1 470 ? -25.753 36.865 -43.027 1.00 55.18 470 ILE B N 1
ATOM 7460 C CA . ILE B 1 470 ? -24.975 37.857 -43.770 1.00 54.56 470 ILE B CA 1
ATOM 7461 C C . ILE B 1 470 ? -23.809 37.177 -44.474 1.00 50.67 470 ILE B C 1
ATOM 7462 O O . ILE B 1 470 ? -22.903 36.655 -43.803 1.00 49.08 470 ILE B O 1
ATOM 7467 N N . PRO B 1 471 ? -23.789 37.155 -45.810 1.00 47.46 471 PRO B N 1
ATOM 7468 C CA . PRO B 1 471 ? -22.741 36.377 -46.497 1.00 48.63 471 PRO B CA 1
ATOM 7469 C C . PRO B 1 471 ? -21.330 36.759 -46.067 1.00 50.47 471 PRO B C 1
ATOM 7470 O O . PRO B 1 471 ? -20.484 35.873 -45.884 1.00 47.04 471 PRO B O 1
ATOM 7474 N N . PHE B 1 472 ? -21.076 38.050 -45.830 1.00 48.73 472 PHE B N 1
ATOM 7475 C CA . PHE B 1 472 ? -19.727 38.491 -45.491 1.00 46.60 472 PHE B CA 1
ATOM 7476 C C . PHE B 1 472 ? -19.118 37.643 -44.394 1.00 46.25 472 PHE B C 1
ATOM 7477 O O . PHE B 1 472 ? -17.931 37.307 -44.448 1.00 44.63 472 PHE B O 1
ATOM 7485 N N . VAL B 1 473 ? -19.931 37.275 -43.398 1.00 44.52 473 VAL B N 1
ATOM 7486 C CA . VAL B 1 473 ? -19.427 36.566 -42.231 1.00 43.46 473 VAL B CA 1
ATOM 7487 C C . VAL B 1 473 ? -18.992 35.139 -42.577 1.00 45.52 473 VAL B C 1
ATOM 7488 O O . VAL B 1 473 ? -18.122 34.574 -41.903 1.00 45.34 473 VAL B O 1
ATOM 7492 N N . LYS B 1 474 ? -19.556 34.542 -43.634 1.00 44.74 474 LYS B N 1
ATOM 7493 C CA . LYS B 1 474 ? -19.100 33.238 -44.105 1.00 45.86 474 LYS B CA 1
ATOM 7494 C C . LYS B 1 474 ? -18.001 33.349 -45.146 1.00 45.81 474 LYS B C 1
ATOM 7495 O O . LYS B 1 474 ? -17.119 32.483 -45.203 1.00 40.31 474 LYS B O 1
ATOM 7501 N N . GLU B 1 475 ? -18.026 34.415 -45.954 1.00 47.19 475 GLU B N 1
ATOM 7502 C CA . GLU B 1 475 ? -17.148 34.500 -47.115 1.00 50.96 475 GLU B CA 1
ATOM 7503 C C . GLU B 1 475 ? -15.740 34.968 -46.766 1.00 44.17 475 GLU B C 1
ATOM 7504 O O . GLU B 1 475 ? -14.782 34.524 -47.403 1.00 40.04 475 GLU B O 1
ATOM 7510 N N . ASN B 1 476 ? -15.583 35.842 -45.776 1.00 45.53 476 ASN B N 1
ATOM 7511 C CA . ASN B 1 476 ? -14.279 36.427 -45.463 1.00 43.34 476 ASN B CA 1
ATOM 7512 C C . ASN B 1 476 ? -13.626 35.621 -44.347 1.00 37.91 476 ASN B C 1
ATOM 7513 O O . ASN B 1 476 ? -13.979 35.756 -43.177 1.00 41.14 476 ASN B O 1
ATOM 7518 N N . LEU B 1 477 ? -12.636 34.818 -44.705 1.00 40.63 477 LEU B N 1
ATOM 7519 C CA . LEU B 1 477 ? -12.089 33.828 -43.785 1.00 41.19 477 LEU B CA 1
ATOM 7520 C C . LEU B 1 477 ? -11.188 34.441 -42.723 1.00 41.16 477 LEU B C 1
ATOM 7521 O O . LEU B 1 477 ? -10.557 33.697 -41.967 1.00 41.47 477 LEU B O 1
ATOM 7526 N N . PHE B 1 478 ? -11.064 35.764 -42.659 1.00 46.54 478 PHE B N 1
ATOM 7527 C CA . PHE B 1 478 ? -10.290 36.385 -41.589 1.00 46.16 478 PHE B CA 1
ATOM 7528 C C . PHE B 1 478 ? -11.176 36.853 -40.460 1.00 39.78 478 PHE B C 1
ATOM 7529 O O . PHE B 1 478 ? -10.671 37.188 -39.385 1.00 42.13 478 PHE B O 1
ATOM 7537 N N . PHE B 1 479 ? -12.483 36.845 -40.695 1.00 38.08 479 PHE B N 1
ATOM 7538 C CA . PHE B 1 479 ? -13.513 37.202 -39.734 1.00 41.79 479 PHE B CA 1
ATOM 7539 C C . PHE B 1 479 ? -13.804 36.003 -38.837 1.00 39.25 479 PHE B C 1
ATOM 7540 O O . PHE B 1 479 ? -14.788 35.283 -39.016 1.00 48.05 479 PHE B O 1
ATOM 7548 N N . ASN B 1 480 ? -12.931 35.785 -37.853 1.00 37.99 480 ASN B N 1
ATOM 7549 C CA . ASN B 1 480 ? -13.059 34.618 -36.979 1.00 36.85 480 ASN B CA 1
ATOM 7550 C C . ASN B 1 480 ? -14.467 34.470 -36.435 1.00 41.26 480 ASN B C 1
ATOM 7551 O O . ASN B 1 480 ? -15.122 35.445 -36.053 1.00 43.09 480 ASN B O 1
ATOM 7556 N N . HIS B 1 481 ? -14.919 33.229 -36.385 1.00 47.25 481 HIS B N 1
ATOM 7557 C CA . HIS B 1 481 ? -16.206 32.951 -35.789 1.00 38.05 481 HIS B CA 1
ATOM 7558 C C . HIS B 1 481 ? -16.097 32.784 -34.293 1.00 42.92 481 HIS B C 1
ATOM 7559 O O . HIS B 1 481 ? -17.019 33.174 -33.575 1.00 50.76 481 HIS B O 1
ATOM 7566 N N . GLN B 1 482 ? -14.979 32.261 -33.790 1.00 45.40 482 GLN B N 1
ATOM 7567 C CA . GLN B 1 482 ? -14.858 31.906 -32.379 1.00 43.30 482 GLN B CA 1
ATOM 7568 C C . GLN B 1 482 ? -13.734 32.712 -31.746 1.00 46.85 482 GLN B C 1
ATOM 7569 O O . GLN B 1 482 ? -12.580 32.631 -32.180 1.00 48.99 482 GLN B O 1
ATOM 7575 N N . LEU B 1 483 ? -14.075 33.481 -30.717 1.00 47.19 483 LEU B N 1
ATOM 7576 C CA . LEU B 1 483 ? -13.121 34.292 -29.987 1.00 43.20 483 LEU B CA 1
ATOM 7577 C C . LEU B 1 483 ? -13.110 33.853 -28.533 1.00 42.52 483 LEU B C 1
ATOM 7578 O O . LEU B 1 483 ? -14.125 33.404 -28.004 1.00 48.40 483 LEU B O 1
ATOM 7583 N N . ALA B 1 484 ? -11.949 33.956 -27.897 1.00 39.65 484 ALA B N 1
ATOM 7584 C CA . ALA B 1 484 ? -11.767 33.431 -26.557 1.00 35.20 484 ALA B CA 1
ATOM 7585 C C . ALA B 1 484 ? -11.030 34.455 -25.710 1.00 39.45 484 ALA B C 1
ATOM 7586 O O . ALA B 1 484 ? -10.332 35.338 -26.216 1.00 43.37 484 ALA B O 1
ATOM 7588 N N . VAL B 1 485 ? -11.216 34.343 -24.404 1.00 33.21 485 VAL B N 1
ATOM 7589 C CA . VAL B 1 485 ? -10.452 35.153 -23.471 1.00 36.75 485 VAL B CA 1
ATOM 7590 C C . VAL B 1 485 ? -10.376 34.409 -22.149 1.00 35.90 485 VAL B C 1
ATOM 7591 O O . VAL B 1 485 ? -11.382 33.890 -21.658 1.00 33.58 485 VAL B O 1
ATOM 7595 N N . THR B 1 486 ? -9.159 34.342 -21.602 1.00 34.29 486 THR B N 1
ATOM 7596 C CA . THR B 1 486 ? -8.872 33.647 -20.355 1.00 35.87 486 THR B CA 1
ATOM 7597 C C . THR B 1 486 ? -9.214 34.585 -19.207 1.00 39.86 486 THR B C 1
ATOM 7598 O O . THR B 1 486 ? -8.346 35.217 -18.601 1.00 45.19 486 THR B O 1
ATOM 7602 N N . ASN B 1 487 ? -10.518 34.669 -18.901 1.00 44.12 487 ASN B N 1
ATOM 7603 C CA . ASN B 1 487 ? -11.019 35.651 -17.931 1.00 43.69 487 ASN B CA 1
ATOM 7604 C C . ASN B 1 487 ? -10.832 35.156 -16.503 1.00 41.71 487 ASN B C 1
ATOM 7605 O O . ASN B 1 487 ? -11.172 34.010 -16.198 1.00 45.68 487 ASN B O 1
ATOM 7610 N N . PRO B 1 488 ? -10.329 35.986 -15.607 1.00 44.75 488 PRO B N 1
ATOM 7611 C CA . PRO B 1 488 ? -10.063 35.538 -14.238 1.00 48.26 488 PRO B CA 1
ATOM 7612 C C . PRO B 1 488 ? -11.300 35.593 -13.349 1.00 51.31 488 PRO B C 1
ATOM 7613 O O . PRO B 1 488 ? -12.332 36.198 -13.669 1.00 51.93 488 PRO B O 1
ATOM 7617 N N . VAL B 1 489 ? -11.178 34.905 -12.210 1.00 49.83 489 VAL B N 1
ATOM 7618 C CA . VAL B 1 489 ? -12.111 35.131 -11.127 1.00 49.24 489 VAL B CA 1
ATOM 7619 C C . VAL B 1 489 ? -11.824 36.487 -10.511 1.00 54.76 489 VAL B C 1
ATOM 7620 O O . VAL B 1 489 ? -10.773 37.109 -10.746 1.00 50.12 489 VAL B O 1
ATOM 7624 N N . SER B 1 490 ? -12.781 36.959 -9.715 1.00 53.56 490 SER B N 1
ATOM 7625 C CA . SER B 1 490 ? -12.619 38.220 -9.014 1.00 58.85 490 SER B CA 1
ATOM 7626 C C . SER B 1 490 ? -12.369 38.023 -7.534 1.00 53.50 490 SER B C 1
ATOM 7627 O O . SER B 1 490 ? -12.022 38.991 -6.847 1.00 46.47 490 SER B O 1
ATOM 7630 N N . ASN B 1 491 ? -12.487 36.783 -7.051 1.00 52.89 491 ASN B N 1
ATOM 7631 C CA . ASN B 1 491 ? -12.133 36.405 -5.688 1.00 57.76 491 ASN B CA 1
ATOM 7632 C C . ASN B 1 491 ? -11.785 34.924 -5.746 1.00 54.09 491 ASN B C 1
ATOM 7633 O O . ASN B 1 491 ? -12.565 34.133 -6.290 1.00 54.43 491 ASN B O 1
ATOM 7638 N N . TYR B 1 492 ? -10.604 34.554 -5.229 1.00 57.78 492 TYR B N 1
ATOM 7639 C CA . TYR B 1 492 ? -10.048 33.208 -5.405 1.00 60.03 492 TYR B CA 1
ATOM 7640 C C . TYR B 1 492 ? -10.492 32.207 -4.340 1.00 67.43 492 TYR B C 1
ATOM 7641 O O . TYR B 1 492 ? -10.028 31.056 -4.354 1.00 62.46 492 TYR B O 1
ATOM 7650 N N . THR B 1 493 ? -11.369 32.613 -3.420 1.00 68.46 493 THR B N 1
ATOM 7651 C CA . THR B 1 493 ? -11.982 31.704 -2.467 1.00 63.57 493 THR B CA 1
ATOM 7652 C C . THR B 1 493 ? -13.461 31.457 -2.742 1.00 67.10 493 THR B C 1
ATOM 7653 O O . THR B 1 493 ? -13.990 30.425 -2.311 1.00 70.00 493 THR B O 1
ATOM 7657 N N . THR B 1 494 ? -14.123 32.360 -3.474 1.00 63.69 494 THR B N 1
ATOM 7658 C CA . THR B 1 494 ? -15.502 32.188 -3.918 1.00 64.76 494 THR B CA 1
ATOM 7659 C C . THR B 1 494 ? -15.626 31.676 -5.352 1.00 72.65 494 THR B C 1
ATOM 7660 O O . THR B 1 494 ? -16.675 31.113 -5.700 1.00 67.25 494 THR B O 1
ATOM 7664 N N . ASN B 1 495 ? -14.592 31.888 -6.193 1.00 72.39 495 ASN B N 1
ATOM 7665 C CA . ASN B 1 495 ? -14.563 31.445 -7.595 1.00 63.98 495 ASN B CA 1
ATOM 7666 C C . ASN B 1 495 ? -15.719 32.038 -8.397 1.00 64.86 495 ASN B C 1
ATOM 7667 O O . ASN B 1 495 ? -16.345 31.359 -9.218 1.00 65.88 495 ASN B O 1
ATOM 7672 N N . VAL B 1 496 ? -15.982 33.325 -8.180 1.00 58.24 496 VAL B N 1
ATOM 7673 C CA . VAL B 1 496 ? -17.029 34.046 -8.889 1.00 58.62 496 VAL B CA 1
ATOM 7674 C C . VAL B 1 496 ? -16.418 34.772 -10.076 1.00 56.95 496 VAL B C 1
ATOM 7675 O O . VAL B 1 496 ? -15.452 35.534 -9.922 1.00 59.44 496 VAL B O 1
ATOM 7679 N N . PHE B 1 497 ? -16.981 34.540 -11.258 1.00 57.81 497 PHE B N 1
ATOM 7680 C CA . PHE B 1 497 ? -16.585 35.239 -12.471 1.00 57.13 497 PHE B CA 1
ATOM 7681 C C . PHE B 1 497 ? -17.517 36.420 -12.667 1.00 54.69 497 PHE B C 1
ATOM 7682 O O . PHE B 1 497 ? -18.735 36.277 -12.500 1.00 58.27 497 PHE B O 1
ATOM 7690 N N . ASP B 1 498 ? -16.938 37.579 -12.983 1.00 54.62 498 ASP B N 1
ATOM 7691 C CA . ASP B 1 498 ? -17.682 38.797 -13.264 1.00 56.39 498 ASP B CA 1
ATOM 7692 C C . ASP B 1 498 ? -17.456 39.200 -14.712 1.00 61.73 498 ASP B C 1
ATOM 7693 O O . ASP B 1 498 ? -16.312 39.226 -15.183 1.00 67.30 498 ASP B O 1
ATOM 7698 N N . VAL B 1 499 ? -18.546 39.523 -15.410 1.00 58.69 499 VAL B N 1
ATOM 7699 C CA . VAL B 1 499 ? -18.507 39.875 -16.825 1.00 52.18 499 VAL B CA 1
ATOM 7700 C C . VAL B 1 499 ? -19.520 40.976 -17.077 1.00 51.81 499 VAL B C 1
ATOM 7701 O O . VAL B 1 499 ? -20.713 40.796 -16.823 1.00 58.79 499 VAL B O 1
ATOM 7705 N N . TYR B 1 500 ? -19.060 42.091 -17.616 1.00 53.30 500 TYR B N 1
ATOM 7706 C CA . TYR B 1 500 ? -19.912 43.199 -18.020 1.00 52.69 500 TYR B CA 1
ATOM 7707 C C . TYR B 1 500 ? -19.873 43.298 -19.535 1.00 54.47 500 TYR B C 1
ATOM 7708 O O . TYR B 1 500 ? -18.796 43.408 -20.125 1.00 50.54 500 TYR B O 1
ATOM 7717 N N . GLY B 1 501 ? -21.034 43.256 -20.168 1.00 54.00 501 GLY B N 1
ATOM 7718 C CA . GLY B 1 501 ? -21.122 43.323 -21.608 1.00 51.58 501 GLY B CA 1
ATOM 7719 C C . GLY B 1 501 ? -21.849 44.579 -22.044 1.00 54.56 501 GLY B C 1
ATOM 7720 O O . GLY B 1 501 ? -22.742 45.071 -21.354 1.00 59.34 501 GLY B O 1
ATOM 7721 N N . VAL B 1 502 ? -21.454 45.095 -23.201 1.00 48.19 502 VAL B N 1
ATOM 7722 C CA . VAL B 1 502 ? -22.223 46.095 -23.921 1.00 45.62 502 VAL B CA 1
ATOM 7723 C C . VAL B 1 502 ? -22.404 45.572 -25.342 1.00 48.96 502 VAL B C 1
ATOM 7724 O O . VAL B 1 502 ? -21.438 45.131 -25.969 1.00 51.22 502 VAL B O 1
ATOM 7728 N N . ILE B 1 503 ? -23.641 45.551 -25.824 1.00 48.69 503 ILE B N 1
ATOM 7729 C CA . ILE B 1 503 ? -23.952 45.076 -27.163 1.00 45.25 503 ILE B CA 1
ATOM 7730 C C . ILE B 1 503 ? -24.723 46.189 -27.834 1.00 49.24 503 ILE B C 1
ATOM 7731 O O . ILE B 1 503 ? -25.924 46.336 -27.604 1.00 60.07 503 ILE B O 1
ATOM 7736 N N . ASP B 1 504 ? -24.040 47.003 -28.616 1.00 52.93 504 ASP B N 1
ATOM 7737 C CA . ASP B 1 504 ? -24.710 47.924 -29.513 1.00 47.50 504 ASP B CA 1
ATOM 7738 C C . ASP B 1 504 ? -24.906 47.155 -30.800 1.00 50.00 504 ASP B C 1
ATOM 7739 O O . ASP B 1 504 ? -24.166 46.208 -31.061 1.00 61.87 504 ASP B O 1
ATOM 7744 N N . LYS B 1 505 ? -25.932 47.501 -31.575 1.00 57.47 505 LYS B N 1
ATOM 7745 C CA . LYS B 1 505 ? -26.085 46.883 -32.890 1.00 50.71 505 LYS B CA 1
ATOM 7746 C C . LYS B 1 505 ? -24.717 46.749 -33.546 1.00 52.40 505 LYS B C 1
ATOM 7747 O O . LYS B 1 505 ? -23.891 47.670 -33.486 1.00 58.70 505 LYS B O 1
ATOM 7753 N N . ASN B 1 506 ? -24.443 45.551 -34.048 1.00 41.72 506 ASN B N 1
ATOM 7754 C CA . ASN B 1 506 ? -23.234 45.135 -34.775 1.00 49.33 506 ASN B CA 1
ATOM 7755 C C . ASN B 1 506 ? -21.890 45.308 -34.048 1.00 45.93 506 ASN B C 1
ATOM 7756 O O . ASN B 1 506 ? -20.852 45.136 -34.696 1.00 45.02 506 ASN B O 1
ATOM 7761 N N . ILE B 1 507 ? -21.849 45.573 -32.735 1.00 44.30 507 ILE B N 1
ATOM 7762 C CA . ILE B 1 507 ? -20.570 45.568 -32.008 1.00 43.38 507 ILE B CA 1
ATOM 7763 C C . ILE B 1 507 ? -20.776 45.189 -30.535 1.00 45.45 507 ILE B C 1
ATOM 7764 O O . ILE B 1 507 ? -21.619 45.775 -29.850 1.00 52.64 507 ILE B O 1
ATOM 7769 N N . ILE B 1 508 ? -19.953 44.265 -30.018 1.00 38.03 508 ILE B N 1
ATOM 7770 C CA . ILE B 1 508 ? -20.038 43.811 -28.631 1.00 39.18 508 ILE B CA 1
ATOM 7771 C C . ILE B 1 508 ? -18.692 43.964 -27.933 1.00 45.51 508 ILE B C 1
ATOM 7772 O O . ILE B 1 508 ? -17.659 43.512 -28.443 1.00 48.03 508 ILE B O 1
ATOM 7777 N N . GLU B 1 509 ? -18.714 44.559 -26.742 1.00 47.95 509 GLU B N 1
ATOM 7778 C CA . GLU B 1 509 ? -17.543 44.683 -25.885 1.00 45.87 509 GLU B CA 1
ATOM 7779 C C . GLU B 1 509 ? -17.791 43.918 -24.602 1.00 43.33 509 GLU B C 1
ATOM 7780 O O . GLU B 1 509 ? -18.919 43.876 -24.107 1.00 43.46 509 GLU B O 1
ATOM 7786 N N . LEU B 1 510 ? -16.738 43.312 -24.072 1.00 37.88 510 LEU B N 1
ATOM 7787 C CA . LEU B 1 510 ? -16.845 42.558 -22.843 1.00 38.25 510 LEU B CA 1
ATOM 7788 C C . LEU B 1 510 ? -15.710 42.961 -21.911 1.00 48.53 510 LEU B C 1
ATOM 7789 O O . LEU B 1 510 ? -14.557 43.086 -22.341 1.00 51.61 510 LEU B O 1
ATOM 7794 N N . TYR B 1 511 ? -16.048 43.179 -20.637 1.00 46.43 511 TYR B N 1
ATOM 7795 C CA . TYR B 1 511 ? -15.105 43.537 -19.584 1.00 49.57 511 TYR B CA 1
ATOM 7796 C C . TYR B 1 511 ? -15.170 42.464 -18.506 1.00 46.91 511 TYR B C 1
ATOM 7797 O O . TYR B 1 511 ? -16.256 42.085 -18.071 1.00 49.74 511 TYR B O 1
ATOM 7806 N N . PHE B 1 512 ? -14.016 41.965 -18.092 1.00 45.30 512 PHE B N 1
ATOM 7807 C CA . PHE B 1 512 ? -13.913 40.865 -17.150 1.00 47.69 512 PHE B CA 1
ATOM 7808 C C . PHE B 1 512 ? -13.107 41.330 -15.944 1.00 47.33 512 PHE B C 1
ATOM 7809 O O . PHE B 1 512 ? -12.137 42.105 -16.087 1.00 49.15 512 PHE B O 1
ATOM 7817 N N . ASP B 1 513 ? -13.497 40.823 -14.769 1.00 45.09 513 ASP B N 1
ATOM 7818 C CA . ASP B 1 513 ? -12.858 41.146 -13.491 1.00 49.45 513 ASP B CA 1
ATOM 7819 C C . ASP B 1 513 ? -12.782 42.659 -13.295 1.00 53.72 513 ASP B C 1
ATOM 7820 O O . ASP B 1 513 ? -11.724 43.224 -13.007 1.00 53.70 513 ASP B O 1
ATOM 7825 N N . ASN B 1 514 ? -13.941 43.306 -13.461 1.00 50.60 514 ASN B N 1
ATOM 7826 C CA . ASN B 1 514 ? -14.099 44.754 -13.338 1.00 48.84 514 ASN B CA 1
ATOM 7827 C C . ASN B 1 514 ? -13.144 45.494 -14.267 1.00 50.75 514 ASN B C 1
ATOM 7828 O O . ASN B 1 514 ? -12.585 46.544 -13.936 1.00 53.96 514 ASN B O 1
ATOM 7833 N N . GLY B 1 515 ? -12.960 44.939 -15.454 1.00 51.06 515 GLY B N 1
ATOM 7834 C CA . GLY B 1 515 ? -12.222 45.634 -16.481 1.00 49.19 515 GLY B CA 1
ATOM 7835 C C . GLY B 1 515 ? -10.737 45.403 -16.456 1.00 50.42 515 GLY B C 1
ATOM 7836 O O . GLY B 1 515 ? -9.989 46.197 -17.041 1.00 51.02 515 GLY B O 1
ATOM 7837 N N . ASN B 1 516 ? -10.277 44.352 -15.781 1.00 46.23 516 ASN B N 1
ATOM 7838 C CA . ASN B 1 516 ? -8.892 43.966 -15.972 1.00 48.76 516 ASN B CA 1
ATOM 7839 C C . ASN B 1 516 ? -8.677 43.359 -17.355 1.00 47.54 516 ASN B C 1
ATOM 7840 O O . ASN B 1 516 ? -7.572 43.453 -17.895 1.00 55.22 516 ASN B O 1
ATOM 7845 N N . VAL B 1 517 ? -9.703 42.753 -17.956 1.00 40.19 517 VAL B N 1
ATOM 7846 C CA . VAL B 1 517 ? -9.554 42.148 -19.276 1.00 37.21 517 VAL B CA 1
ATOM 7847 C C . VAL B 1 517 ? -10.710 42.612 -20.149 1.00 39.56 517 VAL B C 1
ATOM 7848 O O . VAL B 1 517 ? -11.859 42.570 -19.714 1.00 42.02 517 VAL B O 1
ATOM 7852 N N . VAL B 1 518 ? -10.422 43.023 -21.392 1.00 37.31 518 VAL B N 1
ATOM 7853 C CA . VAL B 1 518 ? -11.450 43.530 -22.299 1.00 34.26 518 VAL B CA 1
ATOM 7854 C C . VAL B 1 518 ? -11.323 42.862 -23.667 1.00 39.52 518 VAL B C 1
ATOM 7855 O O . VAL B 1 518 ? -10.221 42.749 -24.221 1.00 41.70 518 VAL B O 1
ATOM 7859 N N . SER B 1 519 ? -12.456 42.459 -24.236 1.00 37.02 519 SER B N 1
ATOM 7860 C CA . SER B 1 519 ? -12.470 41.906 -25.586 1.00 39.35 519 SER B CA 1
ATOM 7861 C C . SER B 1 519 ? -13.590 42.527 -26.412 1.00 45.37 519 SER B C 1
ATOM 7862 O O . SER B 1 519 ? -14.768 42.415 -26.049 1.00 44.52 519 SER B O 1
ATOM 7865 N N . THR B 1 520 ? -13.216 43.134 -27.541 1.00 37.43 520 THR B N 1
ATOM 7866 C CA . THR B 1 520 ? -14.106 43.898 -28.399 1.00 40.63 520 THR B CA 1
ATOM 7867 C C . THR B 1 520 ? -14.205 43.235 -29.772 1.00 44.76 520 THR B C 1
ATOM 7868 O O . THR B 1 520 ? -13.187 42.839 -30.353 1.00 44.82 520 THR B O 1
ATOM 7872 N N . ASN B 1 521 ? -15.427 43.115 -30.300 1.00 41.01 521 ASN B N 1
ATOM 7873 C CA . ASN B 1 521 ? -15.631 42.404 -31.557 1.00 43.56 521 ASN B CA 1
ATOM 7874 C C . ASN B 1 521 ? -16.851 42.949 -32.301 1.00 43.30 521 ASN B C 1
ATOM 7875 O O . ASN B 1 521 ? -17.764 43.506 -31.696 1.00 43.30 521 ASN B O 1
ATOM 7880 N N . THR B 1 522 ? -16.830 42.852 -33.629 1.00 41.78 522 THR B N 1
ATOM 7881 C CA . THR B 1 522 ? -17.990 43.240 -34.414 1.00 44.38 522 THR B CA 1
ATOM 7882 C C . THR B 1 522 ? -18.756 41.980 -34.787 1.00 45.22 522 THR B C 1
ATOM 7883 O O . THR B 1 522 ? -18.193 40.888 -34.873 1.00 42.64 522 THR B O 1
ATOM 7887 N N . PHE B 1 523 ? -20.057 42.133 -34.965 1.00 43.84 523 PHE B N 1
ATOM 7888 C CA . PHE B 1 523 ? -20.882 41.044 -35.447 1.00 44.32 523 PHE B CA 1
ATOM 7889 C C . PHE B 1 523 ? -21.882 41.680 -36.386 1.00 41.62 523 PHE B C 1
ATOM 7890 O O . PHE B 1 523 ? -22.066 42.891 -36.362 1.00 42.28 523 PHE B O 1
ATOM 7898 N N . PHE B 1 524 ? -22.508 40.876 -37.242 1.00 41.10 524 PHE B N 1
ATOM 7899 C CA . PHE B 1 524 ? -23.416 41.437 -38.236 1.00 44.25 524 PHE B CA 1
ATOM 7900 C C . PHE B 1 524 ? -24.632 40.547 -38.411 1.00 47.12 524 PHE B C 1
ATOM 7901 O O . PHE B 1 524 ? -24.529 39.474 -39.012 1.00 53.97 524 PHE B O 1
ATOM 7909 N N . PHE B 1 525 ? -25.773 40.999 -37.884 1.00 50.86 525 PHE B N 1
ATOM 7910 C CA . PHE B 1 525 ? -27.072 40.397 -38.158 1.00 58.94 525 PHE B CA 1
ATOM 7911 C C . PHE B 1 525 ? -27.659 40.971 -39.452 1.00 60.12 525 PHE B C 1
ATOM 7912 O O . PHE B 1 525 ? -27.179 41.968 -39.996 1.00 56.03 525 PHE B O 1
ATOM 7920 N N . SER B 1 526 ? -28.726 40.336 -39.938 1.00 61.62 526 SER B N 1
ATOM 7921 C CA . SER B 1 526 ? -29.422 40.845 -41.112 1.00 52.76 526 SER B CA 1
ATOM 7922 C C . SER B 1 526 ? -29.975 42.237 -40.846 1.00 58.21 526 SER B C 1
ATOM 7923 O O . SER B 1 526 ? -30.028 42.710 -39.706 1.00 58.19 526 SER B O 1
ATOM 7926 N N . THR B 1 527 ? -30.377 42.905 -41.926 1.00 61.27 527 THR B N 1
ATOM 7927 C CA . THR B 1 527 ? -30.934 44.240 -41.783 1.00 59.42 527 THR B CA 1
ATOM 7928 C C . THR B 1 527 ? -32.207 44.181 -40.963 1.00 59.15 527 THR B C 1
ATOM 7929 O O . THR B 1 527 ? -33.082 43.349 -41.217 1.00 60.54 527 THR B O 1
ATOM 7933 N N . ASN B 1 528 ? -32.294 45.045 -39.962 1.00 57.06 528 ASN B N 1
ATOM 7934 C CA . ASN B 1 528 ? -33.442 45.056 -39.072 1.00 60.50 528 ASN B CA 1
ATOM 7935 C C . ASN B 1 528 ? -33.672 43.664 -38.486 1.00 62.62 528 ASN B C 1
ATOM 7936 O O . ASN B 1 528 ? -34.567 42.916 -38.886 1.00 73.70 528 ASN B O 1
ATOM 7941 N N . ASN B 1 529 ? -32.781 43.312 -37.574 1.00 59.79 529 ASN B N 1
ATOM 7942 C CA . ASN B 1 529 ? -32.804 42.044 -36.820 1.00 57.96 529 ASN B CA 1
ATOM 7943 C C . ASN B 1 529 ? -31.952 42.268 -35.581 1.00 62.89 529 ASN B C 1
ATOM 7944 O O . ASN B 1 529 ? -30.866 41.744 -35.535 1.00 66.02 529 ASN B O 1
ATOM 7949 N N . VAL B 1 530 ? -32.427 43.058 -34.634 1.00 58.30 530 VAL B N 1
ATOM 7950 C CA . VAL B 1 530 ? -31.620 43.345 -33.424 1.00 57.25 530 VAL B CA 1
ATOM 7951 C C . VAL B 1 530 ? -31.879 42.292 -32.359 1.00 61.45 530 VAL B C 1
ATOM 7952 O O . VAL B 1 530 ? -32.773 41.519 -32.524 1.00 63.16 530 VAL B O 1
ATOM 7956 N N . ILE B 1 531 ? -31.084 42.289 -31.301 1.00 62.69 531 ILE B N 1
ATOM 7957 C CA . ILE B 1 531 ? -31.215 41.225 -30.276 1.00 63.70 531 ILE B CA 1
ATOM 7958 C C . ILE B 1 531 ? -32.583 41.306 -29.626 1.00 65.90 531 ILE B C 1
ATOM 7959 O O . ILE B 1 531 ? -32.925 42.367 -29.156 1.00 66.10 531 ILE B O 1
ATOM 7964 N N . GLY B 1 532 ? -33.275 40.171 -29.569 1.00 65.31 532 GLY B N 1
ATOM 7965 C CA . GLY B 1 532 ? -34.639 40.070 -29.023 1.00 71.72 532 GLY B CA 1
ATOM 7966 C C . GLY B 1 532 ? -34.737 39.208 -27.787 1.00 73.10 532 GLY B C 1
ATOM 7967 O O . GLY B 1 532 ? -35.414 39.626 -26.862 1.00 76.18 532 GLY B O 1
ATOM 7968 N N . GLU B 1 533 ? -34.078 38.053 -27.774 1.00 61.30 533 GLU B N 1
ATOM 7969 C CA . GLU B 1 533 ? -34.144 37.176 -26.590 1.00 66.68 533 GLU B CA 1
ATOM 7970 C C . GLU B 1 533 ? -32.768 36.692 -26.182 1.00 69.77 533 GLU B C 1
ATOM 7971 O O . GLU B 1 533 ? -31.970 36.458 -27.057 1.00 63.40 533 GLU B O 1
ATOM 7977 N N . ILE B 1 534 ? -32.584 36.449 -24.890 1.00 70.11 534 ILE B N 1
ATOM 7978 C CA . ILE B 1 534 ? -31.331 35.849 -24.367 1.00 62.34 534 ILE B CA 1
ATOM 7979 C C . ILE B 1 534 ? -31.728 34.563 -23.669 1.00 65.55 534 ILE B C 1
ATOM 7980 O O . ILE B 1 534 ? -32.419 34.667 -22.706 1.00 74.54 534 ILE B O 1
ATOM 7985 N N . ASP B 1 535 ? -31.270 33.406 -24.122 1.00 63.31 535 ASP B N 1
ATOM 7986 C CA . ASP B 1 535 ? -31.676 32.142 -23.475 1.00 61.72 535 ASP B CA 1
ATOM 7987 C C . ASP B 1 535 ? -30.464 31.580 -22.764 1.00 62.77 535 ASP B C 1
ATOM 7988 O O . ASP B 1 535 ? -29.449 31.513 -23.389 1.00 66.77 535 ASP B O 1
ATOM 7993 N N . ILE B 1 536 ? -30.581 31.165 -21.514 1.00 57.71 536 ILE B N 1
ATOM 7994 C CA . ILE B 1 536 ? -29.389 30.652 -20.788 1.00 59.10 536 ILE B CA 1
ATOM 7995 C C . ILE B 1 536 ? -29.395 29.134 -20.858 1.00 59.72 536 ILE B C 1
ATOM 7996 O O . ILE B 1 536 ? -30.383 28.578 -20.509 1.00 69.17 536 ILE B O 1
ATOM 8001 N N . LYS B 1 537 ? -28.317 28.495 -21.289 1.00 51.30 537 LYS B N 1
ATOM 8002 C CA . LYS B 1 537 ? -28.385 27.026 -21.408 1.00 53.38 537 LYS B CA 1
ATOM 8003 C C . LYS B 1 537 ? -27.102 26.371 -20.911 1.00 59.03 537 LYS B C 1
ATOM 8004 O O . LYS B 1 537 ? -26.148 27.061 -20.760 1.00 58.83 537 LYS B O 1
ATOM 8010 N N . SER B 1 538 ? -27.175 25.101 -20.534 1.00 57.75 538 SER B N 1
ATOM 8011 C CA . SER B 1 538 ? -26.001 24.307 -20.110 1.00 52.27 538 SER B CA 1
ATOM 8012 C C . SER B 1 538 ? -26.333 22.839 -20.318 1.00 55.59 538 SER B C 1
ATOM 8013 O O . SER B 1 538 ? -27.392 22.466 -19.945 1.00 66.48 538 SER B O 1
ATOM 8016 N N . PRO B 1 539 ? -25.466 21.973 -20.858 1.00 63.05 539 PRO B N 1
ATOM 8017 C CA . PRO B 1 539 ? -25.803 20.572 -21.029 1.00 61.03 539 PRO B CA 1
ATOM 8018 C C . PRO B 1 539 ? -25.743 19.734 -19.748 1.00 58.72 539 PRO B C 1
ATOM 8019 O O . PRO B 1 539 ? -26.113 18.617 -19.790 1.00 52.87 539 PRO B O 1
ATOM 8023 N N . TYR B 1 540 ? -25.171 20.287 -18.689 1.00 57.76 540 TYR B N 1
ATOM 8024 C CA . TYR B 1 540 ? -25.056 19.603 -17.387 1.00 56.31 540 TYR B CA 1
ATOM 8025 C C . TYR B 1 540 ? -25.877 20.423 -16.404 1.00 65.53 540 TYR B C 1
ATOM 8026 O O . TYR B 1 540 ? -25.503 21.547 -16.148 1.00 68.98 540 TYR B O 1
ATOM 8035 N N . ASP B 1 541 ? -26.950 19.854 -15.869 1.00 62.00 541 ASP B N 1
ATOM 8036 C CA . ASP B 1 541 ? -27.855 20.618 -14.980 1.00 64.68 541 ASP B CA 1
ATOM 8037 C C . ASP B 1 541 ? -27.242 20.706 -13.583 1.00 65.47 541 ASP B C 1
ATOM 8038 O O . ASP B 1 541 ? -26.682 19.722 -13.141 1.00 61.36 541 ASP B O 1
ATOM 8043 N N . LYS B 1 542 ? -27.296 21.903 -13.005 1.00 64.26 542 LYS B N 1
ATOM 8044 C CA . LYS B 1 542 ? -26.818 22.300 -11.658 1.00 67.56 542 LYS B CA 1
ATOM 8045 C C . LYS B 1 542 ? -25.305 22.481 -11.682 1.00 72.74 542 LYS B C 1
ATOM 8046 O O . LYS B 1 542 ? -24.744 22.852 -10.660 1.00 71.95 542 LYS B O 1
ATOM 8052 N N . ALA B 1 543 ? -24.685 22.312 -12.842 1.00 71.67 543 ALA B N 1
ATOM 8053 C CA . ALA B 1 543 ? -23.241 22.509 -12.923 1.00 62.36 543 ALA B CA 1
ATOM 8054 C C . ALA B 1 543 ? -22.868 23.964 -12.673 1.00 59.46 543 ALA B C 1
ATOM 8055 O O . ALA B 1 543 ? -21.904 24.249 -11.953 1.00 58.38 543 ALA B O 1
ATOM 8057 N N . TYR B 1 544 ? -23.616 24.901 -13.252 1.00 57.32 544 TYR B N 1
ATOM 8058 C CA . TYR B 1 544 ? -23.336 26.320 -13.088 1.00 58.92 544 TYR B CA 1
ATOM 8059 C C . TYR B 1 544 ? -24.435 26.995 -12.280 1.00 65.26 544 TYR B C 1
ATOM 8060 O O . TYR B 1 544 ? -25.584 26.540 -12.252 1.00 66.58 544 TYR B O 1
ATOM 8069 N N . THR B 1 545 ? -24.068 28.102 -11.641 1.00 56.92 545 THR B N 1
ATOM 8070 C CA . THR B 1 545 ? -24.990 28.899 -10.845 1.00 66.86 545 THR B CA 1
ATOM 8071 C C . THR B 1 545 ? -24.776 30.374 -11.166 1.00 67.37 545 THR B C 1
ATOM 8072 O O . THR B 1 545 ? -23.703 30.931 -10.882 1.00 61.44 545 THR B O 1
ATOM 8076 N N . ILE B 1 546 ? -25.787 30.995 -11.773 1.00 63.39 546 ILE B N 1
ATOM 8077 C CA . ILE B 1 546 ? -25.751 32.413 -12.109 1.00 61.68 546 ILE B CA 1
ATOM 8078 C C . ILE B 1 546 ? -26.249 33.189 -10.893 1.00 68.14 546 ILE B C 1
ATOM 8079 O O . ILE B 1 546 ? -27.448 33.232 -10.616 1.00 69.58 546 ILE B O 1
ATOM 8084 N N . ASN B 1 547 ? -25.326 33.819 -10.166 1.00 60.32 547 ASN B N 1
ATOM 8085 C CA . ASN B 1 547 ? -25.726 34.588 -8.999 1.00 55.26 547 ASN B CA 1
ATOM 8086 C C . ASN B 1 547 ? -26.501 35.838 -9.392 1.00 64.74 547 ASN B C 1
ATOM 8087 O O . ASN B 1 547 ? -27.467 36.217 -8.716 1.00 65.40 547 ASN B O 1
ATOM 8092 N N . SER B 1 548 ? -26.083 36.508 -10.463 1.00 65.09 548 SER B N 1
ATOM 8093 C CA . SER B 1 548 ? -26.718 37.747 -10.885 1.00 63.49 548 SER B CA 1
ATOM 8094 C C . SER B 1 548 ? -26.715 37.815 -12.403 1.00 67.26 548 SER B C 1
ATOM 8095 O O . SER B 1 548 ? -25.881 37.194 -13.067 1.00 69.37 548 SER B O 1
ATOM 8098 N N . PHE B 1 549 ? -27.672 38.578 -12.944 1.00 69.92 549 PHE B N 1
ATOM 8099 C CA . PHE B 1 549 ? -27.774 38.809 -14.389 1.00 55.78 549 PHE B CA 1
ATOM 8100 C C . PHE B 1 549 ? -28.692 40.024 -14.572 1.00 64.76 549 PHE B C 1
ATOM 8101 O O . PHE B 1 549 ? -29.910 39.873 -14.666 1.00 63.37 549 PHE B O 1
ATOM 8109 N N . ASN B 1 550 ? -28.086 41.224 -14.596 1.00 69.69 550 ASN B N 1
ATOM 8110 C CA . ASN B 1 550 ? -28.793 42.500 -14.781 1.00 71.50 550 ASN B CA 1
ATOM 8111 C C . ASN B 1 550 ? -28.655 42.934 -16.243 1.00 66.79 550 ASN B C 1
ATOM 8112 O O . ASN B 1 550 ? -27.618 43.483 -16.626 1.00 70.62 550 ASN B O 1
ATOM 8117 N N . VAL B 1 551 ? -29.734 42.728 -17.077 1.00 61.85 551 VAL B N 1
ATOM 8118 C CA . VAL B 1 551 ? -29.742 43.274 -18.441 1.00 60.78 551 VAL B CA 1
ATOM 8119 C C . VAL B 1 551 ? -30.444 44.623 -18.402 1.00 58.19 551 VAL B C 1
ATOM 8120 O O . VAL B 1 551 ? -31.341 44.842 -17.595 1.00 67.72 551 VAL B O 1
ATOM 8124 N N . THR B 1 552 ? -30.029 45.557 -19.249 1.00 58.60 552 THR B N 1
ATOM 8125 C CA . THR B 1 552 ? -30.690 46.864 -19.323 1.00 61.13 552 THR B CA 1
ATOM 8126 C C . THR B 1 552 ? -30.667 47.286 -20.785 1.00 60.50 552 THR B C 1
ATOM 8127 O O . THR B 1 552 ? -29.628 47.720 -21.290 1.00 64.33 552 THR B O 1
ATOM 8131 N N . GLN B 1 553 ? -31.804 47.162 -21.457 1.00 61.40 553 GLN B N 1
ATOM 8132 C CA . GLN B 1 553 ? -31.918 47.673 -22.812 1.00 59.43 553 GLN B CA 1
ATOM 8133 C C . GLN B 1 553 ? -31.945 49.198 -22.806 1.00 64.66 553 GLN B C 1
ATOM 8134 O O . GLN B 1 553 ? -32.595 49.825 -21.957 1.00 63.74 553 GLN B O 1
ATOM 8140 N N . PHE B 1 554 ? -31.202 49.786 -23.749 1.00 63.07 554 PHE B N 1
ATOM 8141 C CA . PHE B 1 554 ? -31.173 51.230 -23.963 1.00 70.26 554 PHE B CA 1
ATOM 8142 C C . PHE B 1 554 ? -32.219 51.601 -25.003 1.00 72.04 554 PHE B C 1
ATOM 8143 O O . PHE B 1 554 ? -32.161 51.129 -26.144 1.00 68.64 554 PHE B O 1
ATOM 8151 N N . ASN B 1 555 ? -33.144 52.474 -24.630 1.00 78.06 555 ASN B N 1
ATOM 8152 C CA . ASN B 1 555 ? -34.148 52.977 -25.557 1.00 73.43 555 ASN B CA 1
ATOM 8153 C C . ASN B 1 555 ? -33.668 54.355 -25.980 1.00 74.94 555 ASN B C 1
ATOM 8154 O O . ASN B 1 555 ? -34.016 55.373 -25.387 1.00 80.22 555 ASN B O 1
ATOM 8159 N N . VAL B 1 556 ? -32.838 54.362 -27.007 1.00 77.09 556 VAL B N 1
ATOM 8160 C CA . VAL B 1 556 ? -32.146 55.560 -27.427 1.00 81.91 556 VAL B CA 1
ATOM 8161 C C . VAL B 1 556 ? -32.622 55.844 -28.834 1.00 90.09 556 VAL B C 1
ATOM 8162 O O . VAL B 1 556 ? -32.680 54.934 -29.658 1.00 86.43 556 VAL B O 1
#

CATH classification: 2.115.10.20 (+1 more: 2.60.120.560)

Sequence (1019 aa):
TTFSLNRPSVHFTPSHGWMNDPNGLWYDAKEEDWHLYYQYNPAATIWGTPLYWGHAVSKDLTSWTDYGASLGPGSDDAGAFSGSMVIDYNNTSGFFNSSVDPRQRAVAVWTLSKGPSQAQHISYSLDGGYTFQHYSDNAVLDINSSNFRDPKVFWHEGRWIMAVAESQVFSVLFYSSPNLKNWTLESNFTHHGWTGTQYECPGLVKVPYDSVPDSAWVLFVSINPGGPLGGSVTQYFVGDFNGTHFTPIDDQTRFLDMGKDYYALQTFFNTPNEKDVYGIAWASNWQYAQQAPTDPWRSSMSLVRQFTLKDFSTNPNSADVVLNSQPVLNYDALRKNGTTYSITNYTVTSENGKKIKLDNPSGSLEFHLEYVFNGSPDIKSNVFADLSLYFKGNNDDNEYLRLGYETNGGAFFLDRGHTKIPFVKENLFFNHQLAVTNPVSNYTTNVFDVYGVIDKNIIELYFDNGNVVSTNTFFFSTNNVIGEIDIKSPYDKAYTINSFNVTQFNVTTFSLNRPSVHFTPSHGWMNDPNGLWYDAKEEDWHLYYQYNPAATIWGTPLYWGHAVSKDLTSWTDYGASLGPGSDDAGAFSGSMVIDYNNTSGFFNSSVDPRQRAVAVWTLSKGPSQAQHISYSLDGGYTFQHYSDNAVLDINSSNFRDPKVFWHEGENGEDGRWIMAVAESQVFSVLFYSSPNLKNWTLESNFTHHGWTGTQYECPGLVKVPYDSVADPDSAWVLFVSINPGGPLGGSVTQYFVGDFNGTHFTPIDDQTRFLDMGKDYYALQTFFNTPNEKDVYGIAWASNWQYAQQAPTDPWRSSMSLVRQFTLKDFSTNPNSADVVLNSQPVLNYDALRKNGTTYSITNYTVTSKKIKLDNPSGSLEFHLEYVFNGSPDIKSNVFADLSLYFKGNNDDNEYLRLGYETNGGAFFLDRGHTKIPFVKENLFFNHQLAVTNPVSNYTTNVFDVYGVIDKNIIELYFDNGNVVSTNTFFFSTNNVIGEIDIKSPYDKAYTINSFNVTQFNV

Nearest PDB structures (foldseek):
  6j0t-assembly1_A  TM=1.002E+00  e=1.343E-99  Kluyveromyces marxianus DMKU3-1042
  6j0t-assembly1_B  TM=9.933E-01  e=3.778E-89  Kluyveromyces marxianus DMKU3-1042
  8beu-assembly2_C  TM=8.699E-01  e=1.933E-44  Rhodotorula dairenensis
  8bet-assembly1_B  TM=8.607E-01  e=5.450E-45  Rhodotorula dairenensis
  8bet-assembly2_C  TM=8.576E-01  e=1.680E-44  Rhodotorula dairenensis

Radius of gyration: 28.92 Å; Cα contacts (8 Å, |Δi|>4): 3146; chains: 2; bounding box: 72×89×67 Å

Foldseek 3Di:
DAFQAFDFQFFDFAPFFAWAAWAAWAAQQVVLKTKTWTWTDRVAHFDAFPIATWIWIDNFLGDIDTPGGAGTQPDRQKYQAHWYKDQPLVCLLVPDDPPAHSSQFIKIWTWIQGDQWTAIFIWTDRPRPRHTHTSDPDHLGTDVGSQKGAWAWAQDPHWIWIWIWPWQQQWTWIWTDRRVRHTDTFDIHGDAAQNFRTWHHKYKDWAAEDECPGIWIKIKTKDAAGDPLGGIFIWMFTAHDPPRDTDGPDRDIGTQAQAQFWTNKDWYNADNVRHWIKIKTWGGGPLCQSVRRYPRTTIIIDFIWTWHKYWDDQDDPDTDIFTFTAGGGPCVVQQVQWDKDKDAFAQAFPVPWDKDFAPPADQKKKKKWKKAFPADPVDDQPDFWWKWKWQAWDPGRQQTWIWTATVNVQWIKTAQQRAPHVCSVPRPSNDRIGIDNAAAQDVVGSMWIWMWITTSFKIKIATNNGRHIHIHTHRHHYPIHGGMITIDTPDGSRMTIRMMMMIHGDD/DAFFAADFQFWDFAPFFAWAKWAAWAAQPPVRKTKIWTFTDRVAQFDDPPTAIWIWIDNQLGHIDTPGGAGTLPDTQKYWAHWYKAQQQVQLQVPDDPVQHSSQFIKTWTWIQHDQFTAIWIWTDRPRPRHIDTPDVDGQGGDRHSQKGAWYWAWAPDPDVDHTWIWIFIWPWQQQWTWIWTDSHSRHTDTQDTHGDAAQNFGTWHQKDKDKAAEPDPDCDGIWIKIKTKDAAGDPLGFIFIWMFTAHDPPRDGDGPDRDIGTLAQAAFWGNKDWYRADPVRHWIKIKTWGGGPLCQSPHRYPRTGTIIDFIWIWHKYWDDQDPPDTDIFTFIAGRGPCVVFQVQWDKDKDAFAFADPDKFFGPPAPQKKKKKWKKAFDDDPPDDLPDWFWKWKWQAWDVHRQQTWIWTATDNVQWIKIAQQRAPHVSSVPRVSQDRMGIDNAHALDPVRRMKIKMWIGTAQKIKIATNNRRHIYIHGHGYHYRIHGTMMGIHTPGTRRMTIRMMMMMHGPD

Secondary structure (DSSP, 8-state):
--S-----SSS---SSBEEEEEEEEEEETTTTEEEEEEEEETT-SS--SSBEEEEEEESSSSS-EEEEEEE--SSTT-EEEEEEEEE-TT-SS----TTS-GGG-EEEEEEEEETTEEEEEEEE-SSSSSS-EESSSS-SB--S-SS-EEEEEEEE--EEEEEEEETTTTEEEEEEESSSSS-EEEEEEESEE---S-EEEEEEEEEEEE----EEEEEEEEE-S--TTSS-EEEEEEEEE-SS-EEESSEE-EES-SSSS-EEEEE-S--TTSS--EEEEE-S-TTTGGG-S-SSB---B--EEEEEEEE--SSTT---EEEEEEEE--HHHHHHTSEEE--EEEE--STT-EEEEPSS--SEEEEEEEEEE---TT--TTS--EEEEEEEETT-TT-EEEEEEETTTTEEEEE---SS-HHHHH-TTS-SEEEE-PPPSBTTTTBEEEEEEEETTEEEEEEGGGTEEEEEE--PPTT--EEEEEEE-SSTTTEEEEEEEEEE---/--S-----SSS---SSBEEEEEEEEEEETTTTEEEEEEEEESSSSS--SSBEEEEEEESSSSS-EEEEEEE--SSSS-EEEEEEEEE-TT-TTS---TTS-GGG-EEEEEEEEETTEEEEEEEE-SSSSSS-EESTTS-SB--S-SSEEEEEEEEE--STT---EEEEEEEETTTTEEEEEEESSSSS-EEEEEEESEE---S-EEEEEEEEEEEE------EEEEEEEEE-S--TTSS-EEEEEEEEE-SS-EEESSEE-EES--SSS-EEEEE-S--TTSS--EEEEE-S-TTTGGG-S-SSB---B---EEEEEEE--SSTT---EEEEEEE---HHHHHHTSEEE--EEEE----EEEPSS--S-EEEEEEEEE---TT--TTS--EEEEEEEESS-TTSEEEEEEETTTTEEEEE---SS-HHHHH-TTS-SEEEE-PPBS-TTTT-EEEEEEEETTEEEEEETTTTEEEEEE--PPSS--EEEEEEE-SSTTSEEEEEEEEEE---

B-factor: mean 50.12, std 11.03, range [26.32, 108.12]

Organism: Kluyveromyces marxianus (strain DMKU3-1042 / BCC 29191 / NBRC 104275) (NCBI:txid1003335)

Solvent-accessible surface area: 34625 Å² total; per-residue (Å²): 104,85,78,0,86,10,84,8,39,4,6,7,14,0,57,93,3,0,0,5,14,3,0,0,0,0,16,2,43,101,81,110,20,16,2,0,0,0,4,6,8,46,94,42,25,31,89,16,68,32,0,64,0,0,1,0,10,4,140,42,6,8,77,51,75,36,122,15,49,32,7,30,16,77,48,112,89,0,1,0,34,6,1,0,0,0,2,0,103,126,48,48,7,51,34,6,107,113,98,18,35,59,94,24,22,0,0,0,0,7,0,30,17,90,56,108,41,19,7,0,17,1,2,34,0,98,69,8,0,72,87,37,100,55,77,48,143,105,31,22,15,85,65,145,17,55,37,0,18,9,1,15,1,31,88,45,150,58,70,7,2,0,0,0,0,40,0,26,44,2,2,0,6,1,12,7,0,80,28,0,58,104,27,78,102,50,11,79,11,52,39,35,0,14,15,12,18,24,0,24,15,6,10,8,20,117,0,16,42,72,64,165,141,117,43,16,27,0,0,4,1,1,0,19,45,11,5,18,36,4,3,7,10,2,0,3,3,3,5,85,10,107,7,36,86,12,85,29,100,29,51,10,8,16,22,8,4,48,7,2,0,3,2,2,5,21,10,11,45,21,7,71,90,154,119,40,14,32,0,2,0,0,1,10,0,51,6,4,1,24,18,8,5,1,72,62,4,20,3,6,0,3,4,2,0,42,0,24,1,58,52,36,15,49,9,76,86,31,86,23,25,17,5,5,1,70,17,26,17,46,38,115,54,14,94,179,104,14,59,85,50,72,17,90,125,8,49,3,14,81,153,77,56,90,115,10,100,3,91,132,43,17,3,1,1,1,1,68,1,54,0,24,65,79,29,32,135,107,22,95,29,62,45,30,0,7,1,0,0,26,0,32,3,64,108,35,84,101,0,39,1,34,0,1,19,0,42,36,8,30,1,1,1,6,6,3,17,72,26,109,1,46,17,3,168,105,3,9,0,1,10,38,13,12,20,10,44,9,17,18,53,71,92,131,78,72,20,16,41,2,31,0,0,1,0,29,6,0,1,0,4,5,0,15,96,1,23,22,4,4,0,1,8,4,9,3,10,50,106,5,16,3,0,27,0,30,8,106,13,86,43,62,134,0,0,20,0,53,33,0,53,0,7,3,0,51,106,112,81,86,0,86,16,88,8,43,3,7,10,13,0,64,81,1,0,0,5,15,2,0,0,2,0,17,4,41,101,100,106,12,15,0,1,0,0,6,6,10,41,95,42,27,34,87,16,60,31,0,66,0,0,1,0,10,5,132,43,8,5,71,47,79,42,114,19,55,29,7,30,20,79,41,108,84,0,0,0,34,7,1,0,1,0,1,1,96,131,47,42,1,61,36,11,101,102,103,21,21,59,101,33,19,0,0,0,0,4,0,33,17,78,64,114,43,17,4,0,13,0,1,35,0,88,67,8,0,67,87,29,90,77,62,53,128,99,31,23,16,80,67,150,22,61,34,0,21,10,1,11,0,22,88,47,141,28,140,136,79,130,135,10,101,7,2,0,0,0,0,44,0,23,40,1,1,0,4,0,11,5,0,62,42,0,52,112,25,74,102,57,12,81,12,52,36,24,1,15,10,13,18,20,1,22,14,4,8,1,18,106,1,33,40,80,61,140,73,194,128,107,39,17,27,0,0,4,0,1,0,15,47,9,6,15,35,3,2,8,10,1,0,5,8,3,4,79,10,110,17,47,89,11,83,33,105,35,14,11,8,19,23,7,4,49,9,3,0,6,0,2,6,21,6,12,37,24,8,70,96,162,150,42,14,33,0,5,0,0,1,9,0,52,6,3,2,27,17,7,2,2,72,63,6,16,3,8,0,3,5,2,0,42,0,19,1,56,49,30,16,46,6,77,89,30,82,26,13,16,4,1,1,64,15,26,18,45,40,126,51,12,101,176,106,19,56,85,42,77,36,106,124,28,41,3,59,130,109,117,14,134,3,92,132,45,23,3,0,2,5,0,73,0,65,0,24,65,80,26,32,138,101,27,127,33,47,41,28,1,9,1,0,0,42,0,32,1,72,113,28,69,116,0,43,1,37,0,0,20,0,35,41,10,28,0,2,2,8,12,3,16,71,28,116,1,41,19,2,160,103,3,6,2,0,13,27,14,11,22,11,37,5,12,18,59,71,93,124,75,76,20,18,24,0,25,0,1,0,0,27,8,0,1,0,4,5,0,19,81,2,22,21,2,6,0,1,9,7,8,6,14,50,107,2,26,3,3,46,0,10,5,94,16,82,40,59,144,0,0,17,0,46,34,0,67,0,8,1,0,54,105